Protein AF-A0A9P7N8C2-F1 (afdb_monomer)

Sequence (757 aa):
MSRCLTLFRKTLHGVRAQQLRPARAFIPQHVRSMVFMVAFTLNIGPDSRIRPKDTRLARQCPPETALRVLAMAEPVEETYAVMMLLAKLNVAAVLAASLSAVSAQTFQRLGTCPTLGCVLPPDQSDFLPGQLFDLRVEVHAPVNGSEAAHDGKPDEDFKVTIAKEGKPPEDITTAFKIAEPKLEKWTFKWYEDLFAQDKKTPSVVNVASKAYRKLSLNETGKYTVTLEYYNGEKTAAEWFVRPIAKKRKAKNVIFFIGDGMTTNMVRQDQFPLFPLIDRVQITAARLLGHKSINGKYQTRMQMDEFPVLGHQMTHSIDSYITDSANSASALYSGHKSTVNAMGVHADSSPDPFDDPKVETIVEIFRRITKGAWGAVSTAFLADATPIALTGHTRRRAEYGALIDQALHGLTNYSWTQHDGPDVFFGAGAEQFYAGKGSYQGKDYYEAFANKGYTISLNKTALDKIDVSKRALGVFCQSNLPVWLDRNVYPENLKDFKNDPKGGNDSALDLPGLKEMTLKAVEVLHERGGDKGFFLMSEAASVDKQMHALDYDRALGDLLELDDTVRATIKQLEEMDILDETLVIVSADHGHGFDVWGSADTEYLAQQKDDRAKRDAIGVYEKSGLSQYTSQQPNKINYGTGVNFPSDWEPRYAIAGGVGAAPDHREDYKVHKAGPRLPAVPGPHGHEHVVNAEDGVDGFIVNGTLPTGEAQGVHSLTDVPVFAMGPCQESFGGTYNNVDVFYKMAACLGLARPHERH

Radius of gyration: 31.65 Å; Cα contacts (8 Å, |Δi|>4): 1668; chains: 1; bounding box: 90×87×88 Å

Nearest PDB structures (foldseek):
  1shq-assembly1_A  TM=7.325E-01  e=4.087E-25  Pandalus borealis
  1k7h-assembly1_B  TM=7.339E-01  e=4.087E-25  Pandalus borealis
  2w5v-assembly1_B  TM=8.334E-01  e=1.441E-23  Antarctic bacterium TAB5
  2w5x-assembly1_B  TM=8.359E-01  e=3.007E-23  Antarctic bacterium TAB5
  6wet-assembly2_BaB  TM=4.241E-01  e=1.655E-04  Homo sapiens

Solvent-accessible surface area (backbone atoms only — not comparable to full-atom values): 40938 Å² total; per-residue (Å²): 111,79,77,60,61,60,61,68,67,67,76,80,78,83,86,82,92,83,90,87,85,88,85,92,83,91,80,88,90,86,85,84,88,89,86,88,83,90,80,93,75,90,79,84,74,99,80,78,92,78,83,90,83,83,90,85,82,92,83,90,85,77,98,79,74,85,85,76,80,86,82,86,86,84,88,81,95,78,66,67,70,65,54,53,55,58,51,57,61,49,50,57,55,50,58,63,67,62,66,74,67,76,70,79,60,88,42,60,94,43,64,58,36,95,54,54,48,30,47,34,68,36,59,77,36,59,39,53,18,29,44,44,29,23,41,30,38,39,25,50,8,22,61,41,67,96,70,47,38,73,91,27,53,39,52,82,87,55,47,56,31,38,22,46,77,96,49,77,74,35,48,46,39,68,77,66,73,48,80,84,57,69,83,43,74,55,73,45,74,43,50,69,42,70,68,30,51,76,69,68,52,61,29,40,31,26,36,23,33,42,59,49,73,66,40,65,52,51,70,64,48,50,33,42,39,37,42,39,35,80,94,76,48,74,36,73,25,47,32,38,28,45,78,69,32,90,55,60,60,20,51,26,39,39,40,34,32,33,28,33,36,30,27,57,66,72,85,90,74,91,75,99,80,73,91,69,88,53,37,25,50,55,50,49,34,44,52,35,17,29,50,65,58,97,90,36,67,77,63,77,58,52,72,74,67,42,86,23,63,17,34,29,43,37,55,34,58,64,36,68,55,44,41,55,19,12,22,28,11,9,42,29,45,29,41,73,15,31,72,36,10,14,25,26,41,76,69,82,72,90,55,50,68,72,49,31,36,41,51,22,52,58,36,51,42,28,65,75,54,66,27,26,37,31,37,33,34,38,26,30,50,45,36,36,62,61,29,19,49,59,21,61,25,48,49,52,84,48,33,20,61,39,49,47,21,39,52,68,27,62,80,94,48,89,64,74,70,46,82,30,62,42,27,42,37,24,14,28,18,51,43,25,39,61,34,92,50,6,45,94,44,38,46,40,61,57,55,43,41,75,73,56,30,48,80,20,55,31,33,79,47,54,77,66,59,63,42,83,41,31,37,37,31,33,36,17,27,54,53,53,79,50,49,44,39,67,75,74,37,52,71,56,40,71,76,39,62,17,21,34,79,74,52,71,47,47,51,78,56,65,62,54,65,41,60,50,47,54,52,43,50,52,25,32,49,61,62,9,52,97,45,16,28,42,37,40,40,32,35,38,51,25,30,58,22,46,28,33,66,27,57,67,52,13,38,38,29,50,40,46,44,34,53,25,54,44,52,44,52,52,50,28,54,77,68,74,41,39,77,36,24,22,40,35,41,30,37,44,38,7,41,48,39,36,70,73,36,13,25,33,41,68,62,21,59,71,43,91,47,54,71,62,27,56,69,26,53,17,50,75,83,60,28,67,72,78,35,19,58,50,87,54,100,87,55,84,65,66,78,57,57,76,68,32,35,27,22,85,76,40,57,54,21,69,32,60,52,51,71,40,22,29,38,23,43,52,50,69,67,76,64,80,92,49,84,51,56,36,27,38,80,34,99,80,71,67,35,37,36,55,25,76,82,34,43,68,70,29,29,81,43,85,42,70,51,62,51,68,41,47,42,30,50,70,30,73,48,55,16,40,30,33,20,36,48,41,66,20,80,74,47,50,53,78,47,50,38,28,52,54,22,52,54,52,35,37,27,54,32,59,26,41,65,61,83,84,129

Mean predicted aligned error: 11.54 Å

Foldseek 3Di:
DVVVVVVVVPPPPDDDDDDDDDDDDDDDDDDDDDDDDDDDDDDDDPDDDDDDDDDDDPDDDDPDPPPPPPPDDDDDPDPPPVVVVVVVVVVVVVVVVVPPPPVPQLDDPALQDPDQKGWPVHAPAEAFAAWWWKIKIKGKAWCDDPRHDPNLDGFQPKFKWKDFVPGDIDGPCVVQVHDWFDKDKDKDWDARDVVCVVVVPTIIMIMIMGMGGTGGHHDFHKMKMWIGGPPHDIDIHIYGHDDFQPDFFFLEEEEEAAAQDFDAPDPPDDDDDDDDDGFDLLVQLQQQQFDDDPNDTPDDFLLVVFPFKAWAFQQASSGLFEDLQQLLQLLFQLGGEDHQFAQFHDDRDPFFQPGMGTQTNLLLLCVPLVAAEEEAELFPCLARNNLSNQDGTSHSQPSQVSVVCQQANDPPDPDRGNNHHLEYAFAALLCAAQDPNHHVSDHNVVVVVVSFEDEAQALVSLVVDDLQGRYYHHHWRGGHAFPCCLQPVVVLQQVQLIRSNPGRGGRNRHDALQSRVLSVCSSSCNNRPSSYYYYYGYLHVLVVLLQLFQSLSNSRSVLSSSVSLVSVCVSCVVVVNQQNYKYKYKYSFHFQKDFFAWFQLVQLLPDDAQVSSVVRGQGDVGSPGRCQQPDDPPDQQSPPDSSHGRDSADSTATPMHTLQFAKFFDSRGRDNNGGHFGWDQDPVRQFIDGDCPGNVSGHIDHHDYDRNRRTGDTDSRTMMMRIDHGQRVVNHYYYHSSVSNVSVCSNSSSSRHDDDD

Secondary structure (DSSP, 8-state):
-HHHHHHHTSSSS--------------------------------S-------------S--SSSSSSSSS-----TTSHHHHHHHHHHHHHHHHHHT-------SS-SSTT-SSSEEEES-TTEEE-TT-EEEEEEEEEEESSSTT--GGG---SS-EEEEEETTS--EEHHHHTT-PPPPPEEEEEEE-SSHHHHHTT-PEEEEEEEEEEEEEE--S-EEEEEEEEETTTEEEEEEEEEPPP--S---SEEEEEEETT---B----SS-SS------BHHHHHHHHHS-EETTEESS--SGGG-SEEEEEE---SS-SS--HHHHHHHHHHSS---TT-BSB---S-S-TTTSPBB--HHHHHHHHH--EEEEEEEEETTSHHHHTTT--BS-TT-HHHHHHHHHH--TTTT-------SEEEEE-GGGTSSSTTSGGG--HHHHHHHTTEEEE-SHHHHTT--TTSEEEEE--SSSPPPHHHHHT-GGGGGG----TTSSSS---S---HHHHHHHHHHHHHHHHGGG-EEEEEEETHHHHHHHTT-HHHHHHHHHHHHHHHHHHHHHHHHTT-GGGEEEEEE-SSEE-EEEEEEEEHHHHHH-SSHHHHHTTEE-GGGG----TTSPPTTS------SSS-S-SS-SEEEEEEESS--SEEE-----TTSS---EEE-TTSSSEEE-SSTTTTSEEE--SS-TT--S--EE---EEEEEESTTGGGG-EEEEHHHHHHHHHHHHT--------

Organism: NCBI:txid123648

InterPro domains:
  IPR001952 Alkaline phosphatase [PF00245] (250-748)
  IPR001952 Alkaline phosphatase [PR00113] (250-270)
  IPR001952 Alkaline phosphatase [PR00113] (420-430)
  IPR001952 Alkaline phosphatase [PR00113] (514-543)
  IPR001952 Alkaline phosphatase [PTHR11596] (245-751)
  IPR001952 Alkaline phosphatase [SM00098] (251-751)
  IPR001952 Alkaline phosphatase [cd16012] (251-749)
  IPR017850 Alkaline-phosphatase-like, core domain superfamily [G3DSA:3.40.720.10] (218-643)
  IPR017850 Alkaline-phosphatase-like, core domain superfamily [SSF53649] (223-751)
  IPR059941 PhoA-like, N-terminal domain [PF26732] (116-242)

pLDDT: mean 82.85, std 23.19, range [22.08, 98.88]

Structure (mmCIF, N/CA/C/O backbone):
data_AF-A0A9P7N8C2-F1
#
_entry.id   AF-A0A9P7N8C2-F1
#
loop_
_atom_site.group_PDB
_atom_site.id
_atom_site.type_symbol
_atom_site.label_atom_id
_atom_site.label_alt_id
_atom_site.label_comp_id
_atom_site.label_asym_id
_atom_site.label_entity_id
_atom_site.label_seq_id
_atom_site.pdbx_PDB_ins_code
_atom_site.Cartn_x
_atom_site.Cartn_y
_atom_site.Cartn_z
_atom_site.occupancy
_atom_site.B_iso_or_equiv
_atom_site.auth_seq_id
_atom_site.auth_comp_id
_atom_site.auth_asym_id
_atom_site.auth_atom_id
_atom_site.pdbx_PDB_model_num
ATOM 1 N N . MET A 1 1 ? -44.218 46.240 -36.238 1.00 40.38 1 MET A N 1
ATOM 2 C CA . MET A 1 1 ? -44.374 46.057 -34.775 1.00 40.38 1 MET A CA 1
ATOM 3 C C . MET A 1 1 ? -45.809 45.723 -34.360 1.00 40.38 1 MET A C 1
ATOM 5 O O . MET A 1 1 ? -46.020 44.636 -33.841 1.00 40.38 1 MET A O 1
ATOM 9 N N . SER A 1 2 ? -46.812 46.555 -34.672 1.00 39.56 2 SER A N 1
ATOM 10 C CA . SER A 1 2 ? -48.217 46.287 -34.291 1.00 39.56 2 SER A CA 1
ATOM 11 C C . SER A 1 2 ? -48.809 44.982 -34.877 1.00 39.56 2 SER A C 1
ATOM 13 O O . SER A 1 2 ? -49.543 44.285 -34.191 1.00 39.56 2 SER A O 1
ATOM 15 N N . ARG A 1 3 ? -48.391 44.537 -36.076 1.00 37.09 3 ARG A N 1
ATOM 16 C CA . ARG A 1 3 ? -48.825 43.242 -36.654 1.00 37.09 3 ARG A CA 1
ATOM 17 C C . ARG A 1 3 ? -48.141 41.984 -36.079 1.00 37.09 3 ARG A C 1
ATOM 19 O O . ARG A 1 3 ? -48.678 40.899 -36.264 1.00 37.09 3 ARG A O 1
ATOM 26 N N . CYS A 1 4 ? -47.024 42.104 -35.350 1.00 34.44 4 CYS A N 1
ATOM 27 C CA . CYS A 1 4 ? -46.388 40.955 -34.678 1.00 34.44 4 CYS A CA 1
ATOM 28 C C . CYS A 1 4 ? -46.964 40.707 -33.276 1.00 34.44 4 CYS A C 1
ATOM 30 O O . CYS A 1 4 ? -47.091 39.557 -32.865 1.00 34.44 4 CYS A O 1
ATOM 32 N N . LEU A 1 5 ? -47.390 41.761 -32.566 1.00 38.22 5 LEU A N 1
ATOM 33 C CA . LEU A 1 5 ? -48.027 41.623 -31.249 1.00 38.22 5 LEU A CA 1
ATOM 34 C C . LEU A 1 5 ? -49.419 40.961 -31.315 1.00 38.22 5 LEU A C 1
ATOM 36 O O . LEU A 1 5 ? -49.850 40.337 -30.348 1.00 38.22 5 LEU A O 1
ATOM 40 N N . THR A 1 6 ? -50.129 41.064 -32.446 1.00 38.69 6 THR A N 1
ATOM 41 C CA . THR A 1 6 ? -51.488 40.509 -32.599 1.00 38.69 6 THR A CA 1
ATOM 42 C C . THR A 1 6 ? -51.508 38.999 -32.872 1.00 38.69 6 THR A C 1
ATOM 44 O O . THR A 1 6 ? -52.482 38.343 -32.508 1.00 38.69 6 THR A O 1
ATOM 47 N N . LEU A 1 7 ? -50.449 38.420 -33.457 1.00 37.03 7 LEU A N 1
ATOM 48 C CA . LEU A 1 7 ? -50.364 36.965 -33.672 1.00 37.03 7 LEU A CA 1
ATOM 49 C C . LEU A 1 7 ? -50.008 36.200 -32.387 1.00 37.03 7 LEU A C 1
ATOM 51 O O . LEU A 1 7 ? -50.511 35.102 -32.179 1.00 37.03 7 LEU A O 1
ATOM 55 N N . PHE A 1 8 ? -49.218 36.799 -31.490 1.00 34.44 8 PHE A N 1
ATOM 56 C CA . PHE A 1 8 ? -48.777 36.154 -30.245 1.00 34.44 8 PHE A CA 1
ATOM 57 C C . PHE A 1 8 ? -49.901 36.011 -29.198 1.00 34.44 8 PHE A C 1
ATOM 59 O O . PHE A 1 8 ? -49.885 35.097 -28.379 1.00 34.44 8 PHE A O 1
ATOM 66 N N . ARG A 1 9 ? -50.924 36.880 -29.244 1.00 35.78 9 ARG A N 1
ATOM 67 C CA . ARG A 1 9 ? -52.073 36.851 -28.316 1.00 35.78 9 ARG A CA 1
ATOM 68 C C . ARG A 1 9 ? -53.192 35.870 -28.701 1.00 35.78 9 ARG A C 1
ATOM 70 O O . ARG A 1 9 ? -54.059 35.623 -27.870 1.00 35.78 9 ARG A O 1
ATOM 77 N N . LYS A 1 10 ? -53.199 35.292 -29.912 1.00 35.62 10 LYS A N 1
ATOM 78 C CA . LYS A 1 10 ? -54.272 34.376 -30.367 1.00 35.62 10 LYS A CA 1
ATOM 79 C C . LYS A 1 10 ? -54.015 32.887 -30.101 1.00 35.62 10 LYS A C 1
ATOM 81 O O . LYS A 1 10 ? -54.954 32.106 -30.188 1.00 35.62 10 LYS A O 1
ATOM 86 N N . THR A 1 11 ? -52.804 32.491 -29.718 1.00 36.75 11 THR A N 1
ATOM 87 C CA . THR A 1 11 ? -52.447 31.073 -29.502 1.00 36.75 11 THR A CA 1
ATOM 88 C C . THR A 1 11 ? -52.654 30.599 -28.054 1.00 36.75 11 THR A C 1
ATOM 90 O O . THR A 1 11 ? -52.567 29.409 -27.778 1.00 36.75 11 THR A O 1
ATOM 93 N N . LEU A 1 12 ? -52.963 31.507 -27.119 1.00 33.09 12 LEU A N 1
ATOM 94 C CA . LEU A 1 12 ? -53.039 31.225 -25.675 1.00 33.09 12 LEU A CA 1
ATOM 95 C C . LEU A 1 12 ? -54.464 31.010 -25.123 1.00 33.09 12 LEU A C 1
ATOM 97 O O . LEU A 1 12 ? -54.625 30.879 -23.914 1.00 33.09 12 LEU A O 1
ATOM 101 N N . HIS A 1 13 ? -55.510 30.970 -25.958 1.00 30.75 13 HIS A N 1
ATOM 102 C CA . HIS A 1 13 ? -56.913 30.850 -25.510 1.00 30.75 13 HIS A CA 1
ATOM 103 C C . HIS A 1 13 ? -57.704 29.778 -26.277 1.00 30.75 13 HIS A C 1
ATOM 105 O O . HIS A 1 13 ? -58.707 30.070 -26.927 1.00 30.75 13 HIS A O 1
ATOM 111 N N . GLY A 1 14 ? -57.288 28.512 -26.191 1.00 28.62 14 GLY A N 1
ATOM 112 C CA . GLY A 1 14 ? -58.106 27.443 -26.760 1.00 28.62 14 GLY A CA 1
ATOM 113 C C . GLY A 1 14 ? -57.603 26.023 -26.564 1.00 28.62 14 GLY A C 1
ATOM 114 O O . GLY A 1 14 ? -57.270 25.399 -27.556 1.00 28.62 14 GLY A O 1
ATOM 115 N N . VAL A 1 15 ? -57.628 25.486 -25.336 1.00 28.25 15 VAL A N 1
ATOM 116 C CA . VAL A 1 15 ? -57.829 24.039 -25.100 1.00 28.25 15 VAL A CA 1
ATOM 117 C C . VAL A 1 15 ? -58.577 23.841 -23.772 1.00 28.25 15 VAL A C 1
ATOM 119 O O . VAL A 1 15 ? -58.129 24.291 -22.720 1.00 28.25 15 VAL A O 1
ATOM 122 N N . ARG A 1 16 ? -59.745 23.186 -23.838 1.00 26.48 16 ARG A N 1
ATOM 123 C CA . ARG A 1 16 ? -60.615 22.775 -22.719 1.00 26.48 16 ARG A CA 1
ATOM 124 C C . ARG A 1 16 ? -60.430 21.268 -22.469 1.00 26.48 16 ARG A C 1
ATOM 126 O O . ARG A 1 16 ? -60.159 20.524 -23.404 1.00 26.48 16 ARG A O 1
ATOM 133 N N . ALA A 1 17 ? -60.601 20.846 -21.217 1.00 26.83 17 ALA A N 1
ATOM 134 C CA . ALA A 1 17 ? -60.377 19.490 -20.709 1.00 26.83 17 ALA A CA 1
ATOM 135 C C . ALA A 1 17 ? -61.292 18.400 -21.313 1.00 26.83 17 ALA A C 1
ATOM 137 O O . ALA A 1 17 ? -62.497 18.609 -21.449 1.00 26.83 17 ALA A O 1
ATOM 138 N N . GLN A 1 18 ? -60.736 17.203 -21.550 1.00 25.80 18 GLN A N 1
ATOM 139 C CA . GLN A 1 18 ? -61.486 15.950 -21.701 1.00 25.80 18 GLN A CA 1
ATOM 140 C C . GLN A 1 18 ? -60.776 14.779 -20.994 1.00 25.80 18 GLN A C 1
ATOM 142 O O . GLN A 1 18 ? -59.555 14.741 -20.876 1.00 25.80 18 GLN A O 1
ATOM 147 N N . GLN A 1 19 ? -61.607 13.884 -20.458 1.00 24.83 19 GLN A N 1
ATOM 148 C CA . GLN A 1 19 ? -61.352 12.823 -19.479 1.00 24.83 19 GLN A CA 1
ATOM 149 C C . GLN A 1 19 ? -60.542 11.634 -20.017 1.00 24.83 19 GLN A C 1
ATOM 151 O O . GLN A 1 19 ? -60.870 11.124 -21.082 1.00 24.83 19 GLN A O 1
ATOM 156 N N . LEU A 1 20 ? -59.642 11.075 -19.196 1.00 24.75 20 LEU A N 1
ATOM 157 C CA . LEU A 1 20 ? -59.233 9.662 -19.252 1.00 24.75 20 LEU A CA 1
ATOM 158 C C . LEU A 1 20 ? -59.010 9.103 -17.824 1.00 24.75 20 LEU A C 1
ATOM 160 O O . LEU A 1 20 ? -58.286 9.683 -17.018 1.00 24.75 20 LEU A O 1
ATOM 164 N N . ARG A 1 21 ? -59.647 7.964 -17.520 1.00 22.59 21 ARG A N 1
ATOM 165 C CA . ARG A 1 21 ? -59.347 6.996 -16.434 1.00 22.59 21 ARG A CA 1
ATOM 166 C C . ARG A 1 21 ? -59.171 5.606 -17.107 1.00 22.59 21 ARG A C 1
ATOM 168 O O . ARG A 1 21 ? -59.672 5.451 -18.217 1.00 22.59 21 ARG A O 1
ATOM 175 N N . PRO A 1 22 ? -58.704 4.542 -16.419 1.00 33.72 22 PRO A N 1
ATOM 176 C CA . PRO A 1 22 ? -57.380 4.353 -15.813 1.00 33.72 22 PRO A CA 1
ATOM 177 C C . PRO A 1 22 ? -56.742 2.996 -16.234 1.00 33.72 22 PRO A C 1
ATOM 179 O O . PRO A 1 22 ? -57.452 2.057 -16.583 1.00 33.72 22 PRO A O 1
ATOM 182 N N . ALA A 1 23 ? -55.424 2.815 -16.093 1.00 24.14 23 ALA A N 1
ATOM 183 C CA . ALA A 1 23 ? -54.838 1.469 -15.982 1.00 24.14 23 ALA A CA 1
ATOM 184 C C . ALA A 1 23 ? -53.628 1.466 -15.032 1.00 24.14 23 ALA A C 1
ATOM 186 O O . ALA A 1 23 ? -52.842 2.406 -15.002 1.00 24.14 23 ALA A O 1
ATOM 187 N N . ARG A 1 24 ? -53.569 0.424 -14.200 1.00 23.92 24 ARG A N 1
ATOM 188 C CA . ARG A 1 24 ? -52.763 0.246 -12.982 1.00 23.92 24 ARG A CA 1
ATOM 189 C C . ARG A 1 24 ? -51.296 -0.112 -13.269 1.00 23.92 24 ARG A C 1
ATOM 191 O O . ARG A 1 24 ? -51.077 -1.022 -14.056 1.00 23.92 24 ARG A O 1
ATOM 198 N N . ALA A 1 25 ? -50.352 0.451 -12.505 1.00 25.38 25 ALA A N 1
ATOM 199 C CA . ALA A 1 25 ? -49.306 -0.291 -11.772 1.00 25.38 25 ALA A CA 1
ATOM 200 C C . ALA A 1 25 ? -48.509 0.645 -10.833 1.00 25.38 25 ALA A C 1
ATOM 202 O O . ALA A 1 25 ? -48.302 1.815 -11.132 1.00 25.38 25 ALA A O 1
ATOM 203 N N . PHE A 1 26 ? -48.137 0.109 -9.670 1.00 26.17 26 PHE A N 1
ATOM 204 C CA . PHE A 1 26 ? -47.615 0.763 -8.463 1.00 26.17 26 PHE A CA 1
ATOM 205 C C . PHE A 1 26 ? -46.141 1.206 -8.563 1.00 26.17 26 PHE A C 1
ATOM 207 O O . PHE A 1 26 ? -45.302 0.374 -8.893 1.00 26.17 26 PHE A O 1
ATOM 214 N N . ILE A 1 27 ? -45.817 2.436 -8.130 1.00 25.83 27 ILE A N 1
ATOM 215 C CA . ILE A 1 27 ? -44.498 2.837 -7.583 1.00 25.83 27 ILE A CA 1
ATOM 216 C C . ILE A 1 27 ? -44.741 3.823 -6.408 1.00 25.83 27 ILE A C 1
ATOM 218 O O . ILE A 1 27 ? -45.576 4.719 -6.572 1.00 25.83 27 ILE A O 1
ATOM 222 N N . PRO A 1 28 ? -44.096 3.678 -5.224 1.00 26.30 28 PRO A N 1
ATOM 223 C CA . PRO A 1 28 ? -44.376 4.504 -4.045 1.00 26.30 28 PRO A CA 1
ATOM 224 C C . PRO A 1 28 ? -43.765 5.912 -4.094 1.00 26.30 28 PRO A C 1
ATOM 226 O O . PRO A 1 28 ? -42.760 6.173 -4.747 1.00 26.30 28 PRO A O 1
ATOM 229 N N . GLN A 1 29 ? -44.412 6.804 -3.346 1.00 22.58 29 GLN A N 1
ATOM 230 C CA . GLN A 1 29 ? -44.132 8.226 -3.167 1.00 22.58 29 GLN A CA 1
ATOM 231 C C . GLN A 1 29 ? -42.849 8.475 -2.360 1.00 22.58 29 GLN A C 1
ATOM 233 O O . GLN A 1 29 ? -42.689 7.863 -1.315 1.00 22.58 29 GLN A O 1
ATOM 238 N N . HIS A 1 30 ? -42.001 9.413 -2.807 1.00 24.89 30 HIS A N 1
ATOM 239 C CA . HIS A 1 30 ? -41.436 10.531 -2.022 1.00 24.89 30 HIS A CA 1
ATOM 240 C C . HIS A 1 30 ? -40.322 11.248 -2.812 1.00 24.89 30 HIS A C 1
ATOM 242 O O . HIS A 1 30 ? -39.151 10.996 -2.584 1.00 24.89 30 HIS A O 1
ATOM 248 N N . VAL A 1 31 ? -40.672 12.195 -3.692 1.00 26.39 31 VAL A N 1
ATOM 249 C CA . VAL A 1 31 ? -39.821 13.372 -3.968 1.00 26.39 31 VAL A CA 1
ATOM 250 C C . VAL A 1 31 ? -40.750 14.556 -4.230 1.00 26.39 31 VAL A C 1
ATOM 252 O O . VAL A 1 31 ? -41.374 14.677 -5.284 1.00 26.39 31 VAL A O 1
ATOM 255 N N . ARG A 1 32 ? -40.903 15.407 -3.215 1.00 23.12 32 ARG A N 1
ATOM 256 C CA . ARG A 1 32 ? -41.486 16.744 -3.341 1.00 23.12 32 ARG A CA 1
ATOM 257 C C . ARG A 1 32 ? -40.335 17.721 -3.586 1.00 23.12 32 ARG A C 1
ATOM 259 O O . ARG A 1 32 ? -39.338 17.655 -2.880 1.00 23.12 32 ARG A O 1
ATOM 266 N N . SER A 1 33 ? -40.578 18.656 -4.506 1.00 23.27 33 SER A N 1
ATOM 267 C CA . SER A 1 33 ? -39.928 19.973 -4.626 1.00 23.27 33 SER A CA 1
ATOM 268 C C . SER A 1 33 ? -38.624 20.058 -5.432 1.00 23.27 33 SER A C 1
ATOM 270 O O . SER A 1 33 ? -37.542 19.961 -4.880 1.00 23.27 33 SER A O 1
ATOM 272 N N . MET A 1 34 ? -38.735 20.361 -6.731 1.00 23.94 34 MET A N 1
ATOM 273 C CA . MET A 1 34 ? -38.345 21.658 -7.326 1.00 23.94 34 MET A CA 1
ATOM 274 C C . MET A 1 34 ? -38.374 21.551 -8.858 1.00 23.94 34 MET A C 1
ATOM 276 O O . MET A 1 34 ? -37.587 20.840 -9.470 1.00 23.94 34 MET A O 1
ATOM 280 N N . VAL A 1 35 ? -39.292 22.285 -9.484 1.00 22.08 35 VAL A N 1
ATOM 281 C CA . VAL A 1 35 ? -39.292 22.572 -10.923 1.00 22.08 35 VAL A CA 1
ATOM 282 C C . VAL A 1 35 ? -39.326 24.085 -11.042 1.00 22.08 35 VAL A C 1
ATOM 284 O O . VAL A 1 35 ? -40.245 24.686 -10.499 1.00 22.08 35 VAL A O 1
ATOM 287 N N . PHE A 1 36 ? -38.332 24.677 -11.707 1.00 23.09 36 PHE A N 1
ATOM 288 C CA . PHE A 1 36 ? -38.508 25.630 -12.813 1.00 23.09 36 PHE A CA 1
ATOM 289 C C . PHE A 1 36 ? -37.142 26.154 -13.284 1.00 23.09 36 PHE A C 1
ATOM 291 O O . PHE A 1 36 ? -36.608 27.094 -12.711 1.00 23.09 36 PHE A O 1
ATOM 298 N N . MET A 1 37 ? -36.629 25.611 -14.392 1.00 23.16 37 MET A N 1
ATOM 299 C CA . MET A 1 37 ? -36.129 26.448 -15.486 1.00 23.16 37 MET A CA 1
ATOM 300 C C . MET A 1 37 ? -36.125 25.641 -16.790 1.00 23.16 37 MET A C 1
ATOM 302 O O . MET A 1 37 ? -35.540 24.567 -16.886 1.00 23.16 37 MET A O 1
ATOM 306 N N . VAL A 1 38 ? -36.869 26.144 -17.771 1.00 24.11 38 VAL A N 1
ATOM 307 C CA . VAL A 1 38 ? -37.103 25.532 -19.080 1.00 24.11 38 VAL A CA 1
ATOM 308 C C . VAL A 1 38 ? -36.000 25.987 -20.035 1.00 24.11 38 VAL A C 1
ATOM 310 O O . VAL A 1 38 ? -35.915 27.175 -20.335 1.00 24.11 38 VAL A O 1
ATOM 313 N N . ALA A 1 39 ? -35.206 25.051 -20.554 1.00 25.45 39 ALA A N 1
ATOM 314 C CA . ALA A 1 39 ? -34.395 25.245 -21.754 1.00 25.45 39 ALA A CA 1
ATOM 315 C C . ALA A 1 39 ? -35.012 24.414 -22.890 1.00 25.45 39 ALA A C 1
ATOM 317 O O . ALA A 1 39 ? -35.094 23.190 -22.811 1.00 25.45 39 ALA A O 1
ATOM 318 N N . PHE A 1 40 ? -35.508 25.093 -23.924 1.00 24.81 40 PHE A N 1
ATOM 319 C CA . PHE A 1 40 ? -36.015 24.470 -25.144 1.00 24.81 40 PHE A CA 1
ATOM 320 C C . PHE A 1 40 ? -34.837 24.124 -26.063 1.00 24.81 40 PHE A C 1
ATOM 322 O O . PHE A 1 40 ? -34.241 25.020 -26.658 1.00 24.81 40 PHE A O 1
ATOM 329 N N . THR A 1 41 ? -34.557 22.835 -26.247 1.00 25.92 41 THR A N 1
ATOM 330 C CA . THR A 1 41 ? -33.728 22.328 -27.350 1.00 25.92 41 THR A CA 1
ATOM 331 C C . THR A 1 41 ? -34.610 21.462 -28.245 1.00 25.92 41 THR A C 1
ATOM 333 O O . THR A 1 41 ? -35.073 20.393 -27.852 1.00 25.92 41 THR A O 1
ATOM 336 N N . LEU A 1 42 ? -34.892 21.952 -29.454 1.00 26.72 42 LEU A N 1
ATOM 337 C CA . LEU A 1 42 ? -35.552 21.195 -30.517 1.00 26.72 42 LEU A CA 1
ATOM 338 C C . LEU A 1 42 ? -34.573 20.141 -31.045 1.00 26.72 42 LEU A C 1
ATOM 340 O O . LEU A 1 42 ? -33.630 20.482 -31.752 1.00 26.72 42 LEU A O 1
ATOM 344 N N . ASN A 1 43 ? -34.804 18.872 -30.709 1.00 25.03 43 ASN A N 1
ATOM 345 C CA . ASN A 1 43 ? -34.098 17.737 -31.293 1.00 25.03 43 ASN A CA 1
ATOM 346 C C . ASN A 1 43 ? -35.047 17.045 -32.284 1.00 25.03 43 ASN A C 1
ATOM 348 O O . ASN A 1 43 ? -36.042 16.439 -31.885 1.00 25.03 43 ASN A O 1
ATOM 352 N N . ILE A 1 44 ? -34.787 17.207 -33.582 1.00 28.67 44 ILE A N 1
ATOM 353 C CA . ILE A 1 44 ? -35.537 16.562 -34.665 1.00 28.67 44 ILE A CA 1
ATOM 354 C C . ILE A 1 44 ? -34.759 15.293 -35.028 1.00 28.67 44 ILE A C 1
ATOM 356 O O . ILE A 1 44 ? -33.679 15.374 -35.605 1.00 28.67 44 ILE A O 1
ATOM 360 N N . GLY A 1 45 ? -35.284 14.131 -34.632 1.00 26.75 45 GLY A N 1
ATOM 361 C CA . GLY A 1 45 ? -34.702 12.823 -34.944 1.00 26.75 45 GLY A CA 1
ATOM 362 C C . GLY A 1 45 ? -34.838 12.441 -36.429 1.00 26.75 45 GLY A C 1
ATOM 363 O O . GLY A 1 45 ? -35.692 12.988 -37.136 1.00 26.75 45 GLY A O 1
ATOM 364 N N . PRO A 1 46 ? -34.012 11.501 -36.924 1.00 27.84 46 PRO A N 1
ATOM 365 C CA . PRO A 1 46 ? -33.886 11.210 -38.343 1.00 27.84 46 PRO A CA 1
ATOM 366 C C . PRO A 1 46 ? -34.924 10.170 -38.770 1.00 27.84 46 PRO A C 1
ATOM 368 O O . PRO A 1 46 ? -34.594 9.007 -38.956 1.00 27.84 46 PRO A O 1
ATOM 371 N N . ASP A 1 47 ? -36.181 10.575 -38.938 1.00 33.72 47 ASP A N 1
ATOM 372 C CA . ASP A 1 47 ? -37.096 9.822 -39.801 1.00 33.72 47 ASP A CA 1
ATOM 373 C C . ASP A 1 47 ? -38.251 10.704 -40.293 1.00 33.72 47 ASP A C 1
ATOM 375 O O . ASP A 1 47 ? -39.295 10.838 -39.661 1.00 33.72 47 ASP A O 1
ATOM 379 N N . SER A 1 48 ? -38.054 11.382 -41.424 1.00 26.92 48 SER A N 1
ATOM 380 C CA . SER A 1 48 ? -39.160 11.740 -42.320 1.00 26.92 48 SER A CA 1
ATOM 381 C C . SER A 1 48 ? -38.631 12.219 -43.670 1.00 26.92 48 SER A C 1
ATOM 383 O O . SER A 1 48 ? -37.894 13.194 -43.798 1.00 26.92 48 SER A O 1
ATOM 385 N N . ARG A 1 49 ? -39.026 11.500 -44.722 1.00 29.42 49 ARG A N 1
ATOM 386 C CA . ARG A 1 49 ? -38.776 11.860 -46.119 1.00 29.42 49 ARG A CA 1
ATOM 387 C C . ARG A 1 49 ? -39.561 13.128 -46.458 1.00 29.42 49 ARG A C 1
ATOM 389 O O . ARG A 1 49 ? -40.789 13.083 -46.515 1.00 29.42 49 ARG A O 1
ATOM 396 N N . ILE A 1 50 ? -38.871 14.222 -46.767 1.00 28.09 50 ILE A N 1
ATOM 397 C CA . ILE A 1 50 ? -39.490 15.426 -47.333 1.00 28.09 50 ILE A CA 1
ATOM 398 C C . ILE A 1 50 ? -39.155 15.494 -48.826 1.00 28.09 50 ILE A C 1
ATOM 400 O O . ILE A 1 50 ? -37.996 15.574 -49.225 1.00 28.09 50 ILE A O 1
ATOM 404 N N . ARG A 1 51 ? -40.201 15.439 -49.660 1.00 25.91 51 ARG A N 1
ATOM 405 C CA . ARG A 1 51 ? -40.138 15.776 -51.090 1.00 25.91 51 ARG A CA 1
ATOM 406 C C . ARG A 1 51 ? -40.052 17.303 -51.252 1.00 25.91 51 ARG A C 1
ATOM 408 O O . ARG A 1 51 ? -40.732 18.006 -50.508 1.00 25.91 51 ARG A O 1
ATOM 415 N N . PRO A 1 52 ? -39.295 17.831 -52.229 1.00 28.66 52 PRO A N 1
ATOM 416 C CA . PRO A 1 52 ? -39.137 19.269 -52.400 1.00 28.66 52 PRO A CA 1
ATOM 417 C C . PRO A 1 52 ? -40.291 19.849 -53.225 1.00 28.66 52 PRO A C 1
ATOM 419 O O . PRO A 1 52 ? -40.616 19.295 -54.277 1.00 28.66 52 PRO A O 1
ATOM 422 N N . LYS A 1 53 ? -40.867 20.976 -52.786 1.00 24.16 53 LYS A N 1
ATOM 423 C CA . LYS A 1 53 ? -41.386 22.041 -53.664 1.00 24.16 53 LYS A CA 1
ATOM 424 C C . LYS A 1 53 ? -41.711 23.320 -52.876 1.00 24.16 53 LYS A C 1
ATOM 426 O O . LYS A 1 53 ? -42.387 23.277 -51.857 1.00 24.16 53 LYS A O 1
ATOM 431 N N . ASP A 1 54 ? -41.213 24.422 -53.432 1.00 27.28 54 ASP A N 1
ATOM 432 C CA . ASP A 1 54 ? -41.558 25.833 -53.225 1.00 27.28 54 ASP A CA 1
ATOM 433 C C . ASP A 1 54 ? -41.050 26.584 -51.983 1.00 27.28 54 ASP A C 1
ATOM 435 O O . ASP A 1 54 ? -41.739 26.898 -51.017 1.00 27.28 54 ASP A O 1
ATOM 439 N N . THR A 1 55 ? -39.799 27.011 -52.145 1.00 27.70 55 THR A N 1
ATOM 440 C CA . THR A 1 55 ? -39.220 28.266 -51.668 1.00 27.70 55 THR A CA 1
ATOM 441 C C . THR A 1 55 ? -40.043 29.503 -52.067 1.00 27.70 55 THR A C 1
ATOM 443 O O . THR A 1 55 ? -40.317 29.722 -53.248 1.00 27.70 55 THR A O 1
ATOM 446 N N . ARG A 1 56 ? -40.311 30.404 -51.106 1.00 25.50 56 ARG A N 1
ATOM 447 C CA . ARG A 1 56 ? -40.173 31.870 -51.268 1.00 25.50 56 ARG A CA 1
ATOM 448 C C . ARG A 1 56 ? -40.406 32.613 -49.943 1.00 25.50 56 ARG A C 1
ATOM 450 O O . ARG A 1 56 ? -41.291 32.249 -49.186 1.00 25.50 56 ARG A O 1
ATOM 457 N N . LEU A 1 57 ? -39.647 33.701 -49.755 1.00 28.03 57 LEU A N 1
ATOM 458 C CA . LEU A 1 57 ? -39.729 34.729 -48.694 1.00 28.03 57 LEU A CA 1
ATOM 459 C C . LEU A 1 57 ? -38.853 34.535 -47.442 1.00 28.03 57 LEU A C 1
ATOM 461 O O . LEU A 1 57 ? -39.280 34.740 -46.314 1.00 28.03 57 LEU A O 1
ATOM 465 N N . ALA A 1 58 ? -37.557 34.317 -47.668 1.00 28.50 58 ALA A N 1
ATOM 466 C CA . ALA A 1 58 ? -36.543 35.049 -46.912 1.00 28.50 58 ALA A CA 1
ATOM 467 C C . ALA A 1 58 ? -36.303 36.392 -47.625 1.00 28.50 58 ALA A C 1
ATOM 469 O O . ALA A 1 58 ? -35.801 36.383 -48.748 1.00 28.50 58 ALA A O 1
ATOM 470 N N . ARG A 1 59 ? -36.734 37.510 -47.020 1.00 32.72 59 ARG A N 1
ATOM 471 C CA . ARG A 1 59 ? -36.285 38.911 -47.230 1.00 32.72 59 ARG A CA 1
ATOM 472 C C . ARG A 1 59 ? -37.342 39.859 -46.655 1.00 32.72 59 ARG A C 1
ATOM 474 O O . ARG A 1 59 ? -38.334 40.107 -47.326 1.00 32.72 59 ARG A O 1
ATOM 481 N N . GLN A 1 60 ? -37.109 40.380 -45.447 1.00 28.64 60 GLN A N 1
ATOM 482 C CA . GLN A 1 60 ? -37.420 41.757 -45.010 1.00 28.64 60 GLN A CA 1
ATOM 483 C C . GLN A 1 60 ? -37.177 41.889 -43.491 1.00 28.64 60 GLN A C 1
ATOM 485 O O . GLN A 1 60 ? -37.949 41.350 -42.707 1.00 28.64 60 GLN A O 1
ATOM 490 N N . CYS A 1 61 ? -36.104 42.622 -43.145 1.00 28.20 61 CYS A N 1
ATOM 491 C CA . CYS A 1 61 ? -35.683 43.209 -41.849 1.00 28.20 61 CYS A CA 1
ATOM 492 C C . CYS A 1 61 ? -34.314 42.705 -41.315 1.00 28.20 61 CYS A C 1
ATOM 494 O O . CYS A 1 61 ? -34.247 41.600 -40.782 1.00 28.20 61 CYS A O 1
ATOM 496 N N . PRO A 1 62 ? -33.232 43.512 -41.436 1.00 33.78 62 PRO A N 1
ATOM 497 C CA . PRO A 1 62 ? -31.905 43.230 -40.871 1.00 33.78 62 PRO A CA 1
ATOM 498 C C . PRO A 1 62 ? -31.790 43.550 -39.360 1.00 33.78 62 PRO A C 1
ATOM 500 O O . PRO A 1 62 ? -32.615 44.296 -38.823 1.00 33.78 62 PRO A O 1
ATOM 503 N N . PRO A 1 63 ? -30.764 43.014 -38.666 1.00 33.62 63 PRO A N 1
ATOM 504 C CA . PRO A 1 63 ? -30.631 43.070 -37.214 1.00 33.62 63 PRO A CA 1
ATOM 505 C C . PRO A 1 63 ? -29.893 44.336 -36.757 1.00 33.62 63 PRO A C 1
ATOM 507 O O . PRO A 1 63 ? -28.700 44.297 -36.502 1.00 33.62 63 PRO A O 1
ATOM 510 N N . GLU A 1 64 ? -30.592 45.465 -36.630 1.00 32.50 64 GLU A N 1
ATOM 511 C CA . GLU A 1 64 ? -30.009 46.653 -35.968 1.00 32.50 64 GLU A CA 1
ATOM 512 C C . GLU A 1 64 ? -31.030 47.553 -35.242 1.00 32.50 64 GLU A C 1
ATOM 514 O O . GLU A 1 64 ? -30.727 48.661 -34.815 1.00 32.50 64 GLU A O 1
ATOM 519 N N . THR A 1 65 ? -32.263 47.079 -35.032 1.00 34.25 65 THR A N 1
ATOM 520 C CA . THR A 1 65 ? -33.346 47.892 -34.430 1.00 34.25 65 THR A CA 1
ATOM 521 C C . THR A 1 65 ? -33.869 47.349 -33.095 1.00 34.25 65 THR A C 1
ATOM 523 O O . THR A 1 65 ? -34.802 47.907 -32.525 1.00 34.25 65 THR A O 1
ATOM 526 N N . ALA A 1 66 ? -33.262 46.289 -32.552 1.00 31.05 66 ALA A N 1
ATOM 527 C CA . ALA A 1 66 ? -33.658 45.711 -31.263 1.00 31.05 66 ALA A CA 1
ATOM 528 C C . ALA A 1 66 ? -32.979 46.374 -30.046 1.00 31.05 66 ALA A C 1
ATOM 530 O O . ALA A 1 66 ? -33.418 46.160 -28.921 1.00 31.05 66 ALA A O 1
ATOM 531 N N . LEU A 1 67 ? -31.957 47.218 -30.254 1.00 29.80 67 LEU A N 1
ATOM 532 C CA . LEU A 1 67 ? -31.164 47.820 -29.170 1.00 29.80 67 LEU A CA 1
ATOM 533 C C . LEU A 1 67 ? -31.541 49.270 -28.797 1.00 29.80 67 LEU A C 1
ATOM 535 O O . LEU A 1 67 ? -30.856 49.885 -27.989 1.00 29.80 67 LEU A O 1
ATOM 539 N N . ARG A 1 68 ? -32.619 49.842 -29.355 1.00 28.75 68 ARG A N 1
ATOM 540 C CA . ARG A 1 68 ? -32.985 51.264 -29.140 1.00 28.75 68 ARG A CA 1
ATOM 541 C C . ARG A 1 68 ? -34.379 51.526 -28.551 1.00 28.75 68 ARG A C 1
ATOM 543 O O . ARG A 1 68 ? -34.849 52.653 -28.602 1.00 28.75 68 ARG A O 1
ATOM 550 N N . VAL A 1 69 ? -35.031 50.525 -27.952 1.00 28.61 69 VAL A N 1
ATOM 551 C CA . VAL A 1 69 ? -36.390 50.680 -27.369 1.00 28.61 69 VAL A CA 1
ATOM 552 C C . VAL A 1 69 ? -36.425 50.519 -25.836 1.00 28.61 69 VAL A C 1
ATOM 554 O O . VAL A 1 69 ? -37.484 50.607 -25.232 1.00 28.61 69 VAL A O 1
ATOM 557 N N . LEU A 1 70 ? -35.277 50.357 -25.170 1.00 27.92 70 LEU A N 1
ATOM 558 C CA . LEU A 1 70 ? -35.204 50.202 -23.704 1.00 27.92 70 LEU A CA 1
ATOM 559 C C . LEU A 1 70 ? -34.724 51.445 -22.937 1.00 27.92 70 LEU A C 1
ATOM 561 O O . LEU A 1 70 ? -34.541 51.378 -21.729 1.00 27.92 70 LEU A O 1
ATOM 565 N N . ALA A 1 71 ? -34.561 52.587 -23.603 1.00 29.33 71 ALA A N 1
ATOM 566 C CA . ALA A 1 71 ? -34.115 53.822 -22.966 1.00 29.33 71 ALA A CA 1
ATOM 567 C C . ALA A 1 71 ? -35.095 54.962 -23.255 1.00 29.33 71 ALA A C 1
ATOM 569 O O . ALA A 1 71 ? -34.787 55.768 -24.117 1.00 29.33 71 ALA A O 1
ATOM 570 N N . MET A 1 72 ? -36.266 54.985 -22.598 1.00 27.25 72 MET A N 1
ATOM 571 C CA . MET A 1 72 ? -37.086 56.182 -22.297 1.00 27.25 72 MET A CA 1
ATOM 572 C C . MET A 1 72 ? -38.272 55.798 -21.387 1.00 27.25 72 MET A C 1
ATOM 574 O O . MET A 1 72 ? -39.322 55.405 -21.890 1.00 27.25 72 MET A O 1
ATOM 578 N N . ALA A 1 73 ? -38.108 55.907 -20.064 1.00 27.20 73 ALA A N 1
ATOM 579 C CA . ALA A 1 73 ? -39.182 56.179 -19.094 1.00 27.20 73 ALA A CA 1
ATOM 580 C C . ALA A 1 73 ? -38.562 56.461 -17.710 1.00 27.20 73 ALA A C 1
ATOM 582 O O . ALA A 1 73 ? -37.902 55.597 -17.140 1.00 27.20 73 ALA A O 1
ATOM 583 N N . GLU A 1 74 ? -38.773 57.671 -17.197 1.00 27.94 74 GLU A N 1
ATOM 584 C CA . GLU A 1 74 ? -38.413 58.138 -15.846 1.00 27.94 74 GLU A CA 1
ATOM 585 C C . GLU A 1 74 ? -39.688 58.232 -14.956 1.00 27.94 74 GLU A C 1
ATOM 587 O O . GLU A 1 74 ? -40.783 58.013 -15.482 1.00 27.94 74 GLU A O 1
ATOM 592 N N . PRO A 1 75 ? -39.604 58.431 -13.619 1.00 40.19 75 PRO A N 1
ATOM 593 C CA . PRO A 1 75 ? -40.165 57.505 -12.629 1.00 40.19 75 PRO A CA 1
ATOM 594 C C . PRO A 1 75 ? -41.450 57.988 -11.927 1.00 40.19 75 PRO A C 1
ATOM 596 O O . PRO A 1 75 ? -41.793 59.166 -11.952 1.00 40.19 75 PRO A O 1
ATOM 599 N N . VAL A 1 76 ? -42.136 57.066 -11.237 1.00 32.28 76 VAL A N 1
ATOM 600 C CA . VAL A 1 76 ? -43.227 57.371 -10.291 1.00 32.28 76 VAL A CA 1
ATOM 601 C C . VAL A 1 76 ? -42.773 56.982 -8.879 1.00 32.28 76 VAL A C 1
ATOM 603 O O . VAL A 1 76 ? -42.630 55.800 -8.560 1.00 32.28 76 VAL A O 1
ATOM 606 N N . GLU A 1 77 ? -42.506 57.993 -8.053 1.00 35.19 77 GLU A N 1
ATOM 607 C CA . GLU A 1 77 ? -42.223 57.892 -6.619 1.00 35.19 77 GLU A CA 1
ATOM 608 C C . GLU A 1 77 ? -43.509 57.582 -5.841 1.00 35.19 77 GLU A C 1
ATOM 610 O O . GLU A 1 77 ? -44.283 58.486 -5.565 1.00 35.19 77 GLU A O 1
ATOM 615 N N . GLU A 1 78 ? -43.745 56.320 -5.469 1.00 34.75 78 GLU A N 1
ATOM 616 C CA . GLU A 1 78 ? -44.584 55.990 -4.291 1.00 34.75 78 GLU A CA 1
ATOM 617 C C . GLU A 1 78 ? -44.445 54.531 -3.801 1.00 34.75 78 GLU A C 1
ATOM 619 O O . GLU A 1 78 ? -44.928 54.173 -2.729 1.00 34.75 78 GLU A O 1
ATOM 624 N N . THR A 1 79 ? -43.705 53.669 -4.505 1.00 35.12 79 THR A N 1
ATOM 625 C CA . THR A 1 79 ? -43.544 52.242 -4.154 1.00 35.12 79 THR A CA 1
ATOM 626 C C . THR A 1 79 ? -42.305 51.897 -3.312 1.00 35.12 79 THR A C 1
ATOM 628 O O . THR A 1 79 ? -42.159 50.752 -2.881 1.00 35.12 79 THR A O 1
ATOM 631 N N . TYR A 1 80 ? -41.418 52.854 -3.019 1.00 34.62 80 TYR A N 1
ATOM 632 C CA . TYR A 1 80 ? -40.134 52.566 -2.356 1.00 34.62 80 TYR A CA 1
ATOM 633 C C . TYR A 1 80 ? -40.214 52.391 -0.827 1.00 34.62 80 TYR A C 1
ATOM 635 O O . TYR A 1 80 ? -39.396 51.671 -0.252 1.00 34.62 80 TYR A O 1
ATOM 643 N N . ALA A 1 81 ? -41.218 52.963 -0.154 1.00 37.06 81 ALA A N 1
ATOM 644 C CA . ALA A 1 81 ? -41.311 52.895 1.309 1.00 37.06 81 ALA A CA 1
ATOM 645 C C . ALA A 1 81 ? -41.795 51.524 1.828 1.00 37.06 81 ALA A C 1
ATOM 647 O O . ALA A 1 81 ? -41.317 51.040 2.854 1.00 37.06 81 ALA A O 1
ATOM 648 N N . VAL A 1 82 ? -42.690 50.851 1.096 1.00 39.56 82 VAL A N 1
ATOM 649 C CA . VAL A 1 82 ? -43.239 49.541 1.499 1.00 39.56 82 VAL A CA 1
ATOM 650 C C . VAL A 1 82 ? -42.274 48.398 1.160 1.00 39.56 82 VAL A C 1
ATOM 652 O O . VAL A 1 82 ? -42.153 47.435 1.920 1.00 39.56 82 VAL A O 1
ATOM 655 N N . MET A 1 83 ? -41.502 48.529 0.075 1.00 35.12 83 MET A N 1
ATOM 656 C CA . MET A 1 83 ? -40.518 47.519 -0.325 1.00 35.12 83 MET A CA 1
ATOM 657 C C . MET A 1 83 ? -39.269 47.524 0.577 1.00 35.12 83 MET A C 1
ATOM 659 O O . MET A 1 83 ? -38.722 46.459 0.865 1.00 35.12 83 MET A O 1
ATOM 663 N N . MET A 1 84 ? -38.861 48.685 1.114 1.00 36.03 84 MET A N 1
ATOM 664 C CA . MET A 1 84 ? -37.763 48.759 2.093 1.00 36.03 84 MET A CA 1
ATOM 665 C C . MET A 1 84 ? -38.129 48.197 3.474 1.00 36.03 84 MET A C 1
ATOM 667 O O . MET A 1 84 ? -37.248 47.680 4.162 1.00 36.03 84 MET A O 1
ATOM 671 N N . LEU A 1 85 ? -39.401 48.251 3.888 1.00 36.75 85 LEU A N 1
ATOM 672 C CA . LEU A 1 85 ? -39.821 47.674 5.170 1.00 36.75 85 LEU A CA 1
ATOM 673 C C . LEU A 1 85 ? -39.874 46.134 5.112 1.00 36.75 85 LEU A C 1
ATOM 675 O O . LEU A 1 85 ? -39.430 45.467 6.045 1.00 36.75 85 LEU A O 1
ATOM 679 N N . LEU A 1 86 ? -40.321 45.567 3.984 1.00 34.94 86 LEU A N 1
ATOM 680 C CA . LEU A 1 86 ? -40.331 44.115 3.743 1.00 34.94 86 LEU A CA 1
ATOM 681 C C . LEU A 1 86 ? -38.928 43.537 3.480 1.00 34.94 86 LEU A C 1
ATOM 683 O O . LEU A 1 86 ? -38.665 42.387 3.833 1.00 34.94 86 LEU A O 1
ATOM 687 N N . ALA A 1 87 ? -38.000 44.332 2.937 1.00 36.81 87 ALA A N 1
ATOM 688 C CA . ALA A 1 87 ? -36.595 43.942 2.823 1.00 36.81 87 ALA A CA 1
ATOM 689 C C . ALA A 1 87 ? -35.887 43.912 4.192 1.00 36.81 87 ALA A C 1
ATOM 691 O O . ALA A 1 87 ? -35.093 43.011 4.452 1.00 36.81 87 ALA A O 1
ATOM 692 N N . LYS A 1 88 ? -36.208 44.834 5.111 1.00 35.78 88 LYS A N 1
ATOM 693 C CA . LYS A 1 88 ? -35.581 44.881 6.447 1.00 35.78 88 LYS A CA 1
ATOM 694 C C . LYS A 1 88 ? -36.067 43.781 7.401 1.00 35.78 88 LYS A C 1
ATOM 696 O O . LYS A 1 88 ? -35.286 43.334 8.234 1.00 35.78 88 LYS A O 1
ATOM 701 N N . LEU A 1 89 ? -37.300 43.294 7.247 1.00 34.47 89 LEU A N 1
ATOM 702 C CA . LEU A 1 89 ? -37.829 42.179 8.049 1.00 34.47 89 LEU A CA 1
ATOM 703 C C . LEU A 1 89 ? -37.337 40.793 7.589 1.00 34.47 89 LEU A C 1
ATOM 705 O O . LEU A 1 89 ? -37.223 39.895 8.418 1.00 34.47 89 LEU A O 1
ATOM 709 N N . ASN A 1 90 ? -36.952 40.625 6.319 1.00 39.12 90 ASN A N 1
ATOM 710 C CA . ASN A 1 90 ? -36.359 39.371 5.832 1.00 39.12 90 ASN A CA 1
ATOM 711 C C . ASN A 1 90 ? -34.839 39.290 6.030 1.00 39.12 90 ASN A C 1
ATOM 713 O O . ASN A 1 90 ? -34.303 38.192 6.137 1.00 39.12 90 ASN A O 1
ATOM 717 N N . VAL A 1 91 ? -34.134 40.419 6.148 1.00 38.41 91 VAL A N 1
ATOM 718 C CA . VAL A 1 91 ? -32.686 40.410 6.418 1.00 38.41 91 VAL A CA 1
ATOM 719 C C . VAL A 1 91 ? -32.384 39.938 7.847 1.00 38.41 91 VAL A C 1
ATOM 721 O O . VAL A 1 91 ? -31.423 39.205 8.037 1.00 38.41 91 VAL A O 1
ATOM 724 N N . ALA A 1 92 ? -33.238 40.235 8.834 1.00 38.69 92 ALA A N 1
ATOM 725 C CA . ALA A 1 92 ? -33.064 39.731 10.203 1.00 38.69 92 ALA A CA 1
ATOM 726 C C . ALA A 1 92 ? -33.337 38.217 10.335 1.00 38.69 92 ALA A C 1
ATOM 728 O O . ALA A 1 92 ? -32.638 37.531 11.076 1.00 38.69 92 ALA A O 1
ATOM 729 N N . ALA A 1 93 ? -34.303 37.676 9.582 1.00 37.22 93 ALA A N 1
ATOM 730 C CA . ALA A 1 93 ? -34.589 36.238 9.566 1.00 37.22 93 ALA A CA 1
ATOM 731 C C . ALA A 1 93 ? -33.530 35.437 8.785 1.00 37.22 93 ALA A C 1
ATOM 733 O O . ALA A 1 93 ? -33.197 34.320 9.174 1.00 37.22 93 ALA A O 1
ATOM 734 N N . VAL A 1 94 ? -32.948 36.021 7.731 1.00 38.88 94 VAL A N 1
ATOM 735 C CA . VAL A 1 94 ? -31.836 35.410 6.985 1.00 38.88 94 VAL A CA 1
ATOM 736 C C . VAL A 1 94 ? -30.515 35.508 7.761 1.00 38.88 94 VAL A C 1
ATOM 738 O O . VAL A 1 94 ? -29.752 34.551 7.732 1.00 38.88 94 VAL A O 1
ATOM 741 N N . LEU A 1 95 ? -30.283 36.575 8.540 1.00 33.34 95 LEU A N 1
ATOM 742 C CA . LEU A 1 95 ? -29.121 36.686 9.441 1.00 33.34 95 LEU A CA 1
ATOM 743 C C . LEU A 1 95 ? -29.195 35.742 10.654 1.00 33.34 95 LEU A C 1
ATOM 745 O O . LEU A 1 95 ? -28.161 35.286 11.136 1.00 33.34 95 LEU A O 1
ATOM 749 N N . ALA A 1 96 ? -30.399 35.409 11.133 1.00 34.25 96 ALA A N 1
ATOM 750 C CA . ALA A 1 96 ? -30.586 34.406 12.184 1.00 34.25 96 ALA A CA 1
ATOM 751 C C . ALA A 1 96 ? -30.503 32.960 11.650 1.00 34.25 96 ALA A C 1
ATOM 753 O O . ALA A 1 96 ? -30.085 32.062 12.376 1.00 34.25 96 ALA A O 1
ATOM 754 N N . ALA A 1 97 ? -30.845 32.733 10.376 1.00 34.75 97 ALA A N 1
ATOM 755 C CA . ALA A 1 97 ? -30.702 31.435 9.709 1.00 34.75 97 ALA A CA 1
ATOM 756 C C . ALA A 1 97 ? -29.295 31.188 9.123 1.00 34.75 97 ALA A C 1
ATOM 758 O O . ALA A 1 97 ? -28.985 30.060 8.756 1.00 34.75 97 ALA A O 1
ATOM 759 N N . SER A 1 98 ? -28.426 32.204 9.074 1.00 35.78 98 SER A N 1
ATOM 760 C CA . SER A 1 98 ? -27.018 32.083 8.662 1.00 35.78 98 SER A CA 1
ATOM 761 C C . SER A 1 98 ? -26.038 31.878 9.827 1.00 35.78 98 SER A C 1
ATOM 763 O O . SER A 1 98 ? -24.830 31.947 9.621 1.00 35.78 98 SER A O 1
ATOM 765 N N . LEU A 1 99 ? -26.534 31.643 11.049 1.00 35.34 99 LEU A N 1
ATOM 766 C CA . LEU A 1 99 ? -25.712 31.375 12.241 1.00 35.34 99 LEU A CA 1
ATOM 767 C C . LEU A 1 99 ? -25.595 29.890 12.609 1.00 35.34 99 LEU A C 1
ATOM 769 O O . LEU A 1 99 ? -24.954 29.557 13.598 1.00 35.34 99 LEU A O 1
ATOM 773 N N . SER A 1 100 ? -26.107 28.980 11.780 1.00 36.56 100 SER A N 1
ATOM 774 C CA . SER A 1 100 ? -25.553 27.621 11.714 1.00 36.56 100 SER A CA 1
ATOM 775 C C . SER A 1 100 ? -24.415 27.625 10.699 1.00 36.56 100 SER A C 1
ATOM 777 O O . SER A 1 100 ? -24.471 26.997 9.644 1.00 36.56 100 SER A O 1
ATOM 779 N N . ALA A 1 101 ? -23.356 28.368 11.029 1.00 35.75 101 ALA A N 1
ATOM 780 C CA . ALA A 1 101 ? -22.042 28.022 10.531 1.00 35.75 101 ALA A CA 1
ATOM 781 C C . ALA A 1 101 ? -21.729 26.649 11.131 1.00 35.75 101 ALA A C 1
ATOM 783 O O . ALA A 1 101 ? -21.165 26.542 12.217 1.00 35.75 101 ALA A O 1
ATOM 784 N N . VAL A 1 102 ? -22.140 25.584 10.441 1.00 36.12 102 VAL A N 1
ATOM 785 C CA . VAL A 1 102 ? -21.394 24.335 10.511 1.00 36.12 102 VAL A CA 1
ATOM 786 C C . VAL A 1 102 ? -20.042 24.705 9.919 1.00 36.12 102 VAL A C 1
ATOM 788 O O . VAL A 1 102 ? -19.842 24.687 8.707 1.00 36.12 102 VAL A O 1
ATOM 791 N N . SER A 1 103 ? -19.164 25.208 10.783 1.00 38.88 103 SER A N 1
ATOM 792 C CA . SER A 1 103 ? -17.745 25.300 10.518 1.00 38.88 103 SER A CA 1
ATOM 793 C C . SER A 1 103 ? -17.326 23.877 10.191 1.00 38.88 103 SER A C 1
ATOM 795 O O . SER A 1 103 ? -17.203 23.048 11.088 1.00 38.88 103 SER A O 1
ATOM 797 N N . ALA A 1 104 ? -17.197 23.563 8.905 1.00 39.47 104 ALA A N 1
ATOM 798 C CA . ALA A 1 104 ? -16.452 22.396 8.482 1.00 39.47 104 ALA A CA 1
ATOM 799 C C . ALA A 1 104 ? -15.004 22.672 8.899 1.00 39.47 104 ALA A C 1
ATOM 801 O O . ALA A 1 104 ? -14.255 23.324 8.175 1.00 39.47 104 ALA A O 1
ATOM 802 N N . GLN A 1 105 ? -14.667 22.303 10.133 1.00 49.66 105 GLN A N 1
ATOM 803 C CA . GLN A 1 105 ? -13.326 22.453 10.670 1.00 49.66 105 GLN A CA 1
ATOM 804 C C . GLN A 1 105 ? -12.442 21.509 9.853 1.00 49.66 105 GLN A C 1
ATOM 806 O O . GLN A 1 105 ? -12.637 20.295 9.859 1.00 49.66 105 GLN A O 1
ATOM 811 N N . THR A 1 106 ? -11.554 22.083 9.042 1.00 53.94 106 THR A N 1
ATOM 812 C CA . THR A 1 106 ? -10.678 21.343 8.123 1.00 53.94 106 THR A CA 1
ATOM 813 C C . THR A 1 106 ? -9.653 20.500 8.869 1.00 53.94 106 THR A C 1
ATOM 815 O O . THR A 1 106 ? -9.227 19.469 8.363 1.00 53.94 106 THR A O 1
ATOM 818 N N . PHE A 1 107 ? -9.287 20.924 10.077 1.00 70.25 107 PHE A N 1
ATOM 819 C CA . PHE A 1 107 ? -8.540 20.121 11.027 1.00 70.25 107 PHE A CA 1
ATOM 820 C C . PHE A 1 107 ? -9.553 19.624 12.049 1.00 70.25 107 PHE A C 1
ATOM 822 O O . PHE A 1 107 ? -10.260 20.420 12.654 1.00 70.25 107 PHE A O 1
ATOM 829 N N . GLN A 1 108 ? -9.671 18.315 12.206 1.00 75.25 108 GLN A N 1
ATOM 830 C CA . GLN A 1 108 ? -10.408 17.718 13.316 1.00 75.25 108 GLN A CA 1
ATOM 831 C C . GLN A 1 108 ? -9.393 17.288 14.373 1.00 75.25 108 GLN A C 1
ATOM 833 O O . GLN A 1 108 ? -8.254 16.965 14.026 1.00 75.25 108 GLN A O 1
ATOM 838 N N .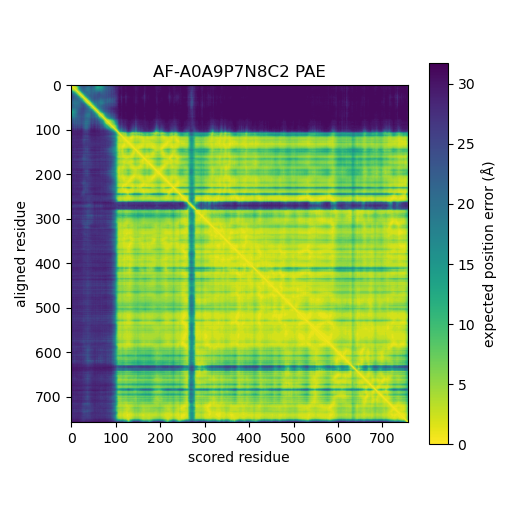 ARG A 1 109 ? -9.791 17.251 15.652 1.00 84.19 109 ARG A N 1
ATOM 839 C CA . ARG A 1 109 ? -8.942 16.686 16.721 1.00 84.19 109 ARG A CA 1
ATOM 840 C C . ARG A 1 109 ? -8.457 15.278 16.374 1.00 84.19 109 ARG A C 1
ATOM 842 O O . ARG A 1 109 ? -7.280 14.976 16.533 1.00 84.19 109 ARG A O 1
ATOM 849 N N . LEU A 1 110 ? -9.389 14.448 15.912 1.00 83.62 110 LEU A N 1
ATOM 850 C CA . LEU A 1 110 ? -9.208 13.109 15.357 1.00 83.62 110 LEU A CA 1
ATOM 851 C C . LEU A 1 110 ? -10.316 12.890 14.319 1.00 83.62 110 LEU A C 1
ATOM 853 O O . LEU A 1 110 ? -11.457 13.277 14.578 1.00 83.62 110 LEU A O 1
ATOM 857 N N . GLY A 1 111 ? -10.015 12.246 13.187 1.00 75.00 111 GLY A N 1
ATOM 858 C CA . GLY A 1 111 ? -10.970 12.094 12.072 1.00 75.00 111 GLY A CA 1
ATOM 859 C C . GLY A 1 111 ? -12.251 11.310 12.390 1.00 75.00 111 GLY A C 1
ATOM 860 O O . GLY A 1 111 ? -13.231 11.366 11.656 1.00 75.00 111 GLY A O 1
ATOM 861 N N . THR A 1 112 ? -12.256 10.566 13.493 1.00 80.81 112 THR A N 1
ATOM 862 C CA . THR A 1 112 ? -13.361 9.722 13.971 1.00 80.81 112 THR A CA 1
ATOM 863 C C . THR A 1 112 ? -14.130 10.326 15.151 1.00 80.81 112 THR A C 1
ATOM 865 O O . THR A 1 112 ? -15.046 9.689 15.674 1.00 80.81 112 THR A O 1
ATOM 868 N N . CYS A 1 113 ? -13.778 11.540 15.586 1.00 85.12 113 CYS A N 1
ATOM 869 C CA . CYS A 1 113 ? -14.319 12.185 16.785 1.00 85.12 113 CYS A CA 1
ATOM 870 C C . CYS A 1 113 ? -15.086 13.470 16.432 1.00 85.12 113 CYS A C 1
ATOM 872 O O . CYS A 1 113 ? -14.564 14.571 16.624 1.00 85.12 113 CYS A O 1
ATOM 874 N N . PRO A 1 114 ? -16.331 13.366 15.930 1.00 76.19 114 PRO A N 1
ATOM 875 C CA . PRO A 1 114 ? -17.117 14.533 15.519 1.00 76.19 114 PRO A CA 1
ATOM 876 C C . PRO A 1 114 ? -17.594 15.394 16.702 1.00 76.19 114 PRO A C 1
ATOM 878 O O . PRO A 1 114 ? -18.029 16.526 16.510 1.00 76.19 114 PRO A O 1
ATOM 881 N N . THR A 1 115 ? -17.552 14.850 17.918 1.00 87.38 115 THR A N 1
ATOM 882 C CA . THR A 1 115 ? -17.984 15.487 19.170 1.00 87.38 115 THR A CA 1
ATOM 883 C C . THR A 1 115 ? -16.892 15.354 20.236 1.00 87.38 115 THR A C 1
ATOM 885 O O . THR A 1 115 ? -15.778 14.924 19.938 1.00 87.38 115 THR A O 1
ATOM 888 N N . LEU A 1 116 ? -17.188 15.718 21.488 1.00 91.25 116 LEU A N 1
ATOM 889 C CA . LEU A 1 116 ? -16.284 15.472 22.617 1.00 91.25 116 LEU A CA 1
ATOM 890 C C . LEU A 1 116 ? -16.161 13.975 22.947 1.00 91.25 116 LEU A C 1
ATOM 892 O O . LEU A 1 116 ? -15.101 13.530 23.375 1.00 91.25 116 LEU A O 1
ATOM 896 N N . GLY A 1 117 ? -17.222 13.192 22.733 1.00 92.69 117 GLY A N 1
ATOM 897 C CA . GLY A 1 117 ? -17.172 11.734 22.799 1.00 92.69 117 GLY A CA 1
ATOM 898 C C . GLY A 1 117 ? -16.696 11.110 21.484 1.00 92.69 117 GLY A C 1
ATOM 899 O O . GLY A 1 117 ? -17.154 11.502 20.406 1.00 92.69 117 GLY A O 1
ATOM 900 N N . CYS A 1 118 ? -15.817 10.114 21.587 1.00 94.38 118 CYS A N 1
ATOM 901 C CA . CYS A 1 118 ? -15.297 9.304 20.487 1.00 94.38 118 CYS A CA 1
ATOM 902 C C . CYS A 1 118 ? -15.679 7.834 20.672 1.00 94.38 118 CYS A C 1
ATOM 904 O O . CYS A 1 118 ? -15.546 7.288 21.769 1.00 94.38 118 CYS A O 1
ATOM 906 N N . VAL A 1 119 ? -16.080 7.175 19.584 1.00 95.38 119 VAL A N 1
ATOM 907 C CA . VAL A 1 119 ? -16.316 5.726 19.530 1.00 95.38 119 VAL A CA 1
ATOM 908 C C . VAL A 1 119 ? -15.480 5.161 18.387 1.00 95.38 119 VAL A C 1
ATOM 910 O O . VAL A 1 119 ? -15.604 5.618 17.255 1.00 95.38 119 VAL A O 1
ATOM 913 N N . LEU A 1 120 ? -14.612 4.197 18.686 1.00 95.31 120 LEU A N 1
ATOM 914 C CA . LEU A 1 120 ? -13.706 3.554 17.733 1.00 95.31 120 LEU A CA 1
ATOM 915 C C . LEU A 1 120 ? -13.935 2.042 17.820 1.00 95.31 120 LEU A C 1
ATOM 917 O O . LEU A 1 120 ? -13.631 1.490 18.876 1.00 95.31 120 LEU A O 1
ATOM 921 N N . PRO A 1 121 ? -14.461 1.351 16.792 1.00 95.62 121 PRO A N 1
ATOM 922 C CA . PRO A 1 121 ? -14.679 1.805 15.412 1.00 95.62 121 PRO A CA 1
ATOM 923 C C . PRO A 1 121 ? -15.741 2.910 15.249 1.00 95.62 121 PRO A C 1
ATOM 925 O O . PRO A 1 121 ? -16.724 2.920 15.996 1.00 95.62 121 PRO A O 1
ATOM 928 N N . PRO A 1 122 ? -15.559 3.833 14.285 1.00 94.88 122 PRO A N 1
ATOM 929 C CA . PRO A 1 122 ? -16.436 4.989 14.097 1.00 94.88 122 PRO A CA 1
ATOM 930 C C . PRO A 1 122 ? -17.837 4.615 13.593 1.00 94.88 122 PRO A C 1
ATOM 932 O O . PRO A 1 122 ? -18.139 3.456 13.295 1.00 94.88 122 PRO A O 1
ATOM 935 N N . ASP A 1 123 ? -18.707 5.621 13.490 1.00 94.50 123 ASP A N 1
ATOM 936 C CA . ASP A 1 123 ? -20.016 5.494 12.844 1.00 94.50 123 ASP A CA 1
ATOM 937 C C . ASP A 1 123 ? -19.895 4.983 11.394 1.00 94.50 123 ASP A C 1
ATOM 939 O O . ASP A 1 123 ? -18.891 5.213 10.720 1.00 94.50 123 ASP A O 1
ATOM 943 N N . GLN A 1 124 ? -20.928 4.283 10.922 1.00 93.69 124 GLN A N 1
ATOM 944 C CA . GLN A 1 124 ? -20.993 3.629 9.608 1.00 93.69 124 GLN A CA 1
ATOM 945 C C . GLN A 1 124 ? -19.909 2.561 9.370 1.00 93.69 124 GLN A C 1
ATOM 947 O O . GLN A 1 124 ? -19.558 2.276 8.224 1.00 93.69 124 GLN A O 1
ATOM 952 N N . SER A 1 125 ? -19.389 1.941 10.434 1.00 94.94 125 SER A N 1
ATOM 953 C CA . SER A 1 125 ? -18.457 0.817 10.303 1.00 94.94 125 SER A CA 1
ATOM 954 C C . SER A 1 125 ? -19.188 -0.477 9.938 1.00 94.94 125 SER A C 1
ATOM 956 O O . SER A 1 125 ? -20.168 -0.874 10.575 1.00 94.94 125 SER A O 1
ATOM 958 N N . ASP A 1 126 ? -18.678 -1.173 8.929 1.00 95.88 126 ASP A N 1
ATOM 959 C CA . ASP A 1 126 ? -19.137 -2.510 8.566 1.00 95.88 126 ASP A CA 1
ATOM 960 C C . ASP A 1 126 ? -18.338 -3.576 9.316 1.00 95.88 126 ASP A C 1
ATOM 962 O O . ASP A 1 126 ? -17.179 -3.369 9.649 1.00 95.88 126 ASP A O 1
ATOM 966 N N . PHE A 1 127 ? -18.925 -4.748 9.549 1.00 96.69 127 PHE A N 1
ATOM 967 C CA . PHE A 1 127 ? -18.222 -5.881 10.149 1.00 96.69 127 PHE A CA 1
ATOM 968 C C . PHE A 1 127 ? -18.530 -7.179 9.421 1.00 96.69 127 PHE A C 1
ATOM 970 O O . PHE A 1 127 ? -19.660 -7.435 8.983 1.00 96.69 127 PHE A O 1
ATOM 977 N N . LEU A 1 128 ? -17.530 -8.054 9.360 1.00 95.12 128 LEU A N 1
ATOM 978 C CA . LEU A 1 128 ? -17.739 -9.445 8.992 1.00 95.12 128 LEU A CA 1
ATOM 979 C C . LEU A 1 128 ? -18.207 -10.233 10.236 1.00 95.12 128 LEU A C 1
ATOM 981 O O . LEU A 1 128 ? -17.628 -10.066 11.312 1.00 95.12 128 LEU A O 1
ATOM 985 N N . PRO A 1 129 ? -19.217 -11.119 10.129 1.00 94.19 129 PRO A N 1
ATOM 986 C CA . PRO A 1 129 ? -19.600 -11.996 11.233 1.00 94.19 129 PRO A CA 1
ATOM 987 C C . PRO A 1 129 ? -18.390 -12.742 11.805 1.00 94.19 129 PRO A C 1
ATOM 989 O O . PRO A 1 129 ? -17.684 -13.420 11.057 1.00 94.19 129 PRO A O 1
ATOM 992 N N . GLY A 1 130 ? -18.173 -12.612 13.116 1.00 93.00 130 GLY A N 1
ATOM 993 C CA . GLY A 1 130 ? -17.073 -13.241 13.851 1.00 93.00 130 GLY A CA 1
ATOM 994 C C . GLY A 1 130 ? -15.675 -12.670 13.585 1.00 93.00 130 GLY A C 1
ATOM 995 O O . GLY A 1 130 ? -14.694 -13.313 13.971 1.00 93.00 130 GLY A O 1
ATOM 996 N N . GLN A 1 131 ? -15.564 -11.505 12.941 1.00 95.81 131 GLN A N 1
ATOM 997 C CA . GLN A 1 131 ? -14.323 -10.725 12.890 1.00 95.81 131 GLN A CA 1
ATOM 998 C C . GLN A 1 131 ? -13.984 -10.191 14.279 1.00 95.81 131 GLN A C 1
ATOM 1000 O O . GLN A 1 131 ? -14.874 -9.729 15.004 1.00 95.81 131 GLN A O 1
ATOM 1005 N N . LEU A 1 132 ? -12.708 -10.280 14.646 1.00 95.81 132 LEU A N 1
ATOM 1006 C CA . LEU A 1 132 ? -12.214 -9.703 15.886 1.00 95.81 132 LEU A CA 1
ATOM 1007 C C . LEU A 1 132 ? -11.888 -8.218 15.710 1.00 95.81 132 LEU A C 1
ATOM 1009 O O . LEU A 1 132 ? -11.343 -7.796 14.692 1.00 95.81 132 LEU A O 1
ATOM 1013 N N . PHE A 1 133 ? -12.236 -7.425 16.714 1.00 96.94 133 PHE A N 1
ATOM 1014 C CA . PHE A 1 133 ? -11.913 -6.004 16.776 1.00 96.94 133 PHE A CA 1
ATOM 1015 C C . PHE A 1 133 ? -11.806 -5.550 18.234 1.00 96.94 133 PHE A C 1
ATOM 1017 O O . PHE A 1 133 ? -12.360 -6.187 19.132 1.00 96.94 133 PHE A O 1
ATOM 1024 N N . ASP A 1 134 ? -11.115 -4.448 18.483 1.00 96.81 134 ASP A N 1
ATOM 1025 C CA . ASP A 1 134 ? -11.172 -3.733 19.753 1.00 96.81 134 ASP A CA 1
ATOM 1026 C C . ASP A 1 134 ? -12.146 -2.558 19.640 1.00 96.81 134 ASP A C 1
ATOM 1028 O O . ASP A 1 134 ? -12.236 -1.915 18.598 1.00 96.81 134 ASP A O 1
ATOM 1032 N N . LEU A 1 135 ? -12.823 -2.242 20.739 1.00 96.81 135 LEU A N 1
ATOM 1033 C CA . LEU A 1 135 ? -13.583 -1.008 20.902 1.00 96.81 135 LEU A CA 1
ATOM 1034 C C . LEU A 1 135 ? -12.834 -0.089 21.867 1.00 96.81 135 LEU A C 1
ATOM 1036 O O . LEU A 1 135 ? -12.584 -0.476 23.006 1.00 96.81 135 LEU A O 1
ATOM 1040 N N . ARG A 1 136 ? -12.523 1.140 21.460 1.00 96.31 136 ARG A N 1
ATOM 1041 C CA . ARG A 1 136 ? -12.057 2.197 22.368 1.00 96.31 136 ARG A CA 1
ATOM 1042 C C . ARG A 1 136 ? -13.055 3.343 22.366 1.00 96.31 136 ARG A C 1
ATOM 1044 O O . ARG A 1 136 ? -13.593 3.709 21.323 1.00 96.31 136 ARG A O 1
ATOM 1051 N N . VAL A 1 137 ? -13.310 3.887 23.547 1.00 96.44 137 VAL A N 1
ATOM 1052 C CA . VAL A 1 137 ? -14.082 5.117 23.708 1.00 96.44 137 VAL A CA 1
ATOM 1053 C C . VAL A 1 137 ? -13.235 6.151 24.422 1.00 96.44 137 VAL A C 1
ATOM 1055 O O . VAL A 1 137 ? -12.499 5.816 25.353 1.00 96.44 137 VAL A O 1
ATOM 1058 N N . GLU A 1 138 ? -13.361 7.399 23.995 1.00 96.00 138 GLU A N 1
ATOM 1059 C CA . GLU A 1 1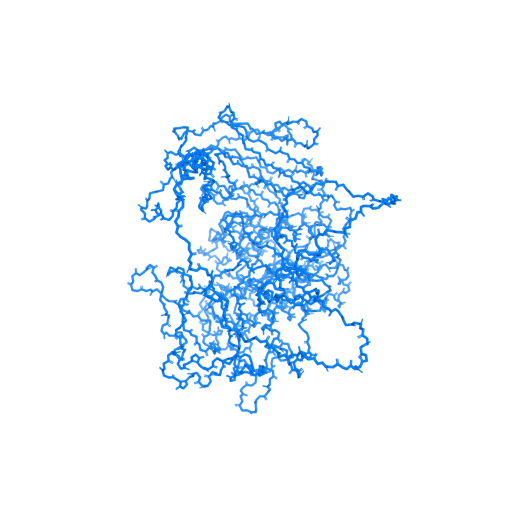38 ? -12.660 8.530 24.593 1.00 96.00 138 GLU A CA 1
ATOM 1060 C C . GLU A 1 138 ? -13.650 9.657 24.875 1.00 96.00 138 GLU A C 1
ATOM 1062 O O . GLU A 1 138 ? -14.547 9.915 24.074 1.00 96.00 138 GLU A O 1
ATOM 1067 N N . VAL A 1 139 ? -13.472 10.341 26.001 1.00 96.12 139 VAL A N 1
ATOM 1068 C CA . VAL A 1 139 ? -14.156 11.594 26.322 1.00 96.12 139 VAL A CA 1
ATOM 1069 C C . VAL A 1 139 ? -13.106 12.692 26.380 1.00 96.12 139 VAL A C 1
ATOM 1071 O O . VAL A 1 139 ? -12.209 12.676 27.228 1.00 96.12 139 VAL A O 1
ATOM 1074 N N . HIS A 1 140 ? -13.198 13.627 25.441 1.00 94.94 140 HIS A N 1
ATOM 1075 C CA . HIS A 1 140 ? -12.284 14.751 25.285 1.00 94.94 140 HIS A CA 1
ATOM 1076 C C . HIS A 1 140 ? -12.798 15.972 26.047 1.00 94.94 140 HIS A C 1
ATOM 1078 O O . HIS A 1 140 ? -13.974 16.318 25.980 1.00 94.94 140 HIS A O 1
ATOM 1084 N N . ALA A 1 141 ? -11.885 16.676 26.711 1.00 94.62 141 ALA A N 1
ATOM 1085 C CA . ALA A 1 141 ? -12.131 17.956 27.360 1.00 94.62 141 ALA A CA 1
ATOM 1086 C C . ALA A 1 141 ? -11.052 18.969 26.942 1.00 94.62 141 ALA A C 1
ATOM 1088 O O . ALA A 1 141 ? -9.993 19.055 27.581 1.00 94.62 141 ALA A O 1
ATOM 1089 N N . PRO A 1 142 ? -11.271 19.711 25.841 1.00 92.75 142 PRO A N 1
ATOM 1090 C CA . PRO A 1 142 ? -10.364 20.767 25.413 1.00 92.75 142 PRO A CA 1
ATOM 1091 C C . PRO A 1 142 ? -10.274 21.882 26.466 1.00 92.75 142 PRO A C 1
ATOM 1093 O O . PRO A 1 142 ? -11.281 22.342 27.002 1.00 92.75 142 PRO A O 1
ATOM 1096 N N . VAL A 1 143 ? -9.050 22.312 26.774 1.00 93.00 143 VAL A N 1
ATOM 1097 C CA . VAL A 1 143 ? -8.733 23.314 27.810 1.00 93.00 143 VAL A CA 1
ATOM 1098 C C . VAL A 1 143 ? -8.787 24.739 27.251 1.00 93.00 143 VAL A C 1
ATOM 1100 O O . VAL A 1 143 ? -9.133 25.685 27.954 1.00 93.00 143 VAL A O 1
ATOM 1103 N N . ASN A 1 144 ? -8.402 24.904 25.990 1.00 90.06 144 ASN A N 1
ATOM 1104 C CA . ASN A 1 144 ? -8.344 26.167 25.264 1.00 90.06 144 ASN A CA 1
ATOM 1105 C C . ASN A 1 144 ? -8.758 25.943 23.802 1.00 90.06 144 ASN A C 1
ATOM 1107 O O . ASN A 1 144 ? -8.993 24.812 23.382 1.00 90.06 144 ASN A O 1
ATOM 1111 N N . GLY A 1 145 ? -8.826 27.037 23.045 1.00 86.19 145 GLY A N 1
ATOM 1112 C CA . GLY A 1 145 ? -9.248 27.007 21.650 1.00 86.19 145 GLY A CA 1
ATOM 1113 C C . GLY A 1 145 ? -10.757 27.158 21.477 1.00 86.19 145 GLY A C 1
ATOM 1114 O O . GLY A 1 145 ? -11.475 27.489 22.425 1.00 86.19 145 GLY A O 1
ATOM 1115 N N . SER A 1 146 ? -11.227 26.972 20.249 1.00 85.75 146 SER A N 1
ATOM 1116 C CA . SER A 1 146 ? -12.635 27.153 19.878 1.00 85.75 146 SER A CA 1
ATOM 1117 C C . SER A 1 146 ? -13.561 26.094 20.481 1.00 85.75 146 SER A C 1
ATOM 1119 O O . SER A 1 146 ? -14.744 26.363 20.678 1.00 85.75 146 SER A O 1
ATOM 1121 N N . GLU A 1 147 ? -13.019 24.928 20.835 1.00 86.56 147 GLU A N 1
ATOM 1122 C CA . GLU A 1 147 ? -13.773 23.807 21.407 1.00 86.56 147 GLU A CA 1
ATOM 1123 C C . GLU A 1 147 ? -13.591 23.651 22.931 1.00 86.56 147 GLU A C 1
ATOM 1125 O O . GLU A 1 147 ? -13.928 22.611 23.496 1.00 86.56 147 GLU A O 1
ATOM 1130 N N . ALA A 1 148 ? -13.055 24.671 23.614 1.00 89.25 148 ALA A N 1
ATOM 1131 C CA . ALA A 1 148 ? -12.874 24.655 25.066 1.00 89.25 148 ALA A CA 1
ATOM 1132 C C . ALA A 1 148 ? -14.202 24.398 25.803 1.00 89.25 148 ALA A C 1
ATOM 1134 O O . ALA A 1 148 ? -15.162 25.157 25.656 1.00 89.25 148 ALA A O 1
ATOM 1135 N N . ALA A 1 149 ? -14.247 23.343 26.619 1.00 87.19 149 ALA A N 1
ATOM 1136 C CA . ALA A 1 149 ? -15.463 22.898 27.295 1.00 87.19 149 ALA A CA 1
ATOM 1137 C C . ALA A 1 149 ? -15.159 22.266 28.662 1.00 87.19 149 ALA A C 1
ATOM 1139 O O . ALA A 1 149 ? -14.045 21.805 28.918 1.00 87.19 149 ALA A O 1
ATOM 1140 N N . HIS A 1 150 ? -16.170 22.241 29.540 1.00 89.94 150 HIS A N 1
ATOM 1141 C CA . HIS A 1 150 ? -16.153 21.521 30.826 1.00 89.94 150 HIS A CA 1
ATOM 1142 C C . HIS A 1 150 ? -14.925 21.812 31.711 1.00 89.94 150 HIS A C 1
ATOM 1144 O O . HIS A 1 150 ? -14.410 20.929 32.395 1.00 89.94 150 HIS A O 1
ATOM 1150 N N . ASP A 1 151 ? -14.417 23.050 31.668 1.00 90.00 151 ASP A N 1
ATOM 1151 C CA . ASP A 1 151 ? -13.192 23.493 32.355 1.00 90.00 151 ASP A CA 1
ATOM 1152 C C . ASP A 1 151 ? -11.963 22.593 32.091 1.00 90.00 151 ASP A C 1
ATOM 1154 O O . ASP A 1 151 ? -11.068 22.472 32.935 1.00 90.00 151 ASP A O 1
ATOM 1158 N N . GLY A 1 152 ? -11.925 21.918 30.936 1.00 90.06 152 GLY A N 1
ATOM 1159 C CA . GLY A 1 152 ? -10.868 20.978 30.569 1.00 90.06 152 GLY A CA 1
ATOM 1160 C C . GLY A 1 152 ? -10.853 19.684 31.392 1.00 90.06 152 GLY A C 1
ATOM 1161 O O . GLY A 1 152 ? -9.822 19.012 31.435 1.00 90.06 152 GLY A O 1
ATOM 1162 N N . LYS A 1 153 ? -11.946 19.328 32.079 1.00 94.25 153 LYS A N 1
ATOM 1163 C CA . LYS A 1 153 ? -12.045 18.096 32.879 1.00 94.25 153 LYS A CA 1
ATOM 1164 C C . LYS A 1 153 ? -12.829 17.018 32.121 1.00 94.25 153 LYS A C 1
ATOM 1166 O O . LYS A 1 153 ? -14.028 17.207 31.910 1.00 94.25 153 LYS A O 1
ATOM 1171 N N . PRO A 1 154 ? -12.194 15.904 31.714 1.00 94.25 154 PRO A N 1
ATOM 1172 C CA . PRO A 1 154 ? -12.896 14.811 31.049 1.00 94.25 154 PRO A CA 1
ATOM 1173 C C . PRO A 1 154 ? -13.842 14.101 32.025 1.00 94.25 154 PRO A C 1
ATOM 1175 O O . PRO A 1 154 ? -13.523 13.977 33.209 1.00 94.25 154 PRO A O 1
ATOM 1178 N N . ASP A 1 155 ? -15.001 13.653 31.539 1.00 94.31 155 ASP A N 1
ATOM 1179 C CA . ASP A 1 155 ? -15.884 12.781 32.318 1.00 94.31 155 ASP A CA 1
ATOM 1180 C C . ASP A 1 155 ? -15.219 11.413 32.505 1.00 94.31 155 ASP A C 1
ATOM 1182 O O . ASP A 1 155 ? -14.696 10.831 31.558 1.00 94.31 155 ASP A O 1
ATOM 1186 N N . GLU A 1 156 ? -15.232 10.903 33.729 1.00 95.50 156 GLU A N 1
ATOM 1187 C CA . GLU A 1 156 ? -14.630 9.621 34.102 1.00 95.50 156 GLU A CA 1
ATOM 1188 C C . GLU A 1 156 ? -15.688 8.529 34.318 1.00 95.50 156 GLU A C 1
ATOM 1190 O O . GLU A 1 156 ? -15.373 7.339 34.232 1.00 95.50 156 GLU A O 1
ATOM 1195 N N . ASP A 1 157 ? -16.943 8.935 34.537 1.00 93.62 157 ASP A N 1
ATOM 1196 C CA . ASP A 1 157 ? -18.081 8.072 34.871 1.00 93.62 157 ASP A CA 1
ATOM 1197 C C . ASP A 1 157 ? -18.988 7.817 33.650 1.00 93.62 157 ASP A C 1
ATOM 1199 O O . ASP A 1 157 ? -20.176 7.508 33.780 1.00 93.62 157 ASP A O 1
ATOM 1203 N N . PHE A 1 158 ? -18.426 7.918 32.440 1.00 94.62 158 PHE A N 1
ATOM 1204 C CA . PHE A 1 158 ? -19.150 7.665 31.196 1.00 94.62 158 PHE A CA 1
ATOM 1205 C C . PHE A 1 158 ? -19.589 6.201 31.061 1.00 94.62 158 PHE A C 1
ATOM 1207 O O . PHE A 1 158 ? -18.943 5.263 31.554 1.00 94.62 158 PHE A O 1
ATOM 1214 N N . LYS A 1 159 ? -20.680 6.000 30.319 1.00 94.88 159 LYS A N 1
ATOM 1215 C CA . LYS A 1 159 ? -21.310 4.694 30.106 1.00 94.88 159 LYS A CA 1
ATOM 1216 C C . LYS A 1 159 ? -21.348 4.330 28.627 1.00 94.88 159 LYS A C 1
ATOM 1218 O O . LYS A 1 159 ? -21.708 5.153 27.791 1.00 94.88 159 LYS A O 1
ATOM 1223 N N . VAL A 1 160 ? -21.052 3.067 28.318 1.00 96.62 160 VAL A N 1
ATOM 1224 C CA . VAL A 1 160 ? -21.107 2.528 26.953 1.00 96.62 160 VAL A CA 1
ATOM 1225 C C . VAL A 1 160 ? -22.158 1.430 26.868 1.00 96.62 160 VAL A C 1
ATOM 1227 O O . VAL A 1 160 ? -22.143 0.467 27.636 1.00 96.62 160 VAL A O 1
ATOM 1230 N N . THR A 1 161 ? -23.072 1.559 25.913 1.00 97.12 161 THR A N 1
ATOM 1231 C CA . THR A 1 161 ? -24.114 0.560 25.648 1.00 97.12 161 THR A CA 1
ATOM 1232 C C . THR A 1 161 ? -24.107 0.131 24.190 1.00 97.12 161 THR A C 1
ATOM 1234 O O . THR A 1 161 ? -23.670 0.880 23.319 1.00 97.12 161 THR A O 1
ATOM 1237 N N . ILE A 1 162 ? -24.594 -1.079 23.925 1.00 97.56 162 ILE A N 1
ATOM 1238 C CA . ILE A 1 162 ? -24.804 -1.611 22.580 1.00 97.56 162 ILE A CA 1
ATOM 1239 C C . ILE A 1 162 ? -26.233 -2.139 22.451 1.00 97.56 162 ILE A C 1
ATOM 1241 O O . ILE A 1 162 ? -26.746 -2.819 23.340 1.00 97.56 162 ILE A O 1
ATOM 1245 N N . ALA A 1 163 ? -26.887 -1.838 21.335 1.00 97.31 163 ALA A N 1
ATOM 1246 C CA . ALA A 1 163 ? -28.218 -2.328 21.007 1.00 97.31 163 ALA A CA 1
ATOM 1247 C C . ALA A 1 163 ? -28.214 -2.933 19.605 1.00 97.31 163 ALA A C 1
ATOM 1249 O O . ALA A 1 163 ? -27.737 -2.314 18.662 1.00 97.31 163 ALA A O 1
ATOM 1250 N N . LYS A 1 164 ? -28.784 -4.127 19.440 1.00 96.31 164 LYS A N 1
ATOM 1251 C CA . LYS A 1 164 ? -29.139 -4.633 18.108 1.00 96.31 164 LYS A CA 1
ATOM 1252 C C . LYS A 1 164 ? -30.494 -4.055 17.708 1.00 96.31 164 LYS A C 1
ATOM 1254 O O . LYS A 1 164 ? -31.378 -3.977 18.559 1.00 96.31 164 LYS A O 1
ATOM 1259 N N . GLU A 1 165 ? -30.693 -3.732 16.432 1.00 94.19 165 GLU A N 1
ATOM 1260 C CA . GLU A 1 165 ? -31.985 -3.257 15.916 1.00 94.19 165 GLU A CA 1
ATOM 1261 C C . GLU A 1 165 ? -33.157 -4.137 16.407 1.00 94.19 165 GLU A C 1
ATOM 1263 O O . GLU A 1 165 ? -33.172 -5.359 16.225 1.00 94.19 165 GLU A O 1
ATOM 1268 N N . GLY A 1 166 ? -34.127 -3.510 17.084 1.00 91.75 166 GLY A N 1
ATOM 1269 C CA . GLY A 1 166 ? -35.293 -4.178 17.676 1.00 91.75 166 GLY A CA 1
ATOM 1270 C C . GLY A 1 166 ? -35.083 -4.816 19.060 1.00 91.75 166 GLY A C 1
ATOM 1271 O O . GLY A 1 166 ? -36.034 -5.379 19.602 1.00 91.75 166 GLY A O 1
ATOM 1272 N N . LYS A 1 167 ? -33.885 -4.732 19.655 1.00 93.81 167 LYS A N 1
ATOM 1273 C CA . LYS A 1 167 ? -33.585 -5.161 21.036 1.00 93.81 167 LYS A CA 1
ATOM 1274 C C . LYS A 1 167 ? -33.288 -3.941 21.932 1.00 93.81 167 LYS A C 1
ATOM 1276 O O . LYS A 1 167 ? -32.850 -2.912 21.421 1.00 93.81 167 LYS A O 1
ATOM 1281 N N . PRO A 1 168 ? -33.535 -4.020 23.254 1.00 94.69 168 PRO A N 1
ATOM 1282 C CA . PRO A 1 168 ? -33.170 -2.941 24.172 1.00 94.69 168 PRO A CA 1
ATOM 1283 C C . PRO A 1 168 ? -31.639 -2.782 24.273 1.00 94.69 168 PRO A C 1
ATOM 1285 O O . PRO A 1 168 ? -30.930 -3.777 24.102 1.00 94.69 168 PRO A O 1
ATOM 1288 N N . PRO A 1 169 ? -31.128 -1.573 24.577 1.00 95.50 169 PRO A N 1
ATOM 1289 C CA . PRO A 1 169 ? -29.708 -1.365 24.847 1.00 95.50 169 PRO A CA 1
ATOM 1290 C C . PRO A 1 169 ? -29.234 -2.163 26.060 1.00 95.50 169 PRO A C 1
ATOM 1292 O O . PRO A 1 169 ? -29.899 -2.194 27.098 1.00 95.50 169 PRO A O 1
ATOM 1295 N N . GLU A 1 170 ? -28.061 -2.768 25.931 1.00 96.44 170 GLU A N 1
ATOM 1296 C CA . GLU A 1 170 ? -27.377 -3.515 26.980 1.00 96.44 170 GLU A CA 1
ATOM 1297 C C . GLU A 1 170 ? -26.014 -2.876 27.269 1.00 96.44 170 GLU A C 1
ATOM 1299 O O . GLU A 1 170 ? -25.409 -2.250 26.398 1.00 96.44 170 GLU A O 1
ATOM 1304 N N . ASP A 1 171 ? -25.528 -3.013 28.502 1.00 96.00 171 ASP A N 1
ATOM 1305 C CA . ASP A 1 171 ? -24.172 -2.598 28.857 1.00 96.00 171 ASP A CA 1
ATOM 1306 C C . ASP A 1 171 ? -23.128 -3.393 28.056 1.00 96.00 171 ASP A C 1
ATOM 1308 O O . ASP A 1 171 ? -23.250 -4.614 27.908 1.00 96.00 171 ASP A O 1
ATOM 1312 N N . ILE A 1 172 ? -22.092 -2.714 27.555 1.00 95.06 172 ILE A N 1
ATOM 1313 C CA . ILE A 1 172 ? -21.082 -3.329 26.684 1.00 95.06 172 ILE A CA 1
ATOM 1314 C C . ILE A 1 172 ? -20.381 -4.523 27.355 1.00 95.06 172 ILE A C 1
ATOM 1316 O O . ILE A 1 172 ? -20.130 -5.543 26.709 1.00 95.06 172 ILE A O 1
ATOM 1320 N N . THR A 1 173 ? -20.130 -4.461 28.664 1.00 94.56 173 THR A N 1
ATOM 1321 C CA . THR A 1 173 ? -19.463 -5.550 29.391 1.00 94.56 173 THR A CA 1
ATOM 1322 C C . THR A 1 173 ? -20.349 -6.773 29.531 1.00 94.56 173 THR A C 1
ATOM 1324 O O . THR A 1 173 ? -19.862 -7.902 29.464 1.00 94.56 173 THR A O 1
ATOM 1327 N N . THR A 1 174 ? -21.661 -6.561 29.656 1.00 94.50 174 THR A N 1
ATOM 1328 C CA . THR A 1 174 ? -22.640 -7.645 29.771 1.00 94.50 174 THR A CA 1
ATOM 1329 C C . THR A 1 174 ? -22.872 -8.287 28.405 1.00 94.50 174 THR A C 1
ATOM 1331 O O . THR A 1 174 ? -22.723 -9.506 28.273 1.00 94.50 174 THR A O 1
ATOM 1334 N N . ALA A 1 175 ? -23.082 -7.466 27.369 1.00 93.44 175 ALA A N 1
ATOM 1335 C CA . ALA A 1 175 ? -23.282 -7.919 25.994 1.00 93.44 175 ALA A CA 1
ATOM 1336 C C . ALA A 1 175 ? -22.100 -8.762 25.485 1.00 93.44 175 ALA A C 1
ATOM 1338 O O . ALA A 1 175 ? -22.285 -9.810 24.858 1.00 93.44 175 ALA A O 1
ATOM 1339 N N . PHE A 1 176 ? -20.869 -8.341 25.800 1.00 93.38 176 PHE A N 1
ATOM 1340 C CA . PHE A 1 176 ? -19.653 -9.053 25.416 1.00 93.38 176 PHE A CA 1
ATOM 1341 C C . PHE A 1 176 ? -19.085 -9.958 26.516 1.00 93.38 176 PHE A C 1
ATOM 1343 O O . PHE A 1 176 ? -18.063 -10.585 26.265 1.00 93.38 176 PHE A O 1
ATOM 1350 N N . LYS A 1 177 ? -19.718 -10.112 27.684 1.00 93.75 177 LYS A N 1
ATOM 1351 C CA . LYS A 1 177 ? -19.236 -10.963 28.798 1.00 93.75 177 LYS A CA 1
ATOM 1352 C C . LYS A 1 177 ? -17.757 -10.739 29.153 1.00 93.75 177 LYS A C 1
ATOM 1354 O O . LYS A 1 177 ? -16.990 -11.695 29.282 1.00 93.75 177 LYS A O 1
ATOM 1359 N N . ILE A 1 178 ? -17.357 -9.481 29.270 1.00 92.69 178 ILE A N 1
ATOM 1360 C CA . ILE A 1 178 ? -15.993 -9.060 29.612 1.00 92.69 178 ILE A CA 1
ATOM 1361 C C . ILE A 1 178 ? -15.993 -8.293 30.931 1.00 92.69 178 ILE A C 1
ATOM 1363 O O . ILE A 1 178 ? -17.032 -7.820 31.379 1.00 92.69 178 ILE A O 1
ATOM 1367 N N . ALA A 1 179 ? -14.830 -8.180 31.567 1.00 92.88 179 ALA A N 1
ATOM 1368 C CA . ALA A 1 179 ? -14.671 -7.286 32.707 1.00 92.88 179 ALA 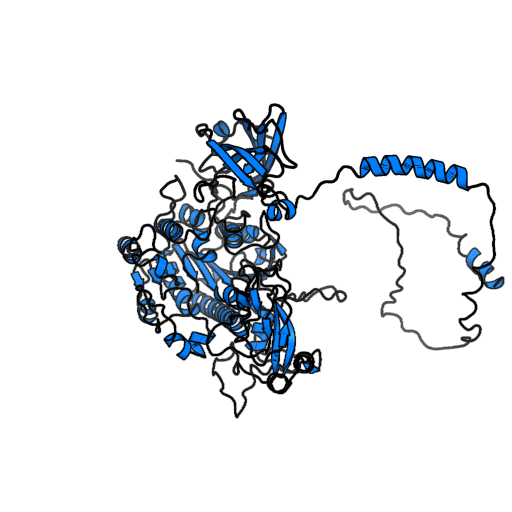A CA 1
ATOM 1369 C C . ALA A 1 179 ? -14.598 -5.828 32.232 1.00 92.88 179 ALA A C 1
ATOM 1371 O O . ALA A 1 179 ? -14.085 -5.556 31.146 1.00 92.88 179 ALA A O 1
ATOM 1372 N N . GLU A 1 180 ? -15.068 -4.903 33.068 1.00 93.19 180 GLU A N 1
ATOM 1373 C CA . GLU A 1 180 ? -14.902 -3.471 32.817 1.00 93.19 180 GLU A CA 1
ATOM 1374 C C . GLU A 1 180 ? -13.399 -3.125 32.791 1.00 93.19 180 GLU A C 1
ATOM 1376 O O . GLU A 1 180 ? -12.674 -3.468 33.737 1.00 93.19 180 GLU A O 1
ATOM 1381 N N . PRO A 1 181 ? -12.895 -2.498 31.713 1.00 93.94 181 PRO A N 1
ATOM 1382 C CA . PRO A 1 181 ? -11.491 -2.134 31.597 1.00 93.94 181 PRO A CA 1
ATOM 1383 C C . PRO A 1 181 ? -11.132 -0.987 32.545 1.00 93.94 181 PRO A C 1
ATOM 1385 O O . PRO A 1 181 ? -11.983 -0.247 33.043 1.00 93.94 181 PRO A O 1
ATOM 1388 N N . LYS A 1 182 ? -9.830 -0.826 32.796 1.00 94.69 182 LYS A N 1
ATOM 1389 C CA . LYS A 1 182 ? -9.327 0.284 33.610 1.00 94.69 182 LYS A CA 1
ATOM 1390 C C . LYS A 1 182 ? -9.521 1.605 32.870 1.00 94.69 182 LYS A C 1
ATOM 1392 O O . LYS A 1 182 ? -9.340 1.669 31.659 1.00 94.69 182 LYS A O 1
ATOM 1397 N N . LEU A 1 183 ? -9.845 2.648 33.631 1.00 96.19 183 LEU A N 1
ATOM 1398 C CA . LEU A 1 183 ? -9.862 4.013 33.127 1.00 96.19 183 LEU A CA 1
ATOM 1399 C C . LEU A 1 183 ? -8.428 4.486 32.872 1.00 96.19 183 LEU A C 1
ATOM 1401 O O . LEU A 1 183 ? -7.565 4.389 33.749 1.00 96.19 183 LEU A O 1
ATOM 1405 N N . GLU A 1 184 ? -8.202 5.036 31.690 1.00 96.38 184 GLU A N 1
ATOM 1406 C CA . GLU A 1 184 ? -6.937 5.624 31.266 1.00 96.38 184 GLU A CA 1
ATOM 1407 C C . GLU A 1 184 ? -7.111 7.131 31.062 1.00 96.38 184 GLU A C 1
ATOM 1409 O O . GLU A 1 184 ? -8.202 7.595 30.724 1.00 96.38 184 GLU A O 1
ATOM 1414 N N . LYS A 1 185 ? -6.043 7.902 31.297 1.00 96.62 185 LYS A N 1
ATOM 1415 C CA . LYS A 1 185 ? -6.060 9.363 31.163 1.00 96.62 185 LYS A CA 1
ATOM 1416 C C . LYS A 1 185 ? -4.755 9.876 30.589 1.00 96.62 185 LYS A C 1
ATOM 1418 O O . LYS A 1 185 ? -3.683 9.428 31.000 1.00 96.62 185 LYS A O 1
ATOM 1423 N N . TRP A 1 186 ? -4.848 10.859 29.708 1.00 96.50 186 TRP A N 1
ATOM 1424 C CA . TRP A 1 186 ? -3.693 11.562 29.159 1.00 96.50 186 TRP A CA 1
ATOM 1425 C C . TRP A 1 186 ? -4.103 12.933 28.619 1.00 96.50 186 TRP A C 1
ATOM 1427 O O . TRP A 1 186 ? -5.265 13.337 28.678 1.00 96.50 186 TRP A O 1
ATOM 1437 N N . THR A 1 187 ? -3.116 13.651 28.096 1.00 95.69 187 THR A N 1
ATOM 1438 C CA . THR A 1 187 ? -3.293 14.954 27.466 1.00 95.69 187 THR A CA 1
ATOM 1439 C C . THR A 1 187 ? -2.583 14.942 26.123 1.00 95.69 187 THR A C 1
ATOM 1441 O O . THR A 1 187 ? -1.418 14.542 26.050 1.00 95.69 187 THR A O 1
ATOM 1444 N N . PHE A 1 188 ? -3.246 15.426 25.077 1.00 94.44 188 PHE A N 1
ATOM 1445 C CA . PHE A 1 188 ? -2.632 15.634 23.768 1.00 94.44 188 PHE A CA 1
ATOM 1446 C C . PHE A 1 188 ? -2.798 17.081 23.296 1.00 94.44 188 PHE A C 1
ATOM 1448 O O . PHE A 1 188 ? -3.455 17.907 23.938 1.00 94.44 188 PHE A O 1
ATOM 1455 N N . LYS A 1 189 ? -2.118 17.408 22.196 1.00 92.88 189 LYS A N 1
ATOM 1456 C CA . LYS A 1 189 ? -2.128 18.732 21.575 1.00 92.88 189 LYS A CA 1
ATOM 1457 C C . LYS A 1 189 ? -2.541 18.616 20.121 1.00 92.88 189 LYS A C 1
ATOM 1459 O O . LYS A 1 189 ? -2.135 17.674 19.447 1.00 92.88 189 LYS A O 1
ATOM 1464 N N . TRP A 1 190 ? -3.274 19.608 19.646 1.00 89.75 190 TRP A N 1
ATOM 1465 C CA . TRP A 1 190 ? -3.755 19.675 18.274 1.00 89.75 190 TRP A CA 1
ATOM 1466 C C . TRP A 1 190 ? -3.839 21.137 17.814 1.00 89.75 190 TRP A C 1
ATOM 1468 O O . TRP A 1 190 ? -3.949 22.044 18.637 1.00 89.75 190 TRP A O 1
ATOM 1478 N N . TYR A 1 191 ? -3.724 21.382 16.511 1.00 89.44 191 TYR A N 1
ATOM 1479 C CA . TYR A 1 191 ? -3.825 22.718 15.922 1.00 89.44 191 TYR A CA 1
ATOM 1480 C C . TYR A 1 191 ? -5.156 22.856 15.188 1.00 89.44 191 TYR A C 1
ATOM 1482 O O . TYR A 1 191 ? -5.443 22.062 14.300 1.00 89.44 191 TYR A O 1
ATOM 1490 N N . GLU A 1 192 ? -5.945 23.871 15.548 1.00 86.31 192 GLU A N 1
ATOM 1491 C CA . GLU A 1 192 ? -7.308 24.039 15.014 1.00 86.31 192 GLU A CA 1
ATOM 1492 C C . GLU A 1 192 ? -7.343 24.492 13.558 1.00 86.31 192 GLU A C 1
ATOM 1494 O O . GLU A 1 192 ? -8.297 24.223 12.830 1.00 86.31 192 GLU A O 1
ATOM 1499 N N . ASP A 1 193 ? -6.301 25.206 13.148 1.00 87.69 193 ASP A N 1
ATOM 1500 C CA . ASP A 1 193 ? -6.119 25.709 11.802 1.00 87.69 193 ASP A CA 1
ATOM 1501 C C . ASP A 1 193 ? -4.637 26.023 11.536 1.00 87.69 193 ASP A C 1
ATOM 1503 O O . ASP A 1 193 ? -3.770 25.957 12.419 1.00 87.69 193 ASP A O 1
ATOM 1507 N N . LEU A 1 194 ? -4.354 26.407 10.291 1.00 86.50 194 LEU A N 1
ATOM 1508 C CA . LEU A 1 194 ? -3.020 26.824 9.864 1.00 86.50 194 LEU A CA 1
ATOM 1509 C C . LEU A 1 194 ? -2.538 28.088 10.596 1.00 86.50 194 LEU A C 1
ATOM 1511 O O . LEU A 1 194 ? -1.345 28.225 10.845 1.00 86.50 194 LEU A O 1
ATOM 1515 N N . PHE A 1 195 ? -3.431 28.992 11.016 1.00 89.44 195 PHE A N 1
ATOM 1516 C CA . PHE A 1 195 ? -3.027 30.192 11.758 1.00 89.44 195 PHE A CA 1
ATOM 1517 C C . PHE A 1 195 ? -2.526 29.847 13.163 1.00 89.44 195 PHE A C 1
ATOM 1519 O O . PHE A 1 195 ? -1.578 30.467 13.651 1.00 89.44 195 PHE A O 1
ATOM 1526 N N . ALA A 1 196 ? -3.155 28.878 13.823 1.00 87.25 196 ALA A N 1
ATOM 1527 C CA . ALA A 1 196 ? -2.741 28.341 15.107 1.00 87.25 196 ALA A CA 1
ATOM 1528 C C . ALA A 1 196 ? -1.416 27.584 14.972 1.00 87.25 196 ALA A C 1
ATOM 1530 O O . ALA A 1 196 ? -0.551 27.712 15.844 1.00 87.25 196 ALA A O 1
ATOM 1531 N N . GLN A 1 197 ? -1.229 26.845 13.874 1.00 88.06 197 GLN A N 1
ATOM 1532 C CA . GLN A 1 197 ? 0.032 26.176 13.557 1.00 88.06 197 GLN A CA 1
ATOM 1533 C C . GLN A 1 197 ? 1.172 27.184 13.346 1.00 88.06 197 GLN A C 1
ATOM 1535 O O . GLN A 1 197 ? 2.200 27.083 14.020 1.00 88.06 197 GLN A O 1
ATOM 1540 N N . ASP A 1 198 ? 0.961 28.212 12.520 1.00 88.69 198 ASP A N 1
ATOM 1541 C CA . ASP A 1 198 ? 1.936 29.279 12.250 1.00 88.69 198 ASP A CA 1
ATOM 1542 C C . ASP A 1 198 ? 2.310 30.054 13.518 1.00 88.69 198 ASP A C 1
ATOM 1544 O O . ASP A 1 198 ? 3.484 30.323 13.790 1.00 88.69 198 ASP A O 1
ATOM 1548 N N . LYS A 1 199 ? 1.312 30.376 14.350 1.00 92.56 199 LYS A N 1
ATOM 1549 C CA . LYS A 1 199 ? 1.517 31.039 15.648 1.00 92.56 199 LYS A CA 1
ATOM 1550 C C . LYS A 1 199 ? 2.076 30.104 16.719 1.00 92.56 199 LYS A C 1
ATOM 1552 O O . LYS A 1 199 ? 2.426 30.576 17.801 1.00 92.56 199 LYS A O 1
ATOM 1557 N N . LYS A 1 200 ? 2.161 28.798 16.444 1.00 92.25 200 LYS A N 1
ATOM 1558 C CA . LYS A 1 200 ? 2.556 27.745 17.392 1.00 92.25 200 LYS A CA 1
ATOM 1559 C C . LYS A 1 200 ? 1.709 27.759 18.671 1.00 92.25 200 LYS A C 1
ATOM 1561 O O . LYS A 1 200 ? 2.225 27.541 19.766 1.00 92.25 200 LYS A O 1
ATOM 1566 N N . THR A 1 201 ? 0.405 27.981 18.527 1.00 91.31 201 THR A N 1
ATOM 1567 C CA . THR A 1 201 ? -0.581 28.013 19.618 1.00 91.31 201 THR A CA 1
ATOM 1568 C C . THR A 1 201 ? -1.510 26.795 19.551 1.00 91.31 201 THR A C 1
ATOM 1570 O O . THR A 1 201 ? -2.631 26.926 19.064 1.00 91.31 201 THR A O 1
ATOM 1573 N N . PRO A 1 202 ? -1.070 25.602 19.996 1.00 93.06 202 PRO A N 1
ATOM 1574 C CA . PRO A 1 202 ? -1.913 24.413 19.966 1.00 93.06 202 PRO A CA 1
ATOM 1575 C C . PRO A 1 202 ? -3.023 24.475 21.022 1.00 93.06 202 PRO A C 1
ATOM 1577 O O . PRO A 1 202 ? -2.824 24.995 22.130 1.00 93.06 202 PRO A O 1
ATOM 1580 N N . SER A 1 203 ? -4.154 23.859 20.700 1.00 91.69 203 SER A N 1
ATOM 1581 C CA . SER A 1 203 ? -5.189 23.502 21.661 1.00 91.69 203 SER A CA 1
ATOM 1582 C C . SER A 1 203 ? -4.760 22.262 22.448 1.00 91.69 203 SER A C 1
ATOM 1584 O O . SER A 1 203 ? -4.208 21.307 21.897 1.00 91.69 203 SER A O 1
ATOM 1586 N N . VAL A 1 204 ? -4.961 22.296 23.761 1.00 94.19 204 VAL A N 1
ATOM 1587 C CA . VAL A 1 204 ? -4.638 21.223 24.704 1.00 94.19 204 VAL A CA 1
ATOM 1588 C C . VAL A 1 204 ? -5.924 20.488 25.042 1.00 94.19 204 VAL A C 1
ATOM 1590 O O . VAL A 1 204 ? -6.911 21.121 25.409 1.00 94.19 204 VAL A O 1
ATOM 1593 N N . VAL A 1 205 ? -5.908 19.161 24.953 1.00 94.38 205 VAL A N 1
ATOM 1594 C CA . VAL A 1 205 ? -7.089 18.322 25.180 1.00 94.38 205 VAL A CA 1
ATOM 1595 C C . VAL A 1 205 ? -6.766 17.262 26.221 1.00 94.38 205 VAL A C 1
ATOM 1597 O O . VAL A 1 205 ? -5.832 16.480 26.043 1.00 94.38 205 VAL A O 1
ATOM 1600 N N . ASN A 1 206 ? -7.531 17.250 27.311 1.00 96.25 206 ASN A N 1
ATOM 1601 C CA . ASN A 1 206 ? -7.470 16.196 28.320 1.00 96.25 206 ASN A CA 1
ATOM 1602 C C . ASN A 1 206 ? -8.449 15.082 27.954 1.00 96.25 206 ASN A C 1
ATOM 1604 O O . ASN A 1 206 ? -9.551 15.362 27.487 1.00 96.25 206 ASN A O 1
ATOM 1608 N N . VAL A 1 207 ? -8.055 13.832 28.174 1.00 96.44 207 VAL A N 1
ATOM 1609 C CA . VAL A 1 207 ? -8.809 12.660 27.720 1.00 96.44 207 VAL A CA 1
ATOM 1610 C C . VAL A 1 207 ? -9.009 11.686 28.871 1.00 96.44 207 VAL A C 1
ATOM 1612 O O . VAL A 1 207 ? -8.079 11.433 29.640 1.00 96.44 207 VAL A O 1
ATOM 1615 N N . ALA A 1 208 ? -10.216 11.133 28.967 1.00 97.12 208 ALA A N 1
ATOM 1616 C CA . ALA A 1 208 ? -10.511 9.923 29.727 1.00 97.12 208 ALA A CA 1
ATOM 1617 C C . ALA A 1 208 ? -10.971 8.828 28.758 1.00 97.12 208 ALA A C 1
ATOM 1619 O O . ALA A 1 208 ? -11.778 9.089 27.868 1.00 97.12 208 ALA A O 1
ATOM 1620 N N . SER A 1 209 ? -10.450 7.612 28.903 1.00 97.00 209 SER A N 1
ATOM 1621 C CA . SER A 1 209 ? -10.650 6.541 27.923 1.00 97.00 209 SER A CA 1
ATOM 1622 C C . SER A 1 209 ? -10.800 5.172 28.571 1.00 97.00 209 SER A C 1
ATOM 1624 O O . SER A 1 209 ? -10.247 4.901 29.640 1.00 97.00 209 SER A O 1
ATOM 1626 N N . LYS A 1 210 ? -11.520 4.289 27.875 1.00 96.56 210 LYS A N 1
ATOM 1627 C CA . LYS A 1 210 ? -11.624 2.857 28.170 1.00 96.56 210 LYS A CA 1
ATOM 1628 C C . LYS A 1 210 ? -11.478 2.058 26.879 1.00 96.56 210 LYS A C 1
ATOM 1630 O O . LYS A 1 210 ? -12.100 2.384 25.868 1.00 96.56 210 LYS A O 1
ATOM 1635 N N . ALA A 1 211 ? -10.691 0.985 26.935 1.00 95.38 211 ALA A N 1
ATOM 1636 C CA . ALA A 1 211 ? -10.466 0.094 25.804 1.00 95.38 211 ALA A CA 1
ATOM 1637 C C . ALA A 1 211 ? -10.966 -1.329 26.097 1.00 95.38 211 ALA A C 1
ATOM 1639 O O . ALA A 1 211 ? -10.466 -2.024 26.983 1.00 95.38 211 ALA A O 1
ATOM 1640 N N . TYR A 1 212 ? -11.945 -1.771 25.318 1.00 95.56 212 TYR A N 1
ATOM 1641 C CA . TYR A 1 212 ? -12.549 -3.095 25.344 1.00 95.56 212 TYR A CA 1
ATOM 1642 C C . TYR A 1 212 ? -11.903 -3.948 24.252 1.00 95.56 212 TYR A C 1
ATOM 1644 O O . TYR A 1 212 ? -12.056 -3.683 23.062 1.00 95.56 212 TYR A O 1
ATOM 1652 N N . ARG A 1 213 ? -11.140 -4.964 24.654 1.00 94.12 213 ARG A N 1
ATOM 1653 C CA . ARG A 1 213 ? -10.266 -5.703 23.736 1.00 94.12 213 ARG A CA 1
ATOM 1654 C C . ARG A 1 213 ? -10.896 -7.001 23.241 1.00 94.12 213 ARG A C 1
ATOM 1656 O O . ARG A 1 213 ? -11.582 -7.683 24.005 1.00 94.12 213 ARG A O 1
ATOM 1663 N N . LYS A 1 214 ? -10.581 -7.380 22.000 1.00 92.88 214 LYS A N 1
ATOM 1664 C CA . LYS A 1 214 ? -10.892 -8.687 21.395 1.00 92.88 214 LYS A CA 1
ATOM 1665 C C . LYS A 1 214 ? -12.390 -9.035 21.408 1.00 92.88 214 LYS A C 1
ATOM 1667 O O . LYS A 1 214 ? -12.812 -10.099 21.871 1.00 92.88 214 LYS A O 1
ATOM 1672 N N . LEU A 1 215 ? -13.203 -8.122 20.897 1.00 95.19 215 LEU A N 1
ATOM 1673 C CA . LEU A 1 215 ? -14.644 -8.274 20.721 1.00 95.19 215 LEU A CA 1
ATOM 1674 C C . LEU A 1 215 ? -14.975 -8.995 19.406 1.00 95.19 215 LEU A C 1
ATOM 1676 O O . LEU A 1 215 ? -14.143 -9.109 18.516 1.00 95.19 215 LEU A O 1
ATOM 1680 N N . SER A 1 216 ? -16.204 -9.502 19.288 1.00 95.06 216 SER A N 1
ATOM 1681 C CA . SER A 1 216 ? -16.743 -10.078 18.045 1.00 95.06 216 SER A CA 1
ATOM 1682 C C . SER A 1 216 ? -18.258 -9.948 17.984 1.00 95.06 216 SER A C 1
ATOM 1684 O O . SER A 1 216 ? -18.950 -10.208 18.974 1.00 95.06 216 SER A O 1
ATOM 1686 N N . LEU A 1 217 ? -18.773 -9.610 16.801 1.00 95.00 217 LEU A N 1
ATOM 1687 C CA . LEU A 1 217 ? -20.203 -9.595 16.498 1.00 95.00 217 LEU A CA 1
ATOM 1688 C C . LEU A 1 217 ? -20.558 -10.790 15.609 1.00 95.00 217 LEU A C 1
ATOM 1690 O O . LEU A 1 217 ? -20.032 -10.940 14.509 1.00 95.00 217 LEU A O 1
ATOM 1694 N N . ASN A 1 218 ? -21.450 -11.657 16.091 1.00 92.19 218 ASN A N 1
ATOM 1695 C CA . ASN A 1 218 ? -21.785 -12.916 15.415 1.00 92.19 218 ASN A CA 1
ATOM 1696 C C . ASN A 1 218 ? -23.104 -12.868 14.638 1.00 92.19 218 ASN A C 1
ATOM 1698 O O . ASN A 1 218 ? -23.240 -13.548 13.621 1.00 92.19 218 ASN A O 1
ATOM 1702 N N . GLU A 1 219 ? -24.097 -12.117 15.122 1.00 92.88 219 GLU A N 1
ATOM 1703 C CA . GLU A 1 219 ? -25.387 -12.028 14.444 1.00 92.88 219 GLU A CA 1
ATOM 1704 C C . GLU A 1 219 ? -25.354 -10.906 13.404 1.00 92.88 219 GLU A C 1
ATOM 1706 O O . GLU A 1 219 ? -24.868 -9.812 13.661 1.00 92.88 219 GLU A O 1
ATOM 1711 N N . THR A 1 220 ? -25.922 -11.161 12.231 1.00 94.38 220 THR A N 1
ATOM 1712 C CA . THR A 1 220 ? -26.042 -10.153 11.173 1.00 94.38 220 THR A CA 1
ATOM 1713 C C . THR A 1 220 ? -27.073 -9.087 11.546 1.00 94.38 220 THR A C 1
ATOM 1715 O O . THR A 1 220 ? -28.058 -9.392 12.238 1.00 94.38 220 THR A O 1
ATOM 1718 N N . GLY A 1 221 ? -26.913 -7.881 11.005 1.00 95.25 221 GLY A N 1
ATOM 1719 C CA . GLY A 1 221 ? -27.855 -6.774 11.172 1.00 95.25 221 GLY A CA 1
ATOM 1720 C C . GLY A 1 221 ? -27.187 -5.499 11.675 1.00 95.25 221 GLY A C 1
ATOM 1721 O O . GLY A 1 221 ? -25.962 -5.411 11.734 1.00 95.25 221 GLY A O 1
ATOM 1722 N N . LYS A 1 222 ? -28.017 -4.514 12.015 1.00 97.50 222 LYS A N 1
ATOM 1723 C CA . LYS A 1 222 ? -27.573 -3.217 12.526 1.00 97.50 222 LYS A CA 1
ATOM 1724 C C . LYS A 1 222 ? -27.407 -3.238 14.041 1.00 97.50 222 LYS A C 1
ATOM 1726 O O . LYS A 1 222 ? -28.236 -3.818 14.754 1.00 97.50 222 LYS A O 1
ATOM 1731 N N . TYR A 1 223 ? -26.348 -2.588 14.498 1.00 97.94 223 TYR A N 1
ATOM 1732 C CA . TYR A 1 223 ? -26.002 -2.390 15.895 1.00 97.94 223 TYR A CA 1
ATOM 1733 C C . TYR A 1 223 ? -25.759 -0.908 16.144 1.00 97.94 223 TYR A C 1
ATOM 1735 O O . TYR A 1 223 ? -25.046 -0.273 15.383 1.00 97.94 223 TYR A O 1
ATOM 1743 N N . THR A 1 224 ? -26.297 -0.385 17.233 1.00 97.81 224 THR A N 1
ATOM 1744 C CA . THR A 1 224 ? -26.030 0.974 17.697 1.00 97.81 224 THR A CA 1
ATOM 1745 C C . THR A 1 224 ? -25.172 0.882 18.947 1.00 97.81 224 THR A C 1
ATOM 1747 O O . THR A 1 224 ? -25.600 0.291 19.942 1.00 97.81 224 THR A O 1
ATOM 1750 N N . VAL A 1 225 ? -23.975 1.462 18.917 1.00 97.25 225 VAL A N 1
ATOM 1751 C CA . VAL A 1 225 ? -23.157 1.690 20.114 1.00 97.25 225 VAL A CA 1
ATOM 1752 C C . VAL A 1 225 ? -23.355 3.124 20.565 1.00 97.25 225 VAL A C 1
ATOM 1754 O O . VAL A 1 225 ? -23.303 4.042 19.756 1.00 97.25 225 VAL A O 1
ATOM 1757 N N . THR A 1 226 ? -23.623 3.331 21.850 1.00 96.56 226 THR A N 1
ATOM 1758 C CA . THR A 1 226 ? -23.861 4.659 22.425 1.00 96.56 226 THR A CA 1
ATOM 1759 C C . THR A 1 226 ? -22.940 4.887 23.612 1.00 96.56 226 THR A C 1
ATOM 1761 O O . THR A 1 226 ? -22.977 4.125 24.581 1.00 96.56 226 THR A O 1
ATOM 1764 N N . LEU A 1 227 ? -22.149 5.954 23.528 1.00 96.50 227 LEU A N 1
ATOM 1765 C CA . LEU A 1 227 ? -21.368 6.536 24.611 1.00 96.50 227 LEU A CA 1
ATOM 1766 C C . LEU A 1 227 ? -22.179 7.679 25.231 1.00 96.50 227 LEU A C 1
ATOM 1768 O O . LEU A 1 227 ? -22.485 8.652 24.546 1.00 96.50 227 LEU A O 1
ATOM 1772 N N . GLU A 1 228 ? -22.530 7.560 26.508 1.00 95.56 228 GLU A N 1
ATOM 1773 C CA . GLU A 1 228 ? -23.198 8.603 27.294 1.00 95.56 228 GLU A CA 1
ATOM 1774 C C . GLU A 1 228 ? -22.202 9.217 28.282 1.00 95.56 228 GLU A C 1
ATOM 1776 O O . GLU A 1 228 ? -21.534 8.485 29.016 1.00 95.56 228 GLU A O 1
ATOM 1781 N N . TYR A 1 229 ? -22.105 10.545 28.299 1.00 94.75 229 TYR A N 1
ATOM 1782 C CA . TYR A 1 229 ? -21.123 11.287 29.091 1.00 94.75 229 TYR A CA 1
ATOM 1783 C C . TYR A 1 229 ? -21.669 12.678 29.489 1.00 94.75 229 TYR A C 1
ATOM 1785 O O . TYR A 1 229 ? -22.720 13.114 29.007 1.00 94.75 229 TYR A O 1
ATOM 1793 N N . TYR A 1 230 ? -21.029 13.339 30.457 1.00 91.56 230 TYR A N 1
ATOM 1794 C CA . TYR A 1 230 ? -21.435 14.620 31.060 1.00 91.56 230 TYR A CA 1
ATOM 1795 C C . TYR A 1 230 ? -22.925 14.705 31.442 1.00 91.56 230 TYR A C 1
ATOM 1797 O O . TYR A 1 230 ? -23.569 15.741 31.279 1.00 91.56 230 TYR A O 1
ATOM 1805 N N . ASN A 1 231 ? -23.495 13.613 31.967 1.00 82.38 231 ASN A N 1
ATOM 1806 C CA . ASN A 1 231 ? -24.894 13.534 32.410 1.00 82.38 231 ASN A CA 1
ATOM 1807 C C . ASN A 1 231 ? -25.929 14.030 31.372 1.00 82.38 231 ASN A C 1
ATOM 1809 O O . ASN A 1 231 ? -26.948 14.621 31.741 1.00 82.38 231 ASN A O 1
ATOM 1813 N N . GLY A 1 232 ? -25.706 13.773 30.078 1.00 84.50 232 GLY A N 1
ATOM 1814 C CA . GLY A 1 232 ? -26.709 14.058 29.046 1.00 84.50 232 GLY A CA 1
ATOM 1815 C C . GLY A 1 232 ? -26.200 14.090 27.608 1.00 84.50 232 GLY A C 1
ATOM 1816 O O . GLY A 1 232 ? -27.007 13.915 26.692 1.00 84.50 232 GLY A O 1
ATOM 1817 N N . GLU A 1 233 ? -24.897 14.279 27.395 1.00 92.69 233 GLU A N 1
ATOM 1818 C CA . GLU A 1 233 ? -24.295 14.208 26.064 1.00 92.69 233 GLU A CA 1
ATOM 1819 C C . GLU A 1 233 ? -24.182 12.756 25.594 1.00 92.69 233 GLU A C 1
ATOM 1821 O O . GLU A 1 233 ? -23.997 11.831 26.394 1.00 92.69 233 GLU A O 1
ATOM 1826 N N . LYS A 1 234 ? -24.340 12.549 24.282 1.00 93.50 234 LYS A N 1
ATOM 1827 C CA . LYS A 1 234 ? -24.296 11.220 23.675 1.00 93.50 234 LYS A CA 1
ATOM 1828 C C . LYS A 1 234 ? -23.591 11.244 22.333 1.00 93.50 234 LYS A C 1
ATOM 1830 O O . LYS A 1 234 ? -23.918 12.067 21.479 1.00 93.50 234 LYS A O 1
ATOM 1835 N N . THR A 1 235 ? -22.728 10.260 22.125 1.00 94.94 235 THR A N 1
ATOM 1836 C CA . THR A 1 235 ? -22.158 9.927 20.819 1.00 94.94 235 THR A CA 1
ATOM 1837 C C . THR A 1 235 ? -22.637 8.532 20.448 1.00 94.94 235 THR A C 1
ATOM 1839 O O . THR A 1 235 ? -22.477 7.592 21.227 1.00 94.94 235 THR A O 1
ATOM 1842 N N . ALA A 1 236 ? -23.254 8.394 19.276 1.00 94.44 236 ALA A N 1
ATOM 1843 C CA . ALA A 1 236 ? -23.740 7.117 18.771 1.00 94.44 236 ALA A CA 1
ATOM 1844 C C . ALA A 1 236 ? -23.009 6.735 17.481 1.00 94.44 236 ALA A C 1
ATOM 1846 O O . ALA A 1 236 ? -22.752 7.597 16.644 1.00 94.44 236 ALA A O 1
ATOM 1847 N N . ALA A 1 237 ? -22.701 5.449 17.338 1.00 95.75 237 ALA A N 1
ATOM 1848 C CA . ALA A 1 237 ? -22.132 4.853 16.138 1.00 95.75 237 ALA A CA 1
ATOM 1849 C C . ALA A 1 237 ? -23.022 3.692 15.680 1.00 95.75 237 ALA A C 1
ATOM 1851 O O . ALA A 1 237 ? -23.303 2.766 16.446 1.00 95.75 237 ALA A O 1
ATOM 1852 N N . GLU A 1 238 ? -23.472 3.755 14.433 1.00 96.81 238 GLU A N 1
ATOM 1853 C CA . GLU A 1 238 ? -24.208 2.697 13.756 1.00 96.81 238 GLU A CA 1
ATOM 1854 C C . GLU A 1 238 ? -23.223 1.770 13.050 1.00 96.81 238 GLU A C 1
ATOM 1856 O O . GLU A 1 238 ? -22.442 2.177 12.190 1.00 96.81 238 GLU A O 1
ATOM 1861 N N . TRP A 1 239 ? -23.282 0.495 13.401 1.00 97.56 239 TRP A N 1
ATOM 1862 C CA . TRP A 1 239 ? -22.457 -0.560 12.844 1.00 97.56 239 TRP A CA 1
ATOM 1863 C C . TRP A 1 239 ? -23.319 -1.569 12.096 1.00 97.56 239 TRP A C 1
ATOM 1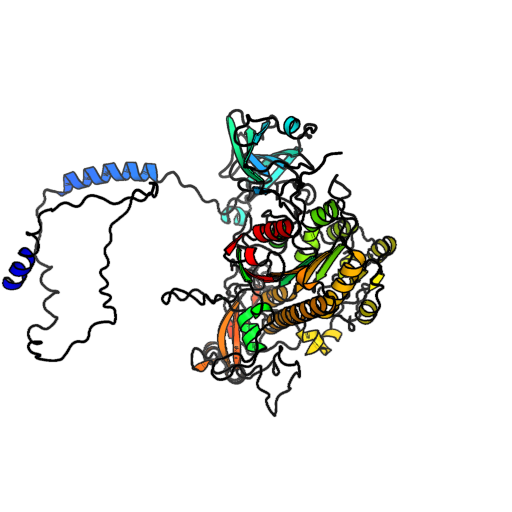865 O O . TRP A 1 239 ? -24.408 -1.941 12.550 1.00 97.56 239 TRP A O 1
ATOM 1875 N N . PHE A 1 240 ? -22.826 -2.067 10.965 1.00 97.31 240 PHE A N 1
ATOM 1876 C CA . PHE A 1 240 ? -23.546 -3.052 10.164 1.00 97.31 240 PHE A CA 1
ATOM 1877 C C . PHE A 1 240 ? -22.759 -4.353 10.011 1.00 97.31 240 PHE A C 1
ATOM 1879 O O . PHE A 1 240 ? -21.726 -4.428 9.353 1.00 97.31 240 PHE A O 1
ATOM 1886 N N . VAL A 1 241 ? -23.287 -5.432 10.589 1.00 96.69 241 VAL A N 1
ATOM 1887 C CA . VAL A 1 241 ? -22.712 -6.771 10.431 1.00 96.69 241 VAL A CA 1
ATOM 1888 C C . VAL A 1 241 ? -23.267 -7.395 9.155 1.00 96.69 241 VAL A C 1
ATOM 1890 O O . VAL A 1 241 ? -24.455 -7.752 9.086 1.00 96.69 241 VAL A O 1
ATOM 1893 N N . ARG A 1 242 ? -22.400 -7.538 8.146 1.00 94.50 242 ARG A N 1
ATOM 1894 C CA . ARG A 1 242 ? -22.765 -8.014 6.806 1.00 94.50 242 ARG A CA 1
ATOM 1895 C C . ARG A 1 242 ? -23.271 -9.467 6.823 1.00 94.50 242 ARG A C 1
ATOM 1897 O O . ARG A 1 242 ? -22.945 -10.235 7.729 1.00 94.50 242 ARG A O 1
ATOM 1904 N N . PRO A 1 243 ? -24.072 -9.889 5.824 1.00 90.19 243 PRO A N 1
ATOM 1905 C CA . PRO A 1 243 ? -24.614 -11.245 5.773 1.00 90.19 243 PRO A CA 1
ATOM 1906 C C . PRO A 1 243 ? -23.549 -12.356 5.749 1.00 90.19 243 PRO A C 1
ATOM 1908 O O . PRO A 1 243 ? -22.511 -12.230 5.105 1.00 90.19 243 PRO A O 1
ATOM 1911 N N . ILE A 1 244 ? -23.859 -13.493 6.382 1.00 82.75 244 ILE A N 1
ATOM 1912 C CA . ILE A 1 244 ? -23.011 -14.697 6.383 1.00 82.75 244 ILE A CA 1
ATOM 1913 C C . ILE A 1 244 ? -22.866 -15.270 4.966 1.00 82.75 244 ILE A C 1
ATOM 1915 O O . ILE A 1 244 ? -23.854 -15.529 4.268 1.00 82.75 244 ILE A O 1
ATOM 1919 N N . ALA A 1 245 ? -21.626 -15.564 4.574 1.00 79.31 245 ALA A N 1
ATOM 1920 C CA . ALA A 1 245 ? -21.313 -16.288 3.350 1.00 79.31 245 ALA A CA 1
ATOM 1921 C C . ALA A 1 245 ? -21.655 -17.775 3.532 1.00 79.31 245 ALA A C 1
ATOM 1923 O O . ALA A 1 245 ? -21.024 -18.493 4.303 1.00 79.31 245 ALA A O 1
ATOM 1924 N N . LYS A 1 246 ? -22.674 -18.260 2.813 1.00 76.38 246 LYS A N 1
ATOM 1925 C CA . LYS A 1 246 ? -23.206 -19.623 3.009 1.00 76.38 246 LYS A CA 1
ATOM 1926 C C . LYS A 1 246 ? -22.257 -20.737 2.551 1.00 76.38 246 LYS A C 1
ATOM 1928 O O . LYS A 1 246 ? -22.403 -21.867 3.008 1.00 76.38 246 LYS A O 1
ATOM 1933 N N . LYS A 1 247 ? -21.348 -20.453 1.612 1.00 86.25 247 LYS A N 1
ATOM 1934 C CA . LYS A 1 247 ? -20.400 -21.417 1.032 1.00 86.25 247 LYS A CA 1
ATOM 1935 C C . LYS A 1 247 ? -19.119 -20.706 0.603 1.00 86.25 247 LYS A C 1
ATOM 1937 O O . LYS A 1 247 ? -19.195 -19.603 0.069 1.00 86.25 247 LYS A O 1
ATOM 1942 N N . ARG A 1 248 ? -17.976 -21.371 0.790 1.00 92.62 248 ARG A N 1
ATOM 1943 C CA . ARG A 1 248 ? -16.702 -20.999 0.161 1.00 92.62 248 ARG A CA 1
ATOM 1944 C C . ARG A 1 248 ? -16.800 -21.279 -1.339 1.00 92.62 248 ARG A C 1
ATOM 1946 O O . ARG A 1 248 ? -17.250 -22.361 -1.714 1.00 92.62 248 ARG A O 1
ATOM 1953 N N . LYS A 1 249 ? -16.432 -20.298 -2.160 1.00 94.94 249 LYS A N 1
ATOM 1954 C CA . LYS A 1 249 ? -16.466 -20.360 -3.629 1.00 94.94 249 LYS A CA 1
ATOM 1955 C C . LYS A 1 249 ? -15.061 -20.397 -4.231 1.00 94.94 249 LYS A C 1
ATOM 1957 O O . LYS A 1 249 ? -14.849 -21.156 -5.161 1.00 94.94 249 LYS A O 1
ATOM 1962 N N . ALA A 1 250 ? -14.126 -19.624 -3.679 1.00 96.62 250 ALA A N 1
ATOM 1963 C CA . ALA A 1 250 ? -12.711 -19.688 -4.033 1.00 96.62 250 ALA A CA 1
ATOM 1964 C C . ALA A 1 250 ? -11.934 -20.481 -2.979 1.00 96.62 250 ALA A C 1
ATOM 1966 O O . ALA A 1 250 ? -12.117 -20.290 -1.767 1.00 96.62 250 ALA A O 1
ATOM 1967 N N . LYS A 1 251 ? -11.043 -21.359 -3.436 1.00 96.94 251 LYS A N 1
ATOM 1968 C CA . LYS A 1 251 ? -10.044 -22.003 -2.586 1.00 96.94 251 LYS A CA 1
ATOM 1969 C C . LYS A 1 251 ? -8.856 -21.070 -2.380 1.00 96.94 251 LYS A C 1
ATOM 1971 O O . LYS A 1 251 ? -8.396 -20.942 -1.250 1.00 96.94 251 LYS A O 1
ATOM 1976 N N . ASN A 1 252 ? -8.429 -20.361 -3.417 1.00 98.44 252 ASN A N 1
ATOM 1977 C CA . ASN A 1 252 ? -7.263 -19.486 -3.339 1.00 98.44 252 ASN A CA 1
ATOM 1978 C C . ASN A 1 252 ? -7.628 -18.047 -3.705 1.00 98.44 252 ASN A C 1
ATOM 1980 O O . ASN A 1 252 ? -8.561 -17.816 -4.476 1.00 98.44 252 ASN A O 1
ATOM 1984 N N . VAL A 1 253 ? -6.888 -17.087 -3.160 1.00 98.69 253 VAL A N 1
ATOM 1985 C CA . VAL A 1 253 ? -6.920 -15.687 -3.600 1.00 98.69 253 VAL A CA 1
ATOM 1986 C C . VAL A 1 253 ? -5.497 -15.253 -3.911 1.00 98.69 253 VAL A C 1
ATOM 1988 O O . VAL A 1 253 ? -4.607 -15.435 -3.081 1.00 98.69 253 VAL A O 1
ATOM 1991 N N . ILE A 1 254 ? -5.300 -14.661 -5.087 1.00 98.81 254 ILE A N 1
ATOM 1992 C CA . ILE A 1 254 ? -4.086 -13.915 -5.422 1.00 98.81 254 ILE A CA 1
ATOM 1993 C C . ILE A 1 254 ? -4.490 -12.467 -5.641 1.00 98.81 254 ILE A C 1
ATOM 1995 O O . ILE A 1 254 ? -5.293 -12.171 -6.528 1.00 98.81 254 ILE A O 1
ATOM 1999 N N . PHE A 1 255 ? -3.948 -11.579 -4.817 1.00 98.75 255 PHE A N 1
ATOM 2000 C CA . PHE A 1 255 ? -4.219 -10.158 -4.872 1.00 98.75 255 PHE A CA 1
ATOM 2001 C C . PHE A 1 255 ? -2.967 -9.392 -5.292 1.00 98.75 255 PHE A C 1
ATOM 2003 O O . PHE A 1 255 ? -2.011 -9.251 -4.532 1.00 98.75 255 PHE A O 1
ATOM 2010 N N . PHE A 1 256 ? -2.980 -8.918 -6.529 1.00 98.81 256 PHE A N 1
ATOM 2011 C CA . PHE A 1 256 ? -1.949 -8.068 -7.091 1.00 98.81 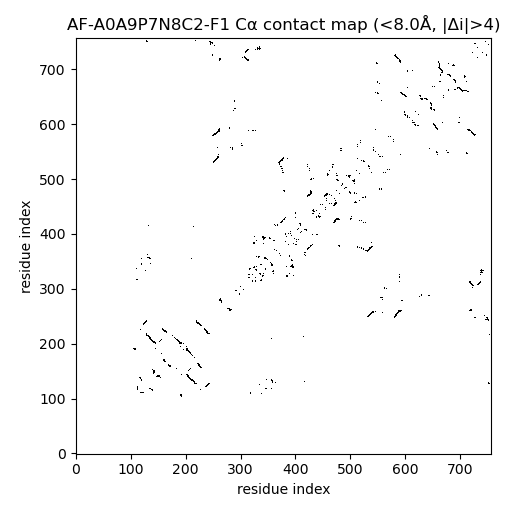256 PHE A CA 1
ATOM 2012 C C . PHE A 1 256 ? -2.222 -6.602 -6.767 1.00 98.81 256 PHE A C 1
ATOM 2014 O O . PHE A 1 256 ? -3.337 -6.118 -6.983 1.00 98.81 256 PHE A O 1
ATOM 2021 N N . ILE A 1 257 ? -1.194 -5.899 -6.297 1.00 98.19 257 ILE A N 1
ATOM 2022 C CA . ILE A 1 257 ? -1.253 -4.468 -5.994 1.00 98.19 257 ILE A CA 1
ATOM 2023 C C . ILE A 1 257 ? -0.185 -3.742 -6.815 1.00 98.19 257 ILE A C 1
ATOM 2025 O O . ILE A 1 257 ? 1.004 -3.995 -6.653 1.00 98.19 257 ILE A O 1
ATOM 2029 N N . GLY A 1 258 ? -0.596 -2.850 -7.711 1.00 96.88 258 GLY A N 1
ATOM 2030 C CA . GLY A 1 258 ? 0.295 -1.826 -8.257 1.00 96.88 258 GLY A CA 1
ATOM 2031 C C . GLY A 1 258 ? 0.199 -0.588 -7.378 1.00 96.88 258 GLY A C 1
ATOM 2032 O O . GLY A 1 258 ? -0.787 0.134 -7.503 1.00 96.88 258 GLY A O 1
ATOM 2033 N N . ASP A 1 259 ? 1.161 -0.368 -6.479 1.00 95.69 259 ASP A N 1
ATOM 2034 C CA . ASP A 1 259 ? 1.132 0.788 -5.567 1.00 95.69 259 ASP A CA 1
ATOM 2035 C C . ASP A 1 259 ? 1.122 2.083 -6.398 1.00 95.69 259 ASP A C 1
ATOM 2037 O O . ASP A 1 259 ? 1.894 2.224 -7.352 1.00 95.69 259 ASP A O 1
ATOM 2041 N N . GLY A 1 260 ? 0.186 2.992 -6.123 1.00 89.88 260 GLY A N 1
ATOM 2042 C CA . GLY A 1 260 ? 0.042 4.246 -6.873 1.00 89.88 260 GLY A CA 1
ATOM 2043 C C . GLY A 1 260 ? -0.469 4.118 -8.319 1.00 89.88 260 GLY A C 1
ATOM 2044 O O . GLY A 1 260 ? -0.507 5.128 -9.043 1.00 89.88 260 GLY A O 1
ATOM 2045 N N . MET A 1 261 ? -0.881 2.918 -8.755 1.00 91.44 261 MET A N 1
ATOM 2046 C CA . MET A 1 261 ? -1.363 2.655 -10.116 1.00 91.44 261 MET A CA 1
ATOM 2047 C C . MET A 1 261 ? -2.727 3.317 -10.384 1.00 91.44 261 MET A C 1
ATOM 2049 O O . MET A 1 261 ? -3.720 3.049 -9.707 1.00 91.44 261 MET A O 1
ATOM 2053 N N . THR A 1 262 ? -2.829 4.124 -11.448 1.00 83.75 262 THR A N 1
ATOM 2054 C CA . THR A 1 262 ? -4.106 4.741 -11.871 1.00 83.75 262 THR A CA 1
ATOM 2055 C C . THR A 1 262 ? -4.735 4.157 -13.126 1.00 83.75 262 THR A C 1
ATOM 2057 O O . THR A 1 262 ? -4.082 3.583 -13.999 1.00 83.75 262 THR A O 1
ATOM 2060 N N . THR A 1 263 ? -6.061 4.319 -13.193 1.00 71.31 263 THR A N 1
ATOM 2061 C CA . THR A 1 263 ? -6.918 3.820 -14.271 1.00 71.31 263 THR A CA 1
ATOM 2062 C C . THR A 1 263 ? -6.634 4.501 -15.601 1.00 71.31 263 THR A C 1
ATOM 2064 O O . THR A 1 263 ? -5.996 5.547 -15.672 1.00 71.31 263 THR A O 1
ATOM 2067 N N . ASN A 1 264 ? -7.217 3.896 -16.632 1.00 48.44 264 ASN A N 1
ATOM 2068 C CA . ASN A 1 264 ? -7.862 4.526 -17.770 1.00 48.44 264 ASN A CA 1
ATOM 2069 C C . ASN A 1 264 ? -9.351 4.798 -17.460 1.00 48.44 264 ASN A C 1
ATOM 2071 O O . ASN A 1 264 ? -10.111 3.846 -17.290 1.00 48.44 264 ASN A O 1
ATOM 2075 N N . MET A 1 265 ? -9.834 6.048 -17.475 1.00 35.59 265 MET A N 1
ATOM 2076 C CA . MET A 1 265 ? -11.275 6.237 -17.709 1.00 35.59 265 MET A CA 1
ATOM 2077 C C . MET A 1 265 ? -11.518 5.996 -19.198 1.00 35.59 265 MET A C 1
ATOM 2079 O O . MET A 1 265 ? -11.221 6.814 -20.049 1.00 35.59 265 MET A O 1
ATOM 2083 N N . VAL A 1 266 ? -12.038 4.824 -19.549 1.00 33.31 266 VAL A N 1
ATOM 2084 C CA . VAL A 1 266 ? -12.726 4.657 -20.831 1.00 33.31 266 VAL A CA 1
ATOM 2085 C C . VAL A 1 266 ? -14.092 4.101 -20.502 1.00 33.31 266 VAL A C 1
ATOM 2087 O O . VAL A 1 266 ? -14.279 2.892 -20.380 1.00 33.31 266 VAL A O 1
ATOM 2090 N N . ARG A 1 267 ? -15.081 4.986 -20.351 1.00 32.19 267 ARG A N 1
ATOM 2091 C CA . ARG A 1 267 ? -16.470 4.533 -20.365 1.00 32.19 267 ARG A CA 1
ATOM 2092 C C . ARG A 1 267 ? -16.846 4.232 -21.815 1.00 32.19 267 ARG A C 1
ATOM 2094 O O . ARG A 1 267 ? -17.303 5.113 -22.540 1.00 32.19 267 ARG A O 1
ATOM 2101 N N . GLN A 1 268 ? -16.650 2.990 -22.248 1.00 34.94 268 GLN A N 1
ATOM 2102 C CA . GLN A 1 268 ? -17.138 2.527 -23.544 1.00 34.94 268 GLN A CA 1
ATOM 2103 C C . GLN A 1 268 ? -18.576 2.007 -23.431 1.00 34.94 268 GLN A C 1
ATOM 2105 O O . GLN A 1 268 ? -18.813 0.838 -23.689 1.00 34.94 268 GLN A O 1
ATOM 2110 N N . ASP A 1 269 ? -19.519 2.889 -23.081 1.00 40.59 269 ASP A N 1
ATOM 2111 C CA . ASP A 1 269 ? -20.938 2.824 -23.463 1.00 40.59 269 ASP A CA 1
ATOM 2112 C C . ASP A 1 269 ? -21.820 3.892 -22.766 1.00 40.59 269 ASP A C 1
ATOM 2114 O O . ASP A 1 269 ? -21.703 4.223 -21.590 1.00 40.59 269 ASP A O 1
ATOM 2118 N N . GLN A 1 270 ? -22.752 4.428 -23.562 1.00 39.38 270 GLN A N 1
ATOM 2119 C CA . GLN A 1 270 ? -23.991 5.143 -23.211 1.00 39.38 270 GLN A CA 1
ATOM 2120 C C . GLN A 1 270 ? -24.120 6.680 -23.163 1.00 39.38 270 GLN A C 1
ATOM 2122 O O . GLN A 1 270 ? -25.271 7.102 -23.217 1.00 39.38 270 GLN A O 1
ATOM 2127 N N . PHE A 1 271 ? -23.102 7.553 -23.201 1.00 39.59 271 PHE A N 1
ATOM 2128 C CA . PHE A 1 271 ? -23.380 9.010 -23.329 1.00 39.59 271 PHE A CA 1
ATOM 2129 C C . PHE A 1 271 ? -22.311 9.796 -24.123 1.00 39.59 271 PHE A C 1
ATOM 2131 O O . PHE A 1 271 ? -21.187 9.912 -23.651 1.00 39.59 271 PHE A O 1
ATOM 2138 N N . PRO A 1 272 ? -22.634 10.387 -25.298 1.00 41.47 272 PRO A N 1
ATOM 2139 C CA . PRO A 1 272 ? -21.662 11.071 -26.163 1.00 41.47 272 PRO A CA 1
ATOM 2140 C C . PRO A 1 272 ? -21.448 12.572 -25.860 1.00 41.47 272 PRO A C 1
ATOM 2142 O O . PRO A 1 272 ? -21.015 13.314 -26.736 1.00 41.47 272 PRO A O 1
ATOM 2145 N N . LEU A 1 273 ? -21.747 13.061 -24.655 1.00 34.97 273 LEU A N 1
ATOM 2146 C CA . LEU A 1 273 ? -21.498 14.460 -24.280 1.00 34.97 273 LEU A CA 1
ATOM 2147 C C . LEU A 1 273 ? -21.021 14.518 -22.829 1.00 34.97 273 LEU A C 1
ATOM 2149 O O . LEU A 1 273 ? -21.868 14.565 -21.955 1.00 34.97 273 LEU A O 1
ATOM 2153 N N . PHE A 1 274 ? -19.710 14.445 -22.592 1.00 35.00 274 PHE A N 1
ATOM 2154 C CA . PHE A 1 274 ? -18.933 15.045 -21.487 1.00 35.00 274 PHE A CA 1
ATOM 2155 C C . PHE A 1 274 ? -17.540 14.380 -21.509 1.00 35.00 274 PHE A C 1
ATOM 2157 O O . PHE A 1 274 ? -17.469 13.180 -21.250 1.00 35.00 274 PHE A O 1
ATOM 2164 N N . PRO A 1 275 ? -16.442 15.092 -21.835 1.00 36.84 275 PRO A N 1
ATOM 2165 C CA . PRO A 1 275 ? -15.107 14.558 -21.607 1.00 36.84 275 PRO A CA 1
ATOM 2166 C C . PRO A 1 275 ? -14.882 14.567 -20.093 1.00 36.84 275 PRO A C 1
ATOM 2168 O O . PRO A 1 275 ? -14.807 15.630 -19.475 1.00 36.84 275 PRO A O 1
ATOM 2171 N N . LEU A 1 276 ? -14.887 13.387 -19.482 1.00 35.66 276 LEU A N 1
ATOM 2172 C CA . LEU A 1 276 ? -14.368 13.225 -18.132 1.00 35.66 276 LEU A CA 1
ATOM 2173 C C . LEU A 1 276 ? -12.843 13.131 -18.237 1.00 35.66 276 LEU A C 1
ATOM 2175 O O . LEU A 1 276 ? -12.313 12.738 -19.269 1.00 35.66 276 LEU A O 1
ATOM 2179 N N . ILE A 1 277 ? -12.157 13.604 -17.203 1.00 35.50 277 ILE A N 1
ATOM 2180 C CA . ILE A 1 277 ? -10.697 13.638 -17.127 1.00 35.50 277 ILE A CA 1
ATOM 2181 C C . ILE A 1 277 ? -10.204 12.188 -17.119 1.00 35.50 277 ILE A C 1
ATOM 2183 O O . ILE A 1 277 ? -10.392 11.481 -16.129 1.00 35.50 277 ILE A O 1
ATOM 2187 N N . ASP A 1 278 ? -9.622 11.749 -18.232 1.00 37.44 278 ASP A N 1
ATOM 2188 C CA . ASP A 1 278 ? -9.082 10.406 -18.384 1.00 37.44 278 ASP A CA 1
ATOM 2189 C C . ASP A 1 278 ? -7.704 10.354 -17.720 1.00 37.44 278 ASP A C 1
ATOM 2191 O O . ASP A 1 278 ? -6.764 10.989 -18.173 1.00 37.44 278 ASP A O 1
ATOM 2195 N N . ARG A 1 279 ? -7.576 9.620 -16.613 1.00 46.56 279 ARG A N 1
ATOM 2196 C CA . ARG A 1 279 ? -6.266 9.236 -16.058 1.00 46.56 279 ARG A CA 1
ATOM 2197 C C . ARG A 1 279 ? -5.687 8.127 -16.943 1.00 46.56 279 ARG A C 1
ATOM 2199 O O . ARG A 1 279 ? -6.464 7.442 -17.608 1.00 46.56 279 ARG A O 1
ATOM 2206 N N . VAL A 1 280 ? -4.357 8.002 -17.057 1.00 62.38 280 VAL A N 1
ATOM 2207 C CA . VAL A 1 280 ? -3.761 7.321 -18.233 1.00 62.38 280 VAL A CA 1
ATOM 2208 C C . VAL A 1 280 ? -2.634 6.335 -17.908 1.00 62.38 280 VAL A C 1
ATOM 2210 O O . VAL A 1 280 ? -2.102 5.782 -18.852 1.00 62.38 280 VAL A O 1
ATOM 2213 N N . GLN A 1 281 ? -2.250 6.022 -16.662 1.00 73.00 281 GLN A N 1
ATOM 2214 C CA . GLN A 1 281 ? -1.051 5.176 -16.435 1.00 73.00 281 GLN A CA 1
ATOM 2215 C C . GLN A 1 281 ? -1.097 3.818 -17.157 1.00 73.00 281 GLN A C 1
ATOM 2217 O O . GLN A 1 281 ? -0.205 3.521 -17.953 1.00 73.00 281 GLN A O 1
ATOM 2222 N N . ILE A 1 282 ? -2.171 3.037 -16.982 1.00 79.44 282 ILE A N 1
ATOM 2223 C CA . ILE A 1 282 ? -2.361 1.768 -17.715 1.00 79.44 282 ILE A CA 1
ATOM 2224 C C . ILE A 1 282 ? -2.389 2.003 -19.234 1.00 79.44 282 ILE A C 1
ATOM 2226 O O . ILE A 1 282 ? -1.830 1.230 -20.007 1.00 79.44 282 ILE A O 1
ATOM 2230 N N . THR A 1 283 ? -3.001 3.093 -19.698 1.00 83.31 283 THR A N 1
ATOM 2231 C CA . THR A 1 283 ? -3.051 3.421 -21.133 1.00 83.31 283 THR A CA 1
ATOM 2232 C C . THR A 1 283 ? -1.699 3.872 -21.690 1.00 83.31 283 THR A C 1
ATOM 2234 O O . THR A 1 283 ? -1.387 3.551 -22.836 1.00 83.31 283 THR A O 1
ATOM 2237 N N . ALA A 1 284 ? -0.886 4.571 -20.905 1.00 85.88 284 ALA A N 1
ATOM 2238 C CA . ALA A 1 284 ? 0.459 4.998 -21.253 1.00 85.88 284 ALA A CA 1
ATOM 2239 C C . ALA A 1 284 ? 1.386 3.782 -21.326 1.00 85.88 284 ALA A C 1
ATOM 2241 O O . ALA A 1 284 ? 2.065 3.607 -22.336 1.00 85.88 284 ALA A O 1
ATOM 2242 N N . ALA A 1 285 ? 1.311 2.877 -20.343 1.00 87.50 285 ALA A N 1
ATOM 2243 C CA . ALA A 1 285 ? 1.981 1.579 -20.394 1.00 87.50 285 ALA A CA 1
ATOM 2244 C C . ALA A 1 285 ? 1.547 0.777 -21.634 1.00 87.50 285 ALA A C 1
ATOM 2246 O O . ALA A 1 285 ? 2.395 0.277 -22.374 1.00 87.50 285 ALA A O 1
ATOM 2247 N N . ARG A 1 286 ? 0.244 0.751 -21.957 1.00 88.00 286 ARG A N 1
ATOM 2248 C CA . ARG A 1 286 ? -0.266 0.123 -23.187 1.00 88.00 286 ARG A CA 1
ATOM 2249 C C . ARG A 1 286 ? 0.316 0.765 -24.452 1.00 88.00 286 ARG A C 1
ATOM 2251 O O . ARG A 1 286 ? 0.707 0.056 -25.372 1.00 88.00 286 ARG A O 1
ATOM 2258 N N . LEU A 1 287 ? 0.382 2.098 -24.519 1.00 87.12 287 LEU A N 1
ATOM 2259 C CA . LEU A 1 287 ? 0.955 2.845 -25.650 1.00 87.12 287 LEU A CA 1
ATOM 2260 C C . LEU A 1 287 ? 2.455 2.587 -25.844 1.00 87.12 287 LEU A C 1
ATOM 2262 O O . LEU A 1 287 ? 2.942 2.609 -26.980 1.00 87.12 287 LEU A O 1
ATOM 2266 N N . LEU A 1 288 ? 3.157 2.364 -24.737 1.00 88.06 288 LEU A N 1
ATOM 2267 C CA . LEU A 1 288 ? 4.586 2.110 -24.674 1.00 88.06 288 LEU A CA 1
ATOM 2268 C C . LEU A 1 288 ? 4.899 0.653 -25.073 1.00 88.06 288 LEU A C 1
ATOM 2270 O O . LEU A 1 288 ? 5.702 0.431 -25.977 1.00 88.06 288 LEU A O 1
ATOM 2274 N N . GLY A 1 289 ? 4.205 -0.333 -24.494 1.00 85.62 289 GLY A N 1
ATOM 2275 C CA . GLY A 1 289 ? 4.456 -1.760 -24.735 1.00 85.62 289 GLY A CA 1
ATOM 2276 C C . GLY A 1 289 ? 3.799 -2.348 -25.992 1.00 85.62 289 GLY A C 1
ATOM 2277 O O . GLY A 1 289 ? 4.328 -3.298 -26.566 1.00 85.62 289 GLY A O 1
ATOM 2278 N N . HIS A 1 290 ? 2.672 -1.798 -26.463 1.00 84.88 290 HIS A N 1
ATOM 2279 C CA . HIS A 1 290 ? 1.853 -2.435 -27.503 1.00 84.88 290 HIS A CA 1
ATOM 2280 C C . HIS A 1 290 ? 1.789 -1.634 -28.806 1.00 84.88 290 HIS A C 1
ATOM 2282 O O . HIS A 1 290 ? 1.427 -0.456 -28.855 1.00 84.88 290 HIS A O 1
ATOM 2288 N N . LYS A 1 291 ? 2.074 -2.317 -29.921 1.00 85.56 291 LYS A N 1
ATOM 2289 C CA . LYS A 1 291 ? 2.076 -1.712 -31.258 1.00 85.56 291 LYS A CA 1
ATOM 2290 C C . LYS A 1 291 ? 0.676 -1.249 -31.660 1.00 85.56 291 LYS A C 1
ATOM 2292 O O . LYS A 1 291 ? -0.286 -2.010 -31.558 1.00 85.56 291 LYS A O 1
ATOM 2297 N N . SER A 1 292 ? 0.584 -0.042 -32.217 1.00 83.88 292 SER A N 1
ATOM 2298 C CA . SER A 1 292 ? -0.639 0.493 -32.826 1.00 83.88 292 SER A CA 1
ATOM 2299 C C . SER A 1 292 ? -0.501 0.583 -34.348 1.00 83.88 292 SER A C 1
ATOM 2301 O O . SER A 1 292 ? 0.500 1.080 -34.861 1.00 83.88 292 SER A O 1
ATOM 2303 N N . ILE A 1 293 ? -1.499 0.091 -35.088 1.00 83.94 293 ILE A N 1
ATOM 2304 C CA . ILE A 1 293 ? -1.592 0.205 -36.553 1.00 83.94 293 ILE A CA 1
ATOM 2305 C C . ILE A 1 293 ? -2.964 0.784 -36.888 1.00 83.94 293 ILE A C 1
ATOM 2307 O O . ILE A 1 293 ? -3.986 0.260 -36.444 1.00 83.94 293 ILE A O 1
ATOM 2311 N N . ASN A 1 294 ? -2.996 1.868 -37.671 1.00 85.94 294 ASN A N 1
ATOM 2312 C CA . ASN A 1 294 ? -4.225 2.589 -38.033 1.00 85.94 294 ASN A CA 1
ATOM 2313 C C . ASN A 1 294 ? -5.087 2.971 -36.809 1.00 85.94 294 ASN A C 1
ATOM 2315 O O . ASN A 1 294 ? -6.312 2.864 -36.847 1.00 85.94 294 ASN A O 1
ATOM 2319 N N . GLY A 1 295 ? -4.438 3.361 -35.705 1.00 81.31 295 GLY A N 1
ATOM 2320 C CA . GLY A 1 295 ? -5.104 3.747 -34.458 1.00 81.31 295 GLY A CA 1
ATOM 2321 C C . GLY A 1 295 ? -5.640 2.582 -33.619 1.00 81.31 295 GLY A C 1
ATOM 2322 O O . GLY A 1 295 ? -6.397 2.817 -32.683 1.00 81.31 295 GLY A O 1
ATOM 2323 N N . LYS A 1 296 ? -5.280 1.330 -33.936 1.00 82.75 296 LYS A N 1
ATOM 2324 C CA . LYS A 1 296 ? -5.696 0.140 -33.179 1.00 82.75 296 LYS A CA 1
ATOM 2325 C C . LYS A 1 296 ? -4.496 -0.582 -32.583 1.00 82.75 296 LYS A C 1
ATOM 2327 O O . LYS A 1 296 ? -3.583 -0.961 -33.322 1.00 82.75 296 LYS A O 1
ATOM 2332 N N . TYR A 1 297 ? -4.545 -0.851 -31.280 1.00 85.12 297 TYR A N 1
ATOM 2333 C CA . TYR A 1 297 ? -3.605 -1.759 -30.626 1.00 85.12 297 TYR A CA 1
ATOM 2334 C C . TYR A 1 297 ? -3.699 -3.160 -31.235 1.00 85.12 297 TYR A C 1
ATOM 2336 O O . TYR A 1 297 ? -4.794 -3.662 -31.492 1.00 85.12 297 TYR A O 1
ATOM 2344 N N . GLN A 1 298 ? -2.545 -3.763 -31.513 1.00 85.62 298 GLN A N 1
ATOM 2345 C CA . GLN A 1 298 ? -2.451 -5.091 -32.128 1.00 85.62 298 GLN A CA 1
ATOM 2346 C C . GLN A 1 298 ? -2.507 -6.226 -31.099 1.00 85.62 298 GLN A C 1
ATOM 2348 O O . GLN A 1 298 ? -2.856 -7.350 -31.446 1.00 85.62 298 GLN A O 1
ATOM 2353 N N . THR A 1 299 ? -2.183 -5.927 -29.845 1.00 87.00 299 THR A N 1
ATOM 2354 C CA . THR A 1 299 ? -2.238 -6.840 -28.699 1.00 87.00 299 THR A CA 1
ATOM 2355 C C . THR A 1 299 ? -2.797 -6.092 -27.485 1.00 87.00 299 THR A C 1
ATOM 2357 O O . THR A 1 299 ? -2.953 -4.868 -27.528 1.00 87.00 299 THR A O 1
ATOM 2360 N N . ARG A 1 300 ? -3.150 -6.830 -26.431 1.00 86.25 300 ARG A N 1
ATOM 2361 C CA . ARG A 1 300 ? -3.718 -6.313 -25.180 1.00 86.25 300 ARG A CA 1
ATOM 2362 C C . ARG A 1 300 ? -2.767 -6.567 -24.011 1.00 86.25 300 ARG A C 1
ATOM 2364 O O . ARG A 1 300 ? -2.008 -7.539 -24.039 1.00 86.25 300 ARG A O 1
ATOM 2371 N N . MET A 1 301 ? -2.836 -5.715 -22.990 1.00 89.00 301 MET A N 1
ATOM 2372 C CA . MET A 1 301 ? -2.253 -6.034 -21.685 1.00 89.00 301 MET A CA 1
ATOM 2373 C C . MET A 1 301 ? -3.021 -7.206 -21.063 1.00 89.00 301 MET A C 1
ATOM 2375 O O . MET A 1 301 ? -4.189 -7.418 -21.388 1.00 89.00 301 MET A O 1
ATOM 2379 N N . GLN A 1 302 ? -2.398 -7.978 -20.177 1.00 91.88 302 GLN A N 1
ATOM 2380 C CA . GLN A 1 302 ? -3.076 -9.077 -19.491 1.00 91.88 302 GLN A CA 1
ATOM 2381 C C . GLN A 1 302 ? -4.239 -8.550 -18.658 1.00 91.88 302 GLN A C 1
ATOM 2383 O O . GLN A 1 302 ? -5.305 -9.158 -18.652 1.00 91.88 302 GLN A O 1
ATOM 2388 N N . MET A 1 303 ? -4.064 -7.396 -18.013 1.00 89.81 303 MET A N 1
ATOM 2389 C CA . MET A 1 303 ? -5.139 -6.725 -17.275 1.00 89.81 303 MET A CA 1
ATOM 2390 C C . MET A 1 303 ? -6.352 -6.391 -18.167 1.00 89.81 303 MET A C 1
ATOM 2392 O O . MET A 1 303 ? -7.488 -6.486 -17.709 1.00 89.81 303 MET A O 1
ATOM 2396 N N . ASP A 1 304 ? -6.151 -6.094 -19.459 1.00 89.44 304 ASP A N 1
ATOM 2397 C CA . ASP A 1 304 ? -7.242 -5.822 -20.416 1.00 89.44 304 ASP A CA 1
ATOM 2398 C C . ASP A 1 304 ? -8.041 -7.080 -20.808 1.00 89.44 304 ASP A C 1
ATOM 2400 O O . ASP A 1 304 ? -9.084 -6.985 -21.465 1.00 89.44 304 ASP A O 1
ATOM 2404 N N . GLU A 1 305 ? -7.528 -8.268 -20.487 1.00 91.19 305 GLU A N 1
ATOM 2405 C CA . GLU A 1 305 ? -8.164 -9.556 -20.780 1.00 91.19 305 GLU A CA 1
ATOM 2406 C C . GLU A 1 305 ? -9.028 -10.061 -19.616 1.00 91.19 305 GLU A C 1
ATOM 2408 O O . GLU A 1 305 ? -9.746 -11.051 -19.770 1.00 91.19 305 GLU A O 1
ATOM 2413 N N . PHE A 1 306 ? -9.020 -9.367 -18.472 1.00 93.94 306 PHE A N 1
ATOM 2414 C CA . PHE A 1 306 ? -9.868 -9.718 -17.339 1.00 93.94 306 PHE A CA 1
ATOM 2415 C C . PHE A 1 306 ? -11.359 -9.562 -17.692 1.00 93.94 306 PHE A C 1
ATOM 2417 O O . PHE A 1 306 ? -11.759 -8.597 -18.349 1.00 93.94 306 PHE A O 1
ATOM 2424 N N . PRO A 1 307 ? -12.220 -10.485 -17.232 1.00 94.25 307 PRO A N 1
ATOM 2425 C CA . PRO A 1 307 ? -13.642 -10.477 -17.561 1.00 94.25 307 PRO A CA 1
ATOM 2426 C C . PRO A 1 307 ? -14.427 -9.381 -16.833 1.00 94.25 307 PRO A C 1
ATOM 2428 O O . PRO A 1 307 ? -15.515 -9.018 -17.283 1.00 94.25 307 PRO A O 1
ATOM 2431 N N . VAL A 1 308 ? -13.916 -8.874 -15.705 1.00 94.75 308 VAL A N 1
ATOM 2432 C CA . VAL A 1 308 ? -14.576 -7.848 -14.893 1.00 94.75 308 VAL A CA 1
ATOM 2433 C C . VAL A 1 308 ? -13.603 -6.724 -14.559 1.00 94.75 308 VAL A C 1
ATOM 2435 O O . VAL A 1 308 ? -12.495 -6.975 -14.087 1.00 94.75 308 VAL A O 1
ATOM 2438 N N . LEU A 1 309 ? -14.073 -5.492 -14.761 1.00 92.69 309 LEU A N 1
ATOM 2439 C CA . LEU A 1 309 ? -13.437 -4.251 -14.332 1.00 92.69 309 LEU A CA 1
ATOM 2440 C C . LEU A 1 309 ? -14.402 -3.474 -13.425 1.00 92.69 309 LEU A C 1
ATOM 2442 O O . LEU A 1 309 ? -15.554 -3.215 -13.790 1.00 92.69 309 LEU A O 1
ATOM 2446 N N . GLY A 1 310 ? -13.910 -3.076 -12.262 1.00 93.62 310 GLY A N 1
ATOM 2447 C CA . GLY A 1 310 ? -14.541 -2.128 -11.355 1.00 93.62 310 GLY A CA 1
ATOM 2448 C C . GLY A 1 310 ? -13.591 -1.014 -10.950 1.00 93.62 310 GLY A C 1
ATOM 2449 O O . GLY A 1 310 ? -12.474 -0.908 -11.451 1.00 93.62 310 GLY A O 1
ATOM 2450 N N . HIS A 1 311 ? -14.061 -0.170 -10.044 1.00 93.12 311 HIS A N 1
ATOM 2451 C CA . HIS A 1 311 ? -13.325 0.956 -9.491 1.00 93.12 311 HIS A CA 1
ATOM 2452 C C . HIS A 1 311 ? -13.557 1.029 -7.989 1.00 93.12 311 HIS A C 1
ATOM 2454 O O . HIS A 1 311 ? -14.669 0.779 -7.512 1.00 93.12 311 HIS A O 1
ATOM 2460 N N . GLN A 1 312 ? -12.522 1.405 -7.249 1.00 93.69 312 GLN A N 1
ATOM 2461 C CA . GLN A 1 312 ? -12.626 1.618 -5.815 1.00 93.69 312 GLN A CA 1
ATOM 2462 C C . GLN A 1 312 ? -12.239 3.042 -5.404 1.00 93.69 312 GLN A C 1
ATOM 2464 O O . GLN A 1 312 ? -11.290 3.623 -5.932 1.00 93.69 312 GLN A O 1
ATOM 2469 N N . MET A 1 313 ? -12.973 3.570 -4.425 1.00 93.75 313 MET A N 1
ATOM 2470 C CA . MET A 1 313 ? -12.713 4.865 -3.795 1.00 93.75 313 MET A CA 1
ATOM 2471 C C . MET A 1 313 ? -11.690 4.719 -2.664 1.00 93.75 313 MET A C 1
ATOM 2473 O O . MET A 1 313 ? -11.882 3.922 -1.737 1.00 93.75 313 MET A O 1
ATOM 2477 N N . THR A 1 314 ? -10.637 5.533 -2.698 1.00 92.69 314 THR A N 1
ATOM 2478 C CA . THR A 1 314 ? -9.424 5.333 -1.881 1.00 92.69 314 THR A CA 1
ATOM 2479 C C . THR A 1 314 ? -9.287 6.279 -0.687 1.00 92.69 314 THR A C 1
ATOM 2481 O O . THR A 1 314 ? -8.413 6.059 0.138 1.00 92.69 314 THR A O 1
ATOM 2484 N N . HIS A 1 315 ? -10.168 7.274 -0.530 1.00 90.69 315 HIS A N 1
ATOM 2485 C CA . HIS A 1 315 ? -10.114 8.267 0.558 1.00 90.69 315 HIS A CA 1
ATOM 2486 C C . HIS A 1 315 ? -9.969 7.645 1.961 1.00 90.69 315 HIS A C 1
ATOM 2488 O O . HIS A 1 315 ? -10.500 6.565 2.233 1.00 90.69 315 HIS A O 1
ATOM 2494 N N . SER A 1 316 ? -9.271 8.334 2.861 1.00 90.56 316 SER A N 1
ATOM 2495 C CA . SER A 1 316 ? -9.077 7.910 4.255 1.00 90.56 316 SER A CA 1
ATOM 2496 C C . SER A 1 316 ? -10.182 8.457 5.172 1.00 90.56 316 SER A C 1
ATOM 2498 O O . SER A 1 316 ? -11.100 9.132 4.703 1.00 90.56 316 SER A O 1
ATOM 2500 N N . ILE A 1 317 ? -10.112 8.158 6.473 1.00 89.94 317 ILE A N 1
ATOM 2501 C CA . ILE A 1 317 ? -11.026 8.750 7.465 1.00 89.94 317 ILE A CA 1
ATOM 2502 C C . ILE A 1 317 ? -10.782 10.256 7.621 1.00 89.94 317 ILE A C 1
ATOM 2504 O O . ILE A 1 317 ? -11.734 11.024 7.725 1.00 89.94 317 ILE A O 1
ATOM 2508 N N . ASP A 1 318 ? -9.519 10.674 7.662 1.00 87.94 318 ASP A N 1
ATOM 2509 C CA . ASP A 1 318 ? -9.096 12.017 8.076 1.00 87.94 318 ASP A CA 1
ATOM 2510 C C . ASP A 1 318 ? -8.441 12.844 6.961 1.00 87.94 318 ASP A C 1
ATOM 2512 O O . ASP A 1 318 ? -8.010 13.975 7.179 1.00 87.94 318 ASP A O 1
ATOM 2516 N N . SER A 1 319 ? -8.401 12.302 5.748 1.00 88.19 319 SER A N 1
ATOM 2517 C CA . SER A 1 319 ? -7.866 12.953 4.558 1.00 88.19 319 SER A CA 1
ATOM 2518 C C . SER A 1 319 ? -8.553 12.454 3.286 1.00 88.19 319 SER A C 1
ATOM 2520 O O . SER A 1 319 ? -8.792 11.255 3.102 1.00 88.19 319 SER A O 1
ATOM 2522 N N . TYR A 1 320 ? -8.803 13.372 2.348 1.00 87.00 320 TYR A N 1
ATOM 2523 C CA . TYR A 1 320 ? -9.266 13.013 1.005 1.00 87.00 320 TYR A CA 1
ATOM 2524 C C . TYR A 1 320 ? -8.238 12.155 0.257 1.00 87.00 320 TYR A C 1
ATOM 2526 O O . TYR A 1 320 ? -8.618 11.289 -0.525 1.00 87.00 320 TYR A O 1
ATOM 2534 N N . ILE A 1 321 ? -6.946 12.370 0.509 1.00 90.38 321 ILE A N 1
ATOM 2535 C CA . ILE A 1 321 ? -5.854 11.613 -0.106 1.00 90.38 321 ILE A CA 1
ATOM 2536 C C . ILE A 1 321 ? -5.278 10.668 0.948 1.00 90.38 321 ILE A C 1
ATOM 2538 O O . ILE A 1 321 ? -4.842 11.099 2.013 1.00 90.38 321 ILE A O 1
ATOM 2542 N N . THR A 1 322 ? -5.321 9.378 0.647 1.00 92.44 322 THR A N 1
ATOM 2543 C CA . THR A 1 322 ? -4.774 8.305 1.485 1.00 92.44 322 THR A CA 1
ATOM 2544 C C . THR A 1 322 ? -3.262 8.195 1.316 1.00 92.44 322 THR A C 1
ATOM 2546 O O . THR A 1 322 ? -2.743 8.534 0.252 1.00 92.44 322 THR A O 1
ATOM 2549 N N . ASP A 1 323 ? -2.569 7.656 2.316 1.00 93.12 323 ASP A N 1
ATOM 2550 C CA . ASP A 1 323 ? -1.257 7.035 2.118 1.00 93.12 323 ASP A CA 1
ATOM 2551 C C . ASP A 1 323 ? -1.408 5.513 1.944 1.00 93.12 323 ASP A C 1
ATOM 2553 O O . ASP A 1 323 ? -2.512 4.985 2.112 1.00 93.12 323 ASP A O 1
ATOM 2557 N N . SER A 1 324 ? -0.316 4.812 1.613 1.00 95.38 324 SER A N 1
ATOM 2558 C CA . SER A 1 324 ? -0.334 3.355 1.398 1.00 95.38 324 SER A CA 1
ATOM 2559 C C . SER A 1 324 ? -0.717 2.564 2.656 1.00 95.38 324 SER A C 1
ATOM 2561 O O . SER A 1 324 ? -1.320 1.498 2.572 1.00 95.38 324 SER A O 1
ATOM 2563 N N . ALA A 1 325 ? -0.398 3.073 3.853 1.00 96.69 325 ALA A N 1
ATOM 2564 C CA . ALA A 1 325 ? -0.701 2.387 5.109 1.00 96.69 325 ALA A CA 1
ATOM 2565 C C . ALA A 1 325 ? -2.205 2.247 5.326 1.00 96.69 325 ALA A C 1
ATOM 2567 O O . ALA A 1 325 ? -2.724 1.139 5.508 1.00 96.69 325 ALA A O 1
ATOM 2568 N N . ASN A 1 326 ? -2.924 3.364 5.258 1.00 95.31 326 ASN A N 1
ATOM 2569 C CA . ASN A 1 326 ? -4.335 3.365 5.597 1.00 95.31 326 ASN A CA 1
ATOM 2570 C C . ASN A 1 326 ? -5.211 2.810 4.454 1.00 95.31 326 ASN A C 1
ATOM 2572 O O . ASN A 1 326 ? -6.291 2.270 4.725 1.00 95.31 326 ASN A O 1
ATOM 2576 N N . SER A 1 327 ? -4.756 2.884 3.196 1.00 96.19 327 SER A N 1
ATOM 2577 C CA . SER A 1 327 ? -5.413 2.233 2.054 1.00 96.19 327 SER A CA 1
ATOM 2578 C C . SER A 1 327 ? -5.237 0.714 2.088 1.00 96.19 327 SER A C 1
ATOM 2580 O O . SER A 1 327 ? -6.236 -0.006 1.998 1.00 96.19 327 SER A O 1
ATOM 2582 N N . ALA A 1 328 ? -4.014 0.212 2.298 1.00 97.19 328 ALA A N 1
ATOM 2583 C CA . ALA A 1 328 ? -3.747 -1.219 2.441 1.00 97.19 328 ALA A CA 1
ATOM 2584 C C . ALA A 1 328 ? -4.497 -1.797 3.649 1.00 97.19 328 ALA A C 1
ATOM 2586 O O . ALA A 1 328 ? -5.164 -2.828 3.541 1.00 97.19 328 ALA A O 1
ATOM 2587 N N . SER A 1 329 ? -4.507 -1.076 4.776 1.00 96.88 329 SER A N 1
ATOM 2588 C CA . SER A 1 329 ? -5.316 -1.438 5.943 1.00 96.88 329 SER A CA 1
ATOM 2589 C C . SER A 1 329 ? -6.795 -1.609 5.589 1.00 96.88 329 SER A C 1
ATOM 2591 O O . SER A 1 329 ? -7.420 -2.579 6.021 1.00 96.88 329 SER A O 1
ATOM 2593 N N . ALA A 1 330 ? -7.368 -0.717 4.778 1.00 97.31 330 ALA A N 1
ATOM 2594 C CA . ALA A 1 330 ? -8.762 -0.828 4.352 1.00 97.31 330 ALA A CA 1
ATOM 2595 C C . ALA A 1 330 ? -9.013 -2.038 3.441 1.00 97.31 330 ALA A C 1
ATOM 2597 O O . ALA A 1 330 ? -10.016 -2.738 3.616 1.00 97.31 330 ALA A O 1
ATOM 2598 N N . LEU A 1 331 ? -8.082 -2.331 2.528 1.00 97.94 331 LEU A N 1
ATOM 2599 C CA . LEU A 1 331 ? -8.133 -3.503 1.648 1.00 97.94 331 LEU A CA 1
ATOM 2600 C C . LEU A 1 331 ? -8.048 -4.833 2.410 1.00 97.94 331 LEU A C 1
ATOM 2602 O O . LEU A 1 331 ? -8.625 -5.829 1.965 1.00 97.94 331 LEU A O 1
ATOM 2606 N N . TYR A 1 332 ? -7.354 -4.859 3.551 1.00 98.06 332 TYR A N 1
ATOM 2607 C CA . TYR A 1 332 ? -7.122 -6.089 4.311 1.00 98.06 332 TYR A CA 1
ATOM 2608 C C . TYR A 1 332 ? -8.016 -6.263 5.528 1.00 98.06 332 TYR A C 1
ATOM 2610 O O . TYR A 1 332 ? -8.216 -7.400 5.936 1.00 98.06 332 TYR A O 1
ATOM 2618 N N . SER A 1 333 ? -8.554 -5.194 6.112 1.00 97.25 333 SER A N 1
ATOM 2619 C CA . SER A 1 333 ? -9.421 -5.280 7.298 1.00 97.25 333 SER A CA 1
ATOM 2620 C C . SER A 1 333 ? -10.900 -5.064 6.983 1.00 97.25 333 SER A C 1
ATOM 2622 O O . SER A 1 333 ? -11.755 -5.524 7.736 1.00 97.25 333 SER A O 1
ATOM 2624 N N . GLY A 1 334 ? -11.226 -4.376 5.883 1.00 96.81 334 GLY A N 1
ATOM 2625 C CA . GLY A 1 334 ? -12.595 -3.933 5.602 1.00 96.81 334 GLY A CA 1
ATOM 2626 C C . GLY A 1 334 ? -13.022 -2.704 6.400 1.00 96.81 334 GLY A C 1
ATOM 2627 O O . GLY A 1 334 ? -14.216 -2.413 6.465 1.00 96.81 334 GLY A O 1
ATOM 2628 N N . HIS A 1 335 ? -12.064 -1.986 6.990 1.00 96.62 335 HIS A N 1
ATOM 2629 C CA . HIS A 1 335 ? -12.287 -0.772 7.768 1.00 96.62 335 HIS A CA 1
ATOM 2630 C C . HIS A 1 335 ? -11.396 0.354 7.264 1.00 96.62 335 HIS A C 1
ATOM 2632 O O . HIS A 1 335 ? -10.195 0.172 7.064 1.00 96.62 335 HIS A O 1
ATOM 2638 N N . LYS A 1 336 ? -11.973 1.543 7.072 1.00 95.12 336 LYS A N 1
ATOM 2639 C CA . LYS A 1 336 ? -11.173 2.740 6.802 1.00 95.12 336 LYS A CA 1
ATOM 2640 C C . LYS A 1 336 ? -10.288 3.040 8.013 1.00 95.12 336 LYS A C 1
ATOM 2642 O O . LYS A 1 336 ? -10.662 2.760 9.152 1.00 95.12 336 LYS A O 1
ATOM 2647 N N . SER A 1 337 ? -9.130 3.635 7.755 1.00 92.75 337 SER A N 1
ATOM 2648 C CA . SER A 1 337 ? -8.214 4.090 8.798 1.00 92.75 337 SER A CA 1
ATOM 2649 C C . SER A 1 337 ? -7.668 5.487 8.485 1.00 92.75 337 SER A C 1
ATOM 2651 O O . SER A 1 337 ? -7.993 6.078 7.450 1.00 92.75 337 SER A O 1
ATOM 2653 N N . THR A 1 338 ? -6.885 6.004 9.421 1.00 93.00 338 THR A N 1
ATOM 2654 C CA . THR A 1 338 ? -6.185 7.293 9.386 1.00 93.00 338 THR A CA 1
ATOM 2655 C C . THR A 1 338 ? -4.834 7.146 8.707 1.00 93.00 338 THR A C 1
ATOM 2657 O O . THR A 1 338 ? -4.196 6.103 8.843 1.00 93.00 338 THR A O 1
ATOM 2660 N N . VAL A 1 339 ? -4.377 8.194 8.023 1.00 92.56 339 VAL A N 1
ATOM 2661 C CA . VAL A 1 339 ? -3.043 8.250 7.396 1.00 92.56 339 VAL A CA 1
ATOM 2662 C C . VAL A 1 339 ? -1.941 7.735 8.341 1.00 92.56 339 VAL A C 1
ATOM 2664 O O . VAL A 1 339 ? -1.868 8.131 9.507 1.00 92.56 339 VAL A O 1
ATOM 2667 N N . ASN A 1 340 ? -1.053 6.881 7.819 1.00 94.75 340 ASN A N 1
ATOM 2668 C CA . ASN A 1 340 ? 0.006 6.111 8.499 1.00 94.75 340 ASN A CA 1
ATOM 2669 C C . ASN A 1 340 ? -0.435 4.884 9.310 1.00 94.75 340 ASN A C 1
ATOM 2671 O O . ASN A 1 340 ? 0.434 4.082 9.676 1.00 94.75 340 ASN A O 1
ATOM 2675 N N . ALA A 1 341 ? -1.721 4.735 9.623 1.00 95.56 341 ALA A N 1
ATOM 2676 C CA . ALA A 1 341 ? -2.198 3.663 10.485 1.00 95.56 341 ALA A CA 1
ATOM 2677 C C . ALA A 1 341 ? -2.479 2.376 9.698 1.00 95.56 341 ALA A C 1
ATOM 2679 O O . ALA A 1 341 ? -2.983 2.401 8.575 1.00 95.56 341 ALA A O 1
ATOM 2680 N N . MET A 1 342 ? -2.173 1.233 10.313 1.00 94.56 342 MET A N 1
ATOM 2681 C CA . MET A 1 342 ? -2.383 -0.100 9.746 1.00 94.56 342 MET A CA 1
ATOM 2682 C C . MET A 1 342 ? -3.022 -1.011 10.783 1.00 94.56 342 MET A C 1
ATOM 2684 O O . MET A 1 342 ? -2.553 -1.072 11.918 1.00 94.56 342 MET A O 1
ATOM 2688 N N . GLY A 1 343 ? -4.105 -1.691 10.404 1.00 95.25 343 GLY A N 1
ATOM 2689 C CA . GLY A 1 343 ? -4.784 -2.684 11.240 1.00 95.25 343 GLY A CA 1
ATOM 2690 C C . GLY A 1 343 ? -5.409 -2.122 12.521 1.00 95.25 343 GLY A C 1
ATOM 2691 O O . GLY A 1 343 ? -5.707 -2.893 13.436 1.00 95.25 343 GLY A O 1
ATOM 2692 N N . VAL A 1 344 ? -5.577 -0.799 12.619 1.00 95.75 344 VAL A N 1
ATOM 2693 C CA . VAL A 1 344 ? -6.096 -0.101 13.803 1.00 95.75 344 VAL A CA 1
ATOM 2694 C C . VAL A 1 344 ? -6.990 1.077 13.419 1.00 95.75 344 VAL A C 1
ATOM 2696 O O . VAL A 1 344 ? -6.861 1.626 12.322 1.00 95.75 344 VAL A O 1
ATOM 2699 N N . HIS A 1 345 ? -7.861 1.499 14.336 1.00 95.00 345 HIS A N 1
ATOM 2700 C CA . HIS A 1 345 ? -8.469 2.826 14.292 1.00 95.00 345 HIS A CA 1
ATOM 2701 C C . HIS A 1 345 ? -7.668 3.794 15.147 1.00 95.00 345 HIS A C 1
ATOM 2703 O O . HIS A 1 345 ? -7.385 3.538 16.312 1.00 95.00 345 HIS A O 1
ATOM 2709 N N . ALA A 1 346 ? -7.352 4.932 14.554 1.00 92.88 346 ALA A N 1
ATOM 2710 C CA . ALA A 1 346 ? -6.605 5.978 15.203 1.00 92.88 346 ALA A CA 1
ATOM 2711 C C . ALA A 1 346 ? -7.379 6.643 16.361 1.00 92.88 346 ALA A C 1
ATOM 2713 O O . ALA A 1 346 ? -8.451 7.205 16.159 1.00 92.88 346 ALA A O 1
ATOM 2714 N N . ASP A 1 347 ? -6.801 6.611 17.556 1.00 92.38 347 ASP A N 1
ATOM 2715 C CA . ASP A 1 347 ? -7.231 7.263 18.797 1.00 92.38 347 ASP A CA 1
ATOM 2716 C C . ASP A 1 347 ? -6.273 8.401 19.255 1.00 92.38 347 ASP A C 1
ATOM 2718 O O . ASP A 1 347 ? -5.390 8.802 18.493 1.00 92.38 347 ASP A O 1
ATOM 2722 N N . SER A 1 348 ? -6.408 8.970 20.459 1.00 92.94 348 SER A N 1
ATOM 2723 C CA . SER A 1 348 ? -5.526 10.076 20.903 1.00 92.94 348 SER A CA 1
ATOM 2724 C C . SER A 1 348 ? -4.346 9.655 21.787 1.00 92.94 348 SER A C 1
ATOM 2726 O O . SER A 1 348 ? -3.640 10.526 22.314 1.00 92.94 348 SER A O 1
ATOM 2728 N N . SER A 1 349 ? -4.129 8.357 21.988 1.00 93.50 349 SER A N 1
ATOM 2729 C CA . SER A 1 349 ? -3.081 7.854 22.869 1.00 93.50 349 SER A CA 1
ATOM 2730 C C . SER A 1 349 ? -1.668 8.155 22.322 1.00 93.50 349 SER A C 1
ATOM 2732 O O . SER A 1 349 ? -1.460 8.315 21.115 1.00 93.50 349 SER A O 1
ATOM 2734 N N . PRO A 1 350 ? -0.654 8.250 23.205 1.00 91.75 350 PRO A N 1
ATOM 2735 C CA . PRO A 1 350 ? 0.735 8.421 22.792 1.00 91.75 350 PRO A CA 1
ATOM 2736 C C . PRO A 1 350 ? 1.419 7.125 22.313 1.00 91.75 350 PRO A C 1
ATOM 2738 O O . PRO A 1 350 ? 2.471 7.226 21.675 1.00 91.75 350 PRO A O 1
ATOM 2741 N N . ASP A 1 351 ? 0.897 5.940 22.653 1.00 93.56 351 ASP A N 1
ATOM 2742 C CA . ASP A 1 351 ? 1.510 4.649 22.314 1.00 93.56 351 ASP A CA 1
ATOM 2743 C C . ASP A 1 351 ? 1.019 4.178 20.936 1.00 93.56 351 ASP A C 1
ATOM 2745 O O . ASP A 1 351 ? -0.150 3.837 20.787 1.00 93.56 351 ASP A O 1
ATOM 2749 N N . PRO A 1 352 ? 1.891 4.081 19.917 1.00 92.56 352 PRO A N 1
ATOM 2750 C CA . PRO A 1 352 ? 1.473 3.687 18.576 1.00 92.56 352 PRO A CA 1
ATOM 2751 C C . PRO A 1 352 ? 0.988 2.230 18.464 1.00 92.56 352 PRO A C 1
ATOM 2753 O O . PRO A 1 352 ? 0.575 1.832 17.374 1.00 92.56 352 PRO A O 1
ATOM 2756 N N . PHE A 1 353 ? 1.069 1.413 19.520 1.00 93.62 353 PHE A N 1
ATOM 2757 C CA . PHE A 1 353 ? 0.640 0.009 19.517 1.00 93.62 353 PHE A CA 1
ATOM 2758 C C . PHE A 1 353 ? -0.575 -0.277 20.404 1.00 93.62 353 PHE A C 1
ATOM 2760 O O . PHE A 1 353 ? -1.037 -1.426 20.434 1.00 93.62 353 PHE A O 1
ATOM 2767 N N . ASP A 1 354 ? -1.102 0.703 21.138 1.00 92.56 354 ASP A N 1
ATOM 2768 C CA . ASP A 1 354 ? -2.253 0.498 22.024 1.00 92.56 354 ASP A CA 1
ATOM 2769 C C . ASP A 1 354 ? -3.606 0.768 21.346 1.00 92.56 354 ASP A C 1
ATOM 2771 O O . ASP A 1 354 ? -4.632 0.345 21.877 1.00 92.56 354 ASP A O 1
ATOM 2775 N N . ASP A 1 355 ? -3.613 1.359 20.154 1.00 94.25 355 ASP A N 1
ATOM 2776 C CA . ASP A 1 355 ? -4.824 1.659 19.391 1.00 94.25 355 ASP A CA 1
ATOM 2777 C C . ASP A 1 355 ? -5.792 0.472 19.266 1.00 94.25 355 ASP A C 1
ATOM 2779 O O . ASP A 1 355 ? -5.354 -0.694 19.265 1.00 94.25 355 ASP A O 1
ATOM 2783 N N . PRO A 1 356 ? -7.108 0.732 19.139 1.00 95.31 356 PRO A N 1
ATOM 2784 C CA . PRO A 1 356 ? -8.098 -0.302 18.879 1.00 95.31 356 PRO A CA 1
ATOM 2785 C C . PRO A 1 356 ? -7.845 -1.001 17.536 1.00 95.31 356 PRO A C 1
ATOM 2787 O O . PRO A 1 356 ? -7.849 -0.380 16.475 1.00 95.31 356 PRO A O 1
ATOM 2790 N N . LYS A 1 357 ? -7.626 -2.315 17.598 1.00 96.31 357 LYS A N 1
ATOM 2791 C CA . LYS A 1 357 ? -7.200 -3.172 16.484 1.00 96.31 357 LYS A CA 1
ATOM 2792 C C . LYS A 1 357 ? -8.377 -3.756 15.723 1.00 96.31 357 LYS A C 1
ATOM 2794 O O . LYS A 1 357 ? -9.451 -3.955 16.287 1.00 96.31 357 LYS A O 1
ATOM 2799 N N . VAL A 1 358 ? -8.148 -4.103 14.462 1.00 96.38 358 VAL A N 1
ATOM 2800 C CA . VAL A 1 358 ? -9.123 -4.776 13.600 1.00 96.38 358 VAL A CA 1
ATOM 2801 C C . VAL A 1 358 ? -8.454 -5.949 12.907 1.00 96.38 358 VAL A C 1
ATOM 2803 O O . VAL A 1 358 ? -7.372 -5.805 12.347 1.00 96.38 358 VAL A O 1
ATOM 2806 N N . GLU A 1 359 ? -9.099 -7.111 12.950 1.00 96.50 359 GLU A N 1
ATOM 2807 C CA . GLU A 1 359 ? -8.551 -8.339 12.382 1.00 96.50 359 GLU A CA 1
ATOM 2808 C C . GLU A 1 359 ? -8.513 -8.282 10.849 1.00 96.50 359 GLU A C 1
ATOM 2810 O O . GLU A 1 359 ? -9.500 -7.901 10.203 1.00 96.50 359 GLU A O 1
ATOM 2815 N N . THR A 1 360 ? -7.385 -8.693 10.272 1.00 97.81 360 THR A N 1
ATOM 2816 C CA . THR A 1 360 ? -7.148 -8.660 8.824 1.00 97.81 360 THR A CA 1
ATOM 2817 C C . THR A 1 360 ? -7.607 -9.940 8.120 1.00 97.81 360 THR A C 1
ATOM 2819 O O . THR A 1 360 ? -7.893 -10.974 8.730 1.00 97.81 360 THR A O 1
ATOM 2822 N N . ILE A 1 361 ? -7.640 -9.915 6.788 1.00 97.56 361 ILE A N 1
ATOM 2823 C CA . ILE A 1 361 ? -8.087 -11.044 5.976 1.00 97.56 361 ILE A CA 1
ATOM 2824 C C . ILE A 1 361 ? -7.207 -12.280 6.149 1.00 97.56 361 ILE A C 1
ATOM 2826 O O . ILE A 1 361 ? -7.746 -13.385 6.178 1.00 97.56 361 ILE A O 1
ATOM 2830 N N . VAL A 1 362 ? -5.886 -12.130 6.303 1.00 97.31 362 VAL A N 1
ATOM 2831 C CA . VAL A 1 362 ? -4.979 -13.278 6.479 1.00 97.31 362 VAL A CA 1
ATOM 2832 C C . VAL A 1 362 ? -5.078 -13.862 7.882 1.00 97.31 362 VAL A C 1
ATOM 2834 O O . VAL A 1 362 ? -5.035 -15.084 8.034 1.00 97.31 362 VAL A O 1
ATOM 2837 N N . GLU A 1 363 ? -5.305 -13.023 8.893 1.00 97.00 363 GLU A N 1
ATOM 2838 C CA . GLU A 1 363 ? -5.576 -13.463 10.259 1.00 97.00 363 GLU A CA 1
ATOM 2839 C C . GLU A 1 363 ? -6.872 -14.281 10.313 1.00 97.00 363 GLU A C 1
ATOM 2841 O O . GLU A 1 363 ? -6.869 -15.425 10.784 1.00 97.00 363 GLU A O 1
ATOM 2846 N N . ILE A 1 364 ? -7.954 -13.760 9.721 1.00 96.12 364 ILE A N 1
ATOM 2847 C CA . ILE A 1 364 ? -9.238 -14.467 9.609 1.00 96.12 364 ILE A CA 1
ATOM 2848 C C . ILE A 1 364 ? -9.071 -15.755 8.791 1.00 96.12 364 ILE A C 1
ATOM 2850 O O . ILE A 1 364 ? -9.545 -16.824 9.193 1.00 96.12 364 ILE A O 1
ATOM 2854 N N . PHE A 1 365 ? -8.383 -15.684 7.647 1.00 95.88 365 PHE A N 1
ATOM 2855 C CA . PHE A 1 365 ? -8.159 -16.824 6.760 1.00 95.88 365 PHE A CA 1
ATOM 2856 C C . PHE A 1 365 ? -7.413 -17.946 7.481 1.00 95.88 365 PHE A C 1
ATOM 2858 O O . PHE A 1 365 ? -7.869 -19.095 7.459 1.00 95.88 365 PHE A O 1
ATOM 2865 N N . ARG A 1 366 ? -6.323 -17.630 8.188 1.00 95.00 366 ARG A N 1
ATOM 2866 C CA . ARG A 1 366 ? -5.551 -18.601 8.969 1.00 95.00 366 ARG A CA 1
ATOM 2867 C C . ARG A 1 366 ? -6.358 -19.146 10.143 1.00 95.00 366 ARG A C 1
ATOM 2869 O O . ARG A 1 366 ? -6.353 -20.357 10.373 1.00 95.00 366 ARG A O 1
ATOM 2876 N N . ARG A 1 367 ? -7.100 -18.295 10.858 1.00 93.50 367 ARG A N 1
ATOM 2877 C CA . ARG A 1 367 ? -7.950 -18.707 11.984 1.00 93.50 367 ARG A CA 1
ATOM 2878 C C . ARG A 1 367 ? -9.017 -19.715 11.555 1.00 93.50 367 ARG A C 1
ATOM 2880 O O . ARG A 1 367 ? -9.167 -20.736 12.227 1.00 93.50 367 ARG A O 1
ATOM 2887 N N . ILE A 1 368 ? -9.705 -19.459 10.439 1.00 92.56 368 ILE A N 1
ATOM 2888 C CA . ILE A 1 368 ? -10.860 -20.248 9.976 1.00 92.56 368 ILE A CA 1
ATOM 2889 C C . ILE A 1 368 ? -10.454 -21.448 9.116 1.00 92.56 368 ILE A C 1
ATOM 2891 O O . ILE A 1 368 ? -10.973 -22.548 9.307 1.00 92.56 368 ILE A O 1
ATOM 2895 N N . THR A 1 369 ? -9.573 -21.251 8.136 1.00 93.00 369 THR A N 1
ATOM 2896 C CA . THR A 1 369 ? -9.269 -22.280 7.126 1.00 93.00 369 THR A CA 1
ATOM 2897 C C . THR A 1 369 ? -8.017 -23.083 7.452 1.00 93.00 369 THR A C 1
ATOM 2899 O O . THR A 1 369 ? -7.887 -24.207 6.968 1.00 93.00 369 THR A O 1
ATOM 2902 N N . LYS A 1 370 ? -7.115 -22.521 8.274 1.00 94.44 370 LYS A N 1
ATOM 2903 C CA . LYS A 1 370 ? -5.749 -23.024 8.492 1.00 94.44 370 LYS A CA 1
ATOM 2904 C C . LYS A 1 370 ? -4.919 -23.103 7.198 1.00 94.44 370 LYS A C 1
ATOM 2906 O O . LYS A 1 370 ? -3.939 -23.836 7.161 1.00 94.44 370 LYS A O 1
ATOM 2911 N N . GLY A 1 371 ? -5.317 -22.369 6.154 1.00 95.81 371 GLY A N 1
ATOM 2912 C CA . GLY A 1 371 ? -4.605 -22.289 4.881 1.00 95.81 371 GLY A CA 1
ATOM 2913 C C . GLY A 1 371 ? -3.300 -21.501 4.965 1.00 95.81 371 GLY A C 1
ATOM 2914 O O . GLY A 1 371 ? -2.998 -20.865 5.982 1.00 95.81 371 GLY A O 1
ATOM 2915 N N . ALA A 1 372 ? -2.524 -21.566 3.886 1.00 97.94 372 ALA A N 1
ATOM 2916 C CA . ALA A 1 372 ? -1.242 -20.882 3.771 1.00 97.94 372 ALA A CA 1
ATOM 2917 C C . ALA A 1 372 ? -1.432 -19.421 3.346 1.00 97.94 372 ALA A C 1
ATOM 2919 O O . ALA A 1 372 ? -2.359 -19.102 2.605 1.00 97.94 372 ALA A O 1
ATOM 2920 N N . TRP A 1 373 ? -0.561 -18.523 3.788 1.00 98.12 373 TRP A N 1
ATOM 2921 C CA . TRP A 1 373 ? -0.567 -17.153 3.276 1.00 98.12 373 TRP A CA 1
ATOM 2922 C C . TRP A 1 373 ? 0.842 -16.663 2.983 1.00 98.12 373 TRP A C 1
ATOM 2924 O O . TRP A 1 373 ? 1.804 -17.133 3.593 1.00 98.12 373 TRP A O 1
ATOM 2934 N N . GLY A 1 374 ? 0.968 -15.725 2.055 1.00 98.38 374 GLY A N 1
ATOM 2935 C CA . GLY A 1 374 ? 2.248 -15.103 1.768 1.00 98.38 374 GLY A CA 1
ATOM 2936 C C . GLY A 1 374 ? 2.130 -13.714 1.169 1.00 98.38 374 GLY A C 1
ATOM 2937 O O . GLY A 1 374 ? 1.055 -13.289 0.740 1.00 98.38 374 GLY A O 1
ATOM 2938 N N . ALA A 1 375 ? 3.265 -13.027 1.154 1.00 98.62 375 ALA A N 1
ATOM 2939 C CA . ALA A 1 375 ? 3.413 -11.704 0.575 1.00 98.62 375 ALA A CA 1
ATOM 2940 C C . ALA A 1 375 ? 4.698 -11.622 -0.252 1.00 98.62 375 ALA A C 1
ATOM 2942 O O . ALA A 1 375 ? 5.751 -12.126 0.149 1.00 98.62 375 ALA A O 1
ATOM 2943 N N . VAL A 1 376 ? 4.582 -10.987 -1.411 1.00 98.75 376 VAL A N 1
ATOM 2944 C CA . VAL A 1 376 ? 5.668 -10.689 -2.340 1.00 98.75 376 VAL A CA 1
ATOM 2945 C C . VAL A 1 376 ? 5.625 -9.197 -2.634 1.00 98.75 376 VAL A C 1
ATOM 2947 O O . VAL A 1 376 ? 4.552 -8.673 -2.916 1.00 98.75 376 VAL A O 1
ATOM 2950 N N . SER A 1 377 ? 6.761 -8.512 -2.582 1.00 98.44 377 SER A N 1
ATOM 2951 C CA . SER A 1 377 ? 6.839 -7.090 -2.923 1.00 98.44 377 SER A CA 1
ATOM 2952 C C . SER A 1 377 ? 8.183 -6.730 -3.549 1.00 98.44 377 SER A C 1
ATOM 2954 O O . SER A 1 377 ? 9.215 -7.303 -3.199 1.00 98.44 377 SER A O 1
ATOM 2956 N N . THR A 1 378 ? 8.185 -5.757 -4.464 1.00 97.81 378 THR A N 1
ATOM 2957 C CA . THR A 1 378 ? 9.421 -5.103 -4.928 1.00 97.81 378 THR A CA 1
ATOM 2958 C C . THR A 1 378 ? 9.963 -4.058 -3.935 1.00 97.81 378 THR A C 1
ATOM 2960 O O . THR A 1 378 ? 11.048 -3.516 -4.138 1.00 97.81 378 THR A O 1
ATOM 2963 N N . ALA A 1 379 ? 9.252 -3.784 -2.839 1.00 95.19 379 ALA A N 1
ATOM 2964 C CA . ALA A 1 379 ? 9.665 -2.895 -1.755 1.00 95.19 379 ALA A CA 1
ATOM 2965 C C . ALA A 1 379 ? 10.347 -3.619 -0.583 1.00 95.19 379 ALA A C 1
ATOM 2967 O O . ALA A 1 379 ? 10.579 -4.831 -0.593 1.00 95.19 379 ALA A O 1
ATOM 2968 N N . PHE A 1 380 ? 10.616 -2.849 0.476 1.00 92.88 380 PHE A N 1
ATOM 2969 C CA . PHE A 1 380 ? 10.782 -3.375 1.824 1.00 92.88 380 PHE A CA 1
ATOM 2970 C C . PHE A 1 380 ? 9.618 -4.291 2.195 1.00 92.88 380 PHE A C 1
ATOM 2972 O O . PHE A 1 380 ? 8.453 -3.922 2.069 1.00 92.88 380 PHE A O 1
ATOM 2979 N N . LEU A 1 381 ? 9.927 -5.436 2.790 1.00 96.75 381 LEU A N 1
ATOM 2980 C CA . LEU A 1 381 ? 8.900 -6.279 3.401 1.00 96.75 381 LEU A CA 1
ATOM 2981 C C . LEU A 1 381 ? 8.190 -5.597 4.583 1.00 96.75 381 LEU A C 1
ATOM 2983 O O . LEU A 1 381 ? 7.063 -5.955 4.909 1.00 96.75 381 LEU A O 1
ATOM 2987 N N . ALA A 1 382 ? 8.844 -4.616 5.211 1.00 95.56 382 ALA A N 1
ATOM 2988 C CA . ALA A 1 382 ? 8.269 -3.785 6.264 1.00 95.56 382 ALA A CA 1
ATOM 2989 C C . ALA A 1 382 ? 7.496 -2.562 5.734 1.00 95.56 382 ALA A C 1
ATOM 2991 O O . ALA A 1 382 ? 6.954 -1.813 6.544 1.00 95.56 382 ALA A O 1
ATOM 2992 N N . ASP A 1 383 ? 7.465 -2.331 4.414 1.00 96.38 383 ASP A N 1
ATOM 2993 C CA . ASP A 1 383 ? 6.671 -1.244 3.834 1.00 96.38 383 ASP A CA 1
ATOM 2994 C C . ASP A 1 383 ? 5.175 -1.485 4.079 1.00 96.38 383 ASP A C 1
ATOM 2996 O O . ASP A 1 383 ? 4.742 -2.603 4.367 1.00 96.38 383 ASP A O 1
ATOM 3000 N N . ALA A 1 384 ? 4.380 -0.427 3.966 1.00 96.38 384 ALA A N 1
ATOM 3001 C CA . ALA A 1 384 ? 2.978 -0.423 4.367 1.00 96.38 384 ALA A CA 1
ATOM 3002 C C . ALA A 1 384 ? 2.147 -1.548 3.733 1.00 96.38 384 ALA A C 1
ATOM 3004 O O . ALA A 1 384 ? 1.453 -2.279 4.438 1.00 96.38 384 ALA A O 1
ATOM 3005 N N . THR A 1 385 ? 2.223 -1.707 2.415 1.00 97.25 385 THR A N 1
ATOM 3006 C CA . THR A 1 385 ? 1.376 -2.633 1.659 1.00 97.25 385 THR A CA 1
ATOM 3007 C C . THR A 1 385 ? 1.585 -4.108 2.025 1.00 97.25 385 THR A C 1
ATOM 3009 O O . THR A 1 385 ? 0.582 -4.791 2.251 1.00 97.25 385 THR A O 1
ATOM 3012 N N . PRO A 1 386 ? 2.815 -4.655 2.129 1.00 97.62 386 PRO A N 1
ATOM 3013 C CA . PRO A 1 386 ? 3.014 -6.020 2.608 1.00 97.62 386 PRO A CA 1
ATOM 3014 C C . PRO A 1 386 ? 2.737 -6.159 4.096 1.00 97.62 386 PRO A C 1
ATOM 3016 O O . PRO A 1 386 ? 2.111 -7.136 4.517 1.00 97.62 386 PRO A O 1
ATOM 3019 N N . ILE A 1 387 ? 3.168 -5.190 4.901 1.00 96.94 387 ILE A N 1
ATOM 3020 C CA . ILE A 1 387 ? 3.153 -5.359 6.348 1.00 96.94 387 ILE A CA 1
ATOM 3021 C C . ILE A 1 387 ? 1.760 -5.175 6.954 1.00 96.94 387 ILE A C 1
ATOM 3023 O O . ILE A 1 387 ? 1.449 -5.820 7.954 1.00 96.94 387 ILE A O 1
ATOM 3027 N N . ALA A 1 388 ? 0.880 -4.390 6.321 1.00 97.38 388 ALA A N 1
ATOM 3028 C CA . ALA A 1 388 ? -0.503 -4.184 6.761 1.00 97.38 388 ALA A CA 1
ATOM 3029 C C . ALA A 1 388 ? -1.355 -5.466 6.740 1.00 97.38 388 ALA A C 1
ATOM 3031 O O . ALA A 1 388 ? -2.435 -5.485 7.329 1.00 97.38 388 ALA A O 1
ATOM 3032 N N . LEU A 1 389 ? -0.888 -6.556 6.114 1.00 97.50 389 LEU A N 1
ATOM 3033 C CA . LEU A 1 389 ? -1.536 -7.865 6.229 1.00 97.50 389 LEU A CA 1
ATOM 3034 C C . LEU A 1 389 ? -1.571 -8.362 7.681 1.00 97.50 389 LEU A C 1
ATOM 3036 O O . LEU A 1 389 ? -2.508 -9.058 8.052 1.00 97.50 389 LEU A O 1
ATOM 3040 N N . THR A 1 390 ? -0.585 -8.019 8.508 1.00 96.38 390 THR A N 1
ATOM 3041 C CA . THR A 1 390 ? -0.508 -8.465 9.917 1.00 96.38 390 THR A CA 1
ATOM 3042 C C . THR A 1 390 ? -0.117 -7.351 10.891 1.00 96.38 390 THR A C 1
ATOM 3044 O O . THR A 1 390 ? 0.006 -7.590 12.088 1.00 96.38 390 THR A O 1
ATOM 3047 N N . GLY A 1 391 ? 0.154 -6.150 10.385 1.00 95.75 391 GLY A N 1
ATOM 3048 C CA . GLY A 1 391 ? 0.610 -5.013 11.170 1.00 95.75 391 GLY A CA 1
ATOM 3049 C C . GLY A 1 391 ? -0.541 -4.301 11.868 1.00 95.75 391 GLY A C 1
ATOM 3050 O O . GLY A 1 391 ? -1.513 -3.910 11.226 1.00 95.75 391 GLY A O 1
ATOM 3051 N N . HIS A 1 392 ? -0.383 -4.074 13.171 1.00 96.62 392 HIS A N 1
ATOM 3052 C CA . HIS A 1 392 ? -1.299 -3.280 13.987 1.00 96.62 392 HIS A CA 1
ATOM 3053 C C . HIS A 1 392 ? -0.533 -2.145 14.672 1.00 96.62 392 HIS A C 1
ATOM 3055 O O . HIS A 1 392 ? 0.108 -2.348 15.710 1.00 96.62 392 HIS A O 1
ATOM 3061 N N . THR A 1 393 ? -0.569 -0.953 14.078 1.00 96.00 393 THR A N 1
ATOM 3062 C CA . THR A 1 393 ? 0.082 0.246 14.620 1.00 96.00 393 THR A CA 1
ATOM 3063 C C . THR A 1 393 ? -0.490 1.535 14.035 1.00 96.00 393 THR A C 1
ATOM 3065 O O . THR A 1 393 ? -0.922 1.569 12.883 1.00 96.00 393 THR A O 1
ATOM 3068 N N . ARG A 1 394 ? -0.404 2.630 14.796 1.00 94.75 394 ARG A N 1
ATOM 3069 C CA . ARG A 1 394 ? -0.650 3.995 14.312 1.00 94.75 394 ARG A CA 1
ATOM 3070 C C . ARG A 1 394 ? 0.357 4.460 13.260 1.00 94.75 394 ARG A C 1
ATOM 3072 O O . ARG A 1 394 ? 0.068 5.388 12.510 1.00 94.75 394 ARG A O 1
ATOM 3079 N N . ARG A 1 395 ? 1.581 3.921 13.287 1.00 95.38 395 ARG A N 1
ATOM 3080 C CA . ARG A 1 395 ? 2.732 4.494 12.578 1.00 95.38 395 ARG A CA 1
ATOM 3081 C C . ARG A 1 395 ? 3.413 3.464 11.691 1.00 95.38 395 ARG A C 1
ATOM 3083 O O . ARG A 1 395 ? 4.124 2.590 12.179 1.00 95.38 395 ARG A O 1
ATOM 3090 N N . ARG A 1 396 ? 3.312 3.651 10.375 1.00 94.94 396 ARG A N 1
ATOM 3091 C CA . ARG A 1 396 ? 4.007 2.808 9.388 1.00 94.94 396 ARG A CA 1
ATOM 3092 C C . ARG A 1 396 ? 5.529 2.754 9.518 1.00 94.94 396 ARG A C 1
ATOM 3094 O O . ARG A 1 396 ? 6.127 1.771 9.111 1.00 94.94 396 ARG A O 1
ATOM 3101 N N . ALA A 1 397 ? 6.147 3.763 10.131 1.00 95.19 397 ALA A N 1
ATOM 3102 C CA . ALA A 1 397 ? 7.598 3.833 10.310 1.00 95.19 397 ALA A CA 1
ATOM 3103 C C . ALA A 1 397 ? 8.164 2.856 11.365 1.00 95.19 397 ALA A C 1
ATOM 3105 O O . ALA A 1 397 ? 9.382 2.746 11.501 1.00 95.19 397 ALA A O 1
ATOM 3106 N N . GLU A 1 398 ? 7.319 2.136 12.111 1.00 95.00 398 GLU A N 1
ATOM 3107 C CA . GLU A 1 398 ? 7.736 1.181 13.150 1.00 95.00 398 GLU A CA 1
ATOM 3108 C C . GLU A 1 398 ? 8.217 -0.168 12.565 1.00 95.00 398 GLU A C 1
ATOM 3110 O O . GLU A 1 398 ? 7.852 -1.249 13.036 1.00 95.00 398 GLU A O 1
ATOM 3115 N N . TYR A 1 399 ? 9.054 -0.116 11.523 1.00 95.00 399 TYR A N 1
ATOM 3116 C CA . TYR A 1 399 ? 9.415 -1.253 10.670 1.00 95.00 399 TYR A CA 1
ATOM 3117 C C . TYR A 1 399 ? 9.899 -2.489 11.432 1.00 95.00 399 TYR A C 1
ATOM 3119 O O . TYR A 1 399 ? 9.434 -3.596 11.172 1.00 95.00 399 TYR A O 1
ATOM 3127 N N . GLY A 1 400 ? 10.807 -2.318 12.400 1.00 94.31 400 GLY A N 1
ATOM 3128 C CA . GLY A 1 400 ? 11.327 -3.442 13.178 1.00 94.31 400 GLY A CA 1
ATOM 3129 C C . GLY A 1 400 ? 10.215 -4.171 13.938 1.00 94.31 400 GLY A C 1
ATOM 3130 O O . GLY A 1 400 ? 10.061 -5.384 13.805 1.00 94.31 400 GLY A O 1
ATOM 3131 N N . ALA A 1 401 ? 9.407 -3.433 14.705 1.00 94.81 401 ALA A N 1
ATOM 3132 C CA . ALA A 1 401 ? 8.310 -4.019 15.475 1.00 94.81 401 ALA A CA 1
ATOM 3133 C C . ALA A 1 401 ? 7.276 -4.698 14.567 1.00 94.81 401 ALA A C 1
ATOM 3135 O O . ALA A 1 401 ? 6.705 -5.721 14.932 1.00 94.81 401 ALA A O 1
ATOM 3136 N N . LEU A 1 402 ? 7.061 -4.157 13.371 1.00 95.81 402 LEU A N 1
ATOM 3137 C CA . LEU A 1 402 ? 6.147 -4.728 12.397 1.00 95.81 402 LEU A CA 1
ATOM 3138 C C . LEU A 1 402 ? 6.658 -6.044 11.785 1.00 95.81 402 LEU A C 1
ATOM 3140 O O . LEU A 1 402 ? 5.868 -6.974 11.629 1.00 95.81 402 LEU A O 1
ATOM 3144 N N . ILE A 1 403 ? 7.963 -6.181 11.521 1.00 96.81 403 ILE A N 1
ATOM 3145 C CA . ILE A 1 403 ? 8.561 -7.474 11.130 1.00 96.81 403 ILE A CA 1
ATOM 3146 C C . ILE A 1 403 ? 8.423 -8.507 12.258 1.00 96.81 403 ILE A C 1
ATOM 3148 O O . ILE A 1 403 ? 8.124 -9.675 11.990 1.00 96.81 403 ILE A O 1
ATOM 3152 N N . ASP A 1 404 ? 8.563 -8.086 13.521 1.00 95.75 404 ASP A N 1
ATOM 3153 C CA . ASP A 1 404 ? 8.294 -8.957 14.670 1.00 95.75 404 ASP A CA 1
ATOM 3154 C C . ASP A 1 404 ? 6.840 -9.436 14.692 1.00 95.75 404 ASP A C 1
ATOM 3156 O O . ASP A 1 404 ? 6.594 -10.638 14.808 1.00 95.75 404 ASP A O 1
ATOM 3160 N N . GLN A 1 405 ? 5.883 -8.522 14.492 1.00 95.62 405 GLN A N 1
ATOM 3161 C CA . GLN A 1 405 ? 4.462 -8.862 14.384 1.00 95.62 405 GLN A CA 1
ATOM 3162 C C . GLN A 1 405 ? 4.196 -9.818 13.213 1.00 95.62 405 GLN A C 1
ATOM 3164 O O . GLN A 1 405 ? 3.490 -10.805 13.389 1.00 95.62 405 GLN A O 1
ATOM 3169 N N . ALA A 1 406 ? 4.814 -9.617 12.047 1.00 96.38 406 ALA A N 1
ATOM 3170 C CA . ALA A 1 406 ? 4.649 -10.523 10.910 1.00 96.38 406 ALA A CA 1
ATOM 3171 C C . ALA A 1 406 ? 5.140 -11.950 11.203 1.00 96.38 406 ALA A C 1
ATOM 3173 O O . ALA A 1 406 ? 4.544 -12.914 10.725 1.00 96.38 406 ALA A O 1
ATOM 3174 N N . LEU A 1 407 ? 6.191 -12.121 12.012 1.00 96.00 407 LEU A N 1
ATOM 3175 C CA . LEU A 1 407 ? 6.703 -13.445 12.371 1.00 96.00 407 LEU A CA 1
ATOM 3176 C C . LEU A 1 407 ? 5.963 -14.068 13.563 1.00 96.00 407 LEU A C 1
ATOM 3178 O O . LEU A 1 407 ? 5.698 -15.275 13.560 1.00 96.00 407 LEU A O 1
ATOM 3182 N N . HIS A 1 408 ? 5.691 -13.290 14.610 1.00 93.69 408 HIS A N 1
ATOM 3183 C CA . HIS A 1 408 ? 5.233 -13.766 15.921 1.00 93.69 408 HIS A CA 1
ATOM 3184 C C . HIS A 1 408 ? 3.768 -13.447 16.240 1.00 93.69 408 HIS A C 1
ATOM 3186 O O . HIS A 1 408 ? 3.232 -14.020 17.189 1.00 93.69 408 HIS A O 1
ATOM 3192 N N . GLY A 1 409 ? 3.118 -12.593 15.455 1.00 92.06 409 GLY A N 1
ATOM 3193 C CA . GLY A 1 409 ? 1.849 -11.969 15.808 1.00 92.06 409 GLY A CA 1
ATOM 3194 C C . GLY A 1 409 ? 1.997 -10.970 16.953 1.00 92.06 409 GLY A C 1
ATOM 3195 O O . GLY A 1 409 ? 3.092 -10.680 17.438 1.00 92.06 409 GLY A O 1
ATOM 3196 N N . LEU A 1 410 ? 0.868 -10.444 17.423 1.00 88.44 410 LEU A N 1
ATOM 3197 C CA . LEU A 1 410 ? 0.853 -9.578 18.598 1.00 88.44 410 LEU A CA 1
ATOM 3198 C C . LEU A 1 410 ? 1.094 -10.398 19.869 1.00 88.44 410 LEU A C 1
ATOM 3200 O O . LEU A 1 410 ? 0.256 -11.200 20.281 1.00 88.44 410 LEU A O 1
ATOM 3204 N N . THR A 1 411 ? 2.240 -10.168 20.506 1.00 78.94 411 THR A N 1
ATOM 3205 C CA . THR A 1 411 ? 2.659 -10.855 21.739 1.00 78.94 411 THR A CA 1
ATOM 3206 C C . THR A 1 411 ? 2.224 -10.121 23.009 1.00 78.94 411 THR A C 1
ATOM 3208 O O . THR A 1 411 ? 1.960 -10.755 24.028 1.00 78.94 411 THR A O 1
ATOM 3211 N N . ASN A 1 412 ? 2.084 -8.793 22.942 1.00 81.88 412 ASN A N 1
ATOM 3212 C CA . ASN A 1 412 ? 1.688 -7.949 24.077 1.00 81.88 412 ASN A CA 1
ATOM 3213 C C . ASN A 1 412 ? 0.172 -7.928 24.330 1.00 81.88 412 ASN A C 1
ATOM 3215 O O . ASN A 1 412 ? -0.272 -7.476 25.384 1.00 81.88 412 ASN A O 1
ATOM 3219 N N . TYR A 1 413 ? -0.626 -8.421 23.381 1.00 81.19 413 TYR A N 1
ATOM 3220 C CA . TYR A 1 413 ? -2.085 -8.430 23.449 1.00 81.19 413 TYR A CA 1
ATOM 3221 C C . TYR A 1 413 ? -2.628 -9.819 23.123 1.00 81.19 413 TYR A C 1
ATOM 3223 O O . TYR A 1 413 ? -2.060 -10.554 22.320 1.00 81.19 413 TYR A O 1
ATOM 3231 N N . SER A 1 414 ? -3.772 -10.182 23.709 1.00 84.69 414 SER A N 1
ATOM 3232 C CA . SER A 1 414 ? -4.479 -11.392 23.288 1.00 84.69 414 SER A CA 1
ATOM 3233 C C . SER A 1 414 ? -5.114 -11.154 21.918 1.00 84.69 414 SER A C 1
ATOM 3235 O O . SER A 1 414 ? -6.229 -10.650 21.836 1.00 84.69 414 SER A O 1
ATOM 3237 N N . TRP A 1 415 ? -4.445 -11.559 20.841 1.00 91.75 415 TRP A N 1
ATOM 3238 C CA . TRP A 1 415 ? -4.927 -11.355 19.468 1.00 91.75 415 TRP A CA 1
ATOM 3239 C C . TRP A 1 415 ? -5.021 -12.655 18.658 1.00 91.75 415 TRP A C 1
ATOM 3241 O O . TRP A 1 415 ? -4.839 -13.745 19.218 1.00 91.75 415 TRP A O 1
ATOM 3251 N N . THR A 1 416 ? -5.375 -12.561 17.374 1.00 89.19 416 THR A N 1
ATOM 3252 C CA . THR A 1 416 ? -5.374 -13.700 16.450 1.00 89.19 416 THR A CA 1
ATOM 3253 C C . THR A 1 416 ? -3.952 -14.179 16.201 1.00 89.19 416 THR A C 1
ATOM 3255 O O . THR A 1 416 ? -3.041 -13.407 15.932 1.00 89.19 416 THR A O 1
ATOM 3258 N N . GLN A 1 417 ? -3.760 -15.491 16.310 1.00 88.19 417 GLN A N 1
ATOM 3259 C CA . GLN A 1 417 ? -2.491 -16.135 15.997 1.00 88.19 417 GLN A CA 1
ATOM 3260 C C . GLN A 1 417 ? -2.512 -16.577 14.533 1.00 88.19 417 GLN A C 1
ATOM 3262 O O . GLN A 1 417 ? -3.337 -17.410 14.146 1.00 88.19 417 GLN A O 1
ATOM 3267 N N . HIS A 1 418 ? -1.609 -16.017 13.729 1.00 90.94 418 HIS A N 1
ATOM 3268 C CA . HIS A 1 418 ? -1.447 -16.363 12.313 1.00 90.94 418 HIS A CA 1
ATOM 3269 C C . HIS A 1 418 ? -0.184 -17.205 12.031 1.00 90.94 418 HIS A C 1
ATOM 3271 O O . HIS A 1 418 ? 0.038 -17.611 10.893 1.00 90.94 418 HIS A O 1
ATOM 3277 N N . ASP A 1 419 ? 0.628 -17.496 13.056 1.00 89.81 419 ASP A N 1
ATOM 3278 C CA . ASP A 1 419 ? 1.851 -18.318 13.010 1.00 89.81 419 ASP A CA 1
ATOM 3279 C C . ASP A 1 419 ? 2.943 -17.844 12.030 1.00 89.81 419 ASP A C 1
ATOM 3281 O O . ASP A 1 419 ? 3.867 -18.608 11.741 1.00 89.81 419 ASP A O 1
ATOM 3285 N N . GLY A 1 420 ? 2.849 -16.620 11.515 1.00 95.00 420 GLY A N 1
ATOM 3286 C CA . GLY A 1 420 ? 3.726 -16.068 10.478 1.00 95.00 420 GLY A CA 1
ATOM 3287 C C . GLY A 1 420 ? 3.431 -16.538 9.041 1.00 95.00 420 GLY A C 1
ATOM 3288 O O . GLY A 1 420 ? 2.666 -17.490 8.849 1.00 95.00 420 GLY A O 1
ATOM 3289 N N . PRO A 1 421 ? 4.013 -15.867 8.027 1.00 97.44 421 PRO A N 1
ATOM 3290 C CA . PRO A 1 421 ? 3.787 -16.165 6.609 1.00 97.44 421 PRO A CA 1
ATOM 3291 C C . PRO A 1 421 ? 4.352 -17.524 6.215 1.00 97.44 421 PRO A C 1
ATOM 3293 O O . PRO A 1 421 ? 5.379 -17.946 6.729 1.00 97.44 421 PRO A O 1
ATOM 3296 N N . ASP A 1 422 ? 3.731 -18.215 5.271 1.00 98.12 422 ASP A N 1
ATOM 3297 C CA . ASP A 1 422 ? 4.346 -19.381 4.637 1.00 98.12 422 ASP A CA 1
ATOM 3298 C C . ASP A 1 422 ? 5.344 -18.960 3.538 1.00 98.12 422 ASP A C 1
ATOM 3300 O O . ASP A 1 422 ? 6.338 -19.656 3.326 1.00 98.12 422 ASP A O 1
ATOM 3304 N N . VAL A 1 423 ? 5.140 -17.786 2.927 1.00 98.25 423 VAL A N 1
ATOM 3305 C CA . VAL A 1 423 ? 6.071 -17.136 1.988 1.00 98.25 423 VAL A CA 1
ATOM 3306 C C . VAL A 1 423 ? 6.195 -15.645 2.290 1.00 98.25 423 VAL A C 1
ATOM 3308 O O . VAL A 1 423 ? 5.180 -14.964 2.419 1.00 98.25 423 VAL A O 1
ATOM 3311 N N . PHE A 1 424 ? 7.421 -15.123 2.343 1.00 98.25 424 PHE A N 1
ATOM 3312 C CA . PHE A 1 424 ? 7.658 -13.685 2.466 1.00 98.25 424 PHE A CA 1
ATOM 3313 C C . PHE A 1 424 ? 8.861 -13.256 1.623 1.00 98.25 424 PHE A C 1
ATOM 3315 O O . PHE A 1 424 ? 9.995 -13.553 1.994 1.00 98.25 424 PHE A O 1
ATOM 3322 N N . PHE A 1 425 ? 8.625 -12.631 0.466 1.00 98.75 425 PHE A N 1
ATOM 3323 C CA . PHE A 1 425 ? 9.666 -12.283 -0.513 1.00 98.75 425 PHE A CA 1
ATOM 3324 C C . PHE A 1 425 ? 9.693 -10.782 -0.816 1.00 98.75 425 PHE A C 1
ATOM 3326 O O . PHE A 1 425 ? 8.671 -10.206 -1.174 1.00 98.75 425 PHE A O 1
ATOM 3333 N N . GLY A 1 426 ? 10.860 -10.152 -0.710 1.00 98.00 426 GLY A N 1
ATOM 3334 C CA . GLY A 1 426 ? 11.050 -8.749 -1.072 1.00 98.00 426 GLY A CA 1
ATOM 3335 C C . GLY A 1 426 ? 12.433 -8.238 -0.690 1.00 98.00 426 GLY A C 1
ATOM 3336 O O . GLY A 1 426 ? 13.419 -8.973 -0.773 1.00 98.00 426 GLY A O 1
ATOM 3337 N N . ALA A 1 427 ? 12.525 -6.978 -0.279 1.00 97.31 427 ALA A N 1
ATOM 3338 C CA . ALA A 1 427 ? 13.766 -6.369 0.193 1.00 97.31 427 ALA A CA 1
ATOM 3339 C C . ALA A 1 427 ? 13.605 -5.752 1.594 1.00 97.31 427 ALA A C 1
ATOM 3341 O O . ALA A 1 427 ? 12.770 -6.201 2.385 1.00 97.31 427 ALA A O 1
ATOM 3342 N N . GLY A 1 428 ? 14.430 -4.761 1.934 1.00 96.31 428 GLY A N 1
ATOM 3343 C CA . GLY A 1 428 ? 14.508 -4.194 3.280 1.00 96.31 428 GLY A CA 1
ATOM 3344 C C . GLY A 1 428 ? 15.363 -5.014 4.239 1.00 96.31 428 GLY A C 1
ATOM 3345 O O . GLY A 1 428 ? 14.990 -5.228 5.392 1.00 96.31 428 GLY A O 1
ATOM 3346 N N . ALA A 1 429 ? 16.503 -5.520 3.763 1.00 97.25 429 ALA A N 1
ATOM 3347 C CA . ALA A 1 429 ? 17.433 -6.309 4.568 1.00 97.25 429 ALA A CA 1
ATOM 3348 C C . ALA A 1 429 ? 17.863 -5.638 5.883 1.00 97.25 429 ALA A C 1
ATOM 3350 O O . ALA A 1 429 ? 18.178 -6.342 6.843 1.00 97.25 429 ALA A O 1
ATOM 3351 N N . GLU A 1 430 ? 17.838 -4.308 5.964 1.00 95.56 430 GLU A N 1
ATOM 3352 C CA . GLU A 1 430 ? 18.182 -3.540 7.164 1.00 95.56 430 GLU A CA 1
ATOM 3353 C C . GLU A 1 430 ? 17.242 -3.750 8.356 1.00 95.56 430 GLU A C 1
ATOM 3355 O O . GLU A 1 430 ? 17.623 -3.454 9.492 1.00 95.56 430 GLU A O 1
ATOM 3360 N N . GLN A 1 431 ? 16.055 -4.318 8.132 1.00 96.62 431 GLN A N 1
ATOM 3361 C CA . GLN A 1 431 ? 15.171 -4.790 9.197 1.00 96.62 431 GLN A CA 1
ATOM 3362 C C . GLN A 1 431 ? 15.462 -6.238 9.620 1.00 96.62 431 GLN A C 1
ATOM 3364 O O . GLN A 1 431 ? 14.941 -6.675 10.649 1.00 96.62 431 GLN A O 1
ATOM 3369 N N . PHE A 1 432 ? 16.283 -6.976 8.863 1.00 97.50 432 PHE A N 1
ATOM 3370 C CA . PHE A 1 432 ? 16.515 -8.406 9.070 1.00 97.50 432 PHE A CA 1
ATOM 3371 C C . PHE A 1 432 ? 17.868 -8.744 9.691 1.00 97.50 432 PHE A C 1
ATOM 3373 O O . PHE A 1 432 ? 17.908 -9.532 10.635 1.00 97.50 432 PHE A O 1
ATOM 3380 N N . TYR A 1 433 ? 18.974 -8.179 9.200 1.00 95.94 433 TYR A N 1
ATOM 3381 C CA . TYR A 1 433 ? 20.276 -8.431 9.827 1.00 95.94 433 TYR A CA 1
ATOM 3382 C C . TYR A 1 433 ? 20.385 -7.706 11.174 1.00 95.94 433 TYR A C 1
ATOM 3384 O O . TYR A 1 433 ? 19.828 -6.624 11.366 1.00 95.94 433 TYR A O 1
ATOM 3392 N N . ALA A 1 434 ? 21.153 -8.276 12.105 1.00 96.00 434 ALA A N 1
ATOM 3393 C CA . ALA A 1 434 ? 21.361 -7.675 13.419 1.00 96.00 434 ALA A CA 1
ATOM 3394 C C . ALA A 1 434 ? 21.955 -6.259 13.304 1.00 96.00 434 ALA A C 1
ATOM 3396 O O . ALA A 1 434 ? 23.070 -6.058 12.815 1.00 96.00 434 ALA A O 1
ATOM 3397 N N . GLY A 1 435 ? 21.214 -5.258 13.774 1.00 92.56 435 GLY A N 1
ATOM 3398 C CA . GLY A 1 435 ? 21.628 -3.862 13.667 1.00 92.56 435 GLY A CA 1
ATOM 3399 C C . GLY A 1 435 ? 20.556 -2.878 14.115 1.00 92.56 435 GLY A C 1
ATOM 3400 O O . GLY A 1 435 ? 19.494 -3.256 14.597 1.00 92.56 435 GLY A O 1
ATOM 3401 N N . LYS A 1 436 ? 20.821 -1.580 13.944 1.00 89.75 436 LYS A N 1
ATOM 3402 C CA . LYS A 1 436 ? 19.904 -0.517 14.395 1.00 89.75 436 LYS A CA 1
ATOM 3403 C C . LYS A 1 436 ? 18.532 -0.534 13.703 1.00 89.75 436 LYS A C 1
ATOM 3405 O O . LYS A 1 436 ? 17.589 -0.023 14.291 1.00 89.75 436 LYS A O 1
ATOM 3410 N N . GLY A 1 437 ? 18.440 -1.070 12.483 1.00 88.19 437 GLY A N 1
ATOM 3411 C CA . GLY A 1 437 ? 17.181 -1.162 11.732 1.00 88.19 437 GLY A CA 1
ATOM 3412 C C . GLY A 1 437 ? 16.302 -2.350 12.139 1.00 88.19 437 GLY A C 1
ATOM 3413 O O . GLY A 1 437 ? 15.079 -2.255 12.077 1.00 88.19 437 GLY A O 1
ATOM 3414 N N . SER A 1 438 ? 16.911 -3.441 12.614 1.00 93.75 438 SER A N 1
ATOM 3415 C CA . SER A 1 438 ? 16.202 -4.624 13.116 1.00 93.75 438 SER A CA 1
ATOM 3416 C C . SER A 1 438 ? 15.566 -4.391 14.488 1.00 93.75 438 SER A C 1
ATOM 3418 O O . SER A 1 438 ? 16.078 -3.628 15.318 1.00 93.75 438 SER A O 1
ATOM 3420 N N . TYR A 1 439 ? 14.469 -5.093 14.777 1.00 94.38 439 TYR A N 1
ATOM 3421 C CA . TYR A 1 439 ? 13.790 -4.966 16.065 1.00 94.38 439 TYR A CA 1
ATOM 3422 C C . TYR A 1 439 ? 14.702 -5.375 17.222 1.00 94.38 439 TYR A C 1
ATOM 3424 O O . TYR A 1 439 ? 15.165 -6.514 17.308 1.00 94.38 439 TYR A O 1
ATOM 3432 N N . GLN A 1 440 ? 14.956 -4.428 18.129 1.00 93.94 440 GLN A N 1
ATOM 3433 C CA . GLN A 1 440 ? 15.830 -4.617 19.293 1.00 93.94 440 GLN A CA 1
ATOM 3434 C C . GLN A 1 440 ? 17.257 -5.089 18.935 1.00 93.94 440 GLN A C 1
ATOM 3436 O O . GLN A 1 440 ? 17.936 -5.663 19.784 1.00 93.94 440 GLN A O 1
ATOM 3441 N N . GLY A 1 441 ? 17.725 -4.864 17.701 1.00 93.38 441 GLY A N 1
ATOM 3442 C CA . GLY A 1 441 ? 19.055 -5.303 17.264 1.00 93.38 441 GLY A CA 1
ATOM 3443 C C . GLY A 1 441 ? 19.197 -6.806 17.004 1.00 93.38 441 GLY A C 1
ATOM 3444 O O . GLY A 1 441 ? 20.326 -7.292 16.952 1.00 93.38 441 GLY A O 1
ATOM 3445 N N . LYS A 1 442 ? 18.089 -7.550 16.902 1.00 95.56 442 LYS A N 1
ATOM 3446 C CA . LYS A 1 442 ? 18.089 -9.009 16.716 1.00 95.56 442 LYS A CA 1
ATOM 3447 C C . LYS A 1 442 ? 18.305 -9.405 15.257 1.00 95.56 442 LYS A C 1
ATOM 3449 O O . LYS A 1 442 ? 17.881 -8.703 14.349 1.00 95.56 442 LYS A O 1
ATOM 3454 N N . ASP A 1 443 ? 18.891 -10.580 15.050 1.00 97.00 443 ASP A N 1
ATOM 3455 C CA . ASP A 1 443 ? 18.969 -11.201 13.729 1.00 97.00 443 ASP A CA 1
ATOM 3456 C C . ASP A 1 443 ? 17.646 -11.914 13.397 1.00 97.00 443 ASP A C 1
ATOM 3458 O O . ASP A 1 443 ? 17.314 -12.965 13.957 1.00 97.00 443 ASP A O 1
ATOM 3462 N N . TYR A 1 444 ? 16.867 -11.334 12.486 1.00 97.00 444 TYR A N 1
ATOM 3463 C CA . TYR A 1 444 ? 15.631 -11.942 12.006 1.00 97.00 444 TYR A CA 1
ATOM 3464 C C . TYR A 1 444 ? 15.868 -13.012 10.947 1.00 97.00 444 TYR A C 1
ATOM 3466 O O . TYR A 1 444 ? 15.016 -13.887 10.814 1.00 97.00 444 TYR A O 1
ATOM 3474 N N . TYR A 1 445 ? 17.007 -13.047 10.249 1.00 97.56 445 TYR A N 1
ATOM 3475 C CA . TYR A 1 445 ? 17.319 -14.217 9.422 1.00 97.56 445 TYR A CA 1
ATOM 3476 C C . TYR A 1 445 ? 17.419 -15.470 10.292 1.00 97.56 445 TYR A C 1
ATOM 3478 O O . TYR A 1 445 ? 16.833 -16.502 9.956 1.00 97.56 445 TYR A O 1
ATOM 3486 N N . GLU A 1 446 ? 18.072 -15.361 11.451 1.00 97.25 446 GLU A N 1
ATOM 3487 C CA . GLU A 1 446 ? 18.122 -16.442 12.436 1.00 97.25 446 GLU A CA 1
ATOM 3488 C C . GLU A 1 446 ? 16.737 -16.721 13.048 1.00 97.25 446 GLU A C 1
ATOM 3490 O O . GLU A 1 446 ? 16.332 -17.881 13.154 1.00 97.25 446 GLU A O 1
ATOM 3495 N N . ALA A 1 447 ? 15.963 -15.686 13.400 1.00 97.00 447 ALA A N 1
ATOM 3496 C CA . ALA A 1 447 ? 14.622 -15.866 13.968 1.00 97.00 447 ALA A CA 1
ATOM 3497 C C . ALA A 1 447 ? 13.666 -16.614 13.017 1.00 97.00 447 ALA A C 1
ATOM 3499 O O . ALA A 1 447 ? 12.955 -17.531 13.442 1.00 97.00 447 ALA A O 1
ATOM 3500 N N . PHE A 1 448 ? 13.678 -16.272 11.724 1.00 97.56 448 PHE A N 1
ATOM 3501 C CA . PHE A 1 448 ? 12.917 -16.985 10.699 1.00 97.56 448 PHE A CA 1
ATOM 3502 C C . PHE A 1 448 ? 13.475 -18.400 10.478 1.00 97.56 448 PHE A C 1
ATOM 3504 O O . PHE A 1 448 ? 12.703 -19.361 10.456 1.00 97.56 448 PHE A O 1
ATOM 3511 N N . ALA A 1 449 ? 14.798 -18.580 10.396 1.00 97.12 449 ALA A N 1
ATOM 3512 C CA . ALA A 1 449 ? 15.403 -19.908 10.252 1.00 97.12 449 ALA A CA 1
ATOM 3513 C C . ALA A 1 449 ? 15.023 -20.848 11.414 1.00 97.12 449 ALA A C 1
ATOM 3515 O O . ALA A 1 449 ? 14.660 -22.004 11.185 1.00 97.12 449 ALA A O 1
ATOM 3516 N N . ASN A 1 450 ? 14.991 -20.335 12.648 1.00 96.81 450 ASN A N 1
ATOM 3517 C CA . ASN A 1 450 ? 14.572 -21.070 13.846 1.00 96.81 450 ASN A CA 1
ATOM 3518 C C . ASN A 1 450 ? 13.090 -21.483 13.818 1.00 96.81 450 ASN A C 1
ATOM 3520 O O . ASN A 1 450 ? 12.717 -22.474 14.447 1.00 96.81 450 ASN A O 1
ATOM 3524 N N . LYS A 1 451 ? 12.242 -20.781 13.053 1.00 95.38 451 LYS A N 1
ATOM 3525 C CA . LYS A 1 451 ? 10.859 -21.198 12.756 1.00 95.38 451 LYS A CA 1
ATOM 3526 C C . LYS A 1 451 ? 10.737 -22.120 11.532 1.00 95.38 451 LYS A C 1
ATOM 3528 O O . LYS A 1 451 ? 9.625 -22.393 11.081 1.00 95.38 451 LYS A O 1
ATOM 3533 N N . GLY A 1 452 ? 11.855 -22.620 11.006 1.00 95.62 452 GLY A N 1
ATOM 3534 C CA . GLY A 1 452 ? 11.891 -23.598 9.916 1.00 95.62 452 GLY A CA 1
ATOM 3535 C C . GLY A 1 452 ? 11.774 -22.998 8.513 1.00 95.62 452 GLY A C 1
ATOM 3536 O O . GLY A 1 452 ? 11.387 -23.713 7.588 1.00 95.62 452 GLY A O 1
ATOM 3537 N N . TYR A 1 453 ? 12.081 -21.708 8.345 1.00 97.88 453 TYR A N 1
ATOM 3538 C CA . TYR A 1 453 ? 12.083 -21.062 7.034 1.00 97.88 453 TYR A CA 1
ATOM 3539 C C . TYR A 1 453 ? 13.377 -21.359 6.277 1.00 97.88 453 TYR A C 1
ATOM 3541 O O . TYR A 1 453 ? 14.472 -21.331 6.839 1.00 97.88 453 TYR A O 1
ATOM 3549 N N . THR A 1 454 ? 13.252 -21.580 4.973 1.00 97.19 454 THR A N 1
ATOM 3550 C CA . THR A 1 454 ? 14.379 -21.533 4.043 1.00 97.19 454 THR A CA 1
ATOM 3551 C C . THR A 1 454 ? 14.667 -20.072 3.714 1.00 97.19 454 THR A C 1
ATOM 3553 O O . THR A 1 454 ? 13.771 -19.369 3.250 1.00 97.19 454 THR A O 1
ATOM 3556 N N . ILE A 1 455 ? 15.897 -19.616 3.959 1.00 97.75 455 ILE A N 1
ATOM 3557 C CA . ILE A 1 455 ? 16.307 -18.223 3.738 1.00 97.75 455 ILE A CA 1
ATOM 3558 C C . ILE A 1 455 ? 17.016 -18.098 2.387 1.00 97.75 455 ILE A C 1
ATOM 3560 O O . ILE A 1 455 ? 18.006 -18.788 2.141 1.00 97.75 455 ILE A O 1
ATOM 3564 N N . SER A 1 456 ? 16.529 -17.204 1.527 1.00 97.69 456 SER A N 1
ATOM 3565 C CA . SER A 1 456 ? 17.116 -16.891 0.219 1.00 97.69 456 SER A CA 1
ATOM 3566 C C . SER A 1 456 ? 17.492 -15.418 0.140 1.00 97.69 456 SER A C 1
ATOM 3568 O O . SER A 1 456 ? 16.665 -14.553 0.396 1.00 97.69 456 SER A O 1
ATOM 3570 N N . LEU A 1 457 ? 18.740 -15.130 -0.232 1.00 97.44 457 LEU A N 1
ATOM 3571 C CA . LEU A 1 457 ? 19.256 -13.755 -0.313 1.00 97.44 457 LEU A CA 1
ATOM 3572 C C . LEU A 1 457 ? 19.582 -13.314 -1.747 1.00 97.44 457 LEU A C 1
ATOM 3574 O O . LEU A 1 457 ? 20.144 -12.250 -1.959 1.00 97.44 457 LEU A O 1
ATOM 3578 N N . ASN A 1 458 ? 19.295 -14.152 -2.741 1.00 97.44 458 ASN A N 1
ATOM 3579 C CA . ASN A 1 458 ? 19.499 -13.857 -4.157 1.00 97.44 458 ASN A CA 1
ATOM 3580 C C . ASN A 1 458 ? 18.593 -14.743 -5.020 1.00 97.44 458 ASN A C 1
ATOM 3582 O O . ASN A 1 458 ? 17.991 -15.704 -4.522 1.00 97.44 458 ASN A O 1
ATOM 3586 N N . LYS A 1 459 ? 18.511 -14.426 -6.313 1.00 97.25 459 LYS A N 1
ATOM 3587 C CA . LYS A 1 459 ? 17.706 -15.171 -7.287 1.00 97.25 459 LYS A CA 1
ATOM 3588 C C . LYS A 1 459 ? 18.129 -16.638 -7.379 1.00 97.25 459 LYS A C 1
ATOM 3590 O O . LYS A 1 459 ? 17.283 -17.525 -7.323 1.00 97.25 459 LYS A O 1
ATOM 3595 N N . THR A 1 460 ? 19.433 -16.914 -7.434 1.00 97.56 460 THR A N 1
ATOM 3596 C CA . THR A 1 460 ? 19.941 -18.291 -7.548 1.00 97.56 460 THR A CA 1
ATOM 3597 C C . THR A 1 460 ? 19.512 -19.182 -6.373 1.00 97.56 460 THR A C 1
ATOM 3599 O O . THR A 1 460 ? 19.294 -20.385 -6.549 1.00 97.56 460 THR A O 1
ATOM 3602 N N . ALA A 1 461 ? 19.421 -18.623 -5.165 1.00 97.31 461 ALA A N 1
ATOM 3603 C CA . ALA A 1 461 ? 18.939 -19.316 -3.975 1.00 97.31 461 ALA A CA 1
ATOM 3604 C C . ALA A 1 461 ? 17.412 -19.473 -3.992 1.00 97.31 461 ALA A C 1
ATOM 3606 O O . ALA A 1 461 ? 16.926 -20.558 -3.673 1.00 97.31 461 ALA A O 1
ATOM 3607 N N . LEU A 1 462 ? 16.682 -18.436 -4.427 1.00 97.75 462 LEU A N 1
ATOM 3608 C CA . LEU A 1 462 ? 15.224 -18.466 -4.581 1.00 97.75 462 LEU A CA 1
ATOM 3609 C C . LEU A 1 462 ? 14.772 -19.606 -5.504 1.00 97.75 462 LEU A C 1
ATOM 3611 O O . LEU A 1 462 ? 13.837 -20.335 -5.179 1.00 97.75 462 LEU A O 1
ATOM 3615 N N . ASP A 1 463 ? 15.472 -19.820 -6.617 1.00 96.06 463 ASP A N 1
ATOM 3616 C CA . ASP A 1 463 ? 15.137 -20.879 -7.578 1.00 96.06 463 ASP A CA 1
ATOM 3617 C C . ASP A 1 463 ? 15.265 -22.295 -6.985 1.00 96.06 463 ASP A C 1
ATOM 3619 O O . ASP A 1 463 ? 14.653 -23.240 -7.486 1.00 96.06 463 ASP A O 1
ATOM 3623 N N . LYS A 1 464 ? 16.045 -22.452 -5.908 1.00 95.94 464 LYS A N 1
ATOM 3624 C CA . LYS A 1 464 ? 16.391 -23.743 -5.292 1.00 95.94 464 LYS A CA 1
ATOM 3625 C C . LYS A 1 464 ? 15.676 -24.007 -3.968 1.00 95.94 464 LYS A C 1
ATOM 3627 O O . LYS A 1 464 ? 16.025 -24.978 -3.293 1.00 95.94 464 LYS A O 1
ATOM 3632 N N . ILE A 1 465 ? 14.733 -23.156 -3.561 1.00 95.62 465 ILE A N 1
ATOM 3633 C CA . ILE A 1 465 ? 14.038 -23.357 -2.286 1.00 95.62 465 ILE A CA 1
ATOM 3634 C C . ILE A 1 465 ? 13.230 -24.657 -2.286 1.00 95.62 465 ILE A C 1
ATOM 3636 O O . ILE A 1 465 ? 12.663 -25.074 -3.295 1.00 95.62 465 ILE A O 1
ATOM 3640 N N . ASP A 1 466 ? 13.155 -25.276 -1.114 1.00 95.50 466 ASP A N 1
ATOM 3641 C CA . ASP A 1 466 ? 12.291 -26.422 -0.861 1.00 95.50 466 ASP A CA 1
ATOM 3642 C C . ASP A 1 466 ? 10.847 -25.943 -0.666 1.00 95.50 466 ASP A C 1
ATOM 3644 O O . ASP A 1 466 ? 10.518 -25.350 0.364 1.00 95.50 466 ASP A O 1
ATOM 3648 N N . VAL A 1 467 ? 9.993 -26.212 -1.657 1.00 96.31 467 VAL A N 1
ATOM 3649 C CA . VAL A 1 467 ? 8.592 -25.759 -1.687 1.00 96.31 467 VAL A CA 1
ATOM 3650 C C . VAL A 1 467 ? 7.726 -26.355 -0.574 1.00 96.31 467 VAL A C 1
ATOM 3652 O O . VAL A 1 467 ? 6.682 -25.799 -0.245 1.00 96.31 467 VAL A O 1
ATOM 3655 N N . SER A 1 468 ? 8.172 -27.439 0.071 1.00 96.31 468 SER A N 1
ATOM 3656 C CA . SER A 1 468 ? 7.462 -28.020 1.217 1.00 96.31 468 SER A CA 1
ATOM 3657 C C . SER A 1 468 ? 7.642 -27.209 2.508 1.00 96.31 468 SER A C 1
ATOM 3659 O O . SER A 1 468 ? 6.841 -27.316 3.446 1.00 96.31 468 SER A O 1
ATOM 3661 N N . LYS A 1 469 ? 8.680 -26.367 2.581 1.00 96.94 469 LYS A N 1
ATOM 3662 C CA . LYS A 1 469 ? 9.019 -25.550 3.752 1.00 96.94 469 LYS A CA 1
ATOM 3663 C C . LYS A 1 469 ? 8.538 -24.120 3.582 1.00 9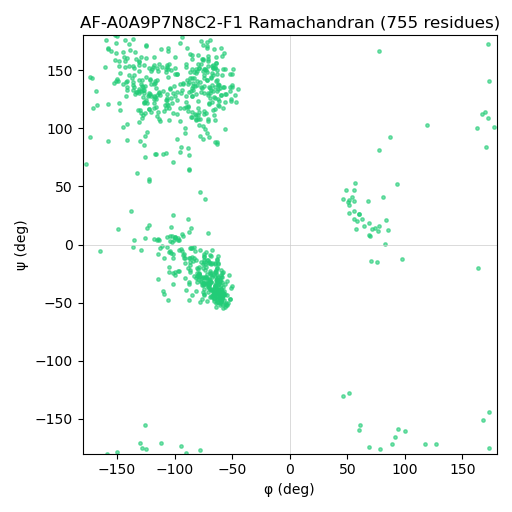6.94 469 LYS A C 1
ATOM 3665 O O . LYS A 1 469 ? 8.283 -23.649 2.481 1.00 96.94 469 LYS A O 1
ATOM 3670 N N . ARG A 1 470 ? 8.435 -23.410 4.704 1.00 97.94 470 ARG A N 1
ATOM 3671 C CA . ARG A 1 470 ? 8.234 -21.962 4.657 1.00 97.94 470 ARG A CA 1
ATOM 3672 C C . ARG A 1 470 ? 9.454 -21.290 4.042 1.00 97.94 470 ARG A C 1
ATOM 3674 O O . ARG A 1 470 ? 10.567 -21.804 4.178 1.00 97.94 470 ARG A O 1
ATOM 3681 N N . ALA A 1 471 ? 9.262 -20.144 3.405 1.00 98.25 471 ALA A N 1
ATOM 3682 C CA . ALA A 1 471 ? 10.331 -19.463 2.688 1.00 98.25 471 ALA A CA 1
ATOM 3683 C C . ALA A 1 471 ? 10.375 -17.967 3.017 1.00 98.25 471 ALA A C 1
ATOM 3685 O O . ALA A 1 471 ? 9.354 -17.281 2.971 1.00 98.25 471 ALA A O 1
ATOM 3686 N N . LEU A 1 472 ? 11.572 -17.477 3.345 1.00 98.62 472 LEU A N 1
ATOM 3687 C CA . LEU A 1 472 ? 11.890 -16.054 3.458 1.00 98.62 472 LEU A CA 1
ATOM 3688 C C . LEU A 1 472 ? 12.888 -15.700 2.353 1.00 98.62 472 LEU A C 1
ATOM 3690 O O . LEU A 1 472 ? 13.899 -16.381 2.179 1.00 98.62 472 LEU A O 1
ATOM 3694 N N . GLY A 1 473 ? 12.611 -14.627 1.628 1.00 98.31 473 GLY A N 1
ATOM 3695 C CA . GLY A 1 473 ? 13.444 -14.098 0.557 1.00 98.31 473 GLY A CA 1
ATOM 3696 C C . GLY A 1 473 ? 13.675 -12.614 0.782 1.00 98.31 473 GLY A C 1
ATOM 3697 O O . GLY A 1 473 ? 12.721 -11.846 0.721 1.00 98.31 473 GLY A O 1
ATOM 3698 N N . VAL A 1 474 ? 14.915 -12.216 1.059 1.00 98.31 474 VAL A N 1
ATOM 3699 C CA . VAL A 1 474 ? 15.280 -10.805 1.255 1.00 98.31 474 VAL A CA 1
ATOM 3700 C C . VAL A 1 474 ? 16.499 -10.503 0.402 1.00 98.31 474 VAL A C 1
ATOM 3702 O O . VAL A 1 474 ? 17.601 -10.962 0.697 1.00 98.31 474 VAL A O 1
ATOM 3705 N N . PHE A 1 475 ? 16.291 -9.795 -0.705 1.00 98.12 475 PHE A N 1
ATOM 3706 C CA . PHE A 1 475 ? 17.259 -9.790 -1.808 1.00 98.12 475 PHE A CA 1
ATOM 3707 C C . PHE A 1 475 ? 18.235 -8.610 -1.788 1.00 98.12 475 PHE A C 1
ATOM 3709 O O . PHE A 1 475 ? 19.329 -8.722 -2.339 1.00 98.12 475 PHE A O 1
ATOM 3716 N N . CYS A 1 476 ? 17.881 -7.502 -1.134 1.00 97.38 476 CYS A N 1
ATOM 3717 C CA . CYS A 1 476 ? 18.762 -6.349 -0.959 1.00 97.38 476 CYS A CA 1
ATOM 3718 C C . CYS A 1 476 ? 18.347 -5.470 0.234 1.00 97.38 476 CYS A C 1
ATOM 3720 O O . CYS A 1 476 ? 17.259 -5.627 0.794 1.00 97.38 476 CYS A O 1
ATOM 3722 N N . GLN A 1 477 ? 19.225 -4.543 0.627 1.00 96.38 477 GLN A N 1
ATOM 3723 C CA . GLN A 1 477 ? 18.835 -3.366 1.417 1.00 96.38 477 GLN A CA 1
ATOM 3724 C C . GLN A 1 477 ? 18.025 -2.401 0.545 1.00 96.38 477 GLN A C 1
ATOM 3726 O O . GLN A 1 477 ? 18.173 -2.404 -0.682 1.00 96.38 477 GLN A O 1
ATOM 3731 N N . SER A 1 478 ? 17.224 -1.536 1.167 1.00 94.62 478 SER A N 1
ATOM 3732 C CA . SER A 1 478 ? 16.301 -0.649 0.449 1.00 94.62 478 SER A CA 1
ATOM 3733 C C . SER A 1 478 ? 15.271 -1.423 -0.397 1.00 94.62 478 SER A C 1
ATOM 3735 O O . SER A 1 478 ? 15.003 -2.594 -0.141 1.00 94.62 478 SER A O 1
ATOM 3737 N N . ASN A 1 479 ? 14.671 -0.776 -1.395 1.00 95.88 479 ASN A N 1
ATOM 3738 C CA . ASN A 1 479 ? 13.779 -1.407 -2.371 1.00 95.88 479 ASN A CA 1
ATOM 3739 C C . ASN A 1 479 ? 14.555 -2.210 -3.419 1.00 95.88 479 ASN A C 1
ATOM 3741 O O . ASN A 1 479 ? 15.729 -1.931 -3.678 1.00 95.88 479 ASN A O 1
ATOM 3745 N N . LEU A 1 480 ? 13.876 -3.151 -4.083 1.00 96.62 480 LEU A N 1
ATOM 3746 C CA . LEU A 1 480 ? 14.436 -3.775 -5.274 1.00 96.62 480 LEU A CA 1
ATOM 3747 C C . LEU A 1 480 ? 14.647 -2.703 -6.360 1.00 96.62 480 LEU A C 1
ATOM 3749 O O . LEU A 1 480 ? 13.771 -1.862 -6.581 1.00 96.62 480 LEU A O 1
ATOM 3753 N N . PRO A 1 481 ? 15.777 -2.752 -7.082 1.00 95.56 481 PRO A N 1
ATOM 3754 C CA . PRO A 1 481 ? 15.957 -2.011 -8.321 1.00 95.56 481 PRO A CA 1
ATOM 3755 C C . PRO A 1 481 ? 14.793 -2.229 -9.295 1.00 95.56 481 PRO A C 1
ATOM 3757 O O . PRO A 1 481 ? 14.328 -3.358 -9.491 1.00 95.56 481 PRO A O 1
ATOM 3760 N N . VAL A 1 482 ? 14.352 -1.140 -9.922 1.00 95.25 482 VAL A N 1
ATOM 3761 C CA . VAL A 1 482 ? 13.254 -1.120 -10.902 1.00 95.25 482 VAL A CA 1
ATOM 3762 C C . VAL A 1 482 ? 13.537 -2.021 -12.104 1.00 95.25 482 VAL A C 1
ATOM 3764 O O . VAL A 1 482 ? 14.689 -2.382 -12.384 1.00 95.25 482 VAL A O 1
ATOM 3767 N N . TRP A 1 483 ? 12.497 -2.365 -12.860 1.00 94.69 483 TRP A N 1
ATOM 3768 C CA . TRP A 1 483 ? 12.626 -3.247 -14.019 1.00 94.69 483 TRP A CA 1
ATOM 3769 C C . TRP A 1 483 ? 13.621 -2.707 -15.058 1.00 94.69 483 TRP A C 1
ATOM 3771 O O . TRP A 1 483 ? 14.438 -3.477 -15.573 1.00 94.69 483 TRP A O 1
ATOM 3781 N N . LEU A 1 484 ? 13.602 -1.393 -15.330 1.00 93.31 484 LEU A N 1
ATOM 3782 C CA . LEU A 1 484 ? 14.534 -0.747 -16.267 1.00 93.31 484 LEU A CA 1
ATOM 3783 C C . LEU A 1 484 ? 15.991 -0.950 -15.834 1.00 93.31 484 LEU A C 1
ATOM 3785 O O . LEU A 1 484 ? 16.823 -1.333 -16.649 1.00 93.31 484 LEU A O 1
ATOM 3789 N N . ASP A 1 485 ? 16.316 -0.748 -14.561 1.00 93.94 485 ASP A N 1
ATOM 3790 C CA . ASP A 1 485 ? 17.695 -0.889 -14.084 1.00 93.94 485 ASP A CA 1
ATOM 3791 C C . ASP A 1 485 ? 18.136 -2.360 -14.076 1.00 93.94 485 ASP A C 1
ATOM 3793 O O . ASP A 1 485 ? 19.294 -2.647 -14.348 1.00 93.94 485 ASP A O 1
ATOM 3797 N N . ARG A 1 486 ? 17.228 -3.320 -13.860 1.00 93.38 486 ARG A N 1
ATOM 3798 C CA . ARG A 1 486 ? 17.566 -4.755 -13.940 1.00 93.38 486 ARG A CA 1
ATOM 3799 C C . ARG A 1 486 ? 17.764 -5.270 -15.366 1.00 93.38 486 ARG A C 1
ATOM 3801 O O . ARG A 1 486 ? 18.582 -6.165 -15.570 1.00 93.38 486 ARG A O 1
ATOM 3808 N N . ASN A 1 487 ? 17.017 -4.745 -16.338 1.00 91.81 487 ASN A N 1
ATOM 3809 C CA . ASN A 1 487 ? 16.928 -5.340 -17.680 1.00 91.81 487 ASN A CA 1
ATOM 3810 C C . ASN A 1 487 ? 17.511 -4.463 -18.796 1.00 91.81 487 ASN A C 1
ATOM 3812 O O . ASN A 1 487 ? 17.982 -4.990 -19.802 1.00 91.81 487 ASN A O 1
ATOM 3816 N N . VAL A 1 488 ? 17.479 -3.140 -18.637 1.00 90.94 488 VAL A N 1
ATOM 3817 C CA . VAL A 1 488 ? 17.871 -2.159 -19.661 1.00 90.94 488 VAL A CA 1
ATOM 3818 C C . VAL A 1 488 ? 19.178 -1.456 -19.295 1.00 90.94 488 VAL A C 1
ATOM 3820 O O . VAL A 1 488 ? 20.056 -1.317 -20.148 1.00 90.94 488 VAL A O 1
ATOM 3823 N N . TYR A 1 489 ? 19.338 -1.070 -18.027 1.00 91.75 489 TYR A N 1
ATOM 3824 C CA . TYR A 1 489 ? 20.523 -0.382 -17.506 1.00 91.75 489 TYR A CA 1
ATOM 3825 C C . TYR A 1 489 ? 21.194 -1.154 -16.347 1.00 91.75 489 TYR A C 1
ATOM 3827 O O . TYR A 1 489 ? 21.407 -0.582 -15.279 1.00 91.75 489 TYR A O 1
ATOM 3835 N N . PRO A 1 490 ? 21.593 -2.432 -16.539 1.00 91.88 490 PRO A N 1
ATOM 3836 C CA . PRO A 1 490 ? 22.157 -3.279 -15.475 1.00 91.88 490 PRO A CA 1
ATOM 3837 C C . PRO A 1 490 ? 23.464 -2.754 -14.874 1.00 91.88 490 PRO A C 1
ATOM 3839 O O . PRO A 1 490 ? 23.863 -3.176 -13.791 1.00 91.88 490 PRO A O 1
ATOM 3842 N N . GLU A 1 491 ? 24.138 -1.825 -15.550 1.00 91.75 491 GLU A N 1
ATOM 3843 C CA . GLU A 1 491 ? 25.318 -1.149 -15.012 1.00 91.75 491 GLU A CA 1
ATOM 3844 C C . GLU A 1 491 ? 24.988 -0.320 -13.761 1.00 91.75 491 GLU A C 1
ATOM 3846 O O . GLU A 1 491 ? 25.801 -0.304 -12.839 1.00 91.75 491 GLU A O 1
ATOM 3851 N N . ASN A 1 492 ? 23.774 0.242 -13.663 1.00 92.62 492 ASN A N 1
ATOM 3852 C CA . ASN A 1 492 ? 23.314 1.000 -12.491 1.00 92.62 492 ASN A CA 1
ATOM 3853 C C . ASN A 1 492 ? 23.334 0.153 -11.211 1.00 92.62 492 ASN A C 1
ATOM 3855 O O . ASN A 1 492 ? 23.542 0.673 -10.117 1.00 92.62 492 ASN A O 1
ATOM 3859 N N . LEU A 1 493 ? 23.172 -1.170 -11.337 1.00 93.62 493 LEU A N 1
ATOM 3860 C CA . LEU A 1 493 ? 23.189 -2.075 -10.190 1.00 93.62 493 LEU A CA 1
ATOM 3861 C C . LEU A 1 493 ? 24.536 -2.066 -9.456 1.00 93.62 493 LEU A C 1
ATOM 3863 O O . LEU A 1 493 ? 24.562 -2.317 -8.256 1.00 93.62 493 LEU A O 1
ATOM 3867 N N . LYS A 1 494 ? 25.645 -1.769 -10.149 1.00 93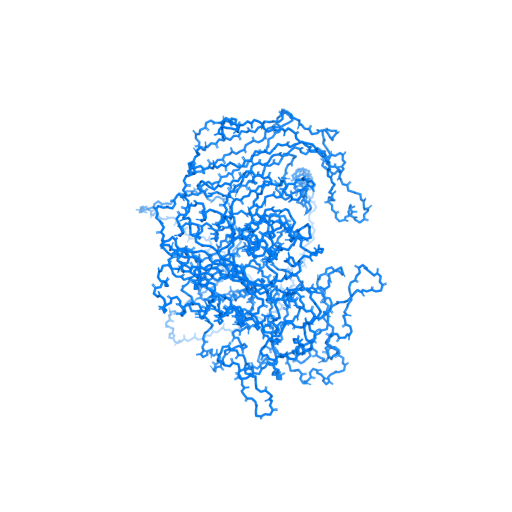.25 494 LYS A N 1
ATOM 3868 C CA . LYS A 1 494 ? 27.006 -1.766 -9.578 1.00 93.25 494 LYS A CA 1
ATOM 3869 C C . LYS A 1 494 ? 27.286 -0.554 -8.689 1.00 93.25 494 LYS A C 1
ATOM 3871 O O . LYS A 1 494 ? 28.241 -0.581 -7.917 1.00 93.25 494 LYS A O 1
ATOM 3876 N N . ASP A 1 495 ? 26.467 0.487 -8.796 1.00 90.12 495 ASP A N 1
ATOM 3877 C CA . ASP A 1 495 ? 26.602 1.702 -7.992 1.00 90.12 495 ASP A CA 1
ATOM 3878 C C . ASP A 1 495 ? 25.790 1.620 -6.690 1.00 90.12 495 ASP A C 1
ATOM 3880 O O . ASP A 1 495 ? 26.031 2.374 -5.739 1.00 90.12 495 ASP A O 1
ATOM 3884 N N . PHE A 1 496 ? 24.852 0.672 -6.606 1.00 91.81 496 PHE A N 1
ATOM 3885 C CA . PHE A 1 496 ? 24.059 0.450 -5.405 1.00 91.81 496 PHE A CA 1
ATOM 3886 C C . PHE A 1 496 ? 24.878 -0.233 -4.311 1.00 91.81 496 PHE A C 1
ATOM 3888 O O . PHE A 1 496 ? 25.603 -1.196 -4.548 1.00 91.81 496 PHE A O 1
ATOM 3895 N N . LYS A 1 497 ? 24.722 0.259 -3.081 1.00 94.38 497 LYS A N 1
ATOM 3896 C CA . LYS A 1 497 ? 25.313 -0.314 -1.865 1.00 94.38 497 LYS A CA 1
ATOM 3897 C C . LYS A 1 497 ? 24.205 -0.977 -1.068 1.00 94.38 497 LYS A C 1
ATOM 3899 O O . LYS A 1 497 ? 23.645 -0.364 -0.163 1.00 94.38 497 LYS A O 1
ATOM 3904 N N . ASN A 1 498 ? 23.813 -2.172 -1.491 1.00 95.00 498 ASN A N 1
ATOM 3905 C CA . ASN A 1 498 ? 22.560 -2.781 -1.062 1.00 95.00 498 ASN A CA 1
ATOM 3906 C C . ASN A 1 498 ? 22.658 -4.279 -0.746 1.00 95.00 498 ASN A C 1
ATOM 3908 O O . ASN A 1 498 ? 21.667 -4.997 -0.859 1.00 95.00 498 ASN A O 1
ATOM 3912 N N . ASP A 1 499 ? 23.824 -4.754 -0.308 1.00 95.50 499 ASP A N 1
ATOM 3913 C CA . ASP A 1 499 ? 24.043 -6.141 0.114 1.00 95.50 499 ASP A CA 1
ATOM 3914 C C . ASP A 1 499 ? 22.983 -6.602 1.139 1.00 95.50 499 ASP A C 1
ATOM 3916 O O . ASP A 1 499 ? 22.865 -5.990 2.206 1.00 95.50 499 ASP A O 1
ATOM 3920 N N . PRO A 1 500 ? 22.239 -7.695 0.881 1.00 95.25 500 PRO A N 1
ATOM 3921 C CA . PRO A 1 500 ? 21.226 -8.220 1.800 1.00 95.25 500 PRO A CA 1
ATOM 3922 C C . PRO A 1 500 ? 21.769 -8.678 3.165 1.00 95.25 500 PRO A C 1
ATOM 3924 O O . PRO A 1 500 ? 20.991 -8.969 4.075 1.00 95.25 500 PRO A O 1
ATOM 3927 N N . LYS A 1 501 ? 23.092 -8.751 3.346 1.00 94.75 501 LYS A N 1
ATOM 3928 C CA . LYS A 1 501 ? 23.739 -9.079 4.628 1.00 94.75 501 LYS A CA 1
ATOM 3929 C C . LYS A 1 501 ? 24.172 -7.849 5.436 1.00 94.75 501 LYS A C 1
ATOM 3931 O O . LYS A 1 501 ? 24.801 -8.010 6.479 1.00 94.75 501 LYS A O 1
ATOM 3936 N N . GLY A 1 502 ? 23.859 -6.641 4.964 1.00 92.50 502 GLY A N 1
ATOM 3937 C CA . GLY A 1 502 ? 24.220 -5.384 5.628 1.00 92.50 502 GLY A CA 1
ATOM 3938 C C . GLY A 1 502 ? 25.619 -4.861 5.290 1.00 92.50 502 GLY A C 1
ATOM 3939 O O . GLY A 1 502 ? 26.118 -3.966 5.974 1.00 92.50 502 GLY A O 1
ATOM 3940 N N . GLY A 1 503 ? 26.271 -5.414 4.261 1.00 92.44 503 GLY A N 1
ATOM 3941 C CA . GLY A 1 503 ? 27.502 -4.872 3.689 1.00 92.44 503 GLY A CA 1
ATOM 3942 C C . GLY A 1 503 ? 27.267 -3.666 2.769 1.00 92.44 503 GLY A C 1
ATOM 3943 O O . GLY A 1 503 ? 26.147 -3.195 2.587 1.00 92.44 503 GLY A O 1
ATOM 3944 N N . ASN A 1 504 ? 28.351 -3.174 2.164 1.00 92.75 504 ASN A N 1
ATOM 3945 C CA . ASN A 1 504 ? 28.321 -2.083 1.176 1.00 92.75 504 ASN A CA 1
ATOM 3946 C C . ASN A 1 504 ? 28.464 -2.584 -0.270 1.00 92.75 504 ASN A C 1
ATOM 3948 O O . ASN A 1 504 ? 28.633 -1.768 -1.176 1.00 92.75 504 ASN A O 1
ATOM 3952 N N . ASP A 1 505 ? 28.439 -3.901 -0.476 1.00 94.94 505 ASP A N 1
ATOM 3953 C CA . ASP A 1 505 ? 28.519 -4.499 -1.804 1.00 94.94 505 ASP A CA 1
ATOM 3954 C C . ASP A 1 505 ? 27.183 -4.345 -2.547 1.00 94.94 505 ASP A C 1
ATOM 3956 O O . ASP A 1 505 ? 26.125 -4.134 -1.946 1.00 94.94 505 ASP A O 1
ATOM 3960 N N . SER A 1 506 ? 27.235 -4.455 -3.871 1.00 95.19 506 SER A N 1
ATOM 3961 C CA . SER A 1 506 ? 26.057 -4.401 -4.732 1.00 95.19 506 SER A CA 1
ATOM 3962 C C . SER A 1 506 ? 25.377 -5.760 -4.845 1.00 95.19 506 SER A C 1
ATOM 3964 O O . SER A 1 506 ? 26.019 -6.775 -5.132 1.00 95.19 506 SER A O 1
ATOM 3966 N N . ALA A 1 507 ? 24.056 -5.783 -4.695 1.00 94.75 507 ALA A N 1
ATOM 3967 C CA . ALA A 1 507 ? 23.244 -6.954 -4.984 1.00 94.75 507 ALA A CA 1
ATOM 3968 C C . ALA A 1 507 ? 23.022 -7.068 -6.503 1.00 94.75 507 ALA A C 1
ATOM 3970 O O . ALA A 1 507 ? 22.227 -6.334 -7.083 1.00 94.75 507 ALA A O 1
ATOM 3971 N N . LEU A 1 508 ? 23.749 -7.983 -7.153 1.00 95.69 508 LEU A N 1
ATOM 3972 C CA . LEU A 1 508 ? 23.698 -8.163 -8.614 1.00 95.69 508 LEU A CA 1
ATOM 3973 C C . LEU A 1 508 ? 22.801 -9.329 -9.066 1.00 95.69 508 LEU A C 1
ATOM 3975 O O . LEU A 1 508 ? 22.339 -9.339 -10.202 1.00 95.69 508 LEU A O 1
ATOM 3979 N N . ASP A 1 509 ? 22.556 -10.316 -8.198 1.00 95.81 509 ASP A N 1
ATOM 3980 C CA . ASP A 1 509 ? 21.742 -11.505 -8.498 1.00 95.81 509 ASP A CA 1
ATOM 3981 C C . ASP A 1 509 ? 20.328 -11.367 -7.909 1.00 95.81 509 ASP A C 1
ATOM 3983 O O . ASP A 1 509 ? 19.978 -11.998 -6.908 1.00 95.81 509 ASP A O 1
ATOM 3987 N N . LEU A 1 510 ? 19.530 -10.478 -8.502 1.00 96.25 510 LEU A N 1
ATOM 3988 C CA . LEU A 1 510 ? 18.208 -10.090 -8.005 1.00 96.25 510 LEU A CA 1
ATOM 3989 C C . LEU A 1 510 ? 17.074 -10.741 -8.819 1.00 96.25 510 LEU A C 1
ATOM 3991 O O . LEU A 1 510 ? 17.127 -10.728 -10.052 1.00 96.25 510 LEU A O 1
ATOM 3995 N N . PRO A 1 511 ? 16.033 -11.301 -8.171 1.00 97.19 511 PRO A N 1
ATOM 3996 C CA . PRO A 1 511 ? 14.819 -11.721 -8.866 1.00 97.19 511 PRO A CA 1
ATOM 3997 C C . PRO A 1 511 ? 13.955 -10.505 -9.233 1.00 97.19 511 PRO A C 1
ATOM 3999 O O . PRO A 1 511 ? 14.083 -9.439 -8.632 1.00 97.19 511 PRO A O 1
ATOM 4002 N N . GLY A 1 512 ? 13.066 -10.658 -10.214 1.00 96.88 512 GLY A N 1
ATOM 4003 C CA . GLY A 1 512 ? 11.978 -9.715 -10.453 1.00 96.88 512 GLY A CA 1
ATOM 4004 C C . GLY A 1 512 ? 10.692 -10.107 -9.752 1.00 96.88 512 GLY A C 1
ATOM 4005 O O . GLY A 1 512 ? 10.613 -11.152 -9.098 1.00 96.88 512 GLY A O 1
ATOM 4006 N N . LEU A 1 513 ? 9.667 -9.266 -9.911 1.00 98.19 513 LEU A N 1
ATOM 4007 C CA . LEU A 1 513 ? 8.349 -9.536 -9.335 1.00 98.19 513 LEU A CA 1
ATOM 4008 C C . LEU A 1 513 ? 7.803 -10.871 -9.851 1.00 98.19 513 LEU A C 1
ATOM 4010 O O . LEU A 1 513 ? 7.353 -11.703 -9.068 1.00 98.19 513 LEU A O 1
ATOM 4014 N N . LYS A 1 514 ? 7.954 -11.118 -11.155 1.00 97.38 514 LYS A N 1
ATOM 4015 C CA . LYS A 1 514 ? 7.530 -12.359 -11.803 1.00 97.38 514 LYS A CA 1
ATOM 4016 C C . LYS A 1 514 ? 8.155 -13.592 -11.159 1.00 97.38 514 LYS A C 1
ATOM 4018 O O . LYS A 1 514 ? 7.429 -14.506 -10.776 1.00 97.38 514 LYS A O 1
ATOM 4023 N N . GLU A 1 515 ? 9.480 -13.642 -11.027 1.00 98.12 515 GLU A N 1
ATOM 4024 C CA . GLU A 1 515 ? 10.154 -14.810 -10.450 1.00 98.12 515 GLU A CA 1
ATOM 4025 C C . GLU A 1 515 ? 9.748 -15.046 -8.991 1.00 98.12 515 GLU A C 1
ATOM 4027 O O . GLU A 1 515 ? 9.485 -16.187 -8.606 1.00 98.12 515 GLU A O 1
ATOM 4032 N N . MET A 1 516 ? 9.642 -13.977 -8.194 1.00 98.69 516 MET A N 1
ATOM 4033 C CA . MET A 1 516 ? 9.205 -14.082 -6.800 1.00 98.69 516 MET A CA 1
ATOM 4034 C C . MET A 1 516 ? 7.771 -14.607 -6.689 1.00 98.69 516 MET A C 1
ATOM 4036 O O . MET A 1 516 ? 7.516 -15.525 -5.907 1.00 98.69 516 MET A O 1
ATOM 4040 N N . THR A 1 517 ? 6.841 -14.075 -7.482 1.00 98.81 517 THR A N 1
ATOM 4041 C CA . THR A 1 517 ? 5.422 -14.448 -7.422 1.00 98.81 517 THR A CA 1
ATOM 4042 C C . THR A 1 517 ? 5.187 -15.877 -7.887 1.00 98.81 517 THR A C 1
ATOM 4044 O O . THR A 1 517 ? 4.495 -16.624 -7.196 1.00 98.81 517 THR A O 1
ATOM 4047 N N . LEU A 1 518 ? 5.796 -16.303 -8.998 1.00 98.69 518 LEU A N 1
ATOM 4048 C CA . LEU A 1 518 ? 5.655 -17.684 -9.477 1.00 98.69 518 LEU A CA 1
ATOM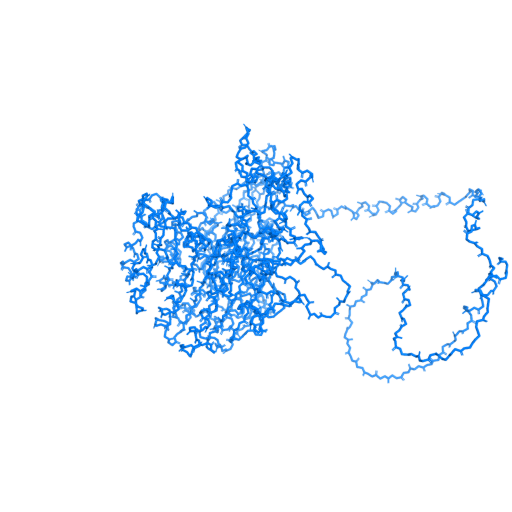 4049 C C . LEU A 1 518 ? 6.185 -18.688 -8.449 1.00 98.69 518 LEU A C 1
ATOM 4051 O O . LEU A 1 518 ? 5.549 -19.711 -8.187 1.00 98.69 518 LEU A O 1
ATOM 4055 N N . LYS A 1 519 ? 7.317 -18.370 -7.808 1.00 98.62 519 LYS A N 1
ATOM 4056 C CA . LYS A 1 519 ? 7.869 -19.213 -6.748 1.00 98.62 519 LYS A CA 1
ATOM 4057 C C . LYS A 1 519 ? 6.984 -19.216 -5.498 1.00 98.62 519 LYS A C 1
ATOM 4059 O O . LYS A 1 519 ? 6.818 -20.259 -4.867 1.00 98.62 519 LYS A O 1
ATOM 4064 N N . ALA A 1 520 ? 6.393 -18.075 -5.143 1.00 98.69 520 ALA A N 1
ATOM 4065 C CA . ALA A 1 520 ? 5.466 -17.976 -4.021 1.00 98.69 520 ALA A CA 1
ATOM 4066 C C . ALA A 1 520 ? 4.222 -18.849 -4.229 1.00 98.69 520 ALA A C 1
ATOM 4068 O O . ALA A 1 520 ? 3.810 -19.544 -3.301 1.00 98.69 520 ALA A O 1
ATOM 4069 N N . VAL A 1 521 ? 3.660 -18.862 -5.443 1.00 98.75 521 VAL A N 1
ATOM 4070 C CA . VAL A 1 521 ? 2.515 -19.715 -5.797 1.00 98.75 521 VAL A CA 1
ATOM 4071 C C . VAL A 1 521 ? 2.851 -21.195 -5.614 1.00 98.75 521 VAL A C 1
ATOM 4073 O O . VAL A 1 521 ? 2.054 -21.908 -5.011 1.00 98.75 521 VAL A O 1
ATOM 4076 N N . GLU A 1 522 ? 4.035 -21.651 -6.035 1.00 98.31 522 GLU A N 1
ATOM 4077 C CA . GLU A 1 522 ? 4.465 -23.048 -5.846 1.00 98.31 522 GLU A CA 1
ATOM 4078 C C . GLU A 1 522 ? 4.499 -23.450 -4.362 1.00 98.31 522 GLU A C 1
ATOM 4080 O O . GLU A 1 522 ? 3.894 -24.450 -3.971 1.00 98.31 522 GLU A O 1
ATOM 4085 N N . VAL A 1 523 ? 5.162 -22.648 -3.519 1.00 98.44 523 VAL A N 1
ATOM 4086 C CA . VAL A 1 523 ? 5.279 -22.916 -2.073 1.00 98.44 523 VAL A CA 1
ATOM 4087 C C . VAL A 1 523 ? 3.907 -22.881 -1.395 1.00 98.44 523 VAL A C 1
ATOM 4089 O O . VAL A 1 523 ? 3.581 -23.744 -0.578 1.00 98.44 523 VAL A O 1
ATOM 4092 N N . LEU A 1 524 ? 3.087 -21.875 -1.709 1.00 98.44 524 LEU A N 1
ATOM 4093 C CA . LEU A 1 524 ? 1.770 -21.704 -1.096 1.00 98.44 524 LEU A CA 1
ATOM 4094 C C . LEU A 1 524 ? 0.778 -22.776 -1.543 1.00 98.44 524 LEU A C 1
ATOM 4096 O O . LEU A 1 524 ? -0.045 -23.199 -0.731 1.00 98.44 524 LEU A O 1
ATOM 4100 N N . HIS A 1 525 ? 0.860 -23.233 -2.791 1.00 97.94 525 HIS A N 1
ATOM 4101 C CA . HIS A 1 525 ? 0.050 -24.341 -3.281 1.00 97.94 525 HIS A CA 1
ATOM 4102 C C . HIS A 1 525 ? 0.388 -25.640 -2.540 1.00 97.94 525 HIS A C 1
ATOM 4104 O O . HIS A 1 525 ? -0.514 -26.261 -1.973 1.00 97.94 525 HIS A O 1
ATOM 4110 N N . GLU A 1 526 ? 1.676 -25.990 -2.455 1.00 97.56 526 GLU A N 1
ATOM 4111 C CA . GLU A 1 526 ? 2.145 -27.193 -1.754 1.00 97.56 526 GLU A CA 1
ATOM 4112 C C . GLU A 1 526 ? 1.757 -27.164 -0.268 1.00 97.56 526 GLU A C 1
ATOM 4114 O O . GLU A 1 526 ? 1.168 -28.106 0.265 1.00 97.56 526 GLU A O 1
ATOM 4119 N N . ARG A 1 527 ? 2.023 -26.047 0.418 1.00 96.38 527 ARG A N 1
ATOM 4120 C CA . ARG A 1 527 ? 1.764 -25.929 1.862 1.00 96.38 527 ARG A CA 1
ATOM 4121 C C . ARG A 1 527 ? 0.296 -25.715 2.207 1.00 96.38 527 ARG A C 1
ATOM 4123 O O . ARG A 1 527 ? -0.149 -26.120 3.281 1.00 96.38 527 ARG A O 1
ATOM 4130 N N . GLY A 1 528 ? -0.445 -25.041 1.334 1.00 95.50 528 GLY A N 1
ATOM 4131 C CA . GLY A 1 528 ? -1.869 -24.779 1.507 1.00 95.50 528 GLY A CA 1
ATOM 4132 C C . GLY A 1 528 ? -2.725 -26.018 1.254 1.00 95.50 528 GLY A C 1
ATOM 4133 O O . GLY A 1 528 ? -3.746 -26.194 1.928 1.00 95.50 528 GLY A O 1
ATOM 4134 N N . GLY A 1 529 ? -2.319 -26.885 0.317 1.00 95.38 529 GLY A N 1
ATOM 4135 C CA . GLY A 1 529 ? -3.014 -28.127 -0.028 1.00 95.38 529 GLY A CA 1
ATOM 4136 C C . GLY A 1 529 ? -4.525 -27.925 -0.190 1.00 95.38 529 GLY A C 1
ATOM 4137 O O . GLY A 1 529 ? -4.990 -26.978 -0.824 1.00 95.38 529 GLY A O 1
ATOM 4138 N N . ASP A 1 530 ? -5.328 -28.769 0.460 1.00 94.31 530 ASP A N 1
ATOM 4139 C CA . ASP A 1 530 ? -6.797 -28.673 0.435 1.00 94.31 530 ASP A CA 1
ATOM 4140 C C . ASP A 1 530 ? -7.367 -27.448 1.160 1.00 94.31 530 ASP A C 1
ATOM 4142 O O . ASP A 1 530 ? -8.532 -27.085 0.969 1.00 94.31 530 ASP A O 1
ATOM 4146 N N . LYS A 1 531 ? -6.574 -26.795 2.013 1.00 95.94 531 LYS A N 1
ATOM 4147 C CA . LYS A 1 531 ? -7.010 -25.598 2.741 1.00 95.94 531 LYS A CA 1
ATOM 4148 C C . LYS A 1 531 ? -6.937 -24.348 1.872 1.00 95.94 531 LYS A C 1
ATOM 4150 O O . LYS A 1 531 ? -7.700 -23.416 2.142 1.00 95.94 531 LYS A O 1
ATOM 4155 N N . GLY A 1 532 ? -6.133 -24.371 0.810 1.00 97.25 532 GLY A N 1
ATOM 4156 C CA . GLY A 1 532 ? -5.913 -23.254 -0.105 1.00 97.25 532 GLY A CA 1
ATOM 4157 C C . GLY A 1 532 ? -4.963 -22.200 0.450 1.00 97.25 532 GLY A C 1
ATOM 4158 O O . GLY A 1 532 ? -4.424 -22.356 1.552 1.00 97.25 532 GLY A O 1
ATOM 4159 N N . PHE A 1 533 ? -4.791 -21.115 -0.304 1.00 98.44 533 PHE A N 1
ATOM 4160 C CA . PHE A 1 533 ? -3.875 -20.042 0.072 1.00 98.44 533 PHE A CA 1
ATOM 4161 C C . PHE A 1 533 ? -4.368 -18.621 -0.233 1.00 98.44 533 PHE A C 1
ATOM 4163 O O . PHE A 1 533 ? -5.245 -18.408 -1.070 1.00 98.44 533 PHE A O 1
ATOM 4170 N N . PHE A 1 534 ? -3.765 -17.649 0.449 1.00 98.75 534 PHE A N 1
ATOM 4171 C CA . PHE A 1 534 ? -3.869 -16.223 0.144 1.00 98.75 534 PHE A CA 1
ATOM 4172 C C . PHE A 1 534 ? -2.483 -15.673 -0.206 1.00 98.75 534 PHE A C 1
ATOM 4174 O O . PHE A 1 534 ? -1.554 -15.802 0.589 1.00 98.75 534 PHE A O 1
ATOM 4181 N N . LEU A 1 535 ? -2.335 -15.050 -1.369 1.00 98.88 535 LEU A N 1
ATOM 4182 C CA . LEU A 1 535 ? -1.097 -14.400 -1.788 1.00 98.88 535 LEU A CA 1
ATOM 4183 C C . LEU A 1 535 ? -1.367 -12.929 -2.080 1.00 98.88 535 LEU A C 1
ATOM 4185 O O . LEU A 1 535 ? -2.272 -12.622 -2.850 1.00 98.88 535 LEU A O 1
ATOM 4189 N N . MET A 1 536 ? -0.550 -12.044 -1.521 1.00 98.69 536 MET A N 1
ATOM 4190 C CA . MET A 1 536 ? -0.437 -10.663 -1.985 1.00 98.69 536 MET A CA 1
ATOM 4191 C C . MET A 1 536 ? 0.861 -10.497 -2.784 1.00 98.69 536 MET A C 1
ATOM 4193 O O . MET A 1 536 ? 1.907 -10.975 -2.347 1.00 98.69 536 MET A O 1
ATOM 4197 N N . SER A 1 537 ? 0.792 -9.852 -3.950 1.00 98.75 537 SER A N 1
ATOM 4198 C CA . SER A 1 537 ? 1.945 -9.586 -4.819 1.00 98.75 537 SER A CA 1
ATOM 4199 C C . SER A 1 537 ? 1.966 -8.124 -5.262 1.00 98.75 537 SER A C 1
ATOM 4201 O O . SER A 1 537 ? 1.092 -7.693 -6.010 1.00 98.75 537 SER A O 1
ATOM 4203 N N . GLU A 1 538 ? 2.987 -7.375 -4.862 1.00 98.69 538 GLU A N 1
ATOM 4204 C CA . GLU A 1 538 ? 3.049 -5.924 -5.035 1.00 98.69 538 GLU A CA 1
ATOM 4205 C C . GLU A 1 538 ? 4.139 -5.469 -6.021 1.00 98.69 538 GLU A C 1
ATOM 4207 O O . GLU A 1 538 ? 5.319 -5.792 -5.863 1.00 98.69 538 GLU A O 1
ATOM 4212 N N . ALA A 1 539 ? 3.746 -4.636 -6.989 1.00 97.88 539 ALA A N 1
ATOM 4213 C CA . ALA A 1 539 ? 4.641 -3.793 -7.778 1.00 97.88 539 ALA A CA 1
ATOM 4214 C C . ALA A 1 539 ? 4.728 -2.399 -7.137 1.00 97.88 539 ALA A C 1
ATOM 4216 O O . ALA A 1 539 ? 4.016 -1.472 -7.522 1.00 97.88 539 ALA A O 1
ATOM 4217 N N . ALA A 1 540 ? 5.596 -2.262 -6.137 1.00 95.94 540 ALA A N 1
ATOM 4218 C CA . ALA A 1 540 ? 5.653 -1.083 -5.274 1.00 95.94 540 ALA A CA 1
ATOM 4219 C C . ALA A 1 540 ? 6.365 0.116 -5.913 1.00 95.94 540 ALA A C 1
ATOM 4221 O O . ALA A 1 540 ? 6.177 1.265 -5.529 1.00 95.94 540 ALA A O 1
ATOM 4222 N N . SER A 1 541 ? 7.248 -0.142 -6.876 1.00 95.12 541 SER A N 1
ATOM 4223 C CA . SER A 1 541 ? 8.051 0.919 -7.480 1.00 95.12 541 SER A CA 1
ATOM 4224 C C . SER A 1 541 ? 7.257 1.804 -8.439 1.00 95.12 541 SER A C 1
ATOM 4226 O O . SER A 1 541 ? 7.743 2.878 -8.775 1.00 95.12 541 SER A O 1
ATOM 4228 N N . VAL A 1 542 ? 6.043 1.416 -8.847 1.00 95.56 542 VAL A N 1
ATOM 4229 C CA . VAL A 1 542 ? 5.159 2.294 -9.633 1.00 95.56 542 VAL A CA 1
ATOM 4230 C C . VAL A 1 542 ? 4.935 3.607 -8.874 1.00 95.56 542 VAL A C 1
ATOM 4232 O O . VAL A 1 542 ? 5.223 4.678 -9.405 1.00 95.56 542 VAL A O 1
ATOM 4235 N N . ASP A 1 543 ? 4.545 3.518 -7.605 1.00 95.88 543 ASP A N 1
ATOM 4236 C CA . ASP A 1 543 ? 4.416 4.636 -6.672 1.00 95.88 543 ASP A CA 1
ATOM 4237 C C . ASP A 1 543 ? 5.720 5.421 -6.493 1.00 95.88 543 ASP A C 1
ATOM 4239 O O . ASP A 1 543 ? 5.796 6.624 -6.748 1.00 95.88 543 ASP A O 1
ATOM 4243 N N . LYS A 1 544 ? 6.795 4.714 -6.138 1.00 95.06 544 LYS A N 1
ATOM 4244 C CA . LYS A 1 544 ? 8.089 5.326 -5.789 1.00 95.06 544 LYS A CA 1
ATOM 4245 C C . LYS A 1 544 ? 8.673 6.140 -6.933 1.00 95.06 544 LYS A C 1
ATOM 4247 O O . LYS A 1 544 ? 9.262 7.198 -6.715 1.00 95.06 544 LYS A O 1
ATOM 4252 N N . GLN A 1 545 ? 8.517 5.646 -8.156 1.00 95.25 545 GLN A N 1
ATOM 4253 C CA . GLN A 1 545 ? 8.997 6.336 -9.345 1.00 95.25 545 GLN A CA 1
ATOM 4254 C C . GLN A 1 545 ? 8.045 7.463 -9.773 1.00 95.25 545 GLN A C 1
ATOM 4256 O O . GLN A 1 545 ? 8.514 8.493 -10.254 1.00 95.25 545 GLN A O 1
ATOM 4261 N N . MET A 1 546 ? 6.738 7.350 -9.509 1.00 94.12 546 MET A N 1
ATOM 4262 C CA . MET A 1 546 ? 5.800 8.465 -9.689 1.00 94.12 546 MET A CA 1
ATOM 4263 C C . MET A 1 546 ? 6.080 9.622 -8.719 1.00 94.12 546 MET A C 1
ATOM 4265 O O . MET A 1 546 ? 6.064 10.775 -9.149 1.00 94.12 546 MET A O 1
ATOM 4269 N N . HIS A 1 547 ? 6.432 9.337 -7.462 1.00 95.00 547 HIS A N 1
ATOM 4270 C CA . HIS A 1 547 ? 6.934 10.338 -6.513 1.00 95.00 547 HIS A CA 1
ATOM 4271 C C . HIS A 1 547 ? 8.207 11.028 -7.023 1.00 95.00 547 HIS A C 1
ATOM 4273 O O . HIS A 1 547 ? 8.327 12.254 -6.959 1.00 95.00 547 HIS A O 1
ATOM 4279 N N . ALA A 1 548 ? 9.147 10.257 -7.577 1.00 94.94 548 ALA A N 1
ATOM 4280 C CA . ALA A 1 548 ? 10.384 10.783 -8.152 1.00 94.94 548 ALA A CA 1
ATOM 4281 C C . ALA A 1 548 ? 10.176 11.580 -9.457 1.00 94.94 548 ALA A C 1
ATOM 4283 O O . ALA A 1 548 ? 11.112 12.226 -9.917 1.00 94.94 548 ALA A O 1
ATOM 4284 N N . LEU A 1 549 ? 8.969 11.564 -10.039 1.00 94.12 549 LEU A N 1
ATOM 4285 C CA . LEU A 1 549 ? 8.661 12.072 -11.383 1.00 94.12 549 LEU A CA 1
ATOM 4286 C C . LEU A 1 549 ? 9.394 11.317 -12.514 1.00 94.12 549 LEU A C 1
ATOM 4288 O O . LEU A 1 549 ? 9.564 11.846 -13.614 1.00 94.12 549 LEU A O 1
ATOM 4292 N N . ASP A 1 550 ? 9.827 10.078 -12.256 1.00 94.00 550 ASP A N 1
ATOM 4293 C CA . ASP A 1 550 ? 10.463 9.183 -13.229 1.00 94.00 550 ASP A CA 1
ATOM 4294 C C . ASP A 1 550 ? 9.417 8.244 -13.844 1.00 94.00 550 ASP A C 1
ATOM 4296 O O . ASP A 1 550 ? 9.217 7.093 -13.441 1.00 94.00 550 ASP A O 1
ATOM 4300 N N . TYR A 1 551 ? 8.683 8.783 -14.813 1.00 92.06 551 TYR A N 1
ATOM 4301 C CA . TYR A 1 551 ? 7.528 8.100 -15.385 1.00 92.06 551 TYR A CA 1
ATOM 4302 C C . TYR A 1 551 ? 7.917 6.864 -16.200 1.00 92.06 551 TYR A C 1
ATOM 4304 O O . TYR A 1 551 ? 7.169 5.891 -16.209 1.00 92.06 551 TYR A O 1
ATOM 4312 N N . ASP A 1 552 ? 9.081 6.857 -16.853 1.00 91.88 552 ASP A N 1
ATOM 4313 C CA . ASP A 1 552 ? 9.529 5.713 -17.651 1.00 91.88 552 ASP A CA 1
ATOM 4314 C C . ASP A 1 552 ? 9.803 4.490 -16.770 1.00 91.88 552 ASP A C 1
ATOM 4316 O O . ASP A 1 552 ? 9.350 3.386 -17.092 1.00 91.88 552 ASP A O 1
ATOM 4320 N N . ARG A 1 553 ? 10.471 4.677 -15.620 1.00 93.56 553 ARG A N 1
ATOM 4321 C CA . ARG A 1 553 ? 10.659 3.592 -14.642 1.00 93.56 553 ARG A CA 1
ATOM 4322 C C . ARG A 1 553 ? 9.336 3.149 -14.027 1.00 93.56 553 ARG A C 1
ATOM 4324 O O . ARG A 1 553 ? 9.095 1.948 -13.938 1.00 93.56 553 ARG A O 1
ATOM 4331 N N . ALA A 1 554 ? 8.459 4.090 -13.669 1.00 94.19 554 ALA A N 1
ATOM 4332 C CA . ALA A 1 554 ? 7.137 3.767 -13.132 1.00 94.19 554 ALA A CA 1
ATOM 4333 C C . ALA A 1 554 ? 6.305 2.915 -14.110 1.00 94.19 554 ALA A C 1
ATOM 4335 O O . ALA A 1 554 ? 5.725 1.899 -13.726 1.00 94.19 554 ALA A O 1
ATOM 4336 N N . LEU A 1 555 ? 6.268 3.301 -15.392 1.00 93.31 555 LEU A N 1
ATOM 4337 C CA . LEU A 1 555 ? 5.550 2.563 -16.433 1.00 93.31 555 LEU A CA 1
ATOM 4338 C C . LEU A 1 555 ? 6.221 1.219 -16.755 1.00 93.31 555 LEU A C 1
ATOM 4340 O O . LEU A 1 555 ? 5.521 0.260 -17.076 1.00 93.31 555 LEU A O 1
ATOM 4344 N N . GLY A 1 556 ? 7.548 1.122 -16.646 1.00 93.19 556 GLY A N 1
ATOM 4345 C CA . GLY A 1 556 ? 8.275 -0.141 -16.781 1.00 93.19 556 GLY A CA 1
ATOM 4346 C C . GLY A 1 556 ? 7.919 -1.164 -15.704 1.00 93.19 556 GLY A C 1
ATOM 4347 O O . GLY A 1 556 ? 7.646 -2.317 -16.036 1.00 93.19 556 GLY A O 1
ATOM 4348 N N . ASP A 1 557 ? 7.836 -0.748 -14.441 1.00 94.88 557 ASP A N 1
ATOM 4349 C CA . ASP A 1 557 ? 7.394 -1.623 -13.345 1.00 94.88 557 ASP A CA 1
ATOM 4350 C C . ASP A 1 557 ? 5.895 -1.969 -13.450 1.00 94.88 557 ASP A C 1
ATOM 4352 O O . ASP A 1 557 ? 5.495 -3.088 -13.125 1.00 94.88 557 ASP A O 1
ATOM 4356 N N . LEU A 1 558 ? 5.061 -1.077 -14.000 1.00 94.94 558 LEU A N 1
ATOM 4357 C CA . LEU A 1 558 ? 3.664 -1.400 -14.326 1.00 94.94 558 LEU A CA 1
ATOM 4358 C C . LEU A 1 558 ? 3.556 -2.471 -15.431 1.00 94.94 558 LEU A C 1
ATOM 4360 O O . LEU A 1 558 ? 2.682 -3.338 -15.376 1.00 94.94 558 LEU A O 1
ATOM 4364 N N . LEU A 1 559 ? 4.450 -2.453 -16.424 1.00 94.00 559 LEU A N 1
ATOM 4365 C CA . LEU A 1 559 ? 4.541 -3.529 -17.416 1.00 94.00 559 LEU A CA 1
ATOM 4366 C C . LEU A 1 559 ? 5.088 -4.832 -16.813 1.00 94.00 559 LEU A C 1
ATOM 4368 O O . LEU A 1 559 ? 4.632 -5.910 -17.195 1.00 94.00 559 LEU A O 1
ATOM 4372 N N . GLU A 1 560 ? 6.012 -4.764 -15.847 1.00 95.56 560 GLU A N 1
ATOM 4373 C CA . GLU A 1 560 ? 6.441 -5.949 -15.089 1.00 95.56 560 GLU A CA 1
ATOM 4374 C C . GLU A 1 560 ? 5.285 -6.558 -14.286 1.00 95.56 560 GLU A C 1
ATOM 4376 O O . GLU A 1 560 ? 5.159 -7.785 -14.241 1.00 95.56 560 GLU A O 1
ATOM 4381 N N . LEU A 1 561 ? 4.409 -5.733 -13.700 1.00 97.06 561 LEU A N 1
ATOM 4382 C CA . LEU A 1 561 ? 3.185 -6.210 -13.057 1.00 97.06 561 LEU A CA 1
ATOM 4383 C C . LEU A 1 561 ? 2.293 -6.957 -14.057 1.00 97.06 561 LEU A C 1
ATOM 4385 O O . LEU A 1 561 ? 1.877 -8.078 -13.766 1.00 97.06 561 LEU A O 1
ATOM 4389 N N . ASP A 1 562 ? 2.041 -6.390 -15.242 1.00 95.56 562 ASP A N 1
ATOM 4390 C CA . ASP A 1 562 ? 1.229 -7.047 -16.280 1.00 95.56 562 ASP A CA 1
ATOM 4391 C C . ASP A 1 562 ? 1.821 -8.394 -16.726 1.00 95.56 562 ASP A C 1
ATOM 4393 O O . ASP A 1 562 ? 1.107 -9.397 -16.813 1.00 95.56 562 ASP A O 1
ATOM 4397 N N . ASP A 1 563 ? 3.137 -8.439 -16.961 1.00 96.31 563 ASP A N 1
ATOM 4398 C CA . ASP A 1 563 ? 3.850 -9.667 -17.328 1.00 96.31 563 ASP A CA 1
ATOM 4399 C C . ASP A 1 563 ? 3.823 -10.703 -16.193 1.00 96.31 563 ASP A C 1
ATOM 4401 O O . ASP A 1 563 ? 3.688 -11.904 -16.443 1.00 96.31 563 ASP A O 1
ATOM 4405 N N . THR A 1 564 ? 3.879 -10.248 -14.939 1.00 98.00 564 THR A N 1
ATOM 4406 C CA . THR A 1 564 ? 3.750 -11.117 -13.765 1.00 98.00 564 THR A CA 1
ATOM 4407 C C . THR A 1 564 ? 2.351 -11.718 -13.677 1.00 98.00 564 THR A C 1
ATOM 4409 O O . THR A 1 564 ? 2.226 -12.936 -13.563 1.00 98.00 564 THR A O 1
ATOM 4412 N N . VAL A 1 565 ? 1.299 -10.904 -13.813 1.00 98.38 565 VAL A N 1
ATOM 4413 C CA . VAL A 1 565 ? -0.096 -11.378 -13.822 1.00 98.38 565 VAL A CA 1
ATOM 4414 C C . VAL A 1 565 ? -0.302 -12.403 -14.941 1.00 98.38 565 VAL A C 1
ATOM 4416 O O . VAL A 1 565 ? -0.888 -13.462 -14.709 1.00 98.38 565 VAL A O 1
ATOM 4419 N N . ARG A 1 566 ? 0.243 -12.141 -16.136 1.00 96.94 566 ARG A N 1
ATOM 4420 C CA . ARG A 1 566 ? 0.197 -13.063 -17.283 1.00 96.94 566 ARG A CA 1
ATOM 4421 C C . ARG A 1 566 ? 0.851 -14.400 -16.978 1.00 96.94 566 ARG A C 1
ATOM 4423 O O . ARG A 1 566 ? 0.261 -15.450 -17.234 1.00 96.94 566 ARG A O 1
ATOM 4430 N N . ALA A 1 567 ? 2.063 -14.366 -16.434 1.00 98.31 567 ALA A N 1
ATOM 4431 C CA . ALA A 1 567 ? 2.796 -15.573 -16.089 1.00 98.31 567 ALA A CA 1
ATOM 4432 C C . ALA A 1 567 ? 2.094 -16.361 -14.974 1.00 98.31 567 ALA A C 1
ATOM 4434 O O . ALA A 1 567 ? 2.029 -17.586 -15.055 1.00 98.31 567 ALA A O 1
ATOM 4435 N N . THR A 1 568 ? 1.528 -15.680 -13.973 1.00 98.62 568 THR A N 1
ATOM 4436 C CA . THR A 1 568 ? 0.786 -16.328 -12.887 1.00 98.62 568 THR A CA 1
ATOM 4437 C C . THR A 1 568 ? -0.487 -16.991 -13.393 1.00 98.62 568 THR A C 1
ATOM 4439 O O . THR A 1 568 ? -0.711 -18.147 -13.059 1.00 98.62 568 THR A O 1
ATOM 4442 N N . ILE A 1 569 ? -1.294 -16.328 -14.230 1.00 98.50 569 ILE A N 1
ATOM 4443 C CA . ILE A 1 569 ? -2.498 -16.952 -14.812 1.00 98.50 569 ILE A CA 1
ATOM 4444 C C . ILE A 1 569 ? -2.115 -18.222 -15.573 1.00 98.50 569 ILE A C 1
ATOM 4446 O O . ILE A 1 569 ? -2.682 -19.278 -15.312 1.00 98.50 569 ILE A O 1
ATOM 4450 N N . LYS A 1 570 ? -1.085 -18.145 -16.422 1.00 98.31 570 LYS A N 1
ATOM 4451 C CA . LYS A 1 570 ? -0.573 -19.309 -17.151 1.00 98.31 570 LYS A CA 1
ATOM 4452 C C . LYS A 1 570 ? -0.121 -20.435 -16.209 1.00 98.31 570 LYS A C 1
ATOM 4454 O O . LYS A 1 570 ? -0.437 -21.594 -16.450 1.00 98.31 570 LYS A O 1
ATOM 4459 N N . GLN A 1 571 ? 0.591 -20.112 -15.129 1.00 98.44 571 GLN A N 1
ATOM 4460 C CA . GLN A 1 571 ? 1.015 -21.104 -14.138 1.00 98.44 571 GLN A CA 1
ATOM 4461 C C . GLN A 1 571 ? -0.192 -21.759 -13.444 1.00 98.44 571 GLN A C 1
ATOM 4463 O O . GLN A 1 571 ? -0.207 -22.972 -13.262 1.00 98.44 571 GLN A O 1
ATOM 4468 N N . LEU A 1 572 ? -1.226 -20.986 -13.097 1.00 98.44 572 LEU A N 1
ATOM 4469 C CA . LEU A 1 572 ? -2.456 -21.512 -12.493 1.00 98.44 572 LEU A CA 1
ATOM 4470 C C . LEU A 1 572 ? -3.238 -22.427 -13.449 1.00 98.44 572 LEU A C 1
ATOM 4472 O O . LEU A 1 572 ? -3.846 -23.393 -12.986 1.00 98.44 572 LEU A O 1
ATOM 4476 N N . GLU A 1 573 ? -3.228 -22.134 -14.754 1.00 98.00 573 GLU A N 1
ATOM 4477 C CA . GLU A 1 573 ? -3.789 -23.007 -15.797 1.00 98.00 573 GLU A CA 1
ATOM 4478 C C . GLU A 1 573 ? -3.001 -24.316 -15.906 1.00 98.00 573 GLU A C 1
ATOM 4480 O O . GLU A 1 573 ? -3.590 -25.393 -15.904 1.00 98.00 573 GLU A O 1
ATOM 4485 N N . GLU A 1 574 ? -1.667 -24.239 -15.950 1.00 98.19 574 GLU A N 1
ATOM 4486 C CA . GLU A 1 574 ? -0.786 -25.415 -16.011 1.00 98.19 574 GLU A CA 1
ATOM 4487 C C . GLU A 1 574 ? -0.905 -26.302 -14.760 1.00 98.19 574 GLU A C 1
ATOM 4489 O O . GLU A 1 574 ? -0.742 -27.520 -14.846 1.00 98.19 574 GLU A O 1
ATOM 4494 N N . MET A 1 575 ? -1.220 -25.701 -13.610 1.00 97.25 575 MET A N 1
ATOM 4495 C CA . MET A 1 575 ? -1.462 -26.385 -12.338 1.00 97.25 575 MET A CA 1
ATOM 4496 C C . MET A 1 575 ? -2.915 -26.859 -12.147 1.00 97.25 575 MET A C 1
ATOM 4498 O O . MET A 1 575 ? -3.197 -27.478 -11.124 1.00 97.25 575 MET A O 1
ATOM 4502 N N . ASP A 1 576 ? -3.828 -26.579 -13.087 1.00 97.19 576 ASP A N 1
ATOM 4503 C CA . ASP A 1 576 ? -5.262 -26.925 -13.013 1.00 97.19 576 ASP A CA 1
ATOM 4504 C C . ASP A 1 576 ? -5.977 -26.383 -11.753 1.00 97.19 576 ASP A C 1
ATOM 4506 O O . ASP A 1 576 ? -6.832 -27.033 -11.154 1.00 97.19 576 ASP A O 1
ATOM 4510 N N . ILE A 1 577 ? -5.610 -25.171 -11.313 1.00 97.38 577 ILE A N 1
ATOM 4511 C CA . ILE A 1 577 ? -6.205 -24.511 -10.132 1.00 97.38 577 ILE A CA 1
ATOM 4512 C C . ILE A 1 577 ? -6.759 -23.113 -10.418 1.00 97.38 577 ILE A C 1
ATOM 4514 O O . ILE A 1 577 ? -7.192 -22.426 -9.485 1.00 97.38 577 ILE A O 1
ATOM 4518 N N . LEU A 1 578 ? -6.761 -22.669 -11.679 1.00 97.25 578 LEU A N 1
ATOM 4519 C CA . LEU A 1 578 ? -7.309 -21.363 -12.056 1.00 97.25 578 LEU A CA 1
ATOM 4520 C C . LEU A 1 578 ? -8.794 -21.243 -11.673 1.00 97.25 578 LEU A C 1
ATOM 4522 O O . LEU A 1 578 ? -9.188 -20.254 -11.060 1.00 97.25 578 LEU A O 1
ATOM 4526 N N . ASP A 1 579 ? -9.595 -22.282 -11.924 1.00 96.88 579 ASP A N 1
ATOM 4527 C CA . ASP A 1 579 ? -11.027 -22.303 -11.589 1.00 96.88 579 ASP A CA 1
ATOM 4528 C C . ASP A 1 579 ? -11.300 -22.313 -10.072 1.00 96.88 579 ASP A C 1
ATOM 4530 O O . ASP A 1 579 ? -12.406 -21.998 -9.628 1.00 96.88 579 ASP A O 1
ATOM 4534 N N . GLU A 1 580 ? -10.293 -22.632 -9.253 1.00 97.19 580 GLU A N 1
ATOM 4535 C CA . GLU A 1 580 ? -10.371 -22.579 -7.789 1.00 97.19 580 GLU A CA 1
ATOM 4536 C C . GLU A 1 580 ? -9.820 -21.265 -7.205 1.00 97.19 580 GLU A C 1
ATOM 4538 O O . GLU A 1 580 ? -9.905 -21.044 -5.988 1.00 97.19 580 GLU A O 1
ATOM 4543 N N . THR A 1 581 ? -9.254 -20.392 -8.043 1.00 98.56 581 THR A N 1
ATOM 4544 C CA . THR A 1 581 ? -8.468 -19.226 -7.626 1.00 98.56 581 THR A CA 1
ATOM 4545 C C . THR A 1 581 ? -9.125 -17.928 -8.079 1.00 98.56 581 THR A C 1
ATOM 4547 O O . THR A 1 581 ? -9.336 -17.696 -9.263 1.00 98.56 581 THR A O 1
ATOM 4550 N N . LEU A 1 582 ? -9.433 -17.050 -7.124 1.00 98.69 582 LEU A N 1
ATOM 4551 C CA . LEU A 1 582 ? -9.834 -15.674 -7.406 1.00 98.69 582 LEU A CA 1
ATOM 4552 C C . LEU A 1 582 ? -8.569 -14.825 -7.571 1.00 98.69 582 LEU A C 1
ATOM 4554 O O . LEU A 1 582 ? -7.821 -14.633 -6.611 1.00 98.69 582 LEU A O 1
ATOM 4558 N N . VAL A 1 583 ? -8.339 -14.321 -8.780 1.00 98.75 583 VAL A N 1
ATOM 4559 C CA . VAL A 1 583 ? -7.228 -13.415 -9.086 1.00 98.75 583 VAL A CA 1
ATOM 4560 C C . VAL A 1 583 ? -7.772 -11.997 -9.195 1.00 98.75 583 VAL A C 1
ATOM 4562 O O . VAL A 1 583 ? -8.717 -11.744 -9.945 1.00 98.75 583 VAL A O 1
ATOM 4565 N N . ILE A 1 584 ? -7.183 -11.077 -8.436 1.00 98.62 584 ILE A N 1
ATOM 4566 C CA . ILE A 1 584 ? -7.568 -9.665 -8.395 1.00 98.62 584 ILE A CA 1
ATOM 4567 C C . ILE A 1 584 ? -6.326 -8.824 -8.672 1.00 98.62 584 ILE A C 1
ATOM 4569 O O . ILE A 1 584 ? -5.276 -9.094 -8.097 1.00 98.62 584 ILE A O 1
ATOM 4573 N N . VAL A 1 585 ? -6.450 -7.793 -9.503 1.00 98.19 585 VAL A N 1
ATOM 4574 C CA . VAL A 1 585 ? -5.424 -6.758 -9.690 1.00 98.19 585 VAL A CA 1
ATOM 4575 C C . VAL A 1 585 ? -6.029 -5.409 -9.345 1.00 98.19 585 VAL A C 1
ATOM 4577 O O . VAL A 1 585 ? -7.107 -5.071 -9.831 1.00 98.19 585 VAL A O 1
ATOM 4580 N N . SER A 1 586 ? -5.358 -4.642 -8.495 1.00 96.38 586 SER A N 1
ATOM 4581 C CA . SER A 1 586 ? -5.801 -3.309 -8.095 1.00 96.38 586 SER A CA 1
ATOM 4582 C C . SER A 1 586 ? -4.621 -2.413 -7.726 1.00 96.38 586 SER A C 1
ATOM 4584 O O . SER A 1 586 ? -3.476 -2.844 -7.767 1.00 96.38 586 SER A O 1
ATOM 4586 N N . ALA A 1 587 ? -4.907 -1.174 -7.347 1.00 95.44 587 ALA A N 1
ATOM 4587 C CA . ALA A 1 587 ? -4.018 -0.327 -6.564 1.00 95.44 587 ALA A CA 1
ATOM 4588 C C . ALA A 1 587 ? -4.584 -0.093 -5.156 1.00 95.44 587 ALA A C 1
ATOM 4590 O O . ALA A 1 587 ? -5.755 -0.393 -4.885 1.00 95.44 587 ALA A O 1
ATOM 4591 N N . ASP A 1 588 ? -3.752 0.457 -4.286 1.00 94.75 588 ASP A N 1
ATOM 4592 C CA . ASP A 1 588 ? -4.083 0.959 -2.958 1.00 94.75 588 ASP A CA 1
ATOM 4593 C C . ASP A 1 588 ? -4.481 2.452 -3.008 1.00 94.75 588 ASP A C 1
ATOM 4595 O O . ASP A 1 588 ? -5.459 2.869 -2.382 1.00 94.75 588 ASP A O 1
ATOM 4599 N N . HIS A 1 589 ? -3.795 3.237 -3.838 1.00 94.19 589 HIS A N 1
ATOM 4600 C CA . HIS A 1 589 ? -4.119 4.613 -4.209 1.00 94.19 589 HIS A CA 1
ATOM 4601 C C . HIS A 1 589 ? -3.617 4.926 -5.623 1.00 94.19 589 HIS A C 1
ATOM 4603 O O . HIS A 1 589 ? -3.131 4.053 -6.337 1.00 94.19 589 HIS A O 1
ATOM 4609 N N . GLY A 1 590 ? -3.830 6.160 -6.075 1.00 90.62 590 GLY A N 1
ATOM 4610 C CA . GLY A 1 590 ? -3.495 6.568 -7.428 1.00 90.62 590 GLY A CA 1
ATOM 4611 C C . GLY A 1 590 ? -2.644 7.826 -7.475 1.00 90.62 590 GLY A C 1
ATOM 4612 O O . GLY A 1 590 ? -2.942 8.799 -6.790 1.00 90.62 590 GLY A O 1
ATOM 4613 N N . HIS A 1 591 ? -1.676 7.885 -8.383 1.00 89.69 591 HIS A N 1
ATOM 4614 C CA . HIS A 1 591 ? -0.977 9.119 -8.743 1.00 89.69 591 HIS A CA 1
ATOM 4615 C C . HIS A 1 591 ? -1.711 9.944 -9.809 1.00 89.69 591 HIS A C 1
ATOM 4617 O O . HIS A 1 591 ? -2.282 9.413 -10.758 1.00 89.69 591 HIS A O 1
ATOM 4623 N N . GLY A 1 592 ? -1.660 11.274 -9.696 1.00 86.62 592 GLY A N 1
ATOM 4624 C CA . GLY A 1 592 ? -2.361 12.201 -10.594 1.00 86.62 592 GLY A CA 1
ATOM 4625 C C . GLY A 1 592 ? -1.747 12.344 -11.995 1.00 86.62 592 GLY A C 1
ATOM 4626 O O . GLY A 1 592 ? -1.684 13.469 -12.487 1.00 86.62 592 GLY A O 1
ATOM 4627 N N . PHE A 1 593 ? -1.275 11.248 -12.593 1.00 89.06 593 PHE A N 1
ATOM 4628 C CA . PHE A 1 593 ? -0.546 11.185 -13.862 1.00 89.06 593 PHE A CA 1
ATOM 4629 C C . PHE A 1 593 ? -1.475 11.249 -15.082 1.00 89.06 593 PHE A C 1
ATOM 4631 O O . PHE A 1 593 ? -2.513 10.578 -15.120 1.00 89.06 593 PHE A O 1
ATOM 4638 N N . ASP A 1 594 ? -1.074 12.022 -16.089 1.00 87.06 594 ASP A N 1
ATOM 4639 C CA . ASP A 1 594 ? -1.780 12.174 -17.364 1.00 87.06 594 ASP A CA 1
ATOM 4640 C C . ASP A 1 594 ? -0.786 12.334 -18.534 1.00 87.06 594 ASP A C 1
ATOM 4642 O O . ASP A 1 594 ? 0.384 12.670 -18.332 1.00 87.06 594 ASP A O 1
ATOM 4646 N N . VAL A 1 595 ? -1.255 12.094 -19.761 1.00 87.31 595 VAL A N 1
ATOM 4647 C CA . VAL A 1 595 ? -0.516 12.249 -21.020 1.00 87.31 595 VAL A CA 1
ATOM 4648 C C . VAL A 1 595 ? -1.265 13.223 -21.925 1.00 87.31 595 VAL A C 1
ATOM 4650 O O . VAL A 1 595 ? -2.360 12.935 -22.400 1.00 87.31 595 VAL A O 1
ATOM 4653 N N . TRP A 1 596 ? -0.647 14.363 -22.237 1.00 87.56 596 TRP A N 1
ATOM 4654 C CA . TRP A 1 596 ? -1.268 15.422 -23.047 1.00 87.56 596 TRP A CA 1
ATOM 4655 C C . TRP A 1 596 ? -0.761 15.489 -24.494 1.00 87.56 596 TRP A C 1
ATOM 4657 O O . TRP A 1 596 ? -1.277 16.275 -25.294 1.00 87.56 596 TRP A O 1
ATOM 4667 N N . GLY A 1 597 ? 0.242 14.687 -24.859 1.00 91.12 597 GLY A N 1
ATOM 4668 C CA . GLY A 1 597 ? 0.770 14.646 -26.220 1.00 91.12 597 GLY A CA 1
ATOM 4669 C C . GLY A 1 597 ? 2.085 13.883 -26.337 1.00 91.12 597 GLY A C 1
ATOM 4670 O O . GLY A 1 597 ? 2.364 12.976 -25.554 1.00 91.12 597 GLY A O 1
ATOM 4671 N N . SER A 1 598 ? 2.904 14.275 -27.313 1.00 93.38 598 SER A N 1
ATOM 4672 C CA . SER A 1 598 ? 4.277 13.779 -27.471 1.00 93.38 598 SER A CA 1
ATOM 4673 C C . SER A 1 598 ? 5.290 14.918 -27.401 1.00 93.38 598 SER A C 1
ATOM 4675 O O . SER A 1 598 ? 4.996 16.008 -27.887 1.00 93.38 598 SER A O 1
ATOM 4677 N N . ALA A 1 599 ? 6.499 14.667 -26.917 1.00 94.75 599 ALA A N 1
ATOM 4678 C CA . ALA A 1 599 ? 7.607 15.615 -26.948 1.00 94.75 599 ALA A CA 1
ATOM 4679 C C . ALA A 1 599 ? 8.648 15.212 -28.002 1.00 94.75 599 ALA A C 1
ATOM 4681 O O . ALA A 1 599 ? 9.147 14.090 -27.972 1.00 94.75 599 ALA A O 1
ATOM 4682 N N . ASP A 1 600 ? 8.993 16.126 -28.918 1.00 94.94 600 ASP A N 1
ATOM 4683 C CA . ASP A 1 600 ? 10.166 15.977 -29.794 1.00 94.94 600 ASP A CA 1
ATOM 4684 C C . ASP A 1 600 ? 11.437 16.325 -28.996 1.00 94.94 600 ASP A C 1
ATOM 4686 O O . ASP A 1 600 ? 11.830 17.491 -28.886 1.00 94.94 600 ASP A O 1
ATOM 4690 N N . THR A 1 601 ? 12.065 15.306 -28.408 1.00 93.44 601 THR A N 1
ATOM 4691 C CA . THR A 1 601 ? 13.188 15.458 -27.464 1.00 93.44 601 THR A CA 1
ATOM 4692 C C . THR A 1 601 ? 14.453 16.020 -28.120 1.00 93.44 601 THR A C 1
ATOM 4694 O O . THR A 1 601 ? 15.255 16.689 -27.462 1.00 93.44 601 THR A O 1
ATOM 4697 N N . GLU A 1 602 ? 14.628 15.812 -29.430 1.00 93.00 602 GLU A N 1
ATOM 4698 C CA . GLU A 1 602 ? 15.726 16.395 -30.210 1.00 93.00 602 GLU A CA 1
ATOM 4699 C C . GLU A 1 602 ? 15.493 17.884 -30.477 1.00 93.00 602 GLU A C 1
ATOM 4701 O O . GLU A 1 602 ? 16.428 18.681 -30.366 1.00 93.00 602 GLU A O 1
ATOM 4706 N N . TYR A 1 603 ? 14.259 18.271 -30.824 1.00 94.62 603 TYR A N 1
ATOM 4707 C CA . TYR A 1 603 ? 13.911 19.678 -31.030 1.00 94.62 603 TYR A CA 1
ATOM 4708 C C . TYR A 1 603 ? 14.003 20.469 -29.723 1.00 94.62 603 TYR A C 1
ATOM 4710 O O . TYR A 1 603 ? 14.570 21.564 -29.730 1.00 94.62 603 TYR A O 1
ATOM 4718 N N . LEU A 1 604 ? 13.502 19.905 -28.615 1.00 95.75 604 LEU A N 1
ATOM 4719 C CA . LEU A 1 604 ? 13.553 20.504 -27.277 1.00 95.75 604 LEU A CA 1
ATOM 4720 C C . LEU A 1 604 ? 14.992 20.852 -26.881 1.00 95.75 604 LEU A C 1
ATOM 4722 O O . LEU A 1 604 ? 15.270 21.999 -26.535 1.00 95.75 604 LEU A O 1
ATOM 4726 N N . ALA A 1 605 ? 15.914 19.894 -27.013 1.00 93.44 605 ALA A N 1
ATOM 4727 C CA . ALA A 1 605 ? 17.315 20.059 -26.618 1.00 93.44 605 ALA A CA 1
ATOM 4728 C C . ALA A 1 605 ? 18.069 21.148 -27.411 1.00 93.44 605 ALA A C 1
ATOM 4730 O O . ALA A 1 605 ? 19.101 21.640 -26.963 1.00 93.44 605 ALA A O 1
ATOM 4731 N N . GLN A 1 606 ? 17.577 21.540 -28.591 1.00 95.19 606 GLN A N 1
ATOM 4732 C CA . GLN A 1 606 ? 18.185 22.600 -29.405 1.00 95.19 606 GLN A CA 1
ATOM 4733 C C . GLN A 1 606 ? 17.696 24.008 -29.032 1.00 95.19 606 GLN A C 1
ATOM 4735 O O . GLN A 1 606 ? 18.313 24.998 -29.443 1.00 95.19 606 GLN A O 1
ATOM 4740 N N . GLN A 1 607 ? 16.598 24.124 -28.279 1.00 95.81 607 GLN A N 1
ATOM 4741 C CA . GLN A 1 607 ? 16.036 25.416 -27.892 1.00 95.81 607 GLN A CA 1
ATOM 4742 C C . GLN A 1 607 ? 16.768 26.006 -26.682 1.00 95.81 607 GLN A C 1
ATOM 4744 O O . GLN A 1 607 ? 17.239 25.294 -25.798 1.00 95.81 607 GLN A O 1
ATOM 4749 N N . LYS A 1 608 ? 16.855 27.340 -26.634 1.00 91.69 608 LYS A N 1
ATOM 4750 C CA . LYS A 1 608 ? 17.650 28.060 -25.622 1.00 91.69 608 LYS A CA 1
ATOM 4751 C C . LYS A 1 608 ? 16.836 28.616 -24.459 1.00 91.69 608 LYS A C 1
ATOM 4753 O O . LYS A 1 608 ? 17.396 28.801 -23.385 1.00 91.69 608 LYS A O 1
ATOM 4758 N N . ASP A 1 609 ? 15.556 28.902 -24.666 1.00 93.69 609 ASP A N 1
ATOM 4759 C CA . ASP A 1 609 ? 14.661 29.427 -23.637 1.00 93.69 609 ASP A CA 1
ATOM 4760 C C . ASP A 1 609 ? 13.485 28.481 -23.376 1.00 93.69 609 ASP A C 1
ATOM 4762 O O . ASP A 1 609 ? 13.050 27.732 -24.253 1.00 93.69 609 ASP A O 1
ATOM 4766 N N . ASP A 1 610 ? 12.959 28.540 -22.155 1.00 92.25 610 ASP A N 1
ATOM 4767 C CA . ASP A 1 610 ? 11.918 27.635 -21.664 1.00 92.25 610 ASP A CA 1
ATOM 4768 C C . ASP A 1 610 ? 10.622 27.704 -22.481 1.00 92.25 610 ASP A C 1
ATOM 4770 O O . ASP A 1 610 ? 9.911 26.707 -22.614 1.00 92.25 610 ASP A O 1
ATOM 4774 N N . ARG A 1 611 ? 10.303 28.861 -23.074 1.00 93.25 611 ARG A N 1
ATOM 4775 C CA . ARG A 1 611 ? 9.081 29.013 -23.867 1.00 93.25 611 ARG A CA 1
ATOM 4776 C C . ARG A 1 611 ? 9.219 28.322 -25.219 1.00 93.25 611 ARG A C 1
ATOM 4778 O O . ARG A 1 611 ? 8.301 27.608 -25.605 1.00 93.25 611 ARG A O 1
ATOM 4785 N N . ALA A 1 612 ? 10.359 28.480 -25.887 1.00 94.56 612 ALA A N 1
ATOM 4786 C CA . ALA A 1 612 ? 10.661 27.766 -27.124 1.00 94.56 612 ALA A CA 1
ATOM 4787 C C . ALA A 1 612 ? 10.774 26.247 -26.904 1.00 94.56 612 ALA A C 1
ATOM 4789 O O . ALA A 1 612 ? 10.292 25.475 -27.730 1.00 94.56 612 ALA A O 1
ATOM 4790 N N . LYS A 1 613 ? 11.344 25.797 -25.774 1.00 95.31 613 LYS A N 1
ATOM 4791 C CA . LYS A 1 613 ? 11.391 24.364 -25.413 1.00 95.31 613 LYS A CA 1
ATOM 4792 C C . LYS A 1 613 ? 9.997 23.738 -25.353 1.00 95.31 613 LYS A C 1
ATOM 4794 O O . LYS A 1 613 ? 9.801 22.635 -25.854 1.00 95.31 613 LYS A O 1
ATOM 4799 N N . ARG A 1 614 ? 9.008 24.459 -24.816 1.00 93.75 614 ARG A N 1
ATOM 4800 C CA . ARG A 1 614 ? 7.612 23.989 -24.750 1.00 93.75 614 ARG A CA 1
ATOM 4801 C C . ARG A 1 614 ? 6.952 23.808 -26.118 1.00 93.75 614 ARG A C 1
ATOM 4803 O O . ARG A 1 614 ? 6.039 22.993 -26.222 1.00 93.75 614 ARG A O 1
ATOM 4810 N N . ASP A 1 615 ? 7.424 24.487 -27.164 1.00 94.69 615 ASP A N 1
ATOM 4811 C CA . ASP A 1 615 ? 6.928 24.282 -28.534 1.00 94.69 615 ASP A CA 1
ATOM 4812 C C . ASP A 1 615 ? 7.322 22.902 -29.106 1.00 94.69 615 ASP A C 1
ATOM 4814 O O . ASP A 1 615 ? 6.789 22.492 -30.139 1.00 94.69 615 ASP A O 1
ATOM 4818 N N . ALA A 1 616 ? 8.205 22.154 -28.426 1.00 95.62 616 ALA A N 1
ATOM 4819 C CA . ALA A 1 616 ? 8.504 20.754 -28.734 1.00 95.62 616 ALA A CA 1
ATOM 4820 C C . ALA A 1 616 ? 7.341 19.794 -28.417 1.00 95.62 616 ALA A C 1
ATOM 4822 O O . ALA A 1 616 ? 7.350 18.649 -28.874 1.00 95.62 616 ALA A O 1
ATOM 4823 N N . ILE A 1 617 ? 6.357 20.237 -27.624 1.00 95.75 617 ILE A N 1
ATOM 4824 C CA . ILE A 1 617 ? 5.205 19.426 -27.228 1.00 95.75 617 ILE A CA 1
ATOM 4825 C C . ILE A 1 617 ? 4.165 19.445 -28.353 1.00 95.75 617 ILE A C 1
ATOM 4827 O O . ILE A 1 617 ? 3.461 20.430 -28.595 1.00 95.75 617 ILE A O 1
ATOM 4831 N N . GLY A 1 618 ? 4.051 18.316 -29.041 1.00 94.44 618 GLY A N 1
ATOM 4832 C CA . GLY A 1 618 ? 3.042 18.048 -30.051 1.00 94.44 618 GLY A CA 1
ATOM 4833 C C . GLY A 1 618 ? 1.703 17.666 -29.424 1.00 94.44 618 GLY A C 1
ATOM 4834 O O . GLY A 1 618 ? 1.585 16.625 -28.782 1.00 94.44 618 GLY A O 1
ATOM 4835 N N . VAL A 1 619 ? 0.678 18.486 -29.663 1.00 92.88 619 VAL A N 1
ATOM 4836 C CA . VAL A 1 619 ? -0.716 18.239 -29.254 1.00 92.88 619 VAL A CA 1
ATOM 4837 C C . VAL A 1 619 ? -1.596 17.864 -30.450 1.00 92.88 619 VAL A C 1
ATOM 4839 O O . VAL A 1 619 ? -1.348 18.306 -31.577 1.00 92.88 619 VAL A O 1
ATOM 4842 N N . TYR A 1 620 ? -2.666 17.102 -30.205 1.00 89.81 620 TYR A N 1
ATOM 4843 C CA . TYR A 1 620 ? -3.600 16.627 -31.239 1.00 89.81 620 TYR A CA 1
ATOM 4844 C C . TYR A 1 620 ? -2.864 15.939 -32.405 1.00 89.81 620 TYR A C 1
A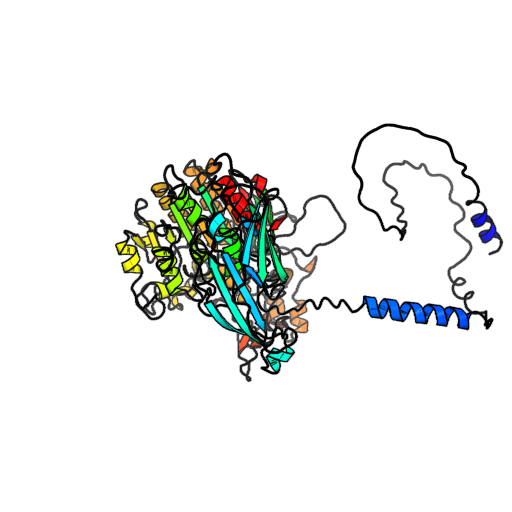TOM 4846 O O . TYR A 1 620 ? -2.038 15.073 -32.170 1.00 89.81 620 TYR A O 1
ATOM 4854 N N . GLU A 1 621 ? -3.105 16.324 -33.664 1.00 89.50 621 GLU A N 1
ATOM 4855 C CA . GLU A 1 621 ? -2.417 15.750 -34.836 1.00 89.50 621 GLU A CA 1
ATOM 4856 C C . GLU A 1 621 ? -0.883 15.829 -34.731 1.00 89.50 621 GLU A C 1
ATOM 4858 O O . GLU A 1 621 ? -0.176 14.942 -35.212 1.00 89.50 621 GLU A O 1
ATOM 4863 N N . LYS A 1 622 ? -0.354 16.858 -34.055 1.00 90.94 622 LYS A N 1
ATOM 4864 C CA . LYS A 1 622 ? 1.091 17.039 -33.885 1.00 90.94 622 LYS A CA 1
ATOM 4865 C C . LYS A 1 622 ? 1.712 16.074 -32.876 1.00 90.94 622 LYS A C 1
ATOM 4867 O O . LYS A 1 622 ? 2.935 16.014 -32.831 1.00 90.94 622 LYS A O 1
ATOM 4872 N N . SER A 1 623 ? 0.918 15.330 -32.097 1.00 88.62 623 SER A N 1
ATOM 4873 C CA . SER A 1 623 ? 1.451 14.284 -31.212 1.00 88.62 623 SER A CA 1
ATOM 4874 C C . SER A 1 623 ? 1.982 13.070 -31.985 1.00 88.62 623 SER A C 1
ATOM 4876 O O . SER A 1 623 ? 2.654 12.211 -31.424 1.00 88.62 623 SER A O 1
ATOM 4878 N N . GLY A 1 624 ? 1.643 12.952 -33.273 1.00 87.50 624 GLY A N 1
ATOM 4879 C CA . GLY A 1 624 ? 2.105 11.857 -34.117 1.00 87.50 624 GLY A CA 1
ATOM 4880 C C . GLY A 1 624 ? 1.671 10.469 -33.626 1.00 87.50 624 GLY A C 1
ATOM 4881 O O . GLY A 1 624 ? 0.651 10.301 -32.957 1.00 87.50 624 GLY A O 1
ATOM 4882 N N . LEU A 1 625 ? 2.444 9.455 -34.020 1.00 86.44 625 LEU A N 1
ATOM 4883 C CA . LEU A 1 625 ? 2.241 8.055 -33.643 1.00 86.44 625 LEU A CA 1
ATOM 4884 C C . LEU A 1 625 ? 3.316 7.612 -32.647 1.00 86.44 625 LEU A C 1
ATOM 4886 O O . LEU A 1 625 ? 4.462 8.044 -32.753 1.00 86.44 625 LEU A O 1
ATOM 4890 N N . SER A 1 626 ? 2.959 6.693 -31.743 1.00 86.12 626 SER A N 1
ATOM 4891 C CA . SER A 1 626 ? 3.913 6.075 -30.811 1.00 86.12 626 SER A CA 1
ATOM 4892 C C . SER A 1 626 ? 5.072 5.416 -31.560 1.00 86.12 626 SER A C 1
ATOM 4894 O O . SER A 1 626 ? 4.868 4.621 -32.483 1.00 86.12 626 SER A O 1
ATOM 4896 N N . GLN A 1 627 ? 6.295 5.741 -31.142 1.00 87.06 627 GLN A N 1
ATOM 4897 C CA . GLN A 1 627 ? 7.530 5.201 -31.713 1.00 87.06 627 GLN A CA 1
ATOM 4898 C C . GLN A 1 627 ? 8.180 4.121 -30.841 1.00 87.06 627 GLN A C 1
ATOM 4900 O O . GLN A 1 627 ? 9.081 3.442 -31.322 1.00 87.06 627 GLN A O 1
ATOM 4905 N N . TYR A 1 628 ? 7.678 3.888 -29.626 1.00 87.94 628 TYR A N 1
ATOM 4906 C CA . TYR A 1 628 ? 8.242 2.951 -28.643 1.00 87.94 628 TYR A CA 1
ATOM 4907 C C . TYR A 1 628 ? 8.332 1.494 -29.133 1.00 87.94 628 TYR A C 1
ATOM 4909 O O . TYR A 1 628 ? 9.205 0.732 -28.728 1.00 87.94 628 TYR A O 1
ATOM 4917 N N . THR A 1 629 ? 7.452 1.093 -30.055 1.00 84.62 629 THR A N 1
ATOM 4918 C CA . THR A 1 629 ? 7.440 -0.257 -30.660 1.00 84.62 629 THR A CA 1
ATOM 4919 C C . THR A 1 629 ? 8.038 -0.301 -32.070 1.00 84.62 629 THR A C 1
ATOM 4921 O O . THR A 1 629 ? 8.042 -1.348 -32.723 1.00 84.62 629 THR A O 1
ATOM 4924 N N . SER A 1 630 ? 8.531 0.833 -32.577 1.00 76.94 630 SER A N 1
ATOM 4925 C CA . SER A 1 630 ? 9.128 0.929 -33.908 1.00 76.94 630 SER A CA 1
ATOM 4926 C C . SER A 1 630 ? 10.627 0.664 -33.834 1.00 76.94 630 SER A C 1
ATOM 4928 O O . SER A 1 630 ? 11.368 1.417 -33.215 1.00 76.94 630 SER A O 1
ATOM 4930 N N . GLN A 1 631 ? 11.094 -0.384 -34.513 1.00 68.31 631 GLN A N 1
ATOM 4931 C CA . GLN A 1 631 ? 12.525 -0.660 -34.612 1.00 68.31 631 GLN A CA 1
ATOM 4932 C C . GLN A 1 631 ? 13.200 0.392 -35.500 1.00 68.31 631 GLN A C 1
ATOM 4934 O O . GLN A 1 631 ? 12.846 0.541 -36.671 1.00 68.31 631 GLN A O 1
ATOM 4939 N N . GLN A 1 632 ? 14.172 1.116 -34.949 1.00 63.06 632 GLN A N 1
ATOM 4940 C CA . GLN A 1 632 ? 14.933 2.133 -35.671 1.00 63.06 632 GLN A CA 1
ATOM 4941 C C . GLN A 1 632 ? 16.294 1.555 -36.109 1.00 63.06 632 GLN A C 1
ATOM 4943 O O . GLN A 1 632 ? 17.024 1.056 -35.256 1.00 63.06 632 GLN A O 1
ATOM 4948 N N . PRO A 1 633 ? 16.688 1.640 -37.400 1.00 56.09 633 PRO A N 1
ATOM 4949 C CA . PRO A 1 633 ? 17.914 1.007 -37.914 1.00 56.09 633 PRO A CA 1
ATOM 4950 C C . PRO A 1 633 ? 19.226 1.469 -37.259 1.00 56.09 633 PRO A C 1
ATOM 4952 O O . PRO A 1 633 ? 20.216 0.750 -37.323 1.00 56.09 633 PRO A O 1
ATOM 4955 N N . ASN A 1 634 ? 19.233 2.661 -36.648 1.00 61.94 634 ASN A N 1
ATOM 4956 C CA . ASN A 1 634 ? 20.423 3.315 -36.089 1.00 61.94 634 ASN A CA 1
ATOM 4957 C C . ASN A 1 634 ? 20.281 3.676 -34.596 1.00 61.94 634 ASN A C 1
ATOM 4959 O O . ASN A 1 634 ? 21.071 4.474 -34.093 1.00 61.94 634 ASN A O 1
ATOM 4963 N N . LYS A 1 635 ? 19.276 3.139 -33.890 1.00 63.06 635 LYS A N 1
ATOM 4964 C CA . LYS A 1 635 ? 19.151 3.290 -32.431 1.00 63.06 635 LYS A CA 1
ATOM 4965 C C . LYS A 1 635 ? 19.321 1.945 -31.739 1.00 63.06 635 LYS A C 1
ATOM 4967 O O . LYS A 1 635 ? 19.102 0.894 -32.341 1.00 63.06 635 LYS A O 1
ATOM 4972 N N . ILE A 1 636 ? 19.729 1.995 -30.473 1.00 59.50 636 ILE A N 1
ATOM 4973 C CA . ILE A 1 636 ? 19.812 0.810 -29.621 1.00 59.50 636 ILE A CA 1
ATOM 4974 C C . ILE A 1 636 ? 18.386 0.293 -29.426 1.00 59.50 636 ILE A C 1
ATOM 4976 O O . ILE A 1 636 ? 17.538 0.989 -28.883 1.00 59.50 636 ILE A O 1
ATOM 4980 N N . ASN A 1 637 ? 18.124 -0.917 -29.912 1.00 69.56 637 ASN A N 1
ATOM 4981 C CA . ASN A 1 637 ? 16.886 -1.633 -29.640 1.00 69.56 637 ASN A CA 1
ATOM 4982 C C . ASN A 1 637 ? 17.097 -2.475 -28.383 1.00 69.56 637 ASN A C 1
ATOM 4984 O O . ASN A 1 637 ? 18.052 -3.249 -28.310 1.00 69.56 637 ASN A O 1
ATOM 4988 N N . TYR A 1 638 ? 16.199 -2.333 -27.418 1.00 67.06 638 TYR A N 1
ATOM 4989 C CA . TYR A 1 638 ? 16.306 -2.982 -26.117 1.00 67.06 638 TYR A CA 1
ATOM 4990 C C . TYR A 1 638 ? 15.800 -4.431 -26.107 1.00 67.06 638 TYR A C 1
ATOM 4992 O O . TYR A 1 638 ? 15.914 -5.103 -25.089 1.00 67.06 638 TYR A O 1
ATOM 5000 N N . GLY A 1 639 ? 15.278 -4.945 -27.230 1.00 66.94 639 GLY A N 1
ATOM 5001 C CA . GLY A 1 639 ? 15.038 -6.382 -27.430 1.00 66.94 639 GLY A CA 1
ATOM 5002 C C . GLY A 1 639 ? 14.070 -7.026 -26.428 1.00 66.94 639 GLY A C 1
ATOM 5003 O O . GLY A 1 639 ? 14.157 -8.223 -26.176 1.00 66.94 639 GLY A O 1
ATOM 5004 N N . THR A 1 640 ? 13.155 -6.242 -25.862 1.00 70.19 640 THR A N 1
ATOM 5005 C CA . THR A 1 640 ? 12.364 -6.569 -24.661 1.00 70.19 640 THR A CA 1
ATOM 5006 C C . THR A 1 640 ? 11.125 -7.445 -24.918 1.00 70.19 640 THR A C 1
ATOM 5008 O O . THR A 1 640 ? 10.469 -7.890 -23.979 1.00 70.19 640 THR A O 1
ATOM 5011 N N . GLY A 1 641 ? 10.805 -7.737 -26.183 1.00 70.00 641 GLY A N 1
ATOM 5012 C CA . GLY A 1 641 ? 9.669 -8.577 -26.575 1.00 70.00 641 GLY A CA 1
ATOM 5013 C C . GLY A 1 641 ? 8.440 -7.782 -27.025 1.00 70.00 641 GLY A C 1
ATOM 5014 O O . GLY A 1 641 ? 8.545 -6.639 -27.450 1.00 70.00 641 GLY A O 1
ATOM 5015 N N . VAL A 1 642 ? 7.270 -8.429 -27.014 1.00 69.75 642 VAL A N 1
ATOM 5016 C CA . VAL A 1 642 ? 6.010 -7.875 -27.564 1.00 69.75 642 VAL A CA 1
ATOM 5017 C C . VAL A 1 642 ? 5.139 -7.138 -26.541 1.00 69.75 642 VAL A C 1
ATOM 5019 O O . VAL A 1 642 ? 4.149 -6.530 -26.939 1.00 69.75 642 VAL A O 1
ATOM 5022 N N . ASN A 1 643 ? 5.496 -7.218 -25.255 1.00 83.19 643 ASN A N 1
ATOM 5023 C CA . ASN A 1 643 ? 4.768 -6.609 -24.131 1.00 83.19 643 ASN A CA 1
ATOM 5024 C C . ASN A 1 643 ? 5.543 -5.444 -23.490 1.00 83.19 643 ASN A C 1
ATOM 5026 O O . ASN A 1 643 ? 5.073 -4.823 -22.546 1.00 83.19 643 ASN A O 1
ATOM 5030 N N . PHE A 1 644 ? 6.737 -5.159 -24.002 1.00 89.38 644 PHE A N 1
ATOM 5031 C CA . PHE A 1 644 ? 7.633 -4.101 -23.555 1.00 89.38 644 PHE A CA 1
ATOM 5032 C C . PHE A 1 644 ? 8.087 -3.300 -24.785 1.00 89.38 644 PHE A C 1
ATOM 5034 O O . PHE A 1 644 ? 8.033 -3.812 -25.910 1.00 89.38 644 PHE A O 1
ATOM 5041 N N . PRO A 1 645 ? 8.512 -2.037 -24.624 1.00 88.50 645 PRO A N 1
ATOM 5042 C CA . PRO A 1 645 ? 8.891 -1.204 -25.754 1.00 88.50 645 PRO A CA 1
ATOM 5043 C C . PRO A 1 645 ? 10.223 -1.687 -26.333 1.00 88.50 645 PRO A C 1
ATOM 5045 O O . PRO A 1 645 ? 11.153 -2.055 -25.611 1.00 88.50 645 PRO A O 1
ATOM 5048 N N . SER A 1 646 ? 10.337 -1.655 -27.658 1.00 85.44 646 SER A N 1
ATOM 5049 C CA . SER A 1 646 ? 11.595 -1.956 -28.351 1.00 85.44 646 SER A CA 1
ATOM 5050 C C . SER A 1 646 ? 12.600 -0.802 -28.248 1.00 85.44 646 SER A C 1
ATOM 5052 O O . SER A 1 646 ? 13.805 -1.034 -28.287 1.00 85.44 646 SER A O 1
ATOM 5054 N N . ASP A 1 647 ? 12.114 0.432 -28.116 1.00 86.81 647 ASP A N 1
ATOM 5055 C CA . ASP A 1 647 ? 12.907 1.652 -27.945 1.00 86.81 647 ASP A CA 1
ATOM 5056 C C . ASP A 1 647 ? 12.360 2.436 -26.742 1.00 86.81 647 ASP A C 1
ATOM 5058 O O . ASP A 1 647 ? 11.210 2.876 -26.772 1.00 86.81 647 ASP A O 1
ATOM 5062 N N . TRP A 1 648 ? 13.165 2.583 -25.686 1.00 88.06 648 TRP A N 1
ATOM 5063 C CA . TRP A 1 648 ? 12.836 3.401 -24.510 1.00 88.06 648 TRP A CA 1
ATOM 5064 C C . TRP A 1 648 ? 13.172 4.883 -24.720 1.00 88.06 648 TRP A C 1
ATOM 5066 O O . TRP A 1 648 ? 12.687 5.725 -23.976 1.00 88.06 648 TRP A O 1
ATOM 5076 N N . GLU A 1 649 ? 13.952 5.225 -25.750 1.00 88.88 649 GLU A N 1
ATOM 5077 C CA . GLU A 1 649 ? 14.391 6.594 -26.044 1.00 88.88 649 GLU A CA 1
ATOM 5078 C C . GLU A 1 649 ? 13.962 7.038 -27.463 1.00 88.88 649 GLU A C 1
ATOM 5080 O O . GLU A 1 649 ? 14.797 7.472 -28.284 1.00 88.88 649 GLU A O 1
ATOM 5085 N N . PRO A 1 650 ? 12.658 6.955 -27.805 1.00 89.31 650 PRO A N 1
ATOM 5086 C CA . PRO A 1 650 ? 12.182 7.454 -29.083 1.00 89.31 650 PRO A CA 1
ATOM 5087 C C . PRO A 1 650 ? 12.384 8.970 -29.180 1.00 89.31 650 PRO A C 1
ATOM 5089 O O . PRO A 1 650 ? 12.447 9.689 -28.186 1.00 89.31 650 PRO A O 1
ATOM 5092 N N . ARG A 1 651 ? 12.462 9.490 -30.413 1.00 89.88 651 ARG A N 1
ATOM 5093 C CA . ARG A 1 651 ? 12.546 10.946 -30.618 1.00 89.88 651 ARG A CA 1
ATOM 5094 C C . ARG A 1 651 ? 11.262 11.638 -30.158 1.00 89.88 651 ARG A C 1
ATOM 5096 O O . ARG A 1 651 ? 11.328 12.700 -29.553 1.00 89.88 651 ARG A O 1
ATOM 5103 N N . TYR A 1 652 ? 10.118 11.038 -30.478 1.00 91.31 652 TYR A N 1
ATOM 5104 C CA . TYR A 1 652 ? 8.806 11.495 -30.033 1.00 91.31 652 TYR A CA 1
ATOM 5105 C C . TYR A 1 652 ? 8.395 10.669 -28.814 1.00 91.31 652 TYR A C 1
ATOM 5107 O O . TYR A 1 652 ? 7.825 9.584 -28.960 1.00 91.31 652 TYR A O 1
ATOM 5115 N N . ALA A 1 653 ? 8.755 11.164 -27.632 1.00 92.44 653 ALA A N 1
ATOM 5116 C CA . ALA A 1 653 ? 8.454 10.546 -26.343 1.00 92.44 653 ALA A CA 1
ATOM 5117 C C . ALA A 1 653 ? 7.075 10.981 -25.827 1.00 92.44 653 ALA A C 1
ATOM 5119 O O . ALA A 1 653 ? 6.498 11.951 -26.321 1.00 92.44 653 ALA A O 1
ATOM 5120 N N . ILE A 1 654 ? 6.528 10.271 -24.844 1.00 91.88 654 ILE A N 1
ATOM 5121 C CA . ILE A 1 654 ? 5.299 10.662 -24.145 1.00 91.88 654 ILE A CA 1
ATOM 5122 C C . ILE A 1 654 ? 5.531 12.007 -23.446 1.00 91.88 654 ILE A C 1
ATOM 5124 O O . ILE A 1 654 ? 6.430 12.138 -22.623 1.00 91.88 654 ILE A O 1
ATOM 5128 N N . ALA A 1 655 ? 4.694 13.001 -23.753 1.00 93.12 655 ALA A N 1
ATOM 5129 C CA . ALA A 1 655 ? 4.615 14.223 -22.961 1.00 93.12 655 ALA A CA 1
ATOM 5130 C C . ALA A 1 655 ? 3.545 14.024 -21.882 1.00 93.12 655 ALA A C 1
ATOM 5132 O O . ALA A 1 655 ? 2.347 14.172 -22.148 1.00 93.12 655 ALA A O 1
ATOM 5133 N N . GLY A 1 656 ? 3.988 13.631 -20.691 1.00 90.56 656 GLY A N 1
ATOM 5134 C CA . GLY A 1 656 ? 3.125 13.353 -19.548 1.00 90.56 656 GLY A CA 1
ATOM 5135 C C . GLY A 1 656 ? 3.706 13.863 -18.238 1.00 90.56 656 GLY A C 1
ATOM 5136 O O . GLY A 1 656 ? 4.832 14.356 -18.190 1.00 90.56 656 GLY A O 1
ATOM 5137 N N . GLY A 1 657 ? 2.905 13.774 -17.182 1.00 89.62 657 GLY A N 1
ATOM 5138 C CA . GLY A 1 657 ? 3.319 14.171 -15.844 1.00 89.62 657 GLY A CA 1
ATOM 5139 C C . GLY A 1 657 ? 2.195 14.154 -14.823 1.00 89.62 657 GLY A C 1
ATOM 5140 O O . GLY A 1 657 ? 1.028 13.939 -15.157 1.00 89.62 657 GLY A O 1
ATOM 5141 N N . VAL A 1 658 ? 2.560 14.357 -13.559 1.00 88.56 658 VAL A N 1
ATOM 5142 C CA . VAL A 1 658 ? 1.606 14.385 -12.443 1.00 88.56 658 VAL A CA 1
ATOM 5143 C C . VAL A 1 658 ? 1.175 15.812 -12.118 1.00 88.56 658 VAL A C 1
ATOM 5145 O O . VAL A 1 658 ? 1.981 16.737 -12.070 1.00 88.56 658 VAL A O 1
ATOM 5148 N N . GLY A 1 659 ? -0.120 15.998 -11.856 1.00 87.31 659 GLY A N 1
ATOM 5149 C CA . GLY A 1 659 ? -0.660 17.305 -11.463 1.00 87.31 659 GLY A CA 1
ATOM 5150 C C . GLY A 1 659 ? -0.273 17.757 -10.049 1.00 87.31 659 GLY A C 1
ATOM 5151 O O . GLY A 1 659 ? -0.488 18.918 -9.714 1.00 87.31 659 GLY A O 1
ATOM 5152 N N . ALA A 1 660 ? 0.264 16.851 -9.230 1.00 90.31 660 ALA A N 1
ATOM 5153 C CA . ALA A 1 660 ? 0.678 17.067 -7.848 1.00 90.31 660 ALA A CA 1
ATOM 5154 C C . ALA A 1 660 ? 2.199 16.871 -7.752 1.00 90.31 660 ALA A C 1
ATOM 5156 O O . ALA A 1 660 ? 2.659 15.803 -7.362 1.00 90.31 660 ALA A O 1
ATOM 5157 N N . ALA A 1 661 ? 2.959 17.876 -8.193 1.00 94.00 661 ALA A N 1
ATOM 5158 C CA . ALA A 1 661 ? 4.420 17.854 -8.299 1.00 94.00 661 ALA A CA 1
ATOM 5159 C C . ALA A 1 661 ? 5.051 19.110 -7.669 1.00 94.00 661 ALA A C 1
ATOM 5161 O O . ALA A 1 661 ? 4.394 20.161 -7.629 1.00 94.00 661 ALA A O 1
ATOM 5162 N N . PRO A 1 662 ? 6.318 19.032 -7.220 1.00 95.50 662 PRO A N 1
ATOM 5163 C CA . PRO A 1 662 ? 7.122 20.193 -6.860 1.00 95.50 662 PRO A CA 1
ATOM 5164 C C . PRO A 1 662 ? 7.545 20.968 -8.117 1.00 95.50 662 PRO A C 1
ATOM 5166 O O . PRO A 1 662 ? 7.338 20.521 -9.251 1.00 95.50 662 PRO A O 1
ATOM 5169 N N . ASP A 1 663 ? 8.180 22.121 -7.919 1.00 95.19 663 ASP A N 1
ATOM 5170 C CA . ASP A 1 663 ? 8.917 22.777 -8.998 1.00 95.19 663 ASP A CA 1
ATOM 5171 C C . ASP A 1 663 ? 10.023 21.836 -9.510 1.00 95.19 663 ASP A C 1
ATOM 5173 O O . ASP A 1 663 ? 10.819 21.323 -8.722 1.00 95.19 663 ASP A O 1
ATOM 5177 N N . HIS A 1 664 ? 10.097 21.616 -10.825 1.00 95.44 664 HIS A N 1
ATOM 5178 C CA . HIS A 1 664 ? 11.082 20.712 -11.438 1.00 95.44 664 HIS A CA 1
ATOM 5179 C C . HIS A 1 664 ? 11.446 21.140 -12.867 1.00 95.44 664 HIS A C 1
ATOM 5181 O O . HIS A 1 664 ? 10.856 22.069 -13.424 1.00 95.44 664 HIS A O 1
ATOM 5187 N N . ARG A 1 665 ? 12.436 20.475 -13.475 1.00 95.12 665 ARG A N 1
ATOM 5188 C CA . ARG A 1 665 ? 12.727 20.585 -14.916 1.00 95.12 665 ARG A CA 1
ATOM 5189 C C . ARG A 1 665 ? 12.135 19.404 -15.657 1.00 95.12 665 ARG A C 1
ATOM 5191 O O . ARG A 1 665 ? 12.121 18.310 -15.121 1.00 95.12 665 ARG A O 1
ATOM 5198 N N . GLU A 1 666 ? 11.690 19.604 -16.889 1.00 94.12 666 GLU A N 1
ATOM 5199 C CA . GLU A 1 666 ? 11.197 18.505 -17.721 1.00 94.12 666 GLU A CA 1
ATOM 5200 C C . GLU A 1 666 ? 11.831 18.534 -19.115 1.00 94.12 666 GLU A C 1
ATOM 5202 O O . GLU A 1 666 ? 11.868 19.580 -19.777 1.00 94.12 666 GLU A O 1
ATOM 5207 N N . ASP A 1 667 ? 12.350 17.382 -19.543 1.00 93.94 667 ASP A N 1
ATOM 5208 C CA . ASP A 1 667 ? 12.968 17.163 -20.856 1.00 93.94 667 ASP A CA 1
ATOM 5209 C C . ASP A 1 667 ? 12.416 15.930 -21.601 1.00 93.94 667 ASP A C 1
ATOM 5211 O O . ASP A 1 667 ? 12.740 15.741 -22.780 1.00 93.94 667 ASP A O 1
ATOM 5215 N N . TYR A 1 668 ? 11.529 15.162 -20.952 1.00 92.81 668 TYR A N 1
ATOM 5216 C CA . TYR A 1 668 ? 10.860 13.953 -21.435 1.00 92.81 668 TYR A CA 1
ATOM 5217 C C . TYR A 1 668 ? 11.820 12.854 -21.907 1.00 92.81 668 TYR A C 1
ATOM 5219 O O . TYR A 1 668 ? 11.494 12.089 -22.823 1.00 92.81 668 TYR A O 1
ATOM 5227 N N . LYS A 1 669 ? 13.025 12.796 -21.329 1.00 91.69 669 LYS A N 1
ATOM 5228 C CA . LYS A 1 669 ? 14.016 11.755 -21.611 1.00 91.69 669 LYS A CA 1
ATOM 5229 C C . LYS A 1 669 ? 14.139 10.786 -20.444 1.00 91.69 669 LYS A C 1
ATOM 5231 O O . LYS A 1 669 ? 14.043 11.153 -19.279 1.00 91.69 669 LYS A O 1
ATOM 5236 N N . VAL A 1 670 ? 14.490 9.548 -20.779 1.00 90.38 670 VAL A N 1
ATOM 5237 C CA . VAL A 1 670 ? 14.841 8.538 -19.782 1.00 90.38 670 VAL A CA 1
ATOM 5238 C C . VAL A 1 670 ? 16.121 8.947 -19.047 1.00 90.38 670 VAL A C 1
ATOM 5240 O O . VAL A 1 670 ? 17.174 9.159 -19.662 1.00 90.38 670 VAL A O 1
ATOM 5243 N N . HIS A 1 671 ? 16.064 8.987 -17.717 1.00 89.62 671 HIS A N 1
ATOM 5244 C CA . HIS A 1 671 ? 17.225 9.257 -16.869 1.00 89.62 671 HIS A CA 1
ATOM 5245 C C . HIS A 1 671 ? 18.085 7.996 -16.704 1.00 89.62 671 HIS A C 1
ATOM 5247 O O . HIS A 1 671 ? 17.716 7.036 -16.032 1.00 89.62 671 HIS A O 1
ATOM 5253 N N . LYS A 1 672 ? 19.265 7.960 -17.329 1.00 88.81 672 LYS A N 1
ATOM 5254 C CA . LYS A 1 672 ? 20.072 6.723 -17.412 1.00 88.81 672 LYS A CA 1
ATOM 5255 C C . LYS A 1 672 ? 20.809 6.364 -16.129 1.00 88.81 672 LYS A C 1
ATOM 5257 O O . LYS A 1 672 ? 21.034 5.187 -15.899 1.00 88.81 672 LYS A O 1
ATOM 5262 N N . ALA A 1 673 ? 21.170 7.352 -15.314 1.00 85.19 673 ALA A N 1
ATOM 5263 C CA . ALA A 1 673 ? 21.999 7.175 -14.118 1.00 85.19 673 ALA A CA 1
ATOM 5264 C C . ALA A 1 673 ? 21.203 6.787 -12.852 1.00 85.19 673 ALA A C 1
ATOM 5266 O O . ALA A 1 673 ? 21.723 6.890 -11.745 1.00 85.19 673 ALA A O 1
ATOM 5267 N N . GLY A 1 674 ? 19.942 6.378 -13.009 1.00 85.69 674 GLY A N 1
ATOM 5268 C CA . GLY A 1 674 ? 19.036 6.035 -11.915 1.00 85.69 674 GLY A CA 1
ATOM 5269 C C . GLY A 1 674 ? 17.806 6.948 -11.854 1.00 85.69 674 GLY A C 1
ATOM 5270 O O . GLY A 1 674 ? 17.589 7.735 -12.781 1.00 85.69 674 GLY A O 1
ATOM 5271 N N . PRO A 1 675 ? 16.999 6.819 -10.784 1.00 88.69 675 PRO A N 1
ATOM 5272 C CA . PRO A 1 675 ? 15.806 7.629 -10.566 1.00 88.69 675 PRO A CA 1
ATOM 5273 C C . PRO A 1 675 ? 16.090 9.129 -10.515 1.00 88.69 675 PRO A C 1
ATOM 5275 O O . PRO A 1 675 ? 17.154 9.572 -10.077 1.00 88.69 675 PRO A O 1
ATOM 5278 N N . ARG A 1 676 ? 15.088 9.909 -10.911 1.00 92.69 676 ARG A N 1
ATOM 5279 C CA . ARG A 1 676 ? 15.115 11.372 -10.854 1.00 92.69 676 ARG A CA 1
ATOM 5280 C C . ARG A 1 676 ? 15.149 11.916 -9.427 1.00 92.69 676 ARG A C 1
ATOM 5282 O O . ARG A 1 676 ? 14.603 11.328 -8.493 1.00 92.69 676 ARG A O 1
ATOM 5289 N N . LEU A 1 677 ? 15.746 13.098 -9.289 1.00 94.00 677 LEU A N 1
ATOM 5290 C CA . LEU A 1 677 ? 15.699 13.909 -8.073 1.00 94.00 677 LEU A CA 1
ATOM 5291 C C . LEU A 1 677 ? 15.209 15.315 -8.451 1.00 94.00 677 LEU A C 1
ATOM 5293 O O . LEU A 1 677 ? 16.038 16.182 -8.729 1.00 94.00 677 LEU A O 1
ATOM 5297 N N . PRO A 1 678 ? 13.887 15.543 -8.509 1.00 94.38 678 PRO A N 1
ATOM 5298 C CA . PRO A 1 678 ? 13.314 16.725 -9.158 1.00 94.38 678 PRO A CA 1
ATOM 5299 C C . PRO A 1 678 ? 13.550 18.030 -8.384 1.00 94.38 678 PRO A C 1
ATOM 5301 O O . PRO A 1 678 ? 13.748 19.087 -8.990 1.00 94.38 678 PRO A O 1
ATOM 5304 N N . ALA A 1 679 ? 13.574 17.962 -7.050 1.00 95.00 679 ALA A N 1
ATOM 5305 C CA . ALA A 1 679 ? 13.796 19.106 -6.177 1.00 95.00 679 ALA A CA 1
ATOM 5306 C C . ALA A 1 679 ? 14.797 18.782 -5.057 1.00 95.00 679 ALA A C 1
ATOM 5308 O O . ALA A 1 679 ? 14.945 17.636 -4.630 1.00 95.00 679 ALA A O 1
ATOM 5309 N N . VAL A 1 680 ? 15.496 19.812 -4.582 1.00 95.00 680 VAL A N 1
ATOM 5310 C CA . VAL A 1 680 ? 16.526 19.739 -3.533 1.00 95.00 680 VAL A CA 1
ATOM 5311 C C . VAL A 1 680 ? 16.285 20.812 -2.469 1.00 95.00 680 VAL A C 1
ATOM 5313 O O . VAL A 1 680 ? 15.619 21.808 -2.759 1.00 95.00 680 VAL A O 1
ATOM 5316 N N . PRO A 1 681 ? 16.812 20.652 -1.240 1.00 94.12 681 PRO A N 1
ATOM 5317 C CA . PRO A 1 681 ? 16.663 21.664 -0.200 1.00 94.12 681 PRO A CA 1
ATOM 5318 C C . PRO A 1 681 ? 17.162 23.042 -0.653 1.00 94.12 681 PRO A C 1
ATOM 5320 O O . PRO A 1 681 ? 18.283 23.192 -1.143 1.00 94.12 681 PRO A O 1
ATOM 5323 N N . GLY A 1 682 ? 16.319 24.053 -0.468 1.00 88.81 682 GLY A N 1
ATOM 5324 C CA . GLY A 1 682 ? 16.617 25.446 -0.756 1.00 88.81 682 GLY A CA 1
ATOM 5325 C C . GLY A 1 682 ? 17.535 26.093 0.291 1.00 88.81 682 GLY A C 1
ATOM 5326 O O . GLY A 1 682 ? 17.788 25.535 1.364 1.00 88.81 682 GLY A O 1
ATOM 5327 N N . PRO A 1 683 ? 18.013 27.321 0.027 1.00 82.44 683 PRO A N 1
ATOM 5328 C CA . PRO A 1 683 ? 18.995 28.012 0.869 1.00 82.44 683 PRO A CA 1
ATOM 5329 C C . PRO A 1 683 ? 18.495 28.316 2.290 1.00 82.44 683 PRO A C 1
ATOM 5331 O O . PRO A 1 683 ? 19.303 28.540 3.192 1.00 82.44 683 PRO A O 1
ATOM 5334 N N . HIS A 1 684 ? 17.178 28.322 2.503 1.00 77.75 684 HIS A N 1
ATOM 5335 C CA . HIS A 1 684 ? 16.545 28.605 3.792 1.00 77.75 684 HIS A CA 1
ATOM 5336 C C . HIS A 1 684 ? 16.085 27.345 4.551 1.00 77.75 684 HIS A C 1
ATOM 5338 O O . HIS A 1 684 ? 15.489 27.468 5.619 1.00 77.75 684 HIS A O 1
ATOM 5344 N N . GLY A 1 685 ? 16.366 26.143 4.028 1.00 74.38 685 GLY A N 1
ATOM 5345 C CA . GLY A 1 685 ? 16.198 24.849 4.708 1.00 74.38 685 GLY A CA 1
ATOM 5346 C C . GLY A 1 685 ? 14.761 24.361 4.944 1.00 74.38 685 GLY A C 1
ATOM 5347 O O . GLY A 1 685 ? 14.577 23.192 5.262 1.00 74.38 685 GLY A O 1
ATOM 5348 N N . HIS A 1 686 ? 13.754 25.225 4.795 1.00 77.81 686 HIS A N 1
ATOM 5349 C CA . HIS A 1 686 ? 12.331 24.882 4.944 1.00 77.81 686 HIS A CA 1
ATOM 5350 C C . HIS A 1 686 ? 11.591 24.701 3.613 1.00 77.81 686 HIS A C 1
ATOM 5352 O O . HIS A 1 686 ? 10.459 24.230 3.607 1.00 77.81 686 HIS A O 1
ATOM 5358 N N . GLU A 1 687 ? 12.217 25.093 2.508 1.00 90.88 687 GLU A N 1
ATOM 5359 C CA . GLU A 1 687 ? 11.670 24.990 1.158 1.00 90.88 687 GLU A CA 1
ATOM 5360 C C . GLU A 1 687 ? 12.547 24.080 0.301 1.00 90.88 687 GLU A C 1
ATOM 5362 O O . GLU A 1 687 ? 13.750 23.962 0.547 1.00 90.88 687 GLU A O 1
ATOM 5367 N N . HIS A 1 688 ? 11.951 23.482 -0.719 1.00 93.31 688 HIS A N 1
ATOM 5368 C CA . HIS A 1 688 ? 12.627 22.788 -1.797 1.00 93.31 688 HIS A CA 1
ATOM 5369 C C . HIS A 1 688 ? 12.564 23.640 -3.061 1.00 93.31 688 HIS A C 1
ATOM 5371 O O . HIS A 1 688 ? 11.589 24.346 -3.317 1.00 93.31 688 HIS A O 1
ATOM 5377 N N . VAL A 1 689 ? 13.636 23.587 -3.839 1.00 94.25 689 VAL A N 1
ATOM 5378 C CA . VAL A 1 689 ? 13.775 24.290 -5.114 1.00 94.25 689 VAL A CA 1
ATOM 5379 C C . VAL A 1 689 ? 14.132 23.291 -6.203 1.00 94.25 689 VAL A C 1
ATOM 5381 O O . VAL A 1 689 ? 14.648 22.210 -5.916 1.00 94.25 689 VAL A O 1
ATOM 5384 N N . VAL A 1 690 ? 13.897 23.677 -7.456 1.00 95.19 690 VAL A N 1
ATOM 5385 C CA . VAL A 1 690 ? 14.274 22.895 -8.641 1.00 95.19 690 VAL A CA 1
ATOM 5386 C C . VAL A 1 690 ? 15.720 22.408 -8.533 1.00 95.19 690 VAL A C 1
ATOM 5388 O O . VAL A 1 690 ? 16.638 23.212 -8.337 1.00 95.19 690 VAL A O 1
ATOM 5391 N N . ASN A 1 691 ? 15.941 21.108 -8.725 1.00 94.75 691 ASN A N 1
ATOM 5392 C CA . ASN A 1 691 ? 17.289 20.570 -8.838 1.00 94.75 691 ASN A CA 1
ATOM 5393 C C . ASN A 1 691 ? 17.924 21.010 -10.168 1.00 94.75 691 ASN A C 1
ATOM 5395 O O . ASN A 1 691 ? 17.401 20.738 -11.244 1.00 94.75 691 ASN A O 1
ATOM 5399 N N . ALA A 1 692 ? 19.064 21.701 -10.106 1.00 91.81 692 ALA A N 1
ATOM 5400 C CA . ALA A 1 692 ? 19.764 22.176 -11.299 1.00 91.81 692 ALA A CA 1
ATOM 5401 C C . ALA A 1 692 ? 20.469 21.055 -12.083 1.00 91.81 692 ALA A C 1
ATOM 5403 O O . ALA A 1 692 ? 20.788 21.255 -13.254 1.00 91.81 692 ALA A O 1
ATOM 5404 N N . GLU A 1 693 ? 20.726 19.912 -11.441 1.00 92.06 693 GLU A N 1
ATOM 5405 C CA . GLU A 1 693 ? 21.370 18.743 -12.051 1.00 92.06 693 GLU A CA 1
ATOM 5406 C C . GLU A 1 693 ? 20.358 17.794 -12.714 1.00 92.06 693 GLU A C 1
ATOM 5408 O O . GLU A 1 693 ? 20.731 17.015 -13.591 1.00 92.06 693 GLU A O 1
ATOM 5413 N N . ASP A 1 694 ? 19.078 17.877 -12.336 1.00 92.62 694 ASP A N 1
ATOM 5414 C CA . ASP A 1 694 ? 17.997 17.083 -12.925 1.00 92.62 694 ASP A CA 1
ATOM 5415 C C . ASP A 1 694 ? 17.461 17.760 -14.193 1.00 92.62 694 ASP A C 1
ATOM 5417 O O . ASP A 1 694 ? 17.124 18.943 -14.177 1.00 92.62 694 ASP A O 1
ATOM 5421 N N . GLY A 1 695 ? 17.401 17.023 -15.307 1.00 89.00 695 GLY A N 1
ATOM 5422 C CA . GLY A 1 695 ? 16.816 17.515 -16.558 1.00 89.00 695 GLY A CA 1
ATOM 5423 C C . GLY A 1 695 ? 17.459 18.815 -17.055 1.00 89.00 695 GLY A C 1
ATOM 5424 O O . GLY A 1 695 ? 16.752 19.768 -17.382 1.00 89.00 695 GLY A O 1
ATOM 5425 N N . VAL A 1 696 ? 18.798 18.891 -17.077 1.00 88.12 696 VAL A N 1
ATOM 5426 C CA . VAL A 1 696 ? 19.580 20.115 -17.382 1.00 88.12 696 VAL A CA 1
ATOM 5427 C C . VAL A 1 696 ? 19.138 20.796 -18.686 1.00 88.12 696 VAL A C 1
ATOM 5429 O O . VAL A 1 696 ? 19.060 22.026 -18.762 1.00 88.12 696 VAL A O 1
ATOM 5432 N N . ASP A 1 697 ? 18.791 20.003 -19.701 1.00 87.56 697 ASP A N 1
ATOM 5433 C CA . ASP A 1 697 ? 18.332 20.494 -21.005 1.00 87.56 697 ASP A CA 1
ATOM 5434 C C . ASP A 1 697 ? 16.824 20.801 -21.046 1.00 87.56 697 ASP A C 1
ATOM 5436 O O . ASP A 1 697 ? 16.326 21.338 -22.039 1.00 87.56 697 ASP A O 1
ATOM 5440 N N . GLY A 1 698 ? 16.098 20.536 -19.965 1.00 93.06 698 GLY A N 1
ATOM 5441 C CA . GLY A 1 698 ? 14.665 20.759 -19.813 1.00 93.06 698 GLY A CA 1
ATOM 5442 C C . GLY A 1 698 ? 14.266 22.212 -19.560 1.00 93.06 698 GLY A C 1
ATOM 5443 O O . GLY A 1 698 ? 15.103 23.114 -19.418 1.00 93.06 698 GLY A O 1
ATOM 5444 N N . PHE A 1 699 ? 12.957 22.449 -19.523 1.00 94.94 699 PHE A N 1
ATOM 5445 C CA . PHE A 1 699 ? 12.357 23.725 -19.111 1.00 94.94 699 PHE A CA 1
ATOM 5446 C C . PHE A 1 699 ? 11.759 23.605 -17.709 1.00 94.94 699 PHE A C 1
ATOM 5448 O O . PHE A 1 699 ? 11.415 22.504 -17.284 1.00 94.94 699 PHE A O 1
ATOM 5455 N N . ILE A 1 700 ? 11.632 24.723 -16.990 1.00 94.62 700 ILE A N 1
ATOM 5456 C CA . ILE A 1 700 ? 11.049 24.707 -15.644 1.00 94.62 700 ILE A CA 1
ATOM 5457 C C . ILE A 1 700 ? 9.528 24.523 -15.723 1.00 94.62 700 ILE A C 1
ATOM 5459 O O . ILE A 1 700 ? 8.825 25.241 -16.444 1.00 94.62 700 ILE A O 1
ATOM 5463 N N . VAL A 1 701 ? 9.026 23.578 -14.934 1.00 93.62 701 VAL A N 1
ATOM 5464 C CA . VAL A 1 701 ? 7.611 23.364 -14.645 1.00 93.62 701 VAL A CA 1
ATOM 5465 C C . VAL A 1 701 ? 7.364 23.813 -13.211 1.00 93.62 701 VAL A C 1
ATOM 5467 O O . VAL A 1 701 ? 7.928 23.250 -12.274 1.00 93.62 701 VAL A O 1
ATOM 5470 N N . ASN A 1 702 ? 6.519 24.830 -13.045 1.00 93.31 702 ASN A N 1
ATOM 5471 C CA . ASN A 1 702 ? 6.095 25.258 -11.717 1.00 93.31 702 ASN A CA 1
ATOM 5472 C C . ASN A 1 702 ? 5.163 24.201 -11.114 1.00 93.31 702 ASN A C 1
ATOM 5474 O O . ASN A 1 702 ? 4.173 23.808 -11.742 1.00 93.31 702 ASN A O 1
ATOM 5478 N N . GLY A 1 703 ? 5.482 23.782 -9.898 1.00 92.62 703 GLY A N 1
ATOM 5479 C CA . GLY A 1 703 ? 4.725 22.844 -9.100 1.00 92.62 703 GLY A CA 1
ATOM 5480 C C . GLY A 1 703 ? 3.425 23.427 -8.558 1.00 92.62 703 GLY A C 1
ATOM 5481 O O . GLY A 1 703 ? 3.143 24.626 -8.620 1.00 92.62 703 GLY A O 1
ATOM 5482 N N . THR A 1 704 ? 2.612 22.532 -8.014 1.00 94.06 704 THR A N 1
ATOM 5483 C CA . THR A 1 704 ? 1.317 22.838 -7.387 1.00 94.06 704 THR A CA 1
ATOM 5484 C C . THR A 1 704 ? 1.317 22.541 -5.892 1.00 94.06 704 THR A C 1
ATOM 5486 O O . THR A 1 704 ? 0.354 22.876 -5.198 1.00 94.06 704 THR A O 1
ATOM 5489 N N . LEU A 1 705 ? 2.383 21.908 -5.401 1.00 93.44 705 LEU A N 1
ATOM 5490 C CA . LEU A 1 705 ? 2.531 21.496 -4.015 1.00 93.44 705 LEU A CA 1
ATOM 5491 C C . LEU A 1 705 ? 3.080 22.624 -3.134 1.00 93.44 705 LEU A C 1
ATOM 5493 O O . LEU A 1 705 ? 3.692 23.569 -3.640 1.00 93.44 705 LEU A O 1
ATOM 5497 N N . PRO A 1 706 ? 2.873 22.540 -1.807 1.00 91.81 706 PRO A N 1
ATOM 5498 C CA . PRO A 1 706 ? 3.575 23.399 -0.864 1.00 91.81 706 PRO A CA 1
ATOM 5499 C C . PRO A 1 706 ? 5.087 23.341 -1.091 1.00 91.81 706 PRO A C 1
ATOM 5501 O O . PRO A 1 706 ? 5.634 22.286 -1.393 1.00 91.81 706 PRO A O 1
ATOM 5504 N N . THR A 1 707 ? 5.783 24.453 -0.858 1.00 91.19 707 THR A N 1
ATOM 5505 C CA . THR A 1 707 ? 7.240 24.538 -1.060 1.00 91.19 707 THR A CA 1
ATOM 5506 C C . THR A 1 707 ? 8.039 23.606 -0.148 1.00 91.19 707 THR A C 1
ATOM 5508 O O . THR A 1 707 ? 9.221 23.392 -0.382 1.00 91.19 707 THR A O 1
ATOM 5511 N N . GLY A 1 708 ? 7.417 23.038 0.888 1.00 90.38 708 GLY A N 1
ATOM 5512 C CA . GLY A 1 708 ? 8.019 22.008 1.733 1.00 90.38 708 GLY A CA 1
ATOM 5513 C C . GLY A 1 708 ? 8.113 20.629 1.072 1.00 90.38 708 GLY A C 1
ATOM 5514 O O . GLY A 1 708 ? 8.907 19.816 1.534 1.00 90.38 708 GLY A O 1
ATOM 5515 N N . GLU A 1 709 ? 7.376 20.369 -0.009 1.00 92.62 709 GLU A N 1
ATOM 5516 C CA . GLU A 1 709 ? 7.367 19.074 -0.696 1.00 92.62 709 GLU A CA 1
ATOM 5517 C C . GLU A 1 709 ? 8.467 18.993 -1.760 1.00 92.62 709 GLU A C 1
ATOM 5519 O O . GLU A 1 709 ? 8.615 19.886 -2.594 1.00 92.62 709 GLU A O 1
ATOM 5524 N N . ALA A 1 710 ? 9.239 17.904 -1.744 1.00 91.62 710 ALA A N 1
ATOM 5525 C CA . ALA A 1 710 ? 10.370 17.690 -2.654 1.00 91.62 710 ALA A CA 1
ATOM 5526 C C . ALA A 1 710 ? 10.055 16.748 -3.827 1.00 91.62 710 ALA A C 1
ATOM 5528 O O . ALA A 1 710 ? 10.887 16.550 -4.712 1.00 91.62 710 ALA A O 1
ATOM 5529 N N . GLN A 1 711 ? 8.889 16.106 -3.799 1.00 93.44 711 GLN A N 1
ATOM 5530 C CA . GLN A 1 711 ? 8.509 15.004 -4.679 1.00 93.44 711 GLN A CA 1
ATOM 5531 C C . GLN A 1 711 ? 7.021 15.087 -5.009 1.00 93.44 711 GLN A C 1
ATOM 5533 O O . GLN A 1 711 ? 6.282 15.849 -4.382 1.00 93.44 711 GLN A O 1
ATOM 5538 N N . GLY A 1 712 ? 6.590 14.334 -6.025 1.00 91.56 712 GLY A N 1
ATOM 5539 C CA . GLY A 1 712 ? 5.168 14.178 -6.315 1.00 91.56 712 GLY A CA 1
ATOM 5540 C C . GLY A 1 712 ? 4.411 13.626 -5.107 1.00 91.56 712 GLY A C 1
ATOM 5541 O O . GLY A 1 712 ? 5.028 13.131 -4.171 1.00 91.56 712 GLY A O 1
ATOM 5542 N N . VAL A 1 713 ? 3.084 13.712 -5.100 1.00 92.69 713 VAL A N 1
ATOM 5543 C CA . VAL A 1 713 ? 2.250 13.075 -4.065 1.00 92.69 713 VAL A CA 1
ATOM 5544 C C . VAL A 1 713 ? 1.066 12.345 -4.691 1.00 92.69 713 VAL A C 1
ATOM 5546 O O . VAL A 1 713 ? 0.714 12.560 -5.858 1.00 92.69 713 VAL A O 1
ATOM 5549 N N . HIS A 1 714 ? 0.422 11.500 -3.887 1.00 93.88 714 HIS A N 1
ATOM 5550 C CA . HIS A 1 714 ? -0.764 10.747 -4.278 1.00 93.88 714 HIS A CA 1
ATOM 5551 C C . HIS A 1 714 ? -1.925 11.670 -4.699 1.00 93.88 714 HIS A C 1
ATOM 5553 O O . HIS A 1 714 ? -1.935 12.884 -4.482 1.00 93.88 714 HIS A O 1
ATOM 5559 N N . SER A 1 715 ? -2.970 11.080 -5.276 1.00 90.31 715 SER A N 1
ATOM 5560 C CA . SER A 1 715 ? -4.172 11.778 -5.736 1.00 90.31 715 SER A CA 1
ATOM 5561 C C . SER A 1 715 ? -5.461 11.070 -5.308 1.00 90.31 715 SER A C 1
ATOM 5563 O O . SER A 1 715 ? -5.479 9.867 -5.074 1.00 90.31 715 SER A O 1
ATOM 5565 N N . LEU A 1 716 ? -6.577 11.810 -5.300 1.00 89.69 716 LEU A N 1
ATOM 5566 C CA . LEU A 1 716 ? -7.937 11.312 -5.006 1.00 89.69 716 LEU A CA 1
ATOM 5567 C C . LEU A 1 716 ? -8.524 10.408 -6.116 1.00 89.69 716 LEU A C 1
ATOM 5569 O O . LEU A 1 716 ? -9.714 10.122 -6.142 1.00 89.69 716 LEU A O 1
ATOM 5573 N N . THR A 1 717 ? -7.726 10.005 -7.098 1.00 86.38 717 THR A N 1
ATOM 5574 C CA . THR A 1 717 ? -8.220 9.250 -8.253 1.00 86.38 717 THR A CA 1
ATOM 5575 C C . THR A 1 717 ? -8.735 7.879 -7.821 1.00 86.38 717 THR A C 1
ATOM 5577 O O . THR A 1 717 ? -7.991 7.124 -7.200 1.00 86.38 717 THR A O 1
ATOM 5580 N N . ASP A 1 718 ? -9.976 7.544 -8.186 1.00 90.50 718 ASP A N 1
ATOM 5581 C CA . ASP A 1 718 ? -10.492 6.178 -8.050 1.00 90.50 718 ASP A CA 1
ATOM 5582 C C . ASP A 1 718 ? -9.600 5.214 -8.844 1.00 90.50 718 ASP A C 1
ATOM 5584 O O . ASP A 1 718 ? -9.245 5.495 -9.990 1.00 90.50 718 ASP A O 1
ATOM 5588 N N . VAL A 1 719 ? -9.258 4.068 -8.259 1.00 92.31 719 VAL A N 1
ATOM 5589 C CA . VAL A 1 719 ? -8.312 3.106 -8.855 1.00 92.31 719 VAL A CA 1
ATOM 5590 C C . VAL A 1 719 ? -9.035 1.873 -9.401 1.00 92.31 719 VAL A C 1
ATOM 5592 O O . VAL A 1 719 ? -10.117 1.536 -8.902 1.00 92.31 719 VAL A O 1
ATOM 5595 N N . PRO A 1 720 ? -8.499 1.203 -10.441 1.00 92.56 720 PRO A N 1
ATOM 5596 C CA . PRO A 1 720 ? -9.206 0.115 -11.101 1.00 92.56 720 PRO A CA 1
ATOM 5597 C C . PRO A 1 720 ? -9.105 -1.163 -10.272 1.00 92.56 720 PRO A C 1
ATOM 5599 O O . PRO A 1 720 ? -8.124 -1.382 -9.566 1.00 92.56 720 PRO A O 1
ATOM 5602 N N . VAL A 1 721 ? -10.107 -2.027 -10.402 1.00 95.81 721 VAL A N 1
ATOM 5603 C CA . VAL A 1 721 ? -10.102 -3.377 -9.839 1.00 95.81 721 VAL A CA 1
ATOM 5604 C C . VAL A 1 721 ? -10.443 -4.361 -10.949 1.00 95.81 721 VAL A C 1
ATOM 5606 O O . VAL A 1 721 ? -11.583 -4.414 -11.409 1.00 95.81 721 VAL A O 1
ATOM 5609 N N . PHE A 1 722 ? -9.461 -5.139 -11.382 1.00 96.00 722 PHE A N 1
ATOM 5610 C CA . PHE A 1 722 ? -9.641 -6.236 -12.328 1.00 96.00 722 PHE A CA 1
ATOM 5611 C C . PHE A 1 722 ? -9.846 -7.530 -11.544 1.00 96.00 722 PHE A C 1
ATOM 5613 O O . PHE A 1 722 ? -9.093 -7.798 -10.609 1.00 96.00 722 PHE A O 1
ATOM 5620 N N . ALA A 1 723 ? -10.843 -8.341 -11.899 1.00 97.75 723 ALA A N 1
ATOM 5621 C CA . ALA A 1 723 ? -11.075 -9.630 -11.238 1.00 97.75 723 ALA A CA 1
ATOM 5622 C C . ALA A 1 723 ? -11.379 -10.763 -12.227 1.00 97.75 723 ALA A C 1
ATOM 5624 O O . ALA A 1 723 ? -12.124 -10.570 -13.192 1.00 97.75 723 ALA A O 1
ATOM 5625 N N . MET A 1 724 ? -10.817 -11.946 -11.965 1.00 96.88 724 MET A N 1
ATOM 5626 C CA . MET A 1 724 ? -11.113 -13.186 -12.685 1.00 96.88 724 MET A CA 1
ATOM 5627 C C . MET A 1 724 ? -11.202 -14.390 -11.738 1.00 96.88 724 MET A C 1
ATOM 5629 O O . MET A 1 724 ? -10.590 -14.403 -10.669 1.00 96.88 724 MET A O 1
ATOM 5633 N N . GLY A 1 725 ? -11.959 -15.407 -12.145 1.00 96.81 725 GLY A N 1
ATOM 5634 C CA . GLY A 1 725 ? -12.179 -16.628 -11.371 1.00 96.81 725 GLY A CA 1
ATOM 5635 C C . GLY A 1 725 ? -13.457 -16.573 -10.522 1.00 96.81 725 GLY A C 1
ATOM 5636 O O . GLY A 1 725 ? -14.385 -15.806 -10.817 1.00 96.81 725 GLY A O 1
ATOM 5637 N N . PRO A 1 726 ? -13.568 -17.399 -9.467 1.00 96.94 726 PRO A N 1
ATOM 5638 C CA . PRO A 1 726 ? -14.769 -17.450 -8.641 1.00 96.94 726 PRO A CA 1
ATOM 5639 C C . PRO A 1 726 ? -15.124 -16.082 -8.042 1.00 96.94 726 PRO A C 1
ATOM 5641 O O . PRO A 1 726 ? -14.275 -15.402 -7.481 1.00 96.94 726 PRO A O 1
ATOM 5644 N N . CYS A 1 727 ? -16.406 -15.704 -8.092 1.00 95.75 727 CYS A N 1
ATOM 5645 C CA . CYS A 1 727 ? -16.935 -14.430 -7.573 1.00 95.75 727 CYS A CA 1
ATOM 5646 C C . CYS A 1 727 ? -16.517 -13.156 -8.328 1.00 95.75 727 CYS A C 1
ATOM 5648 O O . CYS A 1 727 ? -16.825 -12.057 -7.844 1.00 95.75 727 CYS A O 1
ATOM 5650 N N . GLN A 1 728 ? -15.849 -13.268 -9.481 1.00 96.25 728 GLN A N 1
ATOM 5651 C CA . GLN A 1 728 ? -15.404 -12.121 -10.282 1.00 96.25 728 GLN A CA 1
ATOM 5652 C C . GLN A 1 728 ? -16.521 -11.101 -10.550 1.00 96.25 728 GLN A C 1
ATOM 5654 O O . GLN A 1 728 ? -16.284 -9.899 -10.493 1.00 96.25 728 GLN A O 1
ATOM 5659 N N . GLU A 1 729 ? -17.765 -11.553 -10.743 1.00 95.69 729 GLU A N 1
ATOM 5660 C CA . GLU A 1 729 ? -18.925 -10.707 -11.042 1.00 95.69 729 GLU A CA 1
ATOM 5661 C C . GLU A 1 729 ? -19.207 -9.658 -9.960 1.00 95.69 729 GLU A C 1
ATOM 5663 O O . GLU A 1 729 ? -19.802 -8.616 -10.231 1.00 95.69 729 GLU A O 1
ATOM 5668 N N . SER A 1 730 ? -18.766 -9.916 -8.726 1.00 95.19 730 SER A N 1
ATOM 5669 C CA . SER A 1 730 ? -18.970 -9.001 -7.606 1.00 95.19 730 SER A CA 1
ATOM 5670 C C . SER A 1 730 ? -18.063 -7.771 -7.651 1.00 95.19 730 SER A C 1
ATOM 5672 O O . SER A 1 730 ? -18.356 -6.803 -6.951 1.00 95.19 730 SER A O 1
ATOM 5674 N N . PHE A 1 731 ? -17.004 -7.779 -8.463 1.00 96.50 731 PHE A N 1
ATOM 5675 C CA . PHE A 1 731 ? -16.024 -6.695 -8.576 1.00 96.50 731 PHE A CA 1
ATOM 5676 C C . PHE A 1 731 ? -16.353 -5.687 -9.688 1.00 96.50 731 PHE A C 1
ATOM 5678 O O . PHE A 1 731 ? -15.559 -4.798 -9.952 1.00 96.50 731 PHE A O 1
ATOM 5685 N N . GLY A 1 732 ? -17.519 -5.782 -10.334 1.00 94.44 732 GLY A N 1
ATOM 5686 C CA . GLY A 1 732 ? -17.974 -4.766 -11.289 1.00 94.44 732 GLY A CA 1
ATOM 5687 C C . GLY A 1 732 ? -18.551 -3.519 -10.604 1.00 94.44 732 GLY A C 1
ATOM 5688 O O . GLY A 1 732 ? -19.139 -3.604 -9.524 1.00 94.44 732 GLY A O 1
ATOM 5689 N N . GLY A 1 733 ? -18.446 -2.365 -11.268 1.00 92.19 733 GLY A N 1
ATOM 5690 C CA . GLY A 1 733 ? -19.002 -1.085 -10.801 1.00 92.19 733 GLY A CA 1
ATOM 5691 C C . GLY A 1 733 ? -18.032 -0.256 -9.955 1.00 92.19 733 GLY A C 1
ATOM 5692 O O . GLY A 1 733 ? -16.836 -0.520 -9.952 1.00 92.19 733 GLY A O 1
ATOM 5693 N N . THR A 1 734 ? -18.548 0.758 -9.256 1.00 94.56 734 THR A N 1
ATOM 5694 C CA . THR A 1 734 ? -17.764 1.640 -8.372 1.00 94.56 734 THR A CA 1
ATOM 5695 C C . THR A 1 734 ? -18.194 1.435 -6.925 1.00 94.56 734 THR A C 1
ATOM 5697 O O . THR A 1 734 ? -19.391 1.460 -6.629 1.00 94.56 734 THR A O 1
ATOM 5700 N N . TYR A 1 735 ? -17.238 1.225 -6.027 1.00 95.06 735 TYR A N 1
ATOM 5701 C CA . TYR A 1 735 ? -17.490 0.929 -4.614 1.00 95.06 735 TYR A CA 1
ATOM 5702 C C . TYR A 1 735 ? -16.357 1.449 -3.724 1.00 95.06 735 TYR A C 1
ATOM 5704 O O . TYR A 1 735 ? -15.413 2.070 -4.204 1.00 95.06 735 TYR A O 1
ATOM 5712 N N . ASN A 1 736 ? -16.457 1.255 -2.412 1.00 95.00 736 ASN A N 1
ATOM 5713 C CA . ASN A 1 736 ? -15.446 1.739 -1.478 1.00 95.00 736 ASN A CA 1
ATOM 5714 C C . ASN A 1 736 ? -14.298 0.720 -1.355 1.00 95.00 736 ASN A C 1
ATOM 5716 O O . ASN A 1 736 ? -14.535 -0.476 -1.514 1.00 95.00 736 ASN A O 1
ATOM 5720 N N . ASN A 1 737 ? -13.064 1.137 -1.057 1.00 94.94 737 ASN A N 1
ATOM 5721 C CA . ASN A 1 737 ? -11.935 0.190 -0.960 1.00 94.94 737 ASN A CA 1
ATOM 5722 C C . ASN A 1 737 ? -12.165 -0.950 0.054 1.00 94.94 737 ASN A C 1
ATOM 5724 O O . ASN A 1 737 ? -11.817 -2.101 -0.210 1.00 94.94 737 ASN A O 1
ATOM 5728 N N . VAL A 1 738 ? -12.873 -0.672 1.152 1.00 96.69 738 VAL A N 1
ATOM 5729 C CA . VAL A 1 738 ? -13.282 -1.680 2.142 1.00 96.69 738 VAL A CA 1
ATOM 5730 C C . VAL A 1 738 ? -14.159 -2.790 1.552 1.00 96.69 738 VAL A C 1
ATOM 5732 O O . VAL A 1 738 ? -14.153 -3.915 2.045 1.00 96.69 738 VAL A O 1
ATOM 5735 N N . ASP A 1 739 ? -14.892 -2.535 0.464 1.00 97.00 739 ASP A N 1
ATOM 5736 C CA . ASP A 1 739 ? -15.704 -3.560 -0.190 1.00 97.00 739 ASP A CA 1
ATOM 5737 C C . ASP A 1 739 ? -14.853 -4.643 -0.857 1.00 97.00 739 ASP A C 1
ATOM 5739 O O . ASP A 1 739 ? -15.334 -5.768 -1.000 1.00 97.00 739 ASP A O 1
ATOM 5743 N N . VAL A 1 740 ? -13.600 -4.350 -1.228 1.00 97.81 740 VAL A N 1
ATOM 5744 C CA . VAL A 1 740 ? -12.662 -5.351 -1.767 1.00 97.81 740 VAL A CA 1
ATOM 5745 C C . VAL A 1 740 ? -12.422 -6.446 -0.726 1.00 97.81 740 VAL A C 1
ATOM 5747 O O . VAL A 1 740 ? -12.586 -7.627 -1.043 1.00 97.81 740 VAL A O 1
ATOM 5750 N N . PHE A 1 741 ? -12.170 -6.070 0.536 1.00 97.69 741 PHE A N 1
ATOM 5751 C CA . PHE A 1 741 ? -12.070 -7.008 1.659 1.00 97.69 741 PHE A CA 1
ATOM 5752 C C . PHE A 1 741 ? -13.318 -7.887 1.769 1.00 97.69 741 PHE A C 1
ATOM 5754 O O . PHE A 1 741 ? -13.220 -9.115 1.778 1.00 97.69 741 PHE A O 1
ATOM 5761 N N . TYR A 1 742 ? -14.508 -7.281 1.804 1.00 96.81 742 TYR A N 1
ATOM 5762 C CA . TYR A 1 742 ? -15.751 -8.034 1.984 1.00 96.81 742 TYR A CA 1
ATOM 5763 C C . TYR A 1 742 ? -16.047 -8.975 0.815 1.00 96.81 742 TYR A C 1
ATOM 5765 O O . TYR A 1 742 ? -16.551 -10.079 1.038 1.00 96.81 742 TYR A O 1
ATOM 5773 N N . LYS A 1 743 ? -15.722 -8.581 -0.423 1.00 96.50 743 LYS A N 1
ATOM 5774 C CA . LYS A 1 743 ? -15.858 -9.441 -1.609 1.00 96.50 743 LYS A CA 1
ATOM 5775 C C . LYS A 1 743 ? -14.896 -10.632 -1.537 1.00 96.50 743 LYS A C 1
ATOM 5777 O O . LYS A 1 743 ? -15.339 -11.769 -1.724 1.00 96.50 743 LYS A O 1
ATOM 5782 N N . MET A 1 744 ? -13.627 -10.407 -1.176 1.00 97.38 744 MET A N 1
ATOM 5783 C CA . MET A 1 744 ? -12.649 -11.485 -0.958 1.00 97.38 744 MET A CA 1
ATOM 5784 C C . MET A 1 744 ? -13.088 -12.427 0.171 1.00 97.38 744 MET A C 1
ATOM 5786 O O . MET A 1 744 ? -13.165 -13.643 -0.019 1.00 97.38 744 MET A O 1
ATOM 5790 N N . ALA A 1 745 ? -13.460 -11.875 1.329 1.00 96.50 745 ALA A N 1
ATOM 5791 C CA . ALA A 1 745 ? -13.899 -12.631 2.498 1.00 96.50 745 ALA A CA 1
ATOM 5792 C C . ALA A 1 745 ? -15.165 -13.456 2.217 1.00 96.50 745 ALA A C 1
ATOM 5794 O O . ALA A 1 745 ? -15.270 -14.610 2.647 1.00 96.50 745 ALA A O 1
ATOM 5795 N N . ALA A 1 746 ? -16.117 -12.903 1.458 1.00 94.81 746 ALA A N 1
ATOM 5796 C CA . ALA A 1 746 ? -17.301 -13.630 1.017 1.00 94.81 746 ALA A CA 1
ATOM 5797 C C . ALA A 1 746 ? -16.936 -14.791 0.081 1.00 94.81 746 ALA A C 1
ATOM 5799 O O . ALA A 1 746 ? -17.479 -15.888 0.236 1.00 94.81 746 ALA A O 1
ATOM 5800 N N . CYS A 1 747 ? -15.998 -14.584 -0.847 1.00 95.44 747 CYS A N 1
ATOM 5801 C CA . CYS A 1 747 ? -15.579 -15.626 -1.780 1.00 95.44 747 CYS A CA 1
ATOM 5802 C C . CYS A 1 747 ? -14.815 -16.770 -1.092 1.00 95.44 747 CYS A C 1
ATOM 5804 O O . CYS A 1 747 ? -15.066 -17.946 -1.373 1.00 95.44 747 CYS A O 1
ATOM 5806 N N . LEU A 1 748 ? -13.964 -16.439 -0.118 1.00 95.94 748 LEU A N 1
ATOM 5807 C CA . LEU A 1 748 ? -13.248 -17.395 0.733 1.00 95.94 748 LEU A CA 1
ATOM 5808 C C . LEU A 1 748 ? -14.144 -18.055 1.803 1.00 95.94 748 LEU A C 1
ATOM 5810 O O . LEU A 1 748 ? -13.738 -19.024 2.447 1.00 95.94 748 LEU A O 1
ATOM 5814 N N . GLY A 1 749 ? -15.381 -17.580 1.989 1.00 94.06 749 GLY A N 1
ATOM 5815 C CA . GLY A 1 749 ? -16.317 -18.124 2.978 1.00 94.06 749 GLY A CA 1
ATOM 5816 C C . GLY A 1 749 ? -15.896 -17.864 4.430 1.00 94.06 749 GLY A C 1
ATOM 5817 O O . GLY A 1 749 ? -16.070 -18.745 5.283 1.00 94.06 749 GLY A O 1
ATOM 5818 N N . LEU A 1 750 ? -15.331 -16.679 4.690 1.00 93.56 750 LEU A N 1
ATOM 5819 C CA . LEU A 1 750 ? -14.763 -16.266 5.981 1.00 93.56 750 LEU A CA 1
ATOM 5820 C C . LEU A 1 750 ? -15.778 -15.647 6.951 1.00 93.56 750 LEU A C 1
ATOM 5822 O O . LEU A 1 750 ? -15.518 -15.601 8.145 1.00 93.56 750 LEU A O 1
ATOM 5826 N N . ALA A 1 751 ? -16.946 -15.211 6.476 1.00 88.62 751 ALA A N 1
ATOM 5827 C CA . ALA A 1 751 ? -18.012 -14.704 7.341 1.00 88.62 751 ALA A CA 1
ATOM 5828 C C . ALA A 1 751 ? -18.634 -15.838 8.168 1.00 88.62 751 ALA A C 1
ATOM 5830 O O . ALA A 1 751 ? -19.557 -16.503 7.695 1.00 88.62 751 ALA A O 1
ATOM 5831 N N . ARG A 1 752 ? -18.135 -16.084 9.384 1.00 84.19 752 ARG A N 1
ATOM 5832 C CA . ARG A 1 752 ? -18.599 -17.166 10.266 1.00 84.19 752 ARG A CA 1
ATOM 5833 C C . ARG A 1 752 ? -18.622 -16.705 11.722 1.00 84.19 752 ARG A C 1
ATOM 5835 O O . ARG A 1 752 ? -17.670 -16.058 12.140 1.00 84.19 752 ARG A O 1
ATOM 5842 N N . PRO A 1 753 ? -19.638 -17.090 12.518 1.00 80.44 753 PRO A N 1
ATOM 5843 C CA . PRO A 1 753 ? -19.649 -16.799 13.946 1.00 80.44 753 PRO A CA 1
ATOM 5844 C C . PRO A 1 753 ? -18.353 -17.249 14.626 1.00 80.44 753 PRO A C 1
ATOM 5846 O O . PRO A 1 753 ? -17.868 -18.355 14.388 1.00 80.44 753 PRO A O 1
ATOM 5849 N N . HIS A 1 754 ? -17.811 -16.398 15.490 1.00 76.06 754 HIS A N 1
ATOM 5850 C CA . HIS A 1 754 ? -16.688 -16.750 16.340 1.00 76.06 754 HIS A CA 1
ATOM 5851 C C . HIS A 1 754 ? -17.198 -17.570 17.532 1.00 76.06 754 HIS A C 1
ATOM 5853 O O . HIS A 1 754 ? -17.928 -17.053 18.386 1.00 76.06 754 HIS A O 1
ATOM 5859 N N . GLU A 1 755 ? -16.801 -18.841 17.610 1.00 63.97 755 GLU A N 1
ATOM 5860 C CA . GLU A 1 755 ? -17.026 -19.682 18.788 1.00 63.97 755 GLU A CA 1
ATOM 5861 C C . GLU A 1 755 ? -16.046 -19.254 19.887 1.00 63.97 755 GLU A C 1
ATOM 5863 O O . GLU A 1 755 ? -14.829 -19.320 19.719 1.00 63.97 755 GLU A O 1
ATOM 5868 N N . ARG A 1 756 ? -16.561 -18.724 21.000 1.00 54.25 756 ARG A N 1
ATOM 5869 C CA . ARG A 1 756 ? -15.731 -18.427 22.174 1.00 54.25 756 ARG A CA 1
ATOM 5870 C C . ARG A 1 756 ? -15.557 -19.722 22.962 1.00 54.25 756 ARG A C 1
ATOM 5872 O O . ARG A 1 756 ? -16.549 -20.234 23.479 1.00 54.25 756 ARG A O 1
ATOM 5879 N N . HIS A 1 757 ? -14.333 -20.241 23.000 1.00 34.22 757 HIS A N 1
ATOM 5880 C CA . HIS A 1 757 ? -13.940 -21.311 23.916 1.00 34.22 757 HIS A CA 1
ATOM 5881 C C . HIS A 1 757 ? -13.551 -20.745 25.275 1.00 34.22 757 HIS A C 1
ATOM 5883 O O . HIS A 1 757 ? -12.871 -19.692 25.291 1.00 34.22 757 HIS A O 1
#